Protein AF-A0AAD8Y9J9-F1 (afdb_monomer_lite)

Foldseek 3Di:
DVVVVVVVVVCQLPPPVNLLVVLLVLLCVQAWLFDDPVLSVCLSVQQQQQADPRWGDRHHRTPRSSNCSSCPPCLRDPPVCLLALRTWAFDAQVRLVVLLCVLLPKDFPDPPQDWDLPPLCVQQVDDDVVAPDPCGSWDSQFAALFPLQVVVVTHHGRCVSLALRNLLLSLQQVLVCLFANQFDDQQADDPPPPRPNPVPAFHRRSPTDRDVPDGFYGYNDTNDHVRYRMHRPDDQPDLPDLLSLLQSVCCSQLVSLQDPVLSVLLCVVLVVCSVVVVVSLSNSLSSSQSSLFLSNRINHRFAFPLAFDDDDDDDDFAPDAFFEEEEEAAEAAFQQCQQKAQCQAFQVGGRLVLLCVLQPVLRDDSVQFQKAAAPAPPERGGIITGGNLQVVQSVLQVVQFKEKEAQEAADLFFDFPPDPRVVRQLWDAQDRVTLVLCLQALCSPPPPPNAGLQQLLQLLCVVVVAFEAAEEADDRQRSNGHNPVSPHDYAHFWLDQHHDRCVNHSDPCSLVSSSSSLRDTDPSTNSNSVSSSVSNSRSVVSNVVSNVLNPDPQLDDPDVVLDDDCPDSQLRSLNRVLSCVSCCSVSSHRYYYYYHYDYQSNWQAQVSSCLQDPDDPPDDDPRRPSNVNSSSVVSSCVSCVVSVNQQNYKYKYYYSAHWFSYRDPRRTTGGAGTRMIMIGGPFWSHSHHAAYHDPPQDPVTRQDPDSSHGNGSAYSLQVSQLVSQLSPDQAPVSSCVSNVSNVSHPPSHHHVVNTGVPGDDRDHDPPDPPDDDDDDPDDDDDDDDDDDPDDDDDDDDDDDDDDDDDDDDDDDDDDDDDDPPPDDPD

InterPro domains:
  IPR010869 Protein of unknown function DUF1501 [PF07394] (585-694)
  IPR014917 Protein of unknown function DUF1800 [PF08811] (3-295)
  IPR017850 Alkaline-phosphatase-like, core domain superfamily [SSF53649] (630-705)

Sequence (826 aa):
MLFETDETIDSLFYHPSHPPFLSVRLLQRFGLSNPSPGLVERVATAYSEGSYDGIGSGKYGDLGALVAAVLLDDESREVVLDHDPSHGHIREPLVKLLSFFRSMGIAFDMPLRIPSLLSLEGDIGQGSFESPSVFSFFLPEFEPNSPTIRSAGLVSPEAMVLQGNRILYQFDATWNMVKFGFTDSRQCGDDQGETFSNWRNDVGDFGFKLEPGRYTHCASTEGDVSLSPAIISYQPSITSSVDDLIEELSMLLTSGRLSDMNKALVRSTILPYYSAGDIGRATRIAQQLLFSAPEHHATGVPRVTGVPRQAASYDDSPVQPYKALVVYVMNGGCDSFNLLVPKGQCQNGDGYNEYVKARGSHALAKSSLISIDANSPNQNCQEFGVYDALDVVGELYNNGTALFFANTGVLSQPMNKHDEWVKETSFQLFAHNTMLHEYATGDPYEMNAGTGVFGRILDKLRLKGYHTSANNVNGGETSLTGDQYYNNPVNSVSAAAPSELNKIPSINNLVDLVKQLNGNGENANNYLSETFSARVASAFAEHEANVELASNPLFDLPIGDYGGSMTDPLNSGFWAVARHMKSRAHRKVNRDIYFVSQRGYDLHDSNSLSNLFGSSSRNADDNERGGKANDSLKRFIQFLKDEGLWDNTAILMASDFGRSLNPNSGGGTDHGWGGNYFLAGGKVNGKKILGDFPSPLSPEHPNWIGRGRFIPTTPWDAVWNGIAQWLGVDTDEDLDWILPNRQKFGSSLFSGHDLFTDSPVWTPAPVGPSKSPTPQPTPVPTFPIHSPTASPVVPTTTPLQFVGDGGSNLGLCQGDCDTDGDCQPG

Secondary structure (DSSP, 8-state):
-HHHHHHHHHHHHT-TTHHHHHHHHHHHHHT-SS--HHHHHHHHHHHHHT-BTTBS-SSTT-HHHHHHHHHHSHHHH-GGGGGSTT-S-BPPHHHHHHHHHHHTTEEESSTT--PBP--HHHHHS--TT--SSTT-SS-TT---S-HHHHHTT---GGGGG--HHHHHHHHHHHHHHHHH-S--GGG---TT----TTGGGSS--TT-BSBTTB--PPPSSTT--TT-SEEE----S--SSHHHHHHHHHHHHHTT---HHHHHHHHHHHHHHHHTT-HHHHHHHHHHHHHTSHHHHBSS---B-SPPPPPP---S---SPPEEEEEEEETT---TTTTSEE-SEETTEEHHHHHHHHHGGGPPPGGGEEEEE---TT-SBSEEEEEGGGHHHHHHHHTTSEEEEEEEE--SS---TTS-HHHH--S-TT-HHHHHHHHHH--TT-TTTT--HHHHHHHHHHHTT--EEEEEEES-HHHH---GGG---EEE--SSPPPPTTSS-SSTTHHHHHHHHT-PBPTT--HHHHHHHHHHHHHHHHHHHHHHHHH-GGG---HHHH---TTSHHHHHHHHHHHHHHGGGTTT-SEEEEEEEE------BHHHHHHHS--S--S--TT-HHHHHHHHHHHHHHHHHHTT-GGGEEEEEE-S-PEEEEE-TTBSEEE-S-EEEEEEETTB--S-EES---SSSSTTSTTB-STT-B--SEEHHHHHHHHHHHHT---HHHHHHH-TTGGGTGGGPPPHHHHBTTSPP--PPP------PPP-PPPPPPP-PPPP--PPPPP-PPPPPP--S-------------SS------

Radius of gyration: 29.7 Å; chains: 1; bounding box: 86×85×74 Å

Structure (mmCIF, N/CA/C/O backbone):
data_AF-A0AAD8Y9J9-F1
#
_entry.id   AF-A0AAD8Y9J9-F1
#
loop_
_atom_site.group_PDB
_atom_site.id
_atom_site.type_symbol
_atom_site.label_atom_id
_atom_site.label_alt_id
_atom_site.label_comp_id
_atom_site.label_asym_id
_atom_site.label_entity_id
_atom_site.label_seq_id
_atom_site.pdbx_PDB_ins_code
_atom_site.Cartn_x
_atom_site.Cartn_y
_atom_site.Cartn_z
_atom_site.occupancy
_atom_site.B_iso_or_equiv
_atom_site.auth_seq_id
_atom_site.auth_comp_id
_atom_site.auth_asym_id
_atom_site.auth_atom_id
_atom_site.pdbx_PDB_model_num
ATOM 1 N N . MET A 1 1 ? -28.591 -30.642 -9.793 1.00 57.34 1 MET A N 1
ATOM 2 C CA . MET A 1 1 ? -27.209 -30.292 -9.412 1.00 57.34 1 MET A CA 1
ATOM 3 C C . MET A 1 1 ? -26.274 -30.248 -10.615 1.00 57.34 1 MET A C 1
ATOM 5 O O . MET A 1 1 ? -26.100 -29.141 -11.077 1.00 57.34 1 MET A O 1
ATOM 9 N N . LEU A 1 2 ? -25.768 -31.351 -11.198 1.00 66.19 2 LEU A N 1
ATOM 10 C CA . LEU A 1 2 ? -24.860 -31.267 -12.372 1.00 66.19 2 LEU A CA 1
ATOM 11 C C . LEU A 1 2 ? -25.475 -30.521 -13.573 1.00 66.19 2 LEU A C 1
ATOM 13 O O . LEU A 1 2 ? -24.908 -29.540 -14.021 1.00 66.19 2 LEU A O 1
ATOM 17 N N . PHE A 1 3 ? -26.695 -30.881 -13.984 1.00 79.88 3 PHE A N 1
ATOM 18 C CA . PHE A 1 3 ? -27.397 -30.204 -15.088 1.00 79.88 3 PHE A CA 1
ATOM 19 C C . PHE A 1 3 ? -27.652 -28.707 -14.837 1.00 79.88 3 PHE A C 1
ATOM 21 O O . PHE A 1 3 ? -27.533 -27.894 -15.739 1.00 79.88 3 PHE A O 1
ATOM 28 N N . GLU A 1 4 ? -27.982 -28.323 -13.600 1.00 80.25 4 GLU A N 1
ATOM 29 C CA . GLU A 1 4 ? -28.188 -26.909 -13.244 1.00 80.25 4 GLU A CA 1
ATOM 30 C C . GLU A 1 4 ? -26.864 -26.136 -13.244 1.00 80.25 4 GLU A C 1
ATOM 32 O O . GLU A 1 4 ? -26.841 -24.956 -13.584 1.00 80.25 4 GLU A O 1
ATOM 37 N N . THR A 1 5 ? -25.762 -26.791 -12.866 1.00 87.62 5 THR A N 1
ATOM 38 C CA . THR A 1 5 ? -24.417 -26.221 -12.947 1.00 87.62 5 THR A CA 1
ATOM 39 C C . THR A 1 5 ? -23.986 -26.045 -14.400 1.00 87.62 5 THR A C 1
ATOM 41 O O . THR A 1 5 ? -23.538 -24.955 -14.736 1.00 87.62 5 THR A O 1
ATOM 44 N N . ASP A 1 6 ? -24.186 -27.049 -15.255 1.00 88.56 6 ASP A N 1
ATOM 45 C CA . ASP A 1 6 ? -23.849 -26.978 -16.682 1.00 88.56 6 ASP A CA 1
ATOM 46 C C . ASP A 1 6 ? -24.669 -25.895 -17.396 1.00 88.56 6 ASP A C 1
ATOM 48 O O . ASP A 1 6 ? -24.090 -25.027 -18.036 1.00 88.56 6 ASP A O 1
ATOM 52 N N . GLU A 1 7 ? -25.988 -25.841 -17.182 1.00 89.06 7 GLU A N 1
ATOM 53 C CA . GLU A 1 7 ? -26.850 -24.772 -17.717 1.00 89.06 7 GLU A CA 1
ATOM 54 C C . GLU A 1 7 ? -26.434 -23.380 -17.214 1.00 89.06 7 GLU A C 1
ATOM 56 O O . GLU A 1 7 ? -26.464 -22.403 -17.962 1.00 89.06 7 GLU A O 1
ATOM 61 N N . THR A 1 8 ? -26.007 -23.264 -15.950 1.00 90.19 8 THR A N 1
ATOM 62 C CA . THR A 1 8 ? -25.492 -21.992 -15.415 1.00 90.19 8 THR A CA 1
ATOM 63 C C . THR A 1 8 ? -24.174 -21.608 -16.088 1.00 90.19 8 THR A C 1
ATOM 65 O O . THR A 1 8 ? -23.995 -20.447 -16.456 1.00 90.19 8 THR A O 1
ATOM 68 N N . ILE A 1 9 ? -23.254 -22.561 -16.262 1.00 91.81 9 ILE A N 1
ATOM 69 C CA . ILE A 1 9 ? -21.969 -22.339 -16.934 1.00 91.81 9 ILE A CA 1
ATOM 70 C C . ILE A 1 9 ? -22.202 -21.951 -18.394 1.00 91.81 9 ILE A C 1
ATOM 72 O O . ILE A 1 9 ? -21.656 -20.939 -18.828 1.00 91.81 9 ILE A O 1
ATOM 76 N N . ASP A 1 10 ? -23.049 -22.678 -19.119 1.00 92.25 10 ASP A N 1
ATOM 77 C CA . ASP A 1 10 ? -23.397 -22.383 -20.508 1.00 92.25 10 ASP A CA 1
ATOM 78 C C . ASP A 1 10 ? -24.068 -21.013 -20.625 1.00 92.25 10 ASP A C 1
ATOM 80 O O . ASP A 1 10 ? -23.688 -20.204 -21.473 1.00 92.25 10 ASP A O 1
ATOM 84 N N . SER A 1 11 ? -25.004 -20.686 -19.729 1.00 92.44 11 SER A N 1
ATOM 85 C CA . SER A 1 11 ? -25.638 -19.368 -19.718 1.00 92.44 11 SER A CA 1
ATOM 86 C C . SER A 1 11 ? -24.637 -18.238 -19.475 1.00 92.44 11 SER A C 1
ATOM 88 O O . SER A 1 11 ? -24.835 -17.153 -20.021 1.00 92.44 11 SER A O 1
ATOM 90 N N . LEU A 1 12 ? -23.602 -18.449 -18.654 1.00 91.38 12 LEU A N 1
ATOM 91 C CA . LEU A 1 12 ? -22.543 -17.463 -18.422 1.00 91.38 12 LEU A CA 1
ATOM 92 C C . LEU A 1 12 ? -21.575 -17.383 -19.608 1.00 91.38 12 LEU A C 1
ATOM 94 O O . LEU A 1 12 ? -21.197 -16.283 -20.008 1.00 91.38 12 LEU A O 1
ATOM 98 N N . PHE A 1 13 ? -21.200 -18.530 -20.173 1.00 94.25 13 PHE A N 1
ATOM 99 C CA . PHE A 1 13 ? -20.272 -18.647 -21.294 1.00 94.25 13 PHE A CA 1
ATOM 100 C C . PHE A 1 13 ? -20.836 -18.016 -22.569 1.00 94.25 13 PHE A C 1
ATOM 102 O O . PHE A 1 13 ? -20.143 -17.244 -23.223 1.00 94.25 13 PHE A O 1
ATOM 109 N N . TYR A 1 14 ? -22.112 -18.265 -22.878 1.00 94.38 14 TYR A N 1
ATOM 110 C CA . TYR A 1 14 ? -22.799 -17.692 -24.039 1.00 94.38 14 TYR A CA 1
ATOM 111 C C . TYR A 1 14 ? -23.447 -16.327 -23.762 1.00 94.38 14 TYR A C 1
ATOM 113 O O . TYR A 1 14 ? -24.134 -15.780 -24.633 1.00 94.38 14 TYR A O 1
ATOM 121 N N . HIS A 1 15 ? -23.258 -15.746 -22.572 1.00 95.75 15 HIS A N 1
ATOM 122 C CA . HIS A 1 15 ? -23.820 -14.435 -22.269 1.00 95.75 15 HIS A CA 1
ATOM 123 C C . HIS A 1 15 ? -23.211 -13.360 -23.194 1.00 95.75 15 HIS A C 1
ATOM 125 O O . HIS A 1 15 ? -21.988 -13.307 -23.341 1.00 95.75 15 HIS A O 1
ATOM 131 N N . PRO A 1 16 ? -24.002 -12.426 -23.763 1.00 93.12 16 PRO A N 1
ATOM 132 C CA . PRO A 1 16 ? -23.484 -11.420 -24.700 1.00 93.12 16 PRO A CA 1
ATOM 133 C C . PRO A 1 16 ? -22.381 -10.513 -24.136 1.00 93.12 16 PRO A C 1
ATOM 135 O O . PRO A 1 16 ? -21.586 -9.963 -24.891 1.00 93.12 16 PRO A O 1
ATOM 138 N N . SER A 1 17 ? -22.319 -10.345 -22.811 1.00 94.12 17 SER A N 1
ATOM 139 C CA . SER A 1 17 ? -21.259 -9.564 -22.164 1.00 94.12 17 SER A CA 1
ATOM 140 C C . SER A 1 17 ? -19.962 -10.344 -21.941 1.00 94.12 17 SER A C 1
ATOM 142 O O . SER A 1 17 ? -18.958 -9.723 -21.601 1.00 94.12 17 SER A O 1
ATOM 144 N N . HIS A 1 18 ? -19.958 -11.673 -22.097 1.00 94.81 18 HIS A N 1
ATOM 145 C CA . HIS A 1 18 ? -18.787 -12.497 -21.804 1.00 94.81 18 HIS A CA 1
ATOM 146 C C . HIS A 1 18 ? -17.607 -12.203 -22.751 1.00 94.81 18 HIS A C 1
ATOM 148 O O . HIS A 1 18 ? -16.529 -11.887 -22.239 1.00 94.81 18 HIS A O 1
ATOM 154 N N . PRO A 1 19 ? -17.780 -12.174 -24.093 1.00 96.31 19 PRO A N 1
ATOM 155 C CA . PRO A 1 19 ? -16.690 -11.834 -25.007 1.00 96.31 19 PRO A CA 1
ATOM 156 C C . PRO A 1 19 ? -16.034 -10.467 -24.743 1.00 96.31 19 PRO A C 1
ATOM 158 O O . PRO A 1 19 ? -14.810 -10.437 -24.590 1.00 96.31 19 PRO A O 1
ATOM 161 N N . PRO A 1 20 ? -16.766 -9.333 -24.639 1.00 95.31 20 PRO A N 1
ATOM 162 C CA . PRO A 1 20 ? -16.127 -8.042 -24.380 1.00 95.31 20 PRO A CA 1
ATOM 163 C C . PRO A 1 20 ? -15.502 -7.968 -22.982 1.00 95.31 20 PRO A C 1
ATOM 165 O O . PRO A 1 20 ? -14.412 -7.415 -22.842 1.00 95.31 20 PRO A O 1
ATOM 168 N N . PHE A 1 21 ? -16.127 -8.574 -21.963 1.00 92.19 21 PHE A N 1
ATOM 169 C CA . PHE A 1 21 ? -15.554 -8.647 -20.617 1.00 92.19 21 PHE A CA 1
ATOM 170 C C . PHE A 1 21 ? -14.189 -9.344 -20.627 1.00 92.19 21 PHE A C 1
ATOM 172 O O . PHE A 1 21 ? -13.208 -8.793 -20.127 1.00 92.19 21 PHE A O 1
ATOM 179 N N . LEU A 1 22 ? -14.102 -10.528 -21.241 1.00 92.88 22 LEU A N 1
ATOM 180 C CA . LEU A 1 22 ? -12.852 -11.279 -21.335 1.00 92.88 22 LEU A CA 1
ATOM 181 C C . LEU A 1 22 ? -11.809 -10.546 -22.193 1.00 92.88 22 LEU A C 1
ATOM 183 O O . LEU A 1 22 ? -10.633 -10.504 -21.828 1.00 92.88 22 LEU A O 1
ATOM 187 N N . SER A 1 23 ? -12.245 -9.928 -23.294 1.00 95.06 23 SER A N 1
ATOM 188 C CA . SER A 1 23 ? -11.377 -9.195 -24.223 1.00 95.06 23 SER A CA 1
ATOM 189 C C . SER A 1 23 ? -10.643 -8.050 -23.537 1.00 95.06 23 SER A C 1
ATOM 191 O O . SER A 1 23 ? -9.427 -7.961 -23.669 1.00 95.06 23 SER A O 1
ATOM 193 N N . VAL A 1 24 ? -11.338 -7.223 -22.744 1.00 92.12 24 VAL A N 1
ATOM 194 C CA . VAL A 1 24 ? -10.705 -6.124 -21.990 1.00 92.12 24 VAL A CA 1
ATOM 195 C C . VAL A 1 24 ? -9.623 -6.657 -21.049 1.00 92.12 24 VAL A C 1
ATOM 197 O O . VAL A 1 24 ? -8.508 -6.140 -21.036 1.00 92.12 24 VAL A O 1
ATOM 200 N N . ARG A 1 25 ? -9.908 -7.727 -20.296 1.00 89.81 25 ARG A N 1
ATOM 201 C CA . ARG A 1 25 ? -8.948 -8.287 -19.331 1.00 89.81 25 ARG A CA 1
ATOM 202 C C . ARG A 1 25 ? -7.715 -8.877 -20.007 1.00 89.81 25 ARG A C 1
ATOM 204 O O . ARG A 1 25 ? -6.611 -8.700 -19.502 1.00 89.81 25 ARG A O 1
ATOM 211 N N . LEU A 1 26 ? -7.881 -9.562 -21.137 1.00 91.88 26 LEU A N 1
ATOM 212 C CA . LEU A 1 26 ? -6.752 -10.137 -21.869 1.00 91.88 26 LEU A CA 1
ATOM 213 C C . LEU A 1 26 ? -5.968 -9.088 -22.664 1.00 91.88 26 LEU A C 1
ATOM 215 O O . LEU A 1 26 ? -4.745 -9.193 -22.725 1.00 91.88 26 LEU A O 1
ATOM 219 N N . LEU A 1 27 ? -6.627 -8.044 -23.174 1.00 93.38 27 LEU A N 1
ATOM 220 C CA . LEU A 1 27 ? -5.959 -6.868 -23.736 1.00 93.38 27 LEU A CA 1
ATOM 221 C C . LEU A 1 27 ? -5.064 -6.199 -22.695 1.00 93.38 27 LEU A C 1
ATOM 223 O O . LEU A 1 27 ? -3.895 -5.975 -22.974 1.00 93.38 27 LEU A O 1
ATOM 227 N N . GLN A 1 28 ? -5.561 -5.969 -21.480 1.00 90.06 28 GLN A N 1
ATOM 228 C CA . GLN A 1 28 ? -4.763 -5.373 -20.405 1.00 90.06 28 GLN A CA 1
ATOM 229 C C . GLN A 1 28 ? -3.599 -6.265 -19.956 1.00 90.06 28 GLN A C 1
ATOM 231 O O . GLN A 1 28 ? -2.562 -5.759 -19.553 1.00 90.06 28 GLN A O 1
ATOM 236 N N . ARG A 1 29 ? -3.733 -7.594 -20.048 1.00 86.69 29 ARG A N 1
ATOM 237 C CA . ARG A 1 29 ? -2.672 -8.535 -19.640 1.00 86.69 29 ARG A CA 1
ATOM 238 C C . ARG A 1 29 ? -1.597 -8.771 -20.690 1.00 86.69 29 ARG A C 1
ATOM 240 O O . ARG A 1 29 ? -0.451 -9.025 -20.332 1.00 86.69 29 ARG A O 1
ATOM 247 N N . PHE A 1 30 ? -1.963 -8.751 -21.967 1.00 86.44 30 PHE A N 1
ATOM 248 C CA . PHE A 1 30 ? -1.066 -9.140 -23.058 1.00 86.44 30 PHE A CA 1
ATOM 249 C C . PHE A 1 30 ? -0.790 -8.022 -24.069 1.00 86.44 30 PHE A C 1
ATOM 251 O O . PHE A 1 30 ? 0.048 -8.213 -24.947 1.00 86.44 30 PHE A O 1
ATOM 258 N N . GLY A 1 31 ? -1.467 -6.879 -23.958 1.00 85.88 31 GLY A N 1
ATOM 259 C CA . GLY A 1 31 ? -1.419 -5.792 -24.932 1.00 85.88 31 GLY A CA 1
ATOM 260 C C . GLY A 1 31 ? -1.318 -4.407 -24.292 1.00 85.88 31 GLY A C 1
ATOM 261 O O . GLY A 1 31 ? -0.220 -3.891 -24.100 1.00 85.88 31 GLY A O 1
ATOM 262 N N . LEU A 1 32 ? -2.460 -3.773 -24.027 1.00 91.69 32 LEU A N 1
ATOM 263 C CA . LEU A 1 32 ? -2.589 -2.340 -23.740 1.00 91.69 32 LEU A CA 1
ATOM 264 C C . LEU A 1 32 ? -3.443 -2.115 -22.489 1.00 91.69 32 LEU A C 1
ATOM 266 O O . LEU A 1 32 ? -4.509 -2.718 -22.366 1.00 91.69 32 LEU A O 1
ATOM 270 N N . SER A 1 33 ? -3.040 -1.191 -21.611 1.00 91.94 33 SER A N 1
ATOM 271 C CA . SER A 1 33 ? -3.828 -0.854 -20.414 1.00 91.94 33 SER A CA 1
ATOM 272 C C . SER A 1 33 ? -5.164 -0.189 -20.779 1.00 91.94 33 SER A C 1
ATOM 274 O O . SER A 1 33 ? -6.161 -0.394 -20.087 1.00 91.94 33 SER A O 1
ATOM 276 N N . ASN A 1 34 ? -5.187 0.569 -21.885 1.00 92.88 34 ASN A N 1
ATOM 277 C CA . ASN A 1 34 ? -6.327 1.370 -22.344 1.00 92.88 34 ASN A CA 1
ATOM 278 C C . ASN A 1 34 ? -6.657 1.081 -23.824 1.00 92.88 34 ASN A C 1
ATOM 280 O O . ASN A 1 34 ? -6.361 1.905 -24.691 1.00 92.88 34 ASN A O 1
ATOM 284 N N . PRO A 1 35 ? -7.214 -0.099 -24.157 1.00 93.00 35 PRO A N 1
ATOM 285 C CA . PRO A 1 35 ? -7.558 -0.435 -25.537 1.00 93.00 35 PRO A CA 1
ATOM 286 C C . PRO A 1 35 ? -8.718 0.424 -26.057 1.00 93.00 35 PRO A C 1
ATOM 288 O O . PRO A 1 35 ? -9.641 0.759 -25.310 1.00 93.00 35 PRO A O 1
ATOM 291 N N . SER A 1 36 ? -8.719 0.739 -27.356 1.00 93.88 36 SER A N 1
ATOM 292 C CA . SER A 1 36 ? -9.843 1.460 -27.958 1.00 93.88 36 SER A CA 1
ATOM 293 C C . SER A 1 36 ? -11.113 0.592 -27.978 1.00 93.88 36 SER A C 1
ATOM 295 O O . SER A 1 36 ? -11.026 -0.639 -28.056 1.00 93.88 36 SER A O 1
ATOM 297 N N . PRO A 1 37 ? -12.317 1.197 -27.987 1.00 95.00 37 PRO A N 1
ATOM 298 C CA . PRO A 1 37 ? -13.558 0.440 -28.153 1.00 95.00 37 PRO A CA 1
ATOM 299 C C . PRO A 1 37 ? -13.571 -0.429 -29.420 1.00 95.00 37 PRO A C 1
ATOM 301 O O . PRO A 1 37 ? -14.117 -1.529 -29.402 1.00 95.00 37 PRO A O 1
ATOM 304 N N . GLY A 1 38 ? -12.932 0.039 -30.500 1.00 96.88 38 GLY A N 1
ATOM 305 C CA . GLY A 1 38 ? -12.828 -0.708 -31.753 1.00 96.88 38 GLY A CA 1
ATOM 306 C C . GLY A 1 38 ? -11.938 -1.945 -31.632 1.00 96.88 38 GLY A C 1
ATOM 307 O O . GLY A 1 38 ? -12.289 -2.999 -32.160 1.00 96.88 38 GLY A O 1
ATOM 308 N N . LEU A 1 39 ? -10.817 -1.853 -30.913 1.00 96.00 39 LEU A N 1
ATOM 309 C CA . LEU A 1 39 ? -9.969 -3.013 -30.632 1.00 96.00 39 LEU A CA 1
ATOM 310 C C . LEU A 1 39 ? -10.699 -4.038 -29.756 1.00 96.00 39 LEU A C 1
ATOM 312 O O . LEU A 1 39 ? -10.673 -5.231 -30.057 1.00 96.00 39 LEU A O 1
ATOM 316 N N . VAL A 1 40 ? -11.409 -3.583 -28.717 1.00 97.12 40 VAL A N 1
ATOM 317 C CA . VAL A 1 40 ? -12.220 -4.468 -27.863 1.00 97.12 40 VAL A CA 1
ATOM 318 C C . VAL A 1 40 ? -13.265 -5.221 -28.691 1.00 97.12 40 VAL A C 1
ATOM 320 O O . VAL A 1 40 ? -13.421 -6.430 -28.519 1.00 97.12 40 VAL A O 1
ATOM 323 N N . GLU A 1 41 ? -13.941 -4.541 -29.619 1.00 97.81 41 GLU A N 1
ATOM 324 C CA . GLU A 1 41 ? -14.911 -5.162 -30.528 1.00 97.81 41 GLU A CA 1
ATOM 325 C C . GLU A 1 41 ? -14.266 -6.233 -31.423 1.00 97.81 41 GLU A C 1
ATOM 327 O O . GLU A 1 41 ? -14.795 -7.343 -31.529 1.00 97.81 41 GLU A O 1
ATOM 332 N N . ARG A 1 42 ? -13.105 -5.948 -32.029 1.00 98.00 42 ARG A N 1
ATOM 333 C CA . ARG A 1 42 ? -12.406 -6.908 -32.903 1.00 98.00 42 ARG A CA 1
ATOM 334 C C . ARG A 1 42 ? -11.922 -8.144 -32.144 1.00 98.00 42 ARG A C 1
ATOM 336 O O . ARG A 1 42 ? -12.109 -9.260 -32.625 1.00 98.00 42 ARG A O 1
ATOM 343 N N . VAL A 1 43 ? -11.377 -7.972 -30.940 1.00 98.06 43 VAL A N 1
ATOM 344 C CA . VAL A 1 43 ? -10.936 -9.092 -30.088 1.00 98.06 43 VAL A CA 1
ATOM 345 C C . VAL A 1 43 ? -12.128 -9.933 -29.612 1.00 98.06 43 VAL A C 1
ATOM 347 O O . VAL A 1 43 ? -12.080 -11.165 -29.670 1.00 98.06 43 VAL A O 1
ATOM 350 N N . ALA A 1 44 ? -13.232 -9.291 -29.221 1.00 98.12 44 ALA A N 1
ATOM 351 C CA . ALA A 1 44 ? -14.459 -9.989 -28.834 1.00 98.12 44 ALA A CA 1
ATOM 352 C C . ALA A 1 44 ? -15.078 -10.761 -30.012 1.00 98.12 44 ALA A C 1
ATOM 354 O O . ALA A 1 44 ? -15.605 -11.865 -29.833 1.00 98.12 44 ALA A O 1
ATOM 355 N N . THR A 1 45 ? -14.979 -10.202 -31.220 1.00 98.19 45 THR A N 1
ATOM 356 C CA . THR A 1 45 ? -15.405 -10.857 -32.463 1.00 98.19 45 THR A CA 1
ATOM 357 C C . THR A 1 45 ? -14.543 -12.082 -32.745 1.00 98.19 45 THR A C 1
ATOM 359 O O . THR A 1 45 ? -15.090 -13.164 -32.933 1.00 98.19 45 THR A O 1
ATOM 362 N N . ALA A 1 46 ? -13.216 -11.962 -32.658 1.00 98.19 46 ALA A N 1
ATOM 363 C CA . ALA A 1 46 ? -12.294 -13.083 -32.841 1.00 98.19 46 ALA A CA 1
ATOM 364 C C . ALA A 1 46 ? -12.585 -14.257 -31.893 1.00 98.19 46 ALA A C 1
ATOM 366 O O . ALA A 1 46 ? -12.609 -15.409 -32.323 1.00 98.19 46 ALA A O 1
ATOM 367 N N . TYR A 1 47 ? -12.862 -13.968 -30.618 1.00 98.12 47 TYR A N 1
ATOM 368 C CA . TYR A 1 47 ? -13.279 -14.972 -29.635 1.00 98.12 47 TYR A CA 1
ATOM 369 C C . TYR A 1 47 ? -14.596 -15.661 -30.016 1.00 98.12 47 TYR A C 1
ATOM 371 O O . TYR A 1 47 ? -14.733 -16.878 -29.893 1.00 98.12 47 TYR A O 1
ATOM 379 N N . SER A 1 48 ? -15.571 -14.879 -30.482 1.00 97.75 48 SER A N 1
ATOM 380 C CA . SER A 1 48 ? -16.920 -15.368 -30.787 1.00 97.75 48 SER A CA 1
ATOM 381 C C . SER A 1 48 ? -16.976 -16.164 -32.093 1.00 97.75 48 SER A C 1
ATOM 383 O O . SER A 1 48 ? -17.683 -17.165 -32.177 1.00 97.75 48 SER A O 1
ATOM 385 N N . GLU A 1 49 ? -16.229 -15.739 -33.111 1.00 97.69 49 GLU A N 1
ATOM 386 C CA . GLU A 1 49 ? -16.118 -16.431 -34.402 1.00 97.69 49 GLU A CA 1
ATOM 387 C C . GLU A 1 49 ? -15.101 -17.578 -34.359 1.00 97.69 49 GLU A C 1
ATOM 389 O O . GLU A 1 49 ? -15.130 -18.488 -35.189 1.00 97.69 49 GLU A O 1
ATOM 394 N N . GLY A 1 50 ? -14.196 -17.544 -33.384 1.00 98.00 50 GLY A N 1
ATOM 395 C CA . GLY A 1 50 ? -13.136 -18.521 -33.214 1.00 98.00 50 GLY A CA 1
ATOM 396 C C . GLY A 1 50 ? -12.029 -18.426 -34.256 1.00 98.00 50 GLY A C 1
ATOM 397 O O . GLY A 1 50 ? -11.382 -19.434 -34.537 1.00 98.00 50 GLY A O 1
ATOM 398 N N . SER A 1 51 ? -11.838 -17.259 -34.871 1.00 97.94 51 SER A N 1
ATOM 399 C CA . SER A 1 51 ? -10.842 -17.044 -35.920 1.00 97.94 51 SER A CA 1
ATOM 400 C C . SER A 1 51 ? -10.347 -15.597 -35.937 1.00 97.94 51 SER A C 1
ATOM 402 O O . SER A 1 51 ? -11.145 -14.665 -35.913 1.00 97.94 51 SER A O 1
ATOM 404 N N . TYR A 1 52 ? -9.034 -15.408 -36.064 1.00 97.69 52 TYR A N 1
ATOM 405 C CA . TYR A 1 52 ? -8.405 -14.124 -36.378 1.00 97.69 52 TYR A CA 1
ATOM 406 C C . TYR A 1 52 ? -7.189 -14.356 -37.273 1.00 97.69 52 TYR A C 1
ATOM 408 O O . TYR A 1 52 ? -6.317 -15.145 -36.920 1.00 97.69 52 TYR A O 1
ATOM 416 N N . ASP A 1 53 ? -7.150 -13.721 -38.447 1.00 95.31 53 ASP A N 1
ATOM 417 C CA . ASP A 1 53 ? -6.074 -13.884 -39.445 1.00 95.31 53 ASP A CA 1
ATOM 418 C C . ASP A 1 53 ? -5.683 -15.361 -39.714 1.00 95.31 53 ASP A C 1
ATOM 420 O O . ASP A 1 53 ? -4.518 -15.742 -39.801 1.00 95.31 53 ASP A O 1
ATOM 424 N N . GLY A 1 54 ? -6.689 -16.243 -39.784 1.00 94.00 54 GLY A N 1
ATOM 425 C CA . GLY A 1 54 ? -6.503 -17.681 -40.017 1.00 94.00 54 GLY A CA 1
ATOM 426 C C . GLY A 1 54 ? -6.046 -18.503 -38.801 1.00 94.00 54 GLY A C 1
ATOM 427 O O . GLY A 1 54 ? -5.813 -19.703 -38.949 1.00 94.00 54 GLY A O 1
ATOM 428 N N . ILE A 1 55 ? -5.941 -17.899 -37.614 1.00 97.12 55 ILE A N 1
ATOM 429 C CA . ILE A 1 55 ? -5.629 -18.571 -36.345 1.00 97.12 55 ILE A CA 1
ATOM 430 C C . ILE A 1 55 ? -6.918 -18.801 -35.547 1.00 97.12 55 ILE A C 1
ATOM 432 O O . ILE A 1 55 ? -7.661 -17.859 -35.283 1.00 97.12 55 ILE A O 1
ATOM 436 N N . GLY A 1 56 ? -7.150 -20.045 -35.122 1.00 97.06 56 GLY A N 1
ATOM 437 C CA . GLY A 1 56 ? -8.279 -20.447 -34.277 1.00 97.06 56 GLY A CA 1
ATOM 438 C C . GLY A 1 56 ? -8.988 -21.705 -34.789 1.00 97.06 56 GLY A C 1
ATOM 439 O O . GLY A 1 56 ? -8.649 -22.243 -35.845 1.00 97.06 56 GLY A O 1
ATOM 440 N N . SER A 1 57 ? -9.951 -22.216 -34.022 1.00 97.25 57 SER A N 1
ATOM 441 C CA . SER A 1 57 ? -10.717 -23.429 -34.349 1.00 97.25 57 SER A CA 1
ATOM 442 C C . SER A 1 57 ? -11.995 -23.182 -35.160 1.00 97.25 57 SER A C 1
ATOM 444 O O . SER A 1 57 ? -12.641 -24.148 -35.577 1.00 97.25 57 SER A O 1
ATOM 446 N N . GLY A 1 58 ? -12.379 -21.920 -35.377 1.00 96.81 58 GLY A N 1
ATOM 447 C CA . GLY A 1 58 ? -13.648 -21.528 -36.000 1.00 96.81 58 GLY A CA 1
ATOM 448 C C . GLY A 1 58 ? -14.877 -21.805 -35.126 1.00 96.81 58 GLY A C 1
ATOM 449 O O . GLY A 1 58 ? -15.985 -21.941 -35.647 1.00 96.81 58 GLY A O 1
ATOM 450 N N . LYS A 1 59 ? -14.683 -21.976 -33.812 1.00 97.19 59 LYS A N 1
ATOM 451 C CA . LYS A 1 59 ? -15.747 -22.220 -32.832 1.00 97.19 59 LYS A CA 1
ATOM 452 C C . LYS A 1 59 ? -15.836 -21.071 -31.838 1.00 97.19 59 LYS A C 1
ATOM 454 O O . LYS A 1 59 ? -14.820 -20.494 -31.467 1.00 97.19 59 LYS A O 1
ATOM 459 N N . TYR A 1 60 ? -17.049 -20.809 -31.358 1.00 97.00 60 TYR A N 1
ATOM 460 C CA . TYR A 1 60 ? -17.271 -19.851 -30.282 1.00 97.00 60 TYR A CA 1
ATOM 461 C C . TYR A 1 60 ? -16.418 -20.186 -29.058 1.00 97.00 60 TYR A C 1
ATOM 463 O O . TYR A 1 60 ? -16.341 -21.342 -28.635 1.00 97.00 60 TYR A O 1
ATOM 471 N N . GLY A 1 61 ? -15.813 -19.156 -28.485 1.00 96.25 61 GLY A N 1
ATOM 472 C CA . GLY A 1 61 ? -15.033 -19.254 -27.266 1.00 96.25 61 GLY A CA 1
ATOM 473 C C . GLY A 1 61 ? -13.565 -19.615 -27.461 1.00 96.25 61 GLY A C 1
ATOM 474 O O . GLY A 1 61 ? -12.921 -20.094 -26.526 1.00 96.25 61 GLY A O 1
ATOM 475 N N . ASP A 1 62 ? -13.021 -19.414 -28.662 1.00 97.50 62 ASP A N 1
ATOM 476 C CA . ASP A 1 62 ? -11.634 -19.762 -28.957 1.00 97.50 62 ASP A CA 1
ATOM 477 C C . ASP A 1 62 ? -10.652 -18.736 -28.368 1.00 97.50 62 ASP A C 1
ATOM 479 O O . ASP A 1 62 ? -10.506 -17.608 -28.849 1.00 97.50 62 ASP A O 1
ATOM 483 N N . LEU A 1 63 ? -9.935 -19.147 -27.321 1.00 95.81 63 LEU A N 1
ATOM 484 C CA . LEU A 1 63 ? -8.895 -18.324 -26.701 1.00 95.81 63 LEU A CA 1
ATOM 485 C C . LEU A 1 63 ? -7.682 -18.104 -27.615 1.00 95.81 63 LEU A C 1
ATOM 487 O O . LEU A 1 63 ? -7.007 -17.087 -27.479 1.00 95.81 63 LEU A O 1
ATOM 491 N N . GLY A 1 64 ? -7.393 -19.027 -28.535 1.00 96.19 64 GLY A N 1
ATOM 492 C CA . GLY A 1 64 ? -6.304 -18.882 -29.498 1.00 96.19 64 GLY A CA 1
ATOM 493 C C . GLY A 1 64 ? -6.575 -17.747 -30.483 1.00 96.19 64 GLY A C 1
ATOM 494 O O . GLY A 1 64 ? -5.700 -16.912 -30.698 1.00 96.19 64 GLY A O 1
ATOM 495 N N . ALA A 1 65 ? -7.799 -17.670 -31.011 1.00 98.06 65 ALA A N 1
ATOM 496 C CA . ALA A 1 65 ? -8.242 -16.566 -31.861 1.00 98.06 65 ALA A CA 1
ATOM 497 C C . ALA A 1 65 ? -8.267 -15.230 -31.103 1.00 98.06 65 ALA A C 1
ATOM 499 O O . ALA A 1 65 ? -7.791 -14.222 -31.622 1.00 98.06 65 ALA A O 1
ATOM 500 N N . LEU A 1 66 ? -8.760 -15.229 -29.858 1.00 97.00 66 LEU A N 1
ATOM 501 C CA . LEU A 1 66 ? -8.750 -14.042 -29.001 1.00 97.00 66 LEU A CA 1
ATOM 502 C C . LEU A 1 66 ? -7.319 -13.525 -28.797 1.00 97.00 66 LEU A C 1
ATOM 504 O O . LEU A 1 66 ? -7.037 -12.360 -29.071 1.00 97.00 66 LEU A O 1
ATOM 508 N N . VAL A 1 67 ? -6.400 -14.379 -28.335 1.00 96.12 67 VAL A N 1
ATOM 509 C CA . VAL A 1 67 ? -5.006 -13.984 -28.075 1.00 96.12 67 VAL A CA 1
ATOM 510 C C . VAL A 1 67 ? -4.300 -13.572 -29.368 1.00 96.12 67 VAL A C 1
ATOM 512 O O . VAL A 1 67 ? -3.523 -12.619 -29.353 1.00 96.12 67 VAL A O 1
ATOM 515 N N . ALA A 1 68 ? -4.593 -14.232 -30.492 1.00 96.56 68 ALA A N 1
ATOM 516 C CA . ALA A 1 68 ? -4.100 -13.809 -31.798 1.00 96.56 68 ALA A CA 1
ATOM 517 C C . ALA A 1 68 ? -4.553 -12.382 -32.127 1.00 96.56 68 ALA A C 1
ATOM 519 O O . ALA A 1 68 ? -3.708 -11.565 -32.469 1.00 96.56 68 ALA A O 1
ATOM 520 N N . ALA A 1 69 ? -5.834 -12.053 -31.941 1.00 97.25 69 ALA A N 1
ATOM 521 C CA . ALA A 1 69 ? -6.332 -10.694 -32.138 1.00 97.25 69 ALA A CA 1
ATOM 522 C C . ALA A 1 69 ? -5.630 -9.686 -31.216 1.00 97.25 69 ALA A C 1
ATOM 524 O O . ALA A 1 69 ? -5.162 -8.656 -31.680 1.00 97.25 69 ALA A O 1
ATOM 525 N N . VAL A 1 70 ? -5.463 -10.006 -29.928 1.00 96.25 70 VAL A N 1
ATOM 526 C CA . VAL A 1 70 ? -4.756 -9.126 -28.979 1.00 96.25 70 VAL A CA 1
ATOM 527 C C . VAL A 1 70 ? -3.333 -8.809 -29.437 1.00 96.25 70 VAL A C 1
ATOM 529 O O . VAL A 1 70 ? -2.900 -7.669 -29.312 1.00 96.25 70 VAL A O 1
ATOM 532 N N . LEU A 1 71 ? -2.599 -9.797 -29.952 1.00 94.38 71 LEU A N 1
ATOM 533 C CA . LEU A 1 71 ? -1.181 -9.641 -30.285 1.00 94.38 71 LEU A CA 1
ATOM 534 C C . LEU A 1 71 ? -0.925 -9.173 -31.721 1.00 94.38 71 LEU A C 1
ATOM 536 O O . LEU A 1 71 ? 0.134 -8.606 -31.985 1.00 94.38 71 LEU A O 1
ATOM 540 N N . LEU A 1 72 ? -1.829 -9.476 -32.654 1.00 95.81 72 LEU A N 1
ATOM 541 C CA . LEU A 1 72 ? -1.609 -9.287 -34.089 1.00 95.81 72 LEU A CA 1
ATOM 542 C C . LEU A 1 72 ? -2.348 -8.093 -34.681 1.00 95.81 72 LEU A C 1
ATOM 544 O O . LEU A 1 72 ? -1.964 -7.688 -35.777 1.00 95.81 72 LEU A O 1
ATOM 548 N N . ASP A 1 73 ? -3.341 -7.542 -33.981 1.00 96.31 73 ASP A N 1
ATOM 549 C CA . ASP A 1 73 ? -4.081 -6.373 -34.447 1.00 96.31 73 ASP A CA 1
ATOM 550 C C . ASP A 1 73 ? -3.179 -5.158 -34.659 1.00 96.31 73 ASP A C 1
ATOM 552 O O . ASP A 1 73 ? -2.196 -4.957 -33.938 1.00 96.31 73 ASP A O 1
ATOM 556 N N . ASP A 1 74 ? -3.529 -4.348 -35.657 1.00 93.44 74 ASP A N 1
ATOM 557 C CA . ASP A 1 74 ? -2.782 -3.148 -36.028 1.00 93.44 74 ASP A CA 1
ATOM 558 C C . ASP A 1 74 ? -2.637 -2.206 -34.824 1.00 93.44 74 ASP A C 1
ATOM 560 O O . ASP A 1 74 ? -1.543 -1.708 -34.553 1.00 93.44 74 ASP A O 1
ATOM 564 N N . GLU A 1 75 ? -3.695 -2.038 -34.018 1.00 92.81 75 GLU A N 1
ATOM 565 C CA . GLU A 1 75 ? -3.625 -1.197 -32.817 1.00 92.81 75 GLU A CA 1
ATOM 566 C C . GLU A 1 75 ? -2.637 -1.720 -31.768 1.00 92.81 75 GLU A C 1
ATOM 568 O O . GLU A 1 75 ? -2.165 -0.937 -30.957 1.00 92.81 75 GLU A O 1
ATOM 573 N N . SER A 1 76 ? -2.276 -3.003 -31.787 1.00 90.25 76 SER A N 1
ATOM 574 C CA . SER A 1 76 ? -1.308 -3.587 -30.851 1.00 90.25 76 SER A CA 1
ATOM 575 C C . SER A 1 76 ? 0.140 -3.542 -31.350 1.00 90.25 76 SER A C 1
ATOM 577 O O . SER A 1 76 ? 1.054 -3.901 -30.603 1.00 90.25 76 SER A O 1
ATOM 579 N N . ARG A 1 77 ? 0.375 -3.170 -32.616 1.00 88.06 77 ARG A N 1
ATOM 580 C CA . ARG A 1 77 ? 1.680 -3.337 -33.287 1.00 88.06 77 ARG A CA 1
ATOM 581 C C . ARG A 1 77 ? 2.196 -2.096 -34.001 1.00 88.06 77 ARG A C 1
ATOM 583 O O . ARG A 1 77 ? 3.391 -2.031 -34.295 1.00 88.06 77 ARG A O 1
ATOM 590 N N . GLU A 1 78 ? 1.319 -1.159 -34.333 1.00 90.19 78 GLU A N 1
ATOM 591 C CA . GLU A 1 78 ? 1.668 0.011 -35.126 1.00 90.19 78 GLU A CA 1
ATOM 592 C C . GLU A 1 78 ? 2.572 0.981 -34.357 1.00 90.19 78 GLU A C 1
ATOM 594 O O . GLU A 1 78 ? 2.171 1.608 -33.381 1.00 90.19 78 GLU A O 1
ATOM 599 N N . VAL A 1 79 ? 3.796 1.175 -34.856 1.00 85.69 79 VAL A N 1
ATOM 600 C CA . VAL A 1 79 ? 4.834 2.001 -34.204 1.00 85.69 79 VAL A CA 1
ATOM 601 C C . VAL A 1 79 ? 4.415 3.469 -34.084 1.00 85.69 79 VAL A C 1
ATOM 603 O O . VAL A 1 79 ? 4.875 4.182 -33.197 1.00 85.69 79 VAL A O 1
ATOM 606 N N . VAL A 1 80 ? 3.520 3.953 -34.951 1.00 87.75 80 VAL A N 1
ATOM 607 C CA . VAL A 1 80 ? 3.000 5.326 -34.842 1.00 87.75 80 VAL A CA 1
ATOM 608 C C . VAL A 1 80 ? 2.231 5.550 -33.533 1.00 87.75 80 VAL A C 1
ATOM 610 O O . VAL A 1 80 ? 2.220 6.675 -33.030 1.00 87.75 80 VAL A O 1
ATOM 613 N N . LEU A 1 81 ? 1.639 4.496 -32.958 1.00 89.62 81 LEU A N 1
ATOM 614 C CA . LEU A 1 81 ? 0.899 4.561 -31.699 1.00 89.62 81 LEU A CA 1
ATOM 615 C C . LEU A 1 81 ? 1.820 4.656 -30.478 1.00 89.62 81 LEU A C 1
ATOM 617 O O . LEU A 1 81 ? 1.385 5.166 -29.452 1.00 89.62 81 LEU A O 1
ATOM 621 N N . ASP A 1 82 ? 3.109 4.318 -30.589 1.00 85.44 82 ASP A N 1
ATOM 622 C CA . ASP A 1 82 ? 4.089 4.535 -29.510 1.00 85.44 82 ASP A CA 1
ATOM 623 C C . ASP A 1 82 ? 4.224 6.027 -29.124 1.00 85.44 82 ASP A C 1
ATOM 625 O O . ASP A 1 82 ? 4.698 6.362 -28.032 1.00 85.44 82 ASP A O 1
ATOM 629 N N . HIS A 1 83 ? 3.824 6.934 -30.027 1.00 85.12 83 HIS A N 1
ATOM 630 C CA . HIS A 1 83 ? 3.782 8.380 -29.802 1.00 85.12 83 HIS A CA 1
ATOM 631 C C . HIS A 1 83 ? 2.451 8.894 -29.240 1.00 85.12 83 HIS A C 1
ATOM 633 O O . HIS A 1 83 ? 2.375 10.076 -28.894 1.00 85.12 83 HIS A O 1
ATOM 639 N N . ASP A 1 84 ? 1.415 8.059 -29.158 1.00 89.19 84 ASP A N 1
ATOM 640 C CA . ASP A 1 84 ? 0.174 8.424 -28.486 1.00 89.19 84 ASP A CA 1
ATOM 641 C C . ASP A 1 84 ? 0.420 8.470 -26.961 1.00 89.19 84 ASP A C 1
ATOM 643 O O . ASP A 1 84 ? 0.920 7.501 -26.375 1.00 89.19 84 ASP A O 1
ATOM 647 N N . PRO A 1 85 ? 0.090 9.587 -26.283 1.00 88.94 85 PRO A N 1
ATOM 648 C CA . PRO A 1 85 ? 0.302 9.730 -24.845 1.00 88.94 85 PRO A CA 1
ATOM 649 C C . PRO A 1 85 ? -0.396 8.672 -23.977 1.00 88.94 85 PRO A C 1
ATOM 651 O O . PRO A 1 85 ? 0.066 8.395 -22.870 1.00 88.94 85 PRO A O 1
ATOM 654 N N . SER A 1 86 ? -1.504 8.110 -24.461 1.00 88.38 86 SER A N 1
ATOM 655 C CA . SER A 1 86 ? -2.362 7.157 -23.747 1.00 88.38 86 SER A CA 1
ATOM 656 C C . SER A 1 86 ? -2.085 5.692 -24.090 1.00 88.38 86 SER A C 1
ATOM 658 O O . SER A 1 86 ? -2.548 4.794 -23.383 1.00 88.38 86 SER A O 1
ATOM 660 N N . HIS A 1 87 ? -1.330 5.447 -25.161 1.00 90.69 87 HIS A N 1
ATOM 661 C CA . HIS A 1 87 ? -1.096 4.110 -25.676 1.00 90.69 87 HIS A CA 1
ATOM 662 C C . HIS A 1 87 ? -0.028 3.353 -24.879 1.00 90.69 87 HIS A C 1
ATOM 664 O O . HIS A 1 87 ? 0.942 3.926 -24.367 1.00 90.69 87 HIS A O 1
ATOM 670 N N . GLY A 1 88 ? -0.203 2.032 -24.818 1.00 91.44 88 GLY A N 1
ATOM 671 C CA . GLY A 1 88 ? 0.722 1.102 -24.190 1.00 91.44 88 GLY A CA 1
ATOM 672 C C . GLY A 1 88 ? 0.292 0.611 -22.810 1.00 91.44 88 GLY A C 1
ATOM 673 O O . GLY A 1 88 ? -0.884 0.652 -22.445 1.00 91.44 88 GLY A O 1
ATOM 674 N N . HIS A 1 89 ? 1.271 0.113 -22.059 1.00 92.38 89 HIS A N 1
ATOM 675 C CA . HIS A 1 89 ? 1.138 -0.281 -20.658 1.00 92.38 89 HIS A CA 1
ATOM 676 C C . HIS A 1 89 ? 2.462 -0.075 -19.905 1.00 92.38 89 HIS A C 1
ATOM 678 O O . HIS A 1 89 ? 3.543 0.025 -20.503 1.00 92.38 89 HIS A O 1
ATOM 684 N N . ILE A 1 90 ? 2.383 -0.032 -18.575 1.00 93.06 90 ILE A N 1
ATOM 685 C CA . ILE A 1 90 ? 3.547 -0.222 -17.705 1.00 93.06 90 ILE A CA 1
ATOM 686 C C . ILE A 1 90 ? 3.827 -1.720 -17.628 1.00 93.06 90 ILE A C 1
ATOM 688 O O . ILE A 1 90 ? 2.937 -2.498 -17.314 1.00 93.06 90 ILE A O 1
ATOM 692 N N . ARG A 1 91 ? 5.069 -2.151 -17.854 1.00 92.69 91 ARG A N 1
ATOM 693 C CA . ARG A 1 91 ? 5.426 -3.573 -17.781 1.00 92.69 91 ARG A CA 1
ATOM 694 C C . ARG A 1 91 ? 5.365 -4.082 -16.343 1.00 92.69 91 ARG A C 1
ATOM 696 O O . ARG A 1 91 ? 5.996 -3.514 -15.445 1.00 92.69 91 ARG A O 1
ATOM 703 N N . GLU A 1 92 ? 4.682 -5.207 -16.151 1.00 91.88 92 GLU A N 1
ATOM 704 C CA . GLU A 1 92 ? 4.568 -5.855 -14.845 1.00 91.88 92 GLU A CA 1
ATOM 705 C C . GLU A 1 92 ? 5.960 -6.229 -14.265 1.00 91.88 92 GLU A C 1
ATOM 707 O O . GLU A 1 92 ? 6.885 -6.555 -15.029 1.00 91.88 92 GLU A O 1
ATOM 712 N N . PRO A 1 93 ? 6.159 -6.193 -12.928 1.00 91.19 93 PRO A N 1
ATOM 713 C CA . PRO A 1 93 ? 7.478 -6.358 -12.315 1.00 91.19 93 PRO A CA 1
ATOM 714 C C . PRO A 1 93 ? 8.224 -7.645 -12.669 1.00 91.19 93 PRO A C 1
ATOM 716 O O . PRO A 1 93 ? 9.440 -7.597 -12.878 1.00 91.19 93 PRO A O 1
ATOM 719 N N . LEU A 1 94 ? 7.521 -8.776 -12.760 1.00 90.19 94 LEU A N 1
ATOM 720 C CA . LEU A 1 94 ? 8.132 -10.048 -13.143 1.00 90.19 94 LEU A CA 1
ATOM 721 C C . LEU A 1 94 ? 8.390 -10.102 -14.655 1.00 90.19 94 LEU A C 1
ATOM 723 O O . LEU A 1 94 ? 9.436 -10.579 -15.090 1.00 90.19 94 LEU A O 1
ATOM 727 N N . VAL A 1 95 ? 7.471 -9.566 -15.462 1.00 90.69 95 VAL A N 1
ATOM 728 C CA . VAL A 1 95 ? 7.560 -9.589 -16.931 1.00 90.69 95 VAL A CA 1
ATOM 729 C C . VAL A 1 95 ? 8.774 -8.808 -17.429 1.00 90.69 95 VAL A C 1
ATOM 731 O O . VAL A 1 95 ? 9.509 -9.304 -18.282 1.00 90.69 95 VAL A O 1
ATOM 734 N N . LYS A 1 96 ? 9.051 -7.623 -16.873 1.00 91.31 96 LYS A N 1
ATOM 735 C CA . LYS A 1 96 ? 10.242 -6.841 -17.254 1.00 91.31 96 LYS A CA 1
ATOM 736 C C . LYS A 1 96 ? 11.555 -7.529 -16.864 1.00 91.31 96 LYS A C 1
ATOM 738 O O . LYS A 1 96 ? 12.500 -7.518 -17.649 1.00 91.31 96 LYS A O 1
ATOM 743 N N . LEU A 1 97 ? 11.588 -8.220 -15.721 1.00 89.94 97 LEU A N 1
ATOM 744 C CA . LEU A 1 97 ? 12.746 -9.016 -15.310 1.00 89.94 97 LEU A CA 1
ATOM 745 C C . LEU A 1 97 ? 12.978 -10.195 -16.269 1.00 89.94 97 LEU A C 1
ATOM 747 O O . LEU A 1 97 ? 14.087 -10.384 -16.763 1.00 89.94 97 LEU A O 1
ATOM 751 N N . LEU A 1 98 ? 11.921 -10.937 -16.611 1.00 90.12 98 LEU A N 1
ATOM 752 C CA . LEU A 1 98 ? 11.990 -12.029 -17.587 1.00 90.12 98 LEU A CA 1
ATOM 753 C C . LEU A 1 98 ? 12.365 -11.532 -18.990 1.00 90.12 98 LEU A C 1
ATOM 755 O O . LEU A 1 98 ? 13.116 -12.203 -19.700 1.00 90.12 98 LEU A O 1
ATOM 759 N N . SER A 1 99 ? 11.884 -10.354 -19.393 1.00 92.12 99 SER A N 1
ATOM 760 C CA . SER A 1 99 ? 12.297 -9.712 -20.641 1.00 92.12 99 SER A CA 1
ATOM 761 C C . SER A 1 99 ? 13.793 -9.406 -20.621 1.00 92.12 99 SER A C 1
ATOM 763 O O . SER A 1 99 ? 14.487 -9.760 -21.568 1.00 92.12 99 SER A O 1
ATOM 765 N N . PHE A 1 100 ? 14.304 -8.813 -19.538 1.00 93.81 100 PHE A N 1
ATOM 766 C CA . PHE A 1 100 ? 15.731 -8.539 -19.374 1.00 93.81 100 PHE A CA 1
ATOM 767 C C . PHE A 1 100 ? 16.562 -9.828 -19.449 1.00 93.81 100 PHE A C 1
ATOM 769 O O . PHE A 1 100 ? 17.531 -9.897 -20.199 1.00 93.81 100 PHE A O 1
ATOM 776 N N . PHE A 1 101 ? 16.135 -10.886 -18.759 1.00 91.06 101 PHE A N 1
ATOM 777 C CA . PHE A 1 101 ? 16.785 -12.199 -18.774 1.00 91.06 101 PHE A CA 1
ATOM 778 C C . PHE A 1 101 ? 16.887 -12.809 -20.172 1.00 91.06 101 PHE A C 1
ATOM 780 O O . PHE A 1 101 ? 17.934 -13.336 -20.552 1.00 91.06 101 PHE A O 1
ATOM 787 N N . ARG A 1 102 ? 15.800 -12.738 -20.944 1.00 92.38 102 ARG A N 1
ATOM 788 C CA . ARG A 1 102 ? 15.763 -13.244 -22.319 1.00 92.38 102 ARG A CA 1
ATOM 789 C C . ARG A 1 102 ? 16.653 -12.413 -23.234 1.00 92.38 102 ARG A C 1
ATOM 791 O O . ARG A 1 102 ? 17.435 -12.987 -23.984 1.00 92.38 102 ARG A O 1
ATOM 798 N N . SER A 1 103 ? 16.562 -11.089 -23.140 1.00 94.50 103 SER A N 1
ATOM 799 C CA . SER A 1 103 ? 17.338 -10.158 -23.963 1.00 94.50 103 SER A CA 1
ATOM 800 C C . SER A 1 103 ? 18.837 -10.234 -23.684 1.00 94.50 103 SER A C 1
ATOM 802 O O . SER A 1 103 ? 19.640 -10.136 -24.604 1.00 94.50 103 SER A O 1
ATOM 804 N N . MET A 1 104 ? 19.217 -10.430 -22.422 1.00 94.44 104 MET A N 1
ATOM 805 C CA . MET A 1 104 ? 20.612 -10.490 -21.991 1.00 94.44 104 MET A CA 1
ATOM 806 C C . MET A 1 104 ? 21.191 -11.916 -21.991 1.00 94.44 104 MET A C 1
ATOM 808 O O . MET A 1 104 ? 22.361 -12.101 -21.667 1.00 94.44 104 MET A O 1
ATOM 812 N N . GLY A 1 105 ? 20.388 -12.922 -22.348 1.00 91.06 105 GLY A N 1
ATOM 813 C CA . GLY A 1 105 ? 20.787 -14.325 -22.427 1.00 91.06 105 GLY A CA 1
ATOM 814 C C . GLY A 1 105 ? 21.333 -14.870 -21.107 1.00 91.06 105 GLY A C 1
ATOM 815 O O . GLY A 1 105 ? 22.537 -14.823 -20.867 1.00 91.06 105 GLY A O 1
ATOM 816 N N . ILE A 1 106 ? 20.486 -15.446 -20.254 1.00 87.44 106 ILE A N 1
ATOM 817 C CA . ILE A 1 106 ? 20.995 -16.169 -19.079 1.00 87.44 106 ILE A CA 1
ATOM 818 C C . ILE A 1 106 ? 21.705 -17.452 -19.519 1.00 87.44 106 ILE A C 1
ATOM 820 O O . ILE A 1 106 ? 21.121 -18.282 -20.219 1.00 87.44 106 ILE A O 1
ATOM 824 N N . ALA A 1 107 ? 22.933 -17.642 -19.041 1.00 86.69 107 ALA A N 1
ATOM 825 C CA . ALA A 1 107 ? 23.639 -18.914 -19.097 1.00 86.69 107 ALA A CA 1
ATOM 826 C C . ALA A 1 107 ? 23.772 -19.505 -17.690 1.00 86.69 107 ALA A C 1
ATOM 828 O O . ALA A 1 107 ? 24.166 -18.809 -16.758 1.00 86.69 107 ALA A O 1
ATOM 829 N N . PHE A 1 108 ? 23.463 -20.792 -17.557 1.00 82.56 108 PHE A N 1
ATOM 830 C CA . PHE A 1 108 ? 23.596 -21.549 -16.312 1.00 82.56 108 PHE A CA 1
ATOM 831 C C . PHE A 1 108 ? 24.880 -22.376 -16.335 1.00 82.56 108 PHE A C 1
ATOM 833 O O . PHE A 1 108 ? 25.246 -22.923 -17.379 1.00 82.56 108 PHE A O 1
ATOM 840 N N . ASP A 1 109 ? 25.529 -22.511 -15.179 1.00 73.44 109 ASP A N 1
ATOM 841 C CA . ASP A 1 109 ? 26.684 -23.393 -14.996 1.00 73.44 109 ASP A CA 1
ATOM 842 C C . ASP A 1 109 ? 26.324 -24.875 -15.233 1.00 73.44 109 ASP A C 1
ATOM 844 O O . ASP A 1 109 ? 27.136 -25.647 -15.749 1.00 73.44 109 ASP A O 1
ATOM 848 N N . MET A 1 110 ? 25.080 -25.261 -14.920 1.00 67.88 110 MET A N 1
ATOM 849 C CA . MET A 1 110 ? 24.503 -26.577 -15.170 1.00 67.88 110 MET A CA 1
ATOM 850 C C . MET A 1 110 ? 23.015 -26.489 -15.563 1.00 67.88 110 MET A C 1
ATOM 852 O O . MET A 1 110 ? 22.212 -25.925 -14.823 1.00 67.88 110 MET A O 1
ATOM 856 N N . PRO A 1 111 ? 22.579 -27.153 -16.654 1.00 58.84 111 PRO A N 1
ATOM 857 C CA . PRO A 1 111 ? 21.215 -27.032 -17.190 1.00 58.84 111 PRO A CA 1
ATOM 858 C C . PRO A 1 111 ? 20.100 -27.599 -16.289 1.00 58.84 111 PRO A C 1
ATOM 860 O O . PRO A 1 111 ? 18.928 -27.352 -16.550 1.00 58.84 111 PRO A O 1
ATOM 863 N N . LEU A 1 112 ? 20.442 -28.364 -15.243 1.00 55.19 112 LEU A N 1
ATOM 864 C CA . LEU A 1 112 ? 19.487 -28.933 -14.277 1.00 55.19 112 LEU A CA 1
ATOM 865 C C . LEU A 1 112 ? 19.392 -28.141 -12.962 1.00 55.19 112 LEU A C 1
ATOM 867 O O . LEU A 1 112 ? 18.571 -28.478 -12.112 1.00 55.19 112 LEU A O 1
ATOM 871 N N . ARG A 1 113 ? 20.217 -27.104 -12.774 1.00 56.97 113 ARG A N 1
ATOM 872 C CA . ARG A 1 113 ? 20.119 -26.183 -11.636 1.00 56.97 113 ARG A CA 1
ATOM 873 C C . ARG A 1 113 ? 19.454 -24.905 -12.112 1.00 56.97 113 ARG A C 1
ATOM 875 O O . ARG A 1 113 ? 20.124 -23.990 -12.569 1.00 56.97 113 ARG A O 1
ATOM 882 N N . ILE A 1 114 ? 18.129 -24.863 -12.021 1.00 58.78 114 ILE A N 1
ATOM 883 C CA . ILE A 1 114 ? 17.383 -23.623 -12.234 1.00 58.78 114 ILE A CA 1
ATOM 884 C C . ILE A 1 114 ? 17.336 -22.905 -10.880 1.00 58.78 114 ILE A C 1
ATOM 886 O O . ILE A 1 114 ? 16.730 -23.439 -9.948 1.00 58.78 114 ILE A O 1
ATOM 890 N N . PRO A 1 115 ? 17.977 -21.733 -10.732 1.00 59.62 115 PRO A N 1
ATOM 891 C CA . PRO A 1 115 ? 17.844 -20.913 -9.541 1.00 59.62 115 PRO A CA 1
ATOM 892 C C . PRO A 1 115 ? 16.369 -20.591 -9.317 1.00 59.62 115 PRO A C 1
ATOM 894 O O . PRO A 1 115 ? 15.676 -20.144 -10.234 1.00 59.62 115 PRO A O 1
ATOM 897 N N . SER A 1 116 ? 15.885 -20.816 -8.099 1.00 62.56 116 SER A N 1
ATOM 898 C CA . SER A 1 116 ? 14.541 -20.380 -7.736 1.00 62.56 116 SER A CA 1
ATOM 899 C C . SER A 1 116 ? 14.577 -18.899 -7.385 1.00 62.56 116 SER A C 1
ATOM 901 O O . SER A 1 116 ? 15.359 -18.486 -6.529 1.00 62.56 116 SER A O 1
ATOM 903 N N . LEU A 1 117 ? 13.688 -18.133 -8.010 1.00 68.12 117 LEU A N 1
ATOM 904 C CA . LEU A 1 117 ? 13.266 -16.824 -7.527 1.00 68.12 117 LEU A CA 1
ATOM 905 C C . LEU A 1 117 ? 12.202 -17.078 -6.455 1.00 68.12 117 LEU A C 1
ATOM 907 O O . LEU A 1 117 ? 11.197 -17.723 -6.749 1.00 68.12 117 LEU A O 1
ATOM 911 N N . LEU A 1 118 ? 12.446 -16.670 -5.214 1.00 64.31 118 LEU A N 1
ATOM 912 C CA . LEU A 1 118 ? 11.534 -16.916 -4.093 1.00 64.31 118 LEU A CA 1
ATOM 913 C C . LEU A 1 118 ? 11.082 -15.587 -3.501 1.00 64.31 118 LEU A C 1
ATOM 915 O O . LEU A 1 118 ? 11.909 -14.695 -3.348 1.00 64.31 118 LEU A O 1
ATOM 919 N N . SER A 1 119 ? 9.817 -15.500 -3.088 1.00 68.12 119 SER A N 1
ATOM 920 C CA . SER A 1 119 ? 9.266 -14.353 -2.357 1.00 68.12 119 SER A CA 1
ATOM 921 C C . SER A 1 119 ? 9.271 -13.035 -3.141 1.00 68.12 119 SER A C 1
ATOM 923 O O . SER A 1 119 ? 9.281 -11.954 -2.546 1.00 68.12 119 SER A O 1
ATOM 925 N N . LEU A 1 120 ? 9.220 -13.103 -4.475 1.00 78.25 120 LEU A N 1
ATOM 926 C CA . LEU A 1 120 ? 9.258 -11.918 -5.333 1.00 78.25 120 LEU A CA 1
ATOM 927 C C . LEU A 1 120 ? 8.031 -10.999 -5.173 1.00 78.25 120 LEU A C 1
ATOM 929 O O . LEU A 1 120 ? 8.121 -9.814 -5.499 1.00 78.25 120 LEU A O 1
ATOM 933 N N . GLU A 1 121 ? 6.895 -11.485 -4.655 1.00 78.44 121 GLU A N 1
ATOM 934 C CA . GLU A 1 121 ? 5.774 -10.610 -4.272 1.00 78.44 121 GLU A CA 1
ATOM 935 C C . GLU A 1 121 ? 6.204 -9.583 -3.224 1.00 78.44 121 GLU A C 1
ATOM 937 O O . GLU A 1 121 ? 5.874 -8.404 -3.343 1.00 78.44 121 GLU A O 1
ATOM 942 N N . GLY A 1 122 ? 6.984 -10.000 -2.225 1.00 70.62 122 GLY A N 1
ATOM 943 C CA . GLY A 1 122 ? 7.518 -9.091 -1.213 1.00 70.62 122 GLY A CA 1
ATOM 944 C C . GLY A 1 122 ? 8.488 -8.077 -1.818 1.00 70.62 122 GLY A C 1
ATOM 945 O O . GLY A 1 122 ? 8.348 -6.875 -1.576 1.00 70.62 122 GLY A O 1
ATOM 946 N N . ASP A 1 123 ? 9.405 -8.573 -2.648 1.00 76.00 123 ASP A N 1
ATOM 947 C CA . ASP A 1 123 ? 10.573 -7.836 -3.134 1.00 76.00 123 ASP A CA 1
ATOM 948 C C . ASP A 1 123 ? 10.251 -6.848 -4.262 1.00 76.00 123 ASP A C 1
ATOM 950 O O . ASP A 1 123 ? 10.663 -5.689 -4.222 1.00 76.00 123 ASP A O 1
ATOM 954 N N . ILE A 1 124 ? 9.497 -7.291 -5.272 1.00 82.50 124 ILE A N 1
ATOM 955 C CA . ILE A 1 124 ? 9.183 -6.494 -6.469 1.00 82.50 124 ILE A CA 1
ATOM 956 C C . ILE A 1 124 ? 7.683 -6.357 -6.735 1.00 82.50 124 ILE A C 1
ATOM 958 O O . ILE A 1 124 ? 7.291 -5.715 -7.706 1.00 82.50 124 ILE A O 1
ATOM 962 N N . GLY A 1 125 ? 6.833 -6.931 -5.880 1.00 80.50 125 GLY A N 1
ATOM 963 C CA . GLY A 1 125 ? 5.376 -6.841 -5.999 1.00 80.50 125 GLY A CA 1
ATOM 964 C C . GLY A 1 125 ? 4.737 -7.912 -6.873 1.00 80.50 125 GLY A C 1
ATOM 965 O O . GLY A 1 125 ? 3.520 -7.899 -7.037 1.00 80.50 125 GLY A O 1
ATOM 966 N N . GLN A 1 126 ? 5.528 -8.840 -7.419 1.00 86.94 126 GLN A N 1
ATOM 967 C CA . GLN A 1 126 ? 5.014 -9.920 -8.250 1.00 86.94 126 GLN A CA 1
ATOM 968 C C . GLN A 1 126 ? 5.957 -11.127 -8.281 1.00 86.94 126 GLN A C 1
ATOM 970 O O . GLN A 1 126 ? 7.106 -11.003 -8.700 1.00 86.94 126 GLN A O 1
ATOM 975 N N . GLY A 1 127 ? 5.446 -12.305 -7.915 1.00 84.88 127 GLY A N 1
ATOM 976 C CA . GLY A 1 127 ? 6.184 -13.569 -7.942 1.00 84.88 127 GLY A CA 1
ATOM 977 C C . GLY A 1 127 ? 5.425 -14.695 -8.635 1.00 84.88 127 GLY A C 1
ATOM 978 O O . GLY A 1 127 ? 4.201 -14.679 -8.739 1.00 84.88 127 GLY A O 1
ATOM 979 N N . SER A 1 128 ? 6.146 -15.694 -9.141 1.00 82.38 128 SER A N 1
ATOM 980 C CA . SER A 1 128 ? 5.510 -16.859 -9.766 1.00 82.38 128 SER A CA 1
ATOM 981 C C . SER A 1 128 ? 4.727 -17.652 -8.716 1.00 82.38 128 SER A C 1
ATOM 983 O O . SER A 1 128 ? 5.281 -17.992 -7.679 1.00 82.38 128 SER A O 1
ATOM 985 N N . PHE A 1 129 ? 3.447 -17.937 -8.978 1.00 80.56 129 PHE A N 1
ATOM 986 C CA . PHE A 1 129 ? 2.529 -18.613 -8.042 1.00 80.56 129 PHE A CA 1
ATOM 987 C C . PHE A 1 129 ? 2.268 -17.873 -6.715 1.00 80.56 129 PHE A C 1
ATOM 989 O O . PHE A 1 129 ? 1.695 -18.449 -5.796 1.00 80.56 129 PHE A O 1
ATOM 996 N N . GLU A 1 130 ? 2.623 -16.588 -6.623 1.00 76.25 130 GLU A N 1
ATOM 997 C CA . GLU A 1 130 ? 2.477 -15.771 -5.407 1.00 76.25 130 GLU A CA 1
ATOM 998 C C . GLU A 1 130 ? 1.341 -14.739 -5.521 1.00 76.25 130 GLU A C 1
ATOM 1000 O O . GLU A 1 130 ? 1.359 -13.709 -4.851 1.00 76.25 130 GLU A O 1
ATOM 1005 N N . SER A 1 131 ? 0.351 -14.978 -6.393 1.00 75.50 131 SER A N 1
ATOM 1006 C CA . SER A 1 131 ? -0.782 -14.057 -6.539 1.00 75.50 131 SER A CA 1
ATOM 1007 C C . SER A 1 131 ? -1.528 -13.933 -5.207 1.00 75.50 131 SER A C 1
ATOM 1009 O O . SER A 1 131 ? -1.960 -14.953 -4.665 1.00 75.50 131 SER A O 1
ATOM 1011 N N . PRO A 1 132 ? -1.728 -12.713 -4.676 1.00 60.62 132 PRO A N 1
ATOM 1012 C CA . PRO A 1 132 ? -2.364 -12.513 -3.375 1.00 60.62 132 PRO A CA 1
ATOM 1013 C C . PRO A 1 132 ? -3.862 -12.846 -3.394 1.00 60.62 132 PRO A C 1
ATOM 1015 O O . PRO A 1 132 ? -4.489 -12.962 -2.344 1.00 60.62 132 PRO A O 1
ATOM 1018 N N . SER A 1 133 ? -4.453 -12.975 -4.583 1.00 64.38 133 SER A N 1
ATOM 1019 C CA . SER A 1 133 ? -5.849 -13.348 -4.770 1.00 64.38 133 SER A CA 1
ATOM 1020 C C . SER A 1 133 ? -6.046 -14.140 -6.064 1.00 64.38 133 SER A C 1
ATOM 1022 O O . SER A 1 133 ? -5.179 -14.154 -6.942 1.00 64.38 133 SER A O 1
ATOM 1024 N N . VAL A 1 134 ? -7.225 -14.742 -6.227 1.00 60.28 134 VAL A N 1
ATOM 1025 C CA . VAL A 1 134 ? -7.655 -15.346 -7.504 1.00 60.28 134 VAL A CA 1
ATOM 1026 C C . VAL A 1 134 ? -7.833 -14.315 -8.631 1.00 60.28 134 VAL A C 1
ATOM 1028 O O . VAL A 1 134 ? -7.955 -14.693 -9.790 1.00 60.28 134 VAL A O 1
ATOM 1031 N N . PHE A 1 135 ? -7.810 -13.018 -8.310 1.00 59.91 135 PHE A N 1
ATOM 1032 C CA . PHE A 1 135 ? -8.014 -11.903 -9.238 1.00 59.91 135 PHE A CA 1
ATOM 1033 C C . PHE A 1 135 ? -6.703 -11.243 -9.698 1.00 59.91 135 PHE A C 1
ATOM 1035 O O . PHE A 1 135 ? -6.732 -10.137 -10.230 1.00 59.91 135 PHE A O 1
ATOM 1042 N N . SER A 1 136 ? -5.565 -11.936 -9.550 1.00 76.25 136 SER A N 1
ATOM 1043 C CA . SER A 1 136 ? -4.205 -11.457 -9.854 1.00 76.25 136 SER A CA 1
ATOM 1044 C C . SER A 1 136 ? -3.608 -10.515 -8.788 1.00 76.25 136 SER A C 1
ATOM 1046 O O . SER A 1 136 ? -4.116 -10.394 -7.669 1.00 76.25 136 SER A O 1
ATOM 1048 N N . PHE A 1 137 ? -2.476 -9.892 -9.132 1.00 78.38 137 PHE A N 1
ATOM 1049 C CA . PHE A 1 137 ? -1.685 -8.974 -8.304 1.00 78.38 137 PHE A CA 1
ATOM 1050 C C . PHE A 1 137 ? -2.248 -7.552 -8.240 1.00 78.38 137 PHE A C 1
ATOM 1052 O O . PHE A 1 137 ? -1.861 -6.782 -7.366 1.00 78.38 137 PHE A O 1
ATOM 1059 N N . PHE A 1 138 ? -3.131 -7.193 -9.170 1.00 77.56 138 PHE A N 1
ATOM 1060 C CA . PHE A 1 138 ? -3.669 -5.846 -9.297 1.00 77.56 138 PHE A CA 1
ATOM 1061 C C . PHE A 1 138 ? -5.031 -5.833 -9.986 1.00 77.56 138 PHE A C 1
ATOM 1063 O O . PHE A 1 138 ? -5.342 -6.732 -10.775 1.00 77.56 138 PHE A O 1
ATOM 1070 N N . LEU A 1 139 ? -5.816 -4.793 -9.696 1.00 74.12 139 LEU A N 1
ATOM 1071 C CA . LEU A 1 139 ? -7.152 -4.597 -10.248 1.00 74.12 139 LEU A CA 1
ATOM 1072 C C . LEU A 1 139 ? -7.081 -4.066 -11.691 1.00 74.12 139 LEU A C 1
ATOM 1074 O O . LEU A 1 139 ? -6.338 -3.119 -11.949 1.00 74.12 139 LEU A O 1
ATOM 1078 N N . PRO A 1 140 ? -7.861 -4.628 -12.629 1.00 79.75 140 PRO A N 1
ATOM 1079 C CA . PRO A 1 140 ? -7.916 -4.163 -14.019 1.00 79.75 140 PRO A CA 1
ATOM 1080 C C . PRO A 1 140 ? -8.416 -2.720 -14.213 1.00 79.75 140 PRO A C 1
ATOM 1082 O O . PRO A 1 140 ? -8.202 -2.123 -15.264 1.00 79.75 140 PRO A O 1
ATOM 1085 N N . GLU A 1 141 ? -9.112 -2.182 -13.219 1.00 74.75 141 GLU A N 1
ATOM 1086 C CA . GLU A 1 141 ? -9.670 -0.826 -13.197 1.00 74.75 141 GLU A CA 1
ATOM 1087 C C . GLU A 1 141 ? -8.836 0.138 -12.338 1.00 74.75 141 GLU A C 1
ATOM 1089 O O . GLU A 1 141 ? -9.252 1.260 -12.078 1.00 74.75 141 GLU A O 1
ATOM 1094 N N . PHE A 1 142 ? -7.647 -0.277 -11.881 1.00 76.50 142 PHE A N 1
ATOM 1095 C CA . PHE A 1 142 ? -6.829 0.576 -11.027 1.00 76.50 142 PHE A CA 1
ATOM 1096 C C . PHE A 1 142 ? -6.323 1.816 -11.776 1.00 76.50 142 PHE A C 1
ATOM 1098 O O . PHE A 1 142 ? -5.567 1.730 -12.750 1.00 76.50 142 PHE A O 1
ATOM 1105 N N . GLU A 1 143 ? -6.692 2.979 -11.251 1.00 76.38 143 GLU A N 1
ATOM 1106 C CA . GLU A 1 143 ? -6.176 4.280 -11.654 1.00 76.38 143 GLU A CA 1
ATOM 1107 C C . GLU A 1 143 ? -5.092 4.722 -10.657 1.00 76.38 143 GLU A C 1
ATOM 1109 O O . GLU A 1 143 ? -5.402 4.987 -9.490 1.00 76.38 143 GLU A O 1
ATOM 1114 N N . PRO A 1 144 ? -3.808 4.804 -11.057 1.00 72.62 144 PRO A N 1
ATOM 1115 C CA . PRO A 1 144 ? -2.785 5.361 -10.190 1.00 72.62 144 PRO A CA 1
ATOM 1116 C C . PRO A 1 144 ? -3.055 6.837 -9.922 1.00 72.62 144 PRO A C 1
ATOM 1118 O O . PRO A 1 144 ? -3.594 7.563 -10.759 1.00 72.62 144 PRO A O 1
ATOM 1121 N N . ASN A 1 145 ? -2.557 7.307 -8.783 1.00 63.53 145 ASN A N 1
ATOM 1122 C CA . ASN A 1 145 ? -2.546 8.720 -8.427 1.00 63.53 145 ASN A CA 1
ATOM 1123 C C . ASN A 1 145 ? -1.529 9.510 -9.275 1.00 63.53 145 ASN A C 1
ATOM 1125 O O . ASN A 1 145 ? -0.464 9.909 -8.802 1.00 63.53 145 ASN A O 1
ATOM 1129 N N . SER A 1 146 ? -1.838 9.664 -10.561 1.00 68.50 146 SER A N 1
ATOM 1130 C CA . SER A 1 146 ? -1.013 10.299 -11.582 1.00 68.50 146 SER A CA 1
ATOM 1131 C C . SER A 1 146 ? -1.832 11.358 -12.333 1.00 68.50 146 SER A C 1
ATOM 1133 O O . SER A 1 146 ? -2.833 10.994 -12.966 1.00 68.50 146 SER A O 1
ATOM 1135 N N . PRO A 1 147 ? -1.411 12.651 -12.316 1.00 61.84 147 PRO A N 1
ATOM 1136 C CA . PRO A 1 147 ? -2.130 13.763 -12.950 1.00 61.84 147 PRO A CA 1
ATOM 1137 C C . PRO A 1 147 ? -2.562 13.492 -14.371 1.00 61.84 147 PRO A C 1
ATOM 1139 O O . PRO A 1 147 ? -3.648 13.890 -14.789 1.00 61.84 147 PRO A O 1
ATOM 1142 N N . THR A 1 148 ? -1.705 12.806 -15.104 1.00 73.31 148 THR A N 1
ATOM 1143 C CA . THR A 1 148 ? -1.879 12.525 -16.515 1.00 73.31 148 THR A CA 1
ATOM 1144 C C . THR A 1 148 ? -2.888 11.410 -16.765 1.00 73.31 148 THR A C 1
ATOM 1146 O O . THR A 1 148 ? -3.770 11.585 -17.597 1.00 73.31 148 THR A O 1
ATOM 1149 N N . ILE A 1 149 ? -2.816 10.306 -16.018 1.00 80.00 149 ILE A N 1
ATOM 1150 C CA . ILE A 1 149 ? -3.698 9.142 -16.193 1.00 80.00 149 ILE A CA 1
ATOM 1151 C C . ILE A 1 149 ? -5.133 9.473 -15.769 1.00 80.00 149 ILE A C 1
ATOM 1153 O O . ILE A 1 149 ? -6.065 9.302 -16.553 1.00 80.00 149 ILE A O 1
ATOM 1157 N N . ARG A 1 150 ? -5.310 10.054 -14.576 1.00 71.69 150 ARG A N 1
ATOM 1158 C CA . ARG A 1 150 ? -6.645 10.329 -14.026 1.00 71.69 150 ARG A CA 1
ATOM 1159 C C . ARG A 1 150 ? -7.379 11.444 -14.770 1.00 71.69 150 ARG A C 1
ATOM 1161 O O . ARG A 1 150 ? -8.570 11.330 -15.034 1.00 71.69 150 ARG A O 1
ATOM 1168 N N . SER A 1 151 ? -6.684 12.522 -15.155 1.00 70.38 151 SER A N 1
ATOM 1169 C CA . SER A 1 151 ? -7.320 13.604 -15.934 1.00 70.38 151 SER A CA 1
ATOM 1170 C C . SER A 1 151 ? -7.719 13.172 -17.346 1.00 70.38 151 SER A C 1
ATOM 1172 O O . SER A 1 151 ? -8.648 13.744 -17.916 1.00 70.38 151 SER A O 1
ATOM 1174 N N . ALA A 1 152 ? -7.047 12.156 -17.890 1.00 81.69 152 ALA A N 1
ATOM 1175 C CA . ALA A 1 152 ? -7.384 11.549 -19.167 1.00 81.69 152 ALA A CA 1
ATOM 1176 C C . ALA A 1 152 ? -8.475 10.463 -19.057 1.00 81.69 152 ALA A C 1
ATOM 1178 O O . ALA A 1 152 ? -8.920 9.973 -20.092 1.00 81.69 152 ALA A O 1
ATOM 1179 N N . GLY A 1 153 ? -8.921 10.103 -17.844 1.00 81.50 153 GLY A N 1
ATOM 1180 C CA . GLY A 1 153 ? -9.885 9.017 -17.621 1.00 81.50 153 GLY A CA 1
ATOM 1181 C C . GLY A 1 153 ? -9.337 7.646 -18.024 1.00 81.50 153 GLY A C 1
ATOM 1182 O O . GLY A 1 153 ? -10.063 6.839 -18.601 1.00 81.50 153 GLY A O 1
ATOM 1183 N N . LEU A 1 154 ? -8.038 7.431 -17.809 1.00 88.31 154 LEU A N 1
ATOM 1184 C CA . LEU A 1 154 ? -7.325 6.205 -18.156 1.00 88.31 154 LEU A CA 1
ATOM 1185 C C . LEU A 1 154 ? -7.047 5.372 -16.905 1.00 88.31 154 LEU A C 1
ATOM 1187 O O . LEU A 1 154 ? -6.927 5.903 -15.803 1.00 88.31 154 LEU A O 1
ATOM 1191 N N . VAL A 1 155 ? -6.826 4.077 -17.106 1.00 86.31 155 VAL A N 1
ATOM 1192 C CA . VAL A 1 155 ? -6.360 3.145 -16.074 1.00 86.31 155 VAL A CA 1
ATOM 1193 C C . VAL A 1 155 ? -4.894 2.773 -16.305 1.00 86.31 155 VAL A C 1
ATOM 1195 O O . VAL A 1 155 ? -4.368 2.859 -17.417 1.00 86.31 155 VAL A O 1
ATOM 1198 N N . SER A 1 156 ? -4.209 2.334 -15.252 1.00 88.12 156 SER A N 1
ATOM 1199 C CA . SER A 1 156 ? -2.877 1.723 -15.352 1.00 88.12 156 SER A CA 1
ATOM 1200 C C . SER A 1 156 ? -2.770 0.614 -14.303 1.00 88.12 156 SER A C 1
ATOM 1202 O O . SER A 1 156 ? -2.141 0.817 -13.259 1.00 88.12 156 SER A O 1
ATOM 1204 N N . PRO A 1 157 ? -3.379 -0.555 -14.564 1.00 85.19 157 PRO A N 1
ATOM 1205 C CA . PRO A 1 157 ? -3.505 -1.651 -13.605 1.00 85.19 157 PRO A CA 1
ATOM 1206 C C . PRO A 1 157 ? -2.191 -2.037 -12.915 1.00 85.19 157 PRO A C 1
ATOM 1208 O O . PRO A 1 157 ? -2.117 -2.196 -11.697 1.00 85.19 157 PRO A O 1
ATOM 1211 N N . GLU A 1 158 ? -1.115 -2.108 -13.692 1.00 87.88 158 GLU A N 1
ATOM 1212 C CA . GLU A 1 158 ? 0.212 -2.556 -13.271 1.00 87.88 158 GLU A CA 1
ATOM 1213 C C . GLU A 1 158 ? 0.867 -1.589 -12.276 1.00 87.88 158 GLU A C 1
ATOM 1215 O O . GLU A 1 158 ? 1.730 -1.989 -11.492 1.00 87.88 158 GLU A O 1
ATOM 1220 N N . ALA A 1 159 ? 0.435 -0.323 -12.254 1.00 84.75 159 ALA A N 1
ATOM 1221 C CA . ALA A 1 159 ? 0.942 0.675 -11.320 1.00 84.75 159 ALA A CA 1
ATOM 1222 C C . ALA A 1 159 ? 0.561 0.368 -9.861 1.00 84.75 159 ALA A C 1
ATOM 1224 O O . ALA A 1 159 ? 1.258 0.822 -8.957 1.00 84.75 159 ALA A O 1
ATOM 1225 N N . MET A 1 160 ? -0.474 -0.450 -9.617 1.00 78.12 160 MET A N 1
ATOM 1226 C CA . MET A 1 160 ? -0.908 -0.837 -8.266 1.00 78.12 160 MET A CA 1
ATOM 1227 C C . MET A 1 160 ? 0.184 -1.571 -7.474 1.00 78.12 160 MET A C 1
ATOM 1229 O O . MET A 1 160 ? 0.201 -1.526 -6.246 1.00 78.12 160 MET A O 1
ATOM 1233 N N . VAL A 1 161 ? 1.104 -2.250 -8.167 1.00 79.38 161 VAL A N 1
ATOM 1234 C CA . VAL A 1 161 ? 2.208 -2.992 -7.535 1.00 79.38 161 VAL A CA 1
ATOM 1235 C C . VAL A 1 161 ? 3.548 -2.248 -7.577 1.00 79.38 161 VAL A C 1
ATOM 1237 O O . VAL A 1 161 ? 4.541 -2.750 -7.042 1.00 79.38 161 VAL A O 1
ATOM 1240 N N . LEU A 1 162 ? 3.589 -1.040 -8.152 1.00 78.75 162 LEU A N 1
ATOM 1241 C CA . LEU A 1 162 ? 4.789 -0.208 -8.276 1.00 78.75 162 LEU A CA 1
ATOM 1242 C C . LEU A 1 162 ? 5.048 0.655 -7.030 1.00 78.75 162 LEU A C 1
ATOM 1244 O O . LEU A 1 162 ? 4.911 1.881 -7.032 1.00 78.75 162 LEU A O 1
ATOM 1248 N N . GLN A 1 163 ? 5.496 0.010 -5.957 1.00 76.44 163 GLN A N 1
ATOM 1249 C CA . GLN A 1 163 ? 5.921 0.710 -4.742 1.00 76.44 163 GLN A CA 1
ATOM 1250 C C . GLN A 1 163 ? 7.352 1.227 -4.859 1.00 76.44 163 GLN A C 1
ATOM 1252 O O . GLN A 1 163 ? 8.204 0.572 -5.458 1.00 76.44 163 GLN A O 1
ATOM 1257 N N . GLY A 1 164 ? 7.636 2.381 -4.250 1.00 78.56 164 GLY A N 1
ATOM 1258 C CA . GLY A 1 164 ? 8.954 3.010 -4.335 1.00 78.56 164 GLY A CA 1
ATOM 1259 C C . GLY A 1 164 ? 10.088 2.101 -3.847 1.00 78.56 164 GLY A C 1
ATOM 1260 O O . GLY A 1 164 ? 11.065 1.890 -4.563 1.00 78.56 164 GLY A O 1
ATOM 1261 N N . ASN A 1 165 ? 9.924 1.472 -2.682 1.00 75.50 165 ASN A N 1
ATOM 1262 C CA . ASN A 1 165 ? 10.873 0.482 -2.163 1.00 75.50 165 ASN A CA 1
ATOM 1263 C C . ASN A 1 165 ? 11.060 -0.724 -3.105 1.00 75.50 165 ASN A C 1
ATOM 1265 O O . ASN A 1 165 ? 12.190 -1.163 -3.297 1.00 75.50 165 ASN A O 1
ATOM 1269 N N . ARG A 1 166 ? 9.985 -1.226 -3.727 1.00 82.88 166 ARG A N 1
ATOM 1270 C CA . ARG A 1 166 ? 10.021 -2.354 -4.679 1.00 82.88 166 ARG A CA 1
ATOM 1271 C C . ARG A 1 166 ? 10.729 -1.989 -5.986 1.00 82.88 166 ARG A C 1
ATOM 1273 O O . ARG A 1 166 ? 11.481 -2.792 -6.533 1.00 82.88 166 ARG A O 1
ATOM 1280 N N . ILE A 1 167 ? 10.534 -0.760 -6.471 1.00 87.06 167 ILE A N 1
ATOM 1281 C CA . ILE A 1 167 ? 11.240 -0.223 -7.643 1.00 87.06 167 ILE A CA 1
ATOM 1282 C C . ILE A 1 167 ? 12.741 -0.142 -7.363 1.00 87.06 167 ILE A C 1
ATOM 1284 O O . ILE A 1 167 ? 13.536 -0.644 -8.158 1.00 87.06 167 ILE A O 1
ATOM 1288 N N . LEU A 1 168 ? 13.130 0.454 -6.230 1.00 86.62 168 LEU A N 1
ATOM 1289 C CA . LEU A 1 168 ? 14.539 0.579 -5.859 1.00 86.62 168 LEU A CA 1
ATOM 1290 C C . LEU A 1 168 ? 15.189 -0.782 -5.618 1.00 86.62 168 LEU A C 1
ATOM 1292 O O . LEU A 1 168 ? 16.301 -1.000 -6.092 1.00 86.62 168 LEU A O 1
ATOM 1296 N N . TYR A 1 169 ? 14.484 -1.706 -4.957 1.00 84.19 169 TYR A N 1
ATOM 1297 C CA . TYR A 1 169 ? 14.949 -3.082 -4.793 1.00 84.19 169 TYR A CA 1
ATOM 1298 C C . TYR A 1 169 ? 15.211 -3.729 -6.154 1.00 84.19 169 TYR A C 1
ATOM 1300 O O . TYR A 1 169 ? 16.264 -4.318 -6.369 1.00 84.19 169 TYR A O 1
ATOM 1308 N N . GLN A 1 170 ? 14.286 -3.591 -7.105 1.00 88.62 170 GLN A N 1
ATOM 1309 C CA . GLN A 1 170 ? 14.441 -4.184 -8.427 1.00 88.62 170 GLN A CA 1
ATOM 1310 C C . GLN A 1 170 ? 15.597 -3.582 -9.231 1.00 88.62 170 GLN A C 1
ATOM 1312 O O . GLN A 1 170 ? 16.291 -4.314 -9.944 1.00 88.62 170 GLN A O 1
ATOM 1317 N N . PHE A 1 171 ? 15.797 -2.266 -9.136 1.00 92.38 171 PHE A N 1
ATOM 1318 C CA . PHE A 1 171 ? 16.955 -1.589 -9.716 1.00 92.38 171 PHE A CA 1
ATOM 1319 C C . PHE A 1 171 ? 18.245 -2.142 -9.130 1.00 92.38 171 PHE A C 1
ATOM 1321 O O . PHE A 1 171 ? 19.072 -2.664 -9.874 1.00 92.38 171 PHE A O 1
ATOM 1328 N N . ASP A 1 172 ? 18.372 -2.108 -7.808 1.00 87.06 172 ASP A N 1
ATOM 1329 C CA . ASP A 1 172 ? 19.570 -2.553 -7.110 1.00 87.06 172 ASP A CA 1
ATOM 1330 C C . ASP A 1 172 ? 19.870 -4.039 -7.361 1.00 87.06 172 ASP A C 1
ATOM 1332 O O . ASP A 1 172 ? 20.995 -4.397 -7.714 1.00 87.06 172 ASP A O 1
ATOM 1336 N N . ALA A 1 173 ? 18.843 -4.894 -7.316 1.00 84.75 173 ALA A N 1
ATOM 1337 C CA . ALA A 1 173 ? 18.959 -6.319 -7.614 1.00 84.75 173 ALA A CA 1
ATOM 1338 C C . ALA A 1 173 ? 19.463 -6.584 -9.029 1.00 84.75 173 ALA A C 1
ATOM 1340 O O . ALA A 1 173 ? 20.367 -7.394 -9.242 1.00 84.75 173 ALA A O 1
ATOM 1341 N N . THR A 1 174 ? 18.917 -5.867 -10.009 1.00 89.88 174 THR A N 1
ATOM 1342 C CA . THR A 1 174 ? 19.329 -6.032 -11.405 1.00 89.88 174 THR A CA 1
ATOM 1343 C C . THR A 1 174 ? 20.733 -5.481 -11.634 1.00 89.88 174 THR A C 1
ATOM 1345 O O . THR A 1 174 ? 21.527 -6.100 -12.339 1.00 89.88 174 THR A O 1
ATOM 1348 N N . TRP A 1 175 ? 21.084 -4.357 -11.005 1.00 91.19 175 TRP A N 1
ATOM 1349 C CA . TRP A 1 175 ? 22.432 -3.798 -11.058 1.00 91.19 175 TRP A CA 1
ATOM 1350 C C . TRP A 1 175 ? 23.472 -4.754 -10.477 1.00 91.19 175 TRP A C 1
ATOM 1352 O O . TRP A 1 175 ? 24.512 -4.974 -11.097 1.00 91.19 175 TRP A O 1
ATOM 1362 N N . ASN A 1 176 ? 23.192 -5.356 -9.323 1.00 85.12 176 ASN A N 1
ATOM 1363 C CA . ASN A 1 176 ? 24.071 -6.351 -8.712 1.00 85.12 176 ASN A CA 1
ATOM 1364 C C . ASN A 1 176 ? 24.197 -7.598 -9.585 1.00 85.12 176 ASN A C 1
ATOM 1366 O O . ASN A 1 176 ? 25.308 -8.067 -9.824 1.00 85.12 176 ASN A O 1
ATOM 1370 N N . MET A 1 177 ? 23.090 -8.062 -10.158 1.00 87.00 177 MET A N 1
ATOM 1371 C CA . MET A 1 177 ? 23.092 -9.192 -11.080 1.00 87.00 177 MET A CA 1
ATOM 1372 C C . MET A 1 177 ? 23.906 -8.924 -12.357 1.00 87.00 177 MET A C 1
ATOM 1374 O O . MET A 1 177 ? 24.595 -9.820 -12.840 1.00 87.00 177 MET A O 1
ATOM 1378 N N . VAL A 1 178 ? 23.895 -7.699 -12.892 1.00 91.56 178 VAL A N 1
ATOM 1379 C CA . VAL A 1 178 ? 24.757 -7.307 -14.025 1.00 91.56 178 VAL A CA 1
ATOM 1380 C C . VAL A 1 178 ? 26.245 -7.361 -13.668 1.00 91.56 178 VAL A C 1
ATOM 1382 O O . VAL A 1 178 ? 27.068 -7.725 -14.508 1.00 91.56 178 VAL A O 1
ATOM 1385 N N . LYS A 1 179 ? 26.603 -7.025 -12.427 1.00 88.38 179 LYS A N 1
ATOM 1386 C CA . LYS A 1 179 ? 27.996 -6.990 -11.960 1.00 88.38 179 LYS A CA 1
ATOM 1387 C C . LYS A 1 179 ? 28.540 -8.366 -11.575 1.00 88.38 179 LYS A C 1
ATOM 1389 O O . LYS A 1 179 ? 29.707 -8.636 -11.845 1.00 88.38 179 LYS A O 1
ATOM 1394 N N . PHE A 1 180 ? 27.717 -9.197 -10.937 1.00 84.81 180 PHE A N 1
ATOM 1395 C CA . PHE A 1 180 ? 28.159 -10.403 -10.221 1.00 84.81 180 PHE A CA 1
ATOM 1396 C C . PHE A 1 180 ? 27.409 -11.685 -10.626 1.00 84.81 180 PHE A C 1
ATOM 1398 O O . PHE A 1 180 ? 27.727 -12.782 -10.163 1.00 84.81 180 PHE A O 1
ATOM 1405 N N . GLY A 1 181 ? 26.425 -11.577 -11.520 1.00 84.25 181 GLY A N 1
ATOM 1406 C CA . GLY A 1 181 ? 25.528 -12.671 -11.880 1.00 84.25 181 GLY A CA 1
ATOM 1407 C C . GLY A 1 181 ? 24.526 -13.012 -10.768 1.00 84.25 181 GLY A C 1
ATOM 1408 O O . GLY A 1 181 ? 24.227 -12.205 -9.893 1.00 84.25 181 GLY A O 1
ATOM 1409 N N . PHE A 1 182 ? 23.979 -14.221 -10.817 1.00 81.44 182 PHE A N 1
ATOM 1410 C CA . PHE A 1 182 ? 22.910 -14.719 -9.952 1.00 81.44 182 PHE A CA 1
ATOM 1411 C C . PHE A 1 182 ? 23.455 -15.216 -8.603 1.00 81.44 182 PHE A C 1
ATOM 1413 O O . PHE A 1 182 ? 23.396 -16.405 -8.286 1.00 81.44 182 PHE A O 1
ATOM 1420 N N . THR A 1 183 ? 24.030 -14.310 -7.818 1.00 73.12 183 THR A N 1
ATOM 1421 C CA . THR A 1 183 ? 24.624 -14.612 -6.507 1.00 73.12 183 THR A CA 1
ATOM 1422 C C . THR A 1 183 ? 23.676 -14.288 -5.358 1.00 73.12 183 THR A C 1
ATOM 1424 O O . THR A 1 183 ? 22.793 -13.448 -5.495 1.00 73.12 183 THR A O 1
ATOM 1427 N N . ASP A 1 184 ? 23.900 -14.922 -4.205 1.00 65.81 184 ASP A N 1
ATOM 1428 C CA . ASP A 1 184 ? 23.251 -14.535 -2.959 1.00 65.81 184 ASP A CA 1
ATOM 1429 C C . ASP A 1 184 ? 24.085 -13.419 -2.348 1.00 65.81 184 ASP A C 1
ATOM 1431 O O . ASP A 1 184 ? 25.203 -13.604 -1.852 1.00 65.81 184 ASP A O 1
ATOM 1435 N N . SER A 1 185 ? 23.520 -12.233 -2.407 1.00 56.56 185 SER A N 1
ATOM 1436 C CA . SER A 1 185 ? 24.202 -11.045 -1.963 1.00 56.56 185 SER A CA 1
ATOM 1437 C C . SER A 1 185 ? 24.436 -11.032 -0.451 1.00 56.56 185 SER A C 1
ATOM 1439 O O . SER A 1 185 ? 25.390 -10.414 0.023 1.00 56.56 185 SER A O 1
ATOM 1441 N N . ARG A 1 186 ? 23.655 -11.824 0.307 1.00 53.53 186 ARG A N 1
ATOM 1442 C CA . ARG A 1 186 ? 23.756 -11.973 1.767 1.00 53.53 186 ARG A CA 1
ATOM 1443 C C . ARG A 1 186 ? 25.108 -12.482 2.243 1.00 53.53 186 ARG A C 1
ATOM 1445 O O . ARG A 1 186 ? 25.371 -12.476 3.445 1.00 53.53 186 ARG A O 1
ATOM 1452 N N . GLN A 1 187 ? 25.943 -12.965 1.326 1.00 51.75 187 GLN A N 1
ATOM 1453 C CA . GLN A 1 187 ? 27.259 -13.508 1.628 1.00 51.75 187 GLN A CA 1
ATOM 1454 C C . GLN A 1 187 ? 28.392 -12.899 0.786 1.00 51.75 187 GLN A C 1
ATOM 1456 O O . GLN A 1 187 ? 29.479 -13.476 0.725 1.00 51.75 187 GLN A O 1
ATOM 1461 N N . CYS A 1 188 ? 28.163 -11.749 0.149 1.00 54.66 188 CYS A N 1
ATOM 1462 C CA . CYS A 1 188 ? 29.198 -10.961 -0.519 1.00 54.66 188 CYS A CA 1
ATOM 1463 C C . CYS A 1 188 ? 30.217 -10.428 0.495 1.00 54.66 188 CYS A C 1
ATOM 1465 O O . CYS A 1 188 ? 29.921 -9.422 1.116 1.00 54.66 188 CYS A O 1
ATOM 1467 N N . GLY A 1 189 ? 31.364 -11.091 0.693 1.00 49.88 189 GLY A N 1
ATOM 1468 C CA . GLY A 1 189 ? 32.454 -10.670 1.593 1.00 49.88 189 GLY A CA 1
ATOM 1469 C C . GLY A 1 189 ? 33.452 -9.702 0.942 1.00 49.88 189 GLY A C 1
ATOM 1470 O O . GLY A 1 189 ? 33.546 -9.637 -0.282 1.00 49.88 189 GLY A O 1
ATOM 1471 N N . ASP A 1 190 ? 34.207 -8.958 1.754 1.00 47.44 190 ASP A N 1
ATOM 1472 C CA . ASP A 1 190 ? 35.428 -8.294 1.301 1.00 47.44 190 ASP A CA 1
ATOM 1473 C C . ASP A 1 190 ? 36.622 -9.249 1.473 1.00 47.44 190 ASP A C 1
ATOM 1475 O O . ASP A 1 190 ? 36.525 -10.304 2.110 1.00 47.44 190 ASP A O 1
ATOM 1479 N N . ASP A 1 191 ? 37.770 -8.899 0.892 1.00 42.88 191 ASP A N 1
ATOM 1480 C CA . ASP A 1 191 ? 38.977 -9.741 0.894 1.00 42.88 191 ASP A CA 1
ATOM 1481 C C . ASP A 1 191 ? 39.575 -9.975 2.308 1.00 42.88 191 ASP A C 1
ATOM 1483 O O . ASP A 1 191 ? 40.601 -10.646 2.442 1.00 42.88 191 ASP A O 1
ATOM 1487 N N . GLN A 1 192 ? 38.966 -9.426 3.372 1.00 44.72 192 GLN A N 1
ATOM 1488 C CA . GLN A 1 192 ? 39.418 -9.526 4.768 1.00 44.72 192 GLN A CA 1
ATOM 1489 C C . GLN A 1 192 ? 38.710 -10.647 5.553 1.00 44.72 192 GLN A C 1
ATOM 1491 O O . GLN A 1 192 ? 39.061 -10.896 6.707 1.00 44.72 192 GLN A O 1
ATOM 1496 N N . GLY A 1 193 ? 37.748 -11.359 4.952 1.00 40.44 193 GLY A N 1
ATOM 1497 C CA . GLY A 1 193 ? 37.061 -12.477 5.611 1.00 40.44 193 GLY A CA 1
ATOM 1498 C C . GLY A 1 193 ? 36.004 -12.057 6.639 1.00 40.44 193 GLY A C 1
ATOM 1499 O O . GLY A 1 193 ? 35.525 -12.901 7.400 1.00 40.44 193 GLY A O 1
ATOM 1500 N N . GLU A 1 194 ? 35.602 -10.784 6.645 1.00 43.44 194 GLU A N 1
ATOM 1501 C CA . GLU A 1 194 ? 34.375 -10.342 7.302 1.00 43.44 194 GLU A CA 1
ATOM 1502 C C . GLU A 1 194 ? 33.192 -10.870 6.475 1.00 43.44 194 GLU A C 1
ATOM 1504 O O . GLU A 1 194 ? 32.855 -10.363 5.404 1.00 43.44 194 GLU A O 1
ATOM 1509 N N . THR A 1 195 ? 32.532 -11.929 6.947 1.00 42.88 195 THR A N 1
ATOM 1510 C CA . THR A 1 195 ? 31.177 -12.218 6.471 1.00 42.88 195 THR A CA 1
ATOM 1511 C C . THR A 1 195 ? 30.303 -11.047 6.909 1.00 42.88 195 THR A C 1
ATOM 1513 O O . THR A 1 195 ? 30.105 -10.876 8.116 1.00 42.88 195 THR A O 1
ATOM 1516 N N . PHE A 1 196 ? 29.780 -10.250 5.971 1.00 47.72 196 PHE A N 1
ATOM 1517 C CA . PHE A 1 196 ? 28.833 -9.168 6.269 1.00 47.72 196 PHE A CA 1
ATOM 1518 C C . PHE A 1 196 ? 27.493 -9.758 6.731 1.00 47.72 196 PHE A C 1
ATOM 1520 O O . PHE A 1 196 ? 26.498 -9.813 6.014 1.00 47.72 196 PHE A O 1
ATOM 1527 N N . SER A 1 197 ? 27.494 -10.245 7.965 1.00 39.00 197 SER A N 1
ATOM 1528 C CA . SER A 1 197 ? 26.523 -11.144 8.594 1.00 39.00 197 SER A CA 1
ATOM 1529 C C . SER A 1 197 ? 25.114 -10.567 8.791 1.00 39.00 197 SER A C 1
ATOM 1531 O O . SER A 1 197 ? 24.243 -11.262 9.311 1.00 39.00 197 SER A O 1
ATOM 1533 N N . ASN A 1 198 ? 24.853 -9.344 8.323 1.00 41.03 198 ASN A N 1
ATOM 1534 C CA . ASN A 1 198 ? 23.588 -8.637 8.535 1.00 41.03 198 ASN A CA 1
ATOM 1535 C C . ASN A 1 198 ? 22.729 -8.474 7.268 1.00 41.03 198 ASN A C 1
ATOM 1537 O O . ASN A 1 198 ? 21.596 -8.015 7.365 1.00 41.03 198 ASN A O 1
ATOM 1541 N N . TRP A 1 199 ? 23.195 -8.936 6.102 1.00 46.06 199 TRP A N 1
ATOM 1542 C CA . TRP A 1 199 ? 22.592 -8.627 4.798 1.00 46.06 199 TRP A CA 1
ATOM 1543 C C . TRP A 1 199 ? 21.235 -9.263 4.476 1.00 46.06 199 TRP A C 1
ATOM 1545 O O . TRP A 1 199 ? 20.776 -9.160 3.341 1.00 46.06 199 TRP A O 1
ATOM 1555 N N . ARG A 1 200 ? 20.523 -9.872 5.434 1.00 39.06 200 ARG A N 1
ATOM 1556 C CA . ARG A 1 200 ? 19.167 -10.388 5.155 1.00 39.06 200 ARG A CA 1
ATOM 1557 C C . ARG A 1 200 ? 18.224 -9.301 4.599 1.00 39.06 200 ARG A C 1
ATOM 1559 O O . ARG A 1 200 ? 17.202 -9.667 4.034 1.00 39.06 200 ARG A O 1
ATOM 1566 N N . ASN A 1 201 ? 18.589 -8.020 4.745 1.00 43.03 201 ASN A N 1
ATOM 1567 C CA . ASN A 1 201 ? 17.788 -6.855 4.389 1.00 43.03 201 ASN A CA 1
ATOM 1568 C C . ASN A 1 201 ? 18.499 -5.826 3.472 1.00 43.03 201 ASN A C 1
ATOM 1570 O O . ASN A 1 201 ? 17.905 -4.779 3.224 1.00 43.03 201 ASN A O 1
ATOM 1574 N N . ASP A 1 202 ? 19.735 -6.073 2.995 1.00 44.31 202 ASP A N 1
ATOM 1575 C CA . ASP A 1 202 ? 20.654 -4.957 2.675 1.00 44.31 202 ASP A CA 1
ATOM 1576 C C . ASP A 1 202 ? 21.172 -4.834 1.228 1.00 44.31 202 ASP A C 1
ATOM 1578 O O . ASP A 1 202 ? 21.880 -3.869 0.962 1.00 44.31 202 ASP A O 1
ATOM 1582 N N . VAL A 1 203 ? 20.821 -5.710 0.280 1.00 48.34 203 VAL A N 1
ATOM 1583 C CA . VAL A 1 203 ? 20.793 -5.354 -1.158 1.00 48.34 203 VAL A CA 1
ATOM 1584 C C . VAL A 1 203 ? 19.752 -6.188 -1.896 1.00 48.34 203 VAL A C 1
ATOM 1586 O O . VAL A 1 203 ? 19.317 -7.242 -1.423 1.00 48.34 203 VAL A O 1
ATOM 1589 N N . GLY A 1 204 ? 19.394 -5.741 -3.095 1.00 52.91 204 GLY A N 1
ATOM 1590 C CA . GLY A 1 204 ? 18.617 -6.557 -4.010 1.00 52.91 204 GLY A CA 1
ATOM 1591 C C . GLY A 1 204 ? 19.406 -7.769 -4.525 1.00 52.91 204 GLY A C 1
ATOM 1592 O O . GLY A 1 204 ? 20.509 -7.611 -5.050 1.00 52.91 204 GLY A O 1
ATOM 1593 N N . ASP A 1 205 ? 18.841 -8.973 -4.415 1.00 60.66 205 ASP A N 1
ATOM 1594 C CA . ASP A 1 205 ? 19.402 -10.199 -5.012 1.00 60.66 205 ASP A CA 1
ATOM 1595 C C . ASP A 1 205 ? 18.358 -11.200 -5.512 1.00 60.66 205 ASP A C 1
ATOM 1597 O O . ASP A 1 205 ? 18.686 -12.344 -5.821 1.00 60.66 205 ASP A O 1
ATOM 1601 N N . PHE A 1 206 ? 17.093 -10.775 -5.590 1.00 71.00 206 PHE A N 1
ATOM 1602 C CA . PHE A 1 206 ? 15.947 -11.601 -5.983 1.00 71.00 206 PHE A CA 1
ATOM 1603 C C . PHE A 1 206 ? 15.828 -12.938 -5.215 1.00 71.00 206 PHE A C 1
ATOM 1605 O O . PHE A 1 206 ? 15.149 -13.866 -5.668 1.00 71.00 206 PHE A O 1
ATOM 1612 N N . GLY A 1 207 ? 16.498 -13.062 -4.063 1.00 59.00 207 GLY A N 1
ATOM 1613 C CA . GLY A 1 207 ? 16.430 -14.223 -3.192 1.00 59.00 207 GLY A CA 1
ATOM 1614 C C . GLY A 1 207 ? 17.023 -15.508 -3.776 1.00 59.00 207 GLY A C 1
ATOM 1615 O O . GLY A 1 207 ? 16.601 -16.587 -3.344 1.00 59.00 207 GLY A O 1
ATOM 1616 N N . PHE A 1 208 ? 17.977 -15.430 -4.716 1.00 66.06 208 PHE A N 1
ATOM 1617 C CA . PHE A 1 208 ? 18.514 -16.604 -5.419 1.00 66.06 208 PHE A CA 1
ATOM 1618 C C . PHE A 1 208 ? 19.036 -17.696 -4.471 1.00 66.06 208 PHE A C 1
ATOM 1620 O O . PHE A 1 208 ? 19.819 -17.450 -3.549 1.00 66.06 208 PHE A O 1
ATOM 1627 N N . LYS A 1 209 ? 18.607 -18.941 -4.722 1.00 59.19 209 LYS A N 1
ATOM 1628 C CA . LYS A 1 209 ? 19.097 -20.147 -4.036 1.00 59.19 209 LYS A CA 1
ATOM 1629 C C . LYS A 1 209 ? 19.388 -21.252 -5.040 1.00 59.19 209 LYS A C 1
ATOM 1631 O O . LYS A 1 209 ? 18.571 -21.525 -5.918 1.00 59.19 209 LYS A O 1
ATOM 1636 N N . LEU A 1 210 ? 20.526 -21.920 -4.851 1.00 56.91 210 LEU A N 1
ATOM 1637 C CA . LEU A 1 210 ? 20.883 -23.123 -5.604 1.00 56.91 210 LEU A CA 1
ATOM 1638 C C . LEU A 1 210 ? 20.089 -24.345 -5.129 1.00 56.91 210 LEU A C 1
ATOM 1640 O O . LEU A 1 210 ? 19.563 -25.099 -5.938 1.00 56.91 210 LEU A O 1
ATOM 1644 N N . GLU A 1 211 ? 20.022 -24.534 -3.809 1.00 57.12 211 GLU A N 1
ATOM 1645 C CA . GLU A 1 211 ? 19.326 -25.622 -3.113 1.00 57.12 211 GLU A CA 1
ATOM 1646 C C . GLU A 1 211 ? 18.901 -25.110 -1.717 1.00 57.12 211 GLU A C 1
ATOM 1648 O O . GLU A 1 211 ? 19.513 -24.162 -1.205 1.00 57.12 211 GLU A O 1
ATOM 1653 N N . PRO A 1 212 ? 17.891 -25.706 -1.050 1.00 54.56 212 PRO A N 1
ATOM 1654 C CA . PRO A 1 212 ? 17.553 -25.353 0.328 1.00 54.56 212 PRO A CA 1
ATOM 1655 C C . PRO A 1 212 ? 18.786 -25.422 1.248 1.00 54.56 212 PRO A C 1
ATOM 1657 O O . PRO A 1 212 ? 19.361 -26.486 1.455 1.00 54.56 212 PRO A O 1
ATOM 1660 N N . GLY A 1 213 ? 19.207 -24.277 1.795 1.00 51.66 213 GLY A N 1
ATOM 1661 C CA . GLY A 1 213 ? 20.339 -24.182 2.726 1.00 51.66 213 GLY A CA 1
ATOM 1662 C C . GLY A 1 213 ? 21.731 -24.009 2.099 1.00 51.66 213 GLY A C 1
ATOM 1663 O O . GLY A 1 213 ? 22.698 -23.917 2.854 1.00 51.66 213 GLY A O 1
ATOM 1664 N N . ARG A 1 214 ? 21.862 -23.923 0.764 1.00 55.16 214 ARG A N 1
ATOM 1665 C CA . ARG A 1 214 ? 23.114 -23.512 0.098 1.00 55.16 214 ARG A CA 1
ATOM 1666 C C . ARG A 1 214 ? 22.985 -22.117 -0.504 1.00 55.16 214 ARG A C 1
ATOM 1668 O O . ARG A 1 214 ? 22.093 -21.863 -1.309 1.00 55.16 214 ARG A O 1
ATOM 1675 N N . TYR A 1 215 ? 23.931 -21.262 -0.145 1.00 57.12 215 TYR A N 1
ATOM 1676 C CA . TYR A 1 215 ? 24.023 -19.872 -0.569 1.00 57.12 215 TYR A CA 1
ATOM 1677 C C . TYR A 1 215 ? 25.259 -19.679 -1.462 1.00 57.12 215 TYR A C 1
ATOM 1679 O O . TYR A 1 215 ? 26.237 -20.419 -1.335 1.00 57.12 215 TYR A O 1
ATOM 1687 N N . THR A 1 216 ? 25.191 -18.732 -2.394 1.00 60.66 216 THR A N 1
ATOM 1688 C CA . THR A 1 216 ? 26.251 -18.431 -3.372 1.00 60.66 216 THR A CA 1
ATOM 1689 C C . THR A 1 216 ? 26.876 -17.079 -3.077 1.00 60.66 216 THR A C 1
ATOM 1691 O O . THR A 1 216 ? 26.170 -16.086 -3.090 1.00 60.66 216 THR A O 1
ATOM 1694 N N . HIS A 1 217 ? 28.185 -17.014 -2.848 1.00 68.75 217 HIS A N 1
ATOM 1695 C CA . HIS A 1 217 ? 28.888 -15.752 -2.599 1.00 68.75 217 HIS A CA 1
ATOM 1696 C C . HIS A 1 217 ? 29.084 -14.956 -3.896 1.00 68.75 217 HIS A C 1
ATOM 1698 O O . HIS A 1 217 ? 29.326 -15.559 -4.941 1.00 68.75 217 HIS A O 1
ATOM 1704 N N . CYS A 1 218 ? 29.039 -13.622 -3.837 1.00 70.56 218 CYS A N 1
ATOM 1705 C CA . CYS A 1 218 ? 29.557 -12.798 -4.930 1.00 70.56 218 CYS A CA 1
ATOM 1706 C C . CYS A 1 218 ? 31.058 -12.530 -4.774 1.00 70.56 218 CYS A C 1
ATOM 1708 O O . CYS A 1 218 ? 31.603 -12.616 -3.672 1.00 70.56 218 CYS A O 1
ATOM 1710 N N . ALA A 1 219 ? 31.728 -12.231 -5.887 1.00 72.94 219 ALA A N 1
ATOM 1711 C CA . ALA A 1 219 ? 33.121 -11.804 -5.876 1.00 72.94 219 ALA A CA 1
ATOM 1712 C C . ALA A 1 219 ? 33.255 -10.362 -5.352 1.00 72.94 219 ALA A C 1
ATOM 1714 O O . ALA A 1 219 ? 32.345 -9.549 -5.499 1.00 72.94 219 ALA A O 1
ATOM 1715 N N . SER A 1 220 ? 34.416 -10.023 -4.788 1.00 70.81 220 SER A N 1
ATOM 1716 C CA . SER A 1 220 ? 34.723 -8.667 -4.300 1.00 70.81 220 SER A CA 1
ATOM 1717 C C . SER A 1 220 ? 35.034 -7.670 -5.426 1.00 70.81 220 SER A C 1
ATOM 1719 O O . SER A 1 220 ? 35.024 -6.457 -5.214 1.00 70.81 220 SER A O 1
ATOM 1721 N N . THR A 1 221 ? 35.298 -8.169 -6.638 1.00 80.00 221 THR A N 1
ATOM 1722 C CA . THR A 1 221 ? 35.650 -7.366 -7.813 1.00 80.00 221 THR A CA 1
ATOM 1723 C C . THR A 1 221 ? 34.469 -7.257 -8.771 1.00 80.00 221 THR A C 1
ATOM 1725 O O . THR A 1 221 ? 33.912 -8.259 -9.210 1.00 80.00 221 THR A O 1
ATOM 1728 N N . GLU A 1 222 ? 34.097 -6.029 -9.129 1.00 84.44 222 GLU A N 1
ATOM 1729 C CA . GLU A 1 222 ? 33.044 -5.761 -10.113 1.00 84.44 222 GLU A CA 1
ATOM 1730 C C . GLU A 1 222 ? 33.342 -6.436 -11.463 1.00 84.44 222 GLU A C 1
ATOM 1732 O O . GLU A 1 222 ? 34.452 -6.345 -11.989 1.00 84.44 222 GLU A O 1
ATOM 1737 N N . GLY A 1 223 ? 32.345 -7.125 -12.025 1.00 85.88 223 GLY A N 1
ATOM 1738 C CA . GLY A 1 223 ? 32.480 -7.876 -13.274 1.00 85.88 223 GLY A CA 1
ATOM 1739 C C . GLY A 1 223 ? 33.048 -9.291 -13.119 1.00 85.88 223 GLY A C 1
ATOM 1740 O O . GLY A 1 223 ? 33.065 -10.028 -14.106 1.00 85.88 223 GLY A O 1
ATOM 1741 N N . ASP A 1 224 ? 33.494 -9.691 -11.923 1.00 86.00 224 ASP A N 1
ATOM 1742 C CA . ASP A 1 224 ? 33.854 -11.080 -11.639 1.00 86.00 224 ASP A CA 1
ATOM 1743 C C . ASP A 1 224 ? 32.598 -11.896 -11.302 1.00 86.00 224 ASP A C 1
ATOM 1745 O O . ASP A 1 224 ? 31.946 -11.718 -10.273 1.00 86.00 224 ASP A O 1
ATOM 1749 N N . VAL A 1 225 ? 32.269 -12.814 -12.208 1.00 86.31 225 VAL A N 1
ATOM 1750 C CA . VAL A 1 225 ? 31.108 -13.707 -12.124 1.00 86.31 225 VAL A CA 1
ATOM 1751 C C . VAL A 1 225 ? 31.510 -15.164 -11.872 1.00 86.31 225 VAL A C 1
ATOM 1753 O O . VAL A 1 225 ? 30.696 -16.070 -12.028 1.00 86.31 225 VAL A O 1
ATOM 1756 N N . SER A 1 226 ? 32.766 -15.419 -11.494 1.00 83.56 226 SER A N 1
ATOM 1757 C CA . SER A 1 226 ? 33.321 -16.775 -11.347 1.00 83.56 226 SER A CA 1
ATOM 1758 C C . SER A 1 226 ? 32.642 -17.623 -10.267 1.00 83.56 226 SER A C 1
ATOM 1760 O O . SER A 1 226 ? 32.672 -18.851 -10.341 1.00 83.56 226 SER A O 1
ATOM 1762 N N . LEU A 1 227 ? 32.017 -16.977 -9.280 1.00 77.94 227 LEU A N 1
ATOM 1763 C CA . LEU A 1 227 ? 31.276 -17.625 -8.193 1.00 77.94 227 LEU A CA 1
ATOM 1764 C C . LEU A 1 227 ? 29.779 -17.778 -8.492 1.00 77.94 227 LEU A C 1
ATOM 1766 O O . LEU A 1 227 ? 29.025 -18.309 -7.674 1.00 77.94 227 LEU A O 1
ATOM 1770 N N . SER A 1 228 ? 29.345 -17.297 -9.654 1.00 81.44 228 SER A N 1
ATOM 1771 C CA . SER A 1 228 ? 27.943 -17.212 -10.008 1.00 81.44 228 SER A CA 1
ATOM 1772 C C . SER A 1 228 ? 27.446 -18.503 -10.664 1.00 81.44 228 SER A C 1
ATOM 1774 O O . SER A 1 228 ? 28.037 -18.952 -11.647 1.00 81.44 228 SER A O 1
ATOM 1776 N N . PRO A 1 229 ? 26.345 -19.104 -10.181 1.00 78.12 229 PRO A N 1
ATOM 1777 C CA . PRO A 1 229 ? 25.765 -20.303 -10.789 1.00 78.12 229 PRO A CA 1
ATOM 1778 C C . PRO A 1 229 ? 25.031 -20.013 -12.104 1.00 78.12 229 PRO A C 1
ATOM 1780 O O . PRO A 1 229 ? 24.761 -20.913 -12.899 1.00 78.12 229 PRO A O 1
ATOM 1783 N N . ALA A 1 230 ? 24.676 -18.753 -12.336 1.00 83.19 230 ALA A N 1
ATOM 1784 C CA . ALA A 1 230 ? 24.122 -18.295 -13.592 1.00 83.19 230 ALA A CA 1
ATOM 1785 C C . ALA A 1 230 ? 24.602 -16.875 -13.864 1.00 83.19 230 ALA A C 1
ATOM 1787 O O . ALA A 1 230 ? 24.777 -16.079 -12.943 1.00 83.19 230 ALA A O 1
ATOM 1788 N N . ILE A 1 231 ? 24.811 -16.550 -15.133 1.00 87.19 231 ILE A N 1
ATOM 1789 C CA . ILE A 1 231 ? 25.342 -15.258 -15.554 1.00 87.19 231 ILE A CA 1
ATOM 1790 C C . ILE A 1 231 ? 24.512 -14.678 -16.684 1.00 87.19 231 ILE A C 1
ATOM 1792 O O . ILE A 1 231 ? 23.892 -15.395 -17.472 1.00 87.19 231 ILE A O 1
ATOM 1796 N N . ILE A 1 232 ? 24.569 -13.359 -16.799 1.00 89.31 232 ILE A N 1
ATOM 1797 C CA . ILE A 1 232 ? 24.203 -12.666 -18.025 1.00 89.31 232 ILE A CA 1
ATOM 1798 C C . ILE A 1 232 ? 25.309 -12.934 -19.051 1.00 89.31 232 ILE A C 1
ATOM 1800 O O . ILE A 1 232 ? 26.441 -12.490 -18.879 1.00 89.31 232 ILE A O 1
ATOM 1804 N N . SER A 1 233 ? 24.991 -13.701 -20.095 1.00 90.69 233 SER A N 1
ATOM 1805 C CA . SER A 1 233 ? 25.954 -14.144 -21.114 1.00 90.69 233 SER A CA 1
ATOM 1806 C C . SER A 1 233 ? 26.010 -13.250 -22.349 1.00 90.69 233 SER A C 1
ATOM 1808 O O . SER A 1 233 ? 26.826 -13.505 -23.235 1.00 90.69 233 SER A O 1
ATOM 1810 N N . TYR A 1 234 ? 25.178 -12.204 -22.404 1.00 93.81 234 TYR A N 1
ATOM 1811 C CA . TYR A 1 234 ? 25.188 -11.216 -23.476 1.00 93.81 234 TYR A CA 1
ATOM 1812 C C . TYR A 1 234 ? 26.607 -10.736 -23.779 1.00 93.81 234 TYR A C 1
ATOM 1814 O O . TYR A 1 234 ? 27.338 -10.267 -22.904 1.00 93.81 234 TYR A O 1
ATOM 1822 N N . GLN A 1 235 ? 26.964 -10.843 -25.052 1.00 90.00 235 GLN A N 1
ATOM 1823 C CA . GLN A 1 235 ? 28.149 -10.245 -25.639 1.00 90.00 235 GLN A CA 1
ATOM 1824 C C . GLN A 1 235 ? 27.666 -9.387 -26.805 1.00 90.00 235 GLN A C 1
ATOM 1826 O O . GLN A 1 235 ? 26.909 -9.912 -27.625 1.00 90.00 235 GLN A O 1
ATOM 1831 N N . PRO A 1 236 ? 28.079 -8.111 -26.897 1.00 88.88 236 PRO A N 1
ATOM 1832 C CA . PRO A 1 236 ? 27.668 -7.265 -28.007 1.00 88.88 236 PRO A CA 1
ATOM 1833 C C . PRO A 1 236 ? 28.050 -7.908 -29.341 1.00 88.88 236 PRO A C 1
ATOM 1835 O O . PRO A 1 236 ? 29.211 -8.274 -29.553 1.00 88.88 236 PRO A O 1
ATOM 1838 N N . SER A 1 237 ? 27.076 -8.054 -30.235 1.00 87.69 237 SER A N 1
ATOM 1839 C CA . SER A 1 237 ? 27.296 -8.626 -31.563 1.00 87.69 237 SER A CA 1
ATOM 1840 C C . SER A 1 237 ? 28.072 -7.673 -32.478 1.00 87.69 237 SER A C 1
ATOM 1842 O O . SER A 1 237 ? 28.801 -8.125 -33.368 1.00 87.69 237 SER A O 1
ATOM 1844 N N . ILE A 1 238 ? 27.958 -6.361 -32.234 1.00 81.19 238 ILE A N 1
ATOM 1845 C CA . ILE A 1 238 ? 28.649 -5.308 -32.977 1.00 81.19 238 ILE A CA 1
ATOM 1846 C C . ILE A 1 238 ? 29.349 -4.352 -32.000 1.00 81.19 238 ILE A C 1
ATOM 1848 O O . ILE A 1 238 ? 28.720 -3.640 -31.224 1.00 81.19 238 ILE A O 1
ATOM 1852 N N . THR A 1 239 ? 30.681 -4.295 -32.078 1.00 79.38 239 THR A N 1
ATOM 1853 C CA . THR A 1 239 ? 31.528 -3.378 -31.287 1.00 79.38 239 THR A CA 1
ATOM 1854 C C . THR A 1 239 ? 32.394 -2.486 -32.182 1.00 79.38 239 THR A C 1
ATOM 1856 O O . THR A 1 239 ? 33.537 -2.161 -31.848 1.00 79.38 239 THR A O 1
ATOM 1859 N N . SER A 1 240 ? 31.914 -2.127 -33.376 1.00 86.75 240 SER A N 1
ATOM 1860 C CA . SER A 1 240 ? 32.635 -1.198 -34.261 1.00 86.75 240 SER A CA 1
ATOM 1861 C C . SER A 1 240 ? 32.660 0.226 -33.708 1.00 86.75 240 SER A C 1
ATOM 1863 O O . SER A 1 240 ? 33.625 0.957 -33.937 1.00 86.75 240 SER A O 1
ATOM 1865 N N . SER A 1 241 ? 31.640 0.610 -32.946 1.00 93.81 241 SER A N 1
ATOM 1866 C CA . SER A 1 241 ? 31.541 1.904 -32.282 1.00 93.81 241 SER A CA 1
ATOM 1867 C C . SER A 1 241 ? 30.726 1.807 -30.991 1.00 93.81 241 SER A C 1
ATOM 1869 O O . SER A 1 241 ? 29.990 0.847 -30.770 1.00 93.81 241 SER A O 1
ATOM 1871 N N . VAL A 1 242 ? 30.836 2.832 -30.140 1.00 96.06 242 VAL A N 1
ATOM 1872 C CA . VAL A 1 242 ? 29.978 2.968 -28.952 1.00 96.06 242 VAL A CA 1
ATOM 1873 C C . VAL A 1 242 ? 28.498 3.098 -29.332 1.00 96.06 242 VAL A C 1
ATOM 1875 O O . VAL A 1 242 ? 27.633 2.660 -28.582 1.00 96.06 242 VAL A O 1
ATOM 1878 N N . ASP A 1 243 ? 28.216 3.689 -30.495 1.00 96.06 243 ASP A N 1
ATOM 1879 C CA . ASP A 1 243 ? 26.859 3.929 -30.977 1.00 96.06 243 ASP A CA 1
ATOM 1880 C C . ASP A 1 243 ? 26.198 2.602 -31.388 1.00 96.06 243 ASP A C 1
ATOM 1882 O O . ASP A 1 243 ? 25.049 2.364 -31.028 1.00 96.06 243 ASP A O 1
ATOM 1886 N N . ASP A 1 244 ? 26.951 1.681 -32.002 1.00 94.88 244 ASP A N 1
ATOM 1887 C CA . ASP A 1 244 ? 26.454 0.336 -32.333 1.00 94.88 244 ASP A CA 1
ATOM 1888 C C . ASP A 1 244 ? 26.066 -0.463 -31.077 1.00 94.88 244 ASP A C 1
ATOM 1890 O O . ASP A 1 244 ? 25.006 -1.086 -31.041 1.00 94.88 244 ASP A O 1
ATOM 1894 N N . LEU A 1 245 ? 26.887 -0.392 -30.020 1.00 95.62 245 LEU A N 1
ATOM 1895 C CA . LEU A 1 245 ? 26.589 -1.025 -28.730 1.00 95.62 245 LEU A CA 1
ATOM 1896 C C . LEU A 1 245 ? 25.283 -0.484 -28.123 1.00 95.62 245 LEU A C 1
ATOM 1898 O O . LEU A 1 245 ? 24.483 -1.247 -27.580 1.00 95.62 245 LEU A O 1
ATOM 1902 N N . ILE A 1 246 ? 25.075 0.833 -28.192 1.00 96.88 246 ILE A N 1
ATOM 1903 C CA . ILE A 1 246 ? 23.881 1.489 -27.645 1.00 96.88 246 ILE A CA 1
ATOM 1904 C C . ILE A 1 246 ? 22.640 1.121 -28.454 1.00 96.88 246 ILE A C 1
ATOM 1906 O O . ILE A 1 246 ? 21.603 0.839 -27.855 1.00 96.88 246 ILE A O 1
ATOM 1910 N N . GLU A 1 247 ? 22.728 1.098 -29.784 1.00 96.12 247 GLU A N 1
ATOM 1911 C CA . GLU A 1 247 ? 21.602 0.708 -30.636 1.00 96.12 247 GLU A CA 1
ATOM 1912 C C . GLU A 1 247 ? 21.225 -0.764 -30.438 1.00 96.12 247 GLU A C 1
ATOM 1914 O O . GLU A 1 247 ? 20.042 -1.070 -30.293 1.00 96.12 247 GLU A O 1
ATOM 1919 N N . GLU A 1 248 ? 22.202 -1.671 -30.335 1.00 95.94 248 GLU A N 1
ATOM 1920 C CA . GLU A 1 248 ? 21.936 -3.087 -30.060 1.00 95.94 248 GLU A CA 1
ATOM 1921 C C . GLU A 1 248 ? 21.218 -3.272 -28.714 1.00 95.94 248 GLU A C 1
ATOM 1923 O O . GLU A 1 248 ? 20.164 -3.912 -28.645 1.00 95.94 248 GLU A O 1
ATOM 1928 N N . LEU A 1 249 ? 21.727 -2.653 -27.644 1.00 96.19 249 LEU A N 1
ATOM 1929 C CA . LEU A 1 249 ? 21.089 -2.736 -26.330 1.00 96.19 249 LEU A CA 1
ATOM 1930 C C . LEU A 1 249 ? 19.722 -2.035 -26.295 1.00 96.19 249 LEU A C 1
ATOM 1932 O O . LEU A 1 249 ? 18.807 -2.534 -25.641 1.00 96.19 249 LEU A O 1
ATOM 1936 N N . SER A 1 250 ? 19.554 -0.917 -27.006 1.00 95.69 250 SER A N 1
ATOM 1937 C CA . SER A 1 250 ? 18.261 -0.239 -27.161 1.00 95.69 250 SER A CA 1
ATOM 1938 C C . SER A 1 250 ? 17.244 -1.173 -27.819 1.00 95.69 250 SER A C 1
ATOM 1940 O O . SER A 1 250 ? 16.149 -1.383 -27.293 1.00 95.69 250 SER A O 1
ATOM 1942 N N . MET A 1 251 ? 17.619 -1.839 -28.912 1.00 94.88 251 MET A N 1
ATOM 1943 C CA . MET A 1 251 ? 16.759 -2.831 -29.558 1.00 94.88 251 MET A CA 1
ATOM 1944 C C . MET A 1 251 ? 16.372 -3.968 -28.606 1.00 94.88 251 MET A C 1
ATOM 1946 O O . MET A 1 251 ? 15.200 -4.341 -28.539 1.00 94.88 251 MET A O 1
ATOM 1950 N N . LEU A 1 252 ? 17.326 -4.484 -27.830 1.00 95.56 252 LEU A N 1
ATOM 1951 C CA . LEU A 1 252 ? 17.107 -5.617 -26.931 1.00 95.56 252 LEU A CA 1
ATOM 1952 C C . LEU A 1 252 ? 16.293 -5.274 -25.674 1.00 95.56 252 LEU A C 1
ATOM 1954 O O . LEU A 1 252 ? 15.503 -6.103 -25.218 1.00 95.56 252 LEU A O 1
ATOM 1958 N N . LEU A 1 253 ? 16.483 -4.091 -25.087 1.00 95.44 253 LEU A N 1
ATOM 1959 C CA . LEU A 1 253 ? 15.920 -3.741 -23.775 1.00 95.44 253 LEU A CA 1
ATOM 1960 C C . LEU A 1 253 ? 14.714 -2.803 -23.858 1.00 95.44 253 LEU A C 1
ATOM 1962 O O . LEU A 1 253 ? 13.810 -2.886 -23.020 1.00 95.44 253 LEU A O 1
ATOM 1966 N N . THR A 1 254 ? 14.663 -1.943 -24.871 1.00 93.44 254 THR A N 1
ATOM 1967 C CA . THR A 1 254 ? 13.609 -0.930 -25.031 1.00 93.44 254 THR A CA 1
ATOM 1968 C C . THR A 1 254 ? 12.821 -1.109 -26.326 1.00 93.44 254 THR A C 1
ATOM 1970 O O . THR A 1 254 ? 11.946 -0.302 -26.623 1.00 93.44 254 THR A O 1
ATOM 1973 N N . SER A 1 255 ? 13.080 -2.179 -27.089 1.00 91.38 255 SER A N 1
ATOM 1974 C CA . SER A 1 255 ? 12.515 -2.387 -28.432 1.00 91.38 255 SER A CA 1
ATOM 1975 C C . SER A 1 255 ? 12.873 -1.257 -29.408 1.00 91.38 255 SER A C 1
ATOM 1977 O O . SER A 1 255 ? 12.104 -0.958 -30.315 1.00 91.38 255 SER A O 1
ATOM 1979 N N . GLY A 1 256 ? 14.020 -0.603 -29.202 1.00 91.88 256 GLY A N 1
ATOM 1980 C CA . GLY A 1 256 ? 14.481 0.516 -30.025 1.00 91.88 256 GLY A CA 1
ATOM 1981 C C . GLY A 1 256 ? 13.914 1.878 -29.621 1.00 91.88 256 GLY A C 1
ATOM 1982 O O . GLY A 1 256 ? 14.256 2.875 -30.251 1.00 91.88 256 GLY A O 1
ATOM 1983 N N . ARG A 1 257 ? 13.087 1.950 -28.567 1.00 90.69 257 ARG A N 1
ATOM 1984 C CA . ARG A 1 257 ? 12.405 3.184 -28.139 1.00 90.69 257 ARG A CA 1
ATOM 1985 C C . ARG A 1 257 ? 13.261 4.152 -27.326 1.00 90.69 257 ARG A C 1
ATOM 1987 O O . ARG A 1 257 ? 12.765 5.222 -26.991 1.00 90.69 257 ARG A O 1
ATOM 1994 N N . LEU A 1 258 ? 14.507 3.804 -26.986 1.00 91.88 258 LEU A N 1
ATOM 1995 C CA . LEU A 1 258 ? 15.368 4.678 -26.181 1.00 91.88 258 LEU A CA 1
ATOM 1996 C C . LEU A 1 258 ? 15.500 6.049 -26.861 1.00 91.88 258 LEU A C 1
ATOM 1998 O O . LEU A 1 258 ? 15.977 6.132 -27.994 1.00 91.88 258 LEU A O 1
ATOM 2002 N N . SER A 1 259 ? 15.077 7.109 -26.172 1.00 89.19 259 SER A N 1
ATOM 2003 C CA . SER A 1 259 ? 15.057 8.459 -26.741 1.00 89.19 259 SER A CA 1
ATOM 2004 C C . SER A 1 259 ? 16.460 8.952 -27.110 1.00 89.19 259 SER A C 1
ATOM 2006 O O . SER A 1 259 ? 17.448 8.576 -26.476 1.00 89.19 259 SER A O 1
ATOM 2008 N N . ASP A 1 260 ? 16.564 9.850 -28.095 1.00 89.75 260 ASP A N 1
ATOM 2009 C CA . ASP A 1 260 ? 17.852 10.431 -28.513 1.00 89.75 260 ASP A CA 1
ATOM 2010 C C . ASP A 1 260 ? 18.596 11.100 -27.348 1.00 89.75 260 ASP A C 1
ATOM 2012 O O . ASP A 1 260 ? 19.822 11.017 -27.239 1.00 89.75 260 ASP A O 1
ATOM 2016 N N . MET A 1 261 ? 17.850 11.721 -26.432 1.00 88.38 261 MET A N 1
ATOM 2017 C CA . MET A 1 261 ? 18.411 12.322 -25.226 1.00 88.38 261 MET A CA 1
ATOM 2018 C C . MET A 1 261 ? 19.001 11.260 -24.286 1.00 88.38 261 MET A C 1
ATOM 2020 O O . MET A 1 261 ? 20.143 11.403 -23.841 1.00 88.38 261 MET A O 1
ATOM 2024 N N . ASN A 1 262 ? 18.268 10.173 -24.022 1.00 91.75 262 ASN A N 1
ATOM 2025 C CA . ASN A 1 262 ? 18.752 9.079 -23.178 1.00 91.75 262 ASN A CA 1
ATOM 2026 C C . ASN A 1 262 ? 19.923 8.333 -23.839 1.00 91.75 262 ASN A C 1
ATOM 2028 O O . ASN A 1 262 ? 20.906 8.024 -23.163 1.00 91.75 262 ASN A O 1
ATOM 2032 N N . LYS A 1 263 ? 19.896 8.141 -25.166 1.00 94.44 263 LYS A N 1
ATOM 2033 C CA . LYS A 1 263 ? 21.036 7.634 -25.949 1.00 94.44 263 LYS A CA 1
ATOM 2034 C C . LYS A 1 263 ? 22.271 8.514 -25.767 1.00 94.44 263 LYS A C 1
ATOM 2036 O O . LYS A 1 263 ? 23.348 7.995 -25.480 1.00 94.44 263 LYS A O 1
ATOM 2041 N N . ALA A 1 264 ? 22.131 9.837 -25.871 1.00 94.31 264 ALA A N 1
ATOM 2042 C CA . ALA A 1 264 ? 23.240 10.770 -25.681 1.00 94.31 264 ALA A CA 1
ATOM 2043 C C . ALA A 1 264 ? 23.813 10.725 -24.251 1.00 94.31 264 ALA A C 1
ATOM 2045 O O . ALA A 1 264 ? 25.039 10.737 -24.078 1.00 94.31 264 ALA A O 1
ATOM 2046 N N . LEU A 1 265 ? 22.953 10.618 -23.230 1.00 94.50 265 LEU A N 1
ATOM 2047 C CA . LEU A 1 265 ? 23.379 10.474 -21.835 1.00 94.50 265 LEU A CA 1
ATOM 2048 C C . LEU A 1 265 ? 24.163 9.170 -21.622 1.00 94.50 265 LEU A C 1
ATOM 2050 O O . LEU A 1 265 ? 25.284 9.206 -21.107 1.00 94.50 265 LEU A O 1
ATOM 2054 N N . VAL A 1 266 ? 23.632 8.037 -22.091 1.00 96.94 266 VAL A N 1
ATOM 2055 C CA . VAL A 1 266 ? 24.308 6.730 -22.019 1.00 96.94 266 VAL A CA 1
ATOM 2056 C C . VAL A 1 266 ? 25.645 6.784 -22.756 1.00 96.94 266 VAL A C 1
ATOM 2058 O O . VAL A 1 266 ? 26.677 6.425 -22.189 1.00 96.94 266 VAL A O 1
ATOM 2061 N N . ARG A 1 267 ? 25.658 7.326 -23.978 1.00 97.81 267 ARG A N 1
ATOM 2062 C CA . ARG A 1 267 ? 26.863 7.486 -24.798 1.00 97.81 267 ARG A CA 1
ATOM 2063 C C . ARG A 1 267 ? 27.946 8.271 -24.082 1.00 97.81 267 ARG A C 1
ATOM 2065 O O . ARG A 1 267 ? 29.078 7.803 -23.998 1.00 97.81 267 ARG A O 1
ATOM 2072 N N . SER A 1 268 ? 27.616 9.453 -23.566 1.00 97.31 268 SER A N 1
ATOM 2073 C CA . SER A 1 268 ? 28.587 10.293 -22.856 1.00 97.31 268 SER A CA 1
ATOM 2074 C C . SER A 1 268 ? 29.147 9.607 -21.605 1.00 97.31 268 SER A C 1
ATOM 2076 O O . SER A 1 268 ? 30.326 9.778 -21.298 1.00 97.31 268 SER A O 1
ATOM 2078 N N . THR A 1 269 ? 28.336 8.774 -20.946 1.00 97.81 269 THR A N 1
ATOM 2079 C CA . THR A 1 269 ? 28.724 8.020 -19.750 1.00 97.81 269 THR A CA 1
ATOM 2080 C C . THR A 1 269 ? 29.696 6.884 -20.071 1.00 97.81 269 THR A C 1
ATOM 2082 O O . THR A 1 269 ? 30.696 6.714 -19.373 1.00 97.81 269 THR A O 1
ATOM 2085 N N . ILE A 1 270 ? 29.430 6.097 -21.119 1.00 97.88 270 ILE A N 1
ATOM 2086 C CA . ILE A 1 270 ? 30.200 4.872 -21.397 1.00 97.88 270 ILE A CA 1
ATOM 2087 C C . ILE A 1 270 ? 31.377 5.089 -22.357 1.00 97.88 270 ILE A C 1
ATOM 2089 O O . ILE A 1 270 ? 32.323 4.298 -22.349 1.00 97.88 270 ILE A O 1
ATOM 2093 N N . LEU A 1 271 ? 31.361 6.163 -23.158 1.00 97.88 271 LEU A N 1
ATOM 2094 C CA . LEU A 1 271 ? 32.404 6.468 -24.144 1.00 97.88 271 LEU A CA 1
ATOM 2095 C C . LEU A 1 271 ? 33.829 6.492 -23.555 1.00 97.88 271 LEU A C 1
ATOM 2097 O O . LEU A 1 271 ? 34.720 5.961 -24.223 1.00 97.88 271 LEU A O 1
ATOM 2101 N N . PRO A 1 272 ? 34.096 7.042 -22.351 1.00 97.69 272 PRO A N 1
ATOM 2102 C CA . PRO A 1 272 ? 35.438 7.012 -21.768 1.00 97.69 272 PRO A CA 1
ATOM 2103 C C . PRO A 1 272 ? 35.962 5.589 -21.533 1.00 97.69 272 PRO A C 1
ATOM 2105 O O . PRO A 1 272 ? 37.111 5.300 -21.860 1.00 97.69 272 PRO A O 1
ATOM 2108 N N . TYR A 1 273 ? 35.115 4.688 -21.027 1.00 96.25 273 TYR A N 1
ATOM 2109 C CA . TYR A 1 273 ? 35.468 3.286 -20.770 1.00 96.25 273 TYR A CA 1
ATOM 2110 C C . TYR A 1 273 ? 35.644 2.507 -22.071 1.00 96.25 273 TYR A C 1
ATOM 2112 O O . TYR A 1 273 ? 36.639 1.807 -22.252 1.00 96.25 273 TYR A O 1
ATOM 2120 N N . TYR A 1 274 ? 34.726 2.717 -23.016 1.00 95.88 274 TYR A N 1
ATOM 2121 C CA . TYR A 1 274 ? 34.802 2.129 -24.348 1.00 95.88 274 TYR A CA 1
ATOM 2122 C C . TYR A 1 274 ? 36.099 2.533 -25.065 1.00 95.88 274 TYR A C 1
ATOM 2124 O O . TYR A 1 274 ? 36.822 1.688 -25.588 1.00 95.88 274 TYR A O 1
ATOM 2132 N N . SER A 1 275 ? 36.439 3.826 -25.032 1.00 96.31 275 SER A N 1
ATOM 2133 C CA . SER A 1 275 ? 37.649 4.369 -25.667 1.00 96.31 275 SER A CA 1
ATOM 2134 C C . SER A 1 275 ? 38.939 3.878 -25.004 1.00 96.31 275 SER A C 1
ATOM 2136 O O . SER A 1 275 ? 39.976 3.813 -25.660 1.00 96.31 275 SER A O 1
ATOM 2138 N N . ALA A 1 276 ? 38.882 3.519 -23.719 1.00 96.69 276 ALA A N 1
ATOM 2139 C CA . ALA A 1 276 ? 39.986 2.901 -22.989 1.00 96.69 276 ALA A CA 1
ATOM 2140 C C . ALA A 1 276 ? 40.130 1.388 -23.263 1.00 96.69 276 ALA A C 1
ATOM 2142 O O . ALA A 1 276 ? 41.069 0.770 -22.763 1.00 96.69 276 ALA A O 1
ATOM 2143 N N . GLY A 1 277 ? 39.227 0.790 -24.050 1.00 94.62 277 GLY A N 1
ATOM 2144 C CA . GLY A 1 277 ? 39.205 -0.642 -24.353 1.00 94.62 277 GLY A CA 1
ATOM 2145 C C . GLY A 1 277 ? 38.493 -1.502 -23.304 1.00 94.62 277 GLY A C 1
ATOM 2146 O O . GLY A 1 277 ? 38.413 -2.717 -23.475 1.00 94.62 277 GLY A O 1
ATOM 2147 N N . ASP A 1 278 ? 37.930 -0.901 -22.253 1.00 94.19 278 ASP A N 1
ATOM 2148 C CA . ASP A 1 278 ? 37.142 -1.601 -21.232 1.00 94.19 278 ASP A CA 1
ATOM 2149 C C . ASP A 1 278 ? 35.678 -1.737 -21.684 1.00 94.19 278 ASP A C 1
ATOM 2151 O O . ASP A 1 278 ? 34.742 -1.151 -21.128 1.00 94.19 278 ASP A O 1
ATOM 2155 N N . ILE A 1 279 ? 35.491 -2.496 -22.767 1.00 93.56 279 ILE A N 1
ATOM 2156 C CA . ILE A 1 279 ? 34.178 -2.731 -23.384 1.00 93.56 279 ILE A CA 1
ATOM 2157 C C . ILE A 1 279 ? 33.249 -3.464 -22.407 1.00 93.56 279 ILE A C 1
ATOM 2159 O O . ILE A 1 279 ? 32.048 -3.194 -22.384 1.00 93.56 279 ILE A O 1
ATOM 2163 N N . GLY A 1 280 ? 33.792 -4.347 -21.561 1.00 93.19 280 GLY A N 1
ATOM 2164 C CA . GLY A 1 280 ? 33.023 -5.074 -20.551 1.00 93.19 280 GLY A CA 1
ATOM 2165 C C . GLY A 1 280 ? 32.370 -4.134 -19.539 1.00 93.19 280 GLY A C 1
ATOM 2166 O O . GLY A 1 280 ? 31.159 -4.205 -19.329 1.00 93.19 280 GLY A O 1
ATOM 2167 N N . ARG A 1 281 ? 33.137 -3.196 -18.968 1.00 95.06 281 ARG A N 1
ATOM 2168 C CA . ARG A 1 281 ? 32.586 -2.192 -18.048 1.00 95.06 281 ARG A CA 1
ATOM 2169 C C . ARG A 1 281 ? 31.634 -1.225 -18.744 1.00 95.06 281 ARG A C 1
ATOM 2171 O O . ARG A 1 281 ? 30.578 -0.926 -18.192 1.00 95.06 281 ARG A O 1
ATOM 2178 N N . ALA A 1 282 ? 31.966 -0.776 -19.958 1.00 96.56 282 ALA A N 1
ATOM 2179 C CA . ALA A 1 282 ? 31.069 0.060 -20.761 1.00 96.56 282 ALA A CA 1
ATOM 2180 C C . ALA A 1 282 ? 29.708 -0.626 -20.991 1.00 96.56 282 ALA A C 1
ATOM 2182 O O . ALA A 1 282 ? 28.663 0.004 -20.835 1.00 96.56 282 ALA A O 1
ATOM 2183 N N . THR A 1 283 ? 29.725 -1.929 -21.289 1.00 95.75 283 THR A N 1
ATOM 2184 C CA . THR A 1 283 ? 28.521 -2.747 -21.493 1.00 95.75 283 THR A CA 1
ATOM 2185 C C . THR A 1 283 ? 27.704 -2.875 -20.210 1.00 95.75 283 THR A C 1
ATOM 2187 O O . THR A 1 283 ? 26.500 -2.635 -20.247 1.00 95.75 283 THR A O 1
ATOM 2190 N N . ARG A 1 284 ? 28.336 -3.173 -19.065 1.00 95.38 284 ARG A N 1
ATOM 2191 C CA . ARG A 1 284 ? 27.632 -3.281 -17.773 1.00 95.38 284 ARG A CA 1
ATOM 2192 C C . ARG A 1 284 ? 26.961 -1.969 -17.368 1.00 95.38 284 ARG A C 1
ATOM 2194 O O . ARG A 1 284 ? 25.779 -1.975 -17.032 1.00 95.38 284 ARG A O 1
ATOM 2201 N N . ILE A 1 285 ? 27.661 -0.837 -17.500 1.00 97.31 285 ILE A N 1
ATOM 2202 C CA . ILE A 1 285 ? 27.074 0.486 -17.228 1.00 97.31 285 ILE A CA 1
ATOM 2203 C C . ILE A 1 285 ? 25.872 0.740 -18.152 1.00 97.31 285 ILE A C 1
ATOM 2205 O O . ILE A 1 285 ? 24.824 1.183 -17.683 1.00 97.31 285 ILE A O 1
ATOM 2209 N N . ALA A 1 286 ? 25.986 0.429 -19.448 1.00 97.44 286 ALA A N 1
ATOM 2210 C CA . ALA A 1 286 ? 24.879 0.584 -20.391 1.00 97.44 286 ALA A CA 1
ATOM 2211 C C . ALA A 1 286 ? 23.678 -0.308 -20.030 1.00 97.44 286 ALA A C 1
ATOM 2213 O O . ALA A 1 286 ? 22.551 0.176 -20.023 1.00 97.44 286 ALA A O 1
ATOM 2214 N N . GLN A 1 287 ? 23.901 -1.574 -19.662 1.00 97.00 287 GLN A N 1
ATOM 2215 C CA . GLN A 1 287 ? 22.843 -2.489 -19.211 1.00 97.00 287 GLN A CA 1
ATOM 2216 C C . GLN A 1 287 ? 22.110 -1.950 -17.975 1.00 97.00 287 GLN A C 1
ATOM 2218 O O . GLN A 1 287 ? 20.880 -1.956 -17.949 1.00 97.00 287 GLN A O 1
ATOM 2223 N N . GLN A 1 288 ? 22.846 -1.442 -16.980 1.00 96.88 288 GLN A N 1
ATOM 2224 C CA . GLN A 1 288 ? 22.266 -0.856 -15.767 1.00 96.88 288 GLN A CA 1
ATOM 2225 C C . GLN A 1 288 ? 21.425 0.390 -16.074 1.00 96.88 288 GLN A C 1
ATOM 2227 O O . GLN A 1 288 ? 20.320 0.524 -15.552 1.00 96.88 288 GLN A O 1
ATOM 2232 N N . LEU A 1 289 ? 21.924 1.280 -16.938 1.00 97.56 289 LEU A N 1
ATOM 2233 C CA . LEU A 1 289 ? 21.217 2.501 -17.329 1.00 97.56 289 LEU A CA 1
ATOM 2234 C C . LEU A 1 289 ? 19.966 2.204 -18.161 1.00 97.56 289 LEU A C 1
ATOM 2236 O O . LEU A 1 289 ? 18.909 2.756 -17.873 1.00 97.56 289 LEU A O 1
ATOM 2240 N N . LEU A 1 290 ? 20.062 1.327 -19.166 1.00 96.81 290 LEU A N 1
ATOM 2241 C CA . LEU A 1 290 ? 18.930 0.997 -20.036 1.00 96.81 290 LEU A CA 1
ATOM 2242 C C . LEU A 1 290 ? 17.856 0.201 -19.302 1.00 96.81 290 LEU A C 1
ATOM 2244 O O . LEU A 1 290 ? 16.680 0.415 -19.576 1.00 96.81 290 LEU A O 1
ATOM 2248 N N . PHE A 1 291 ? 18.232 -0.675 -18.364 1.00 96.75 291 PHE A N 1
ATOM 2249 C CA . PHE A 1 291 ? 17.254 -1.328 -17.500 1.00 96.75 291 PHE A CA 1
ATOM 2250 C C . PHE A 1 291 ? 16.477 -0.300 -16.677 1.00 96.75 291 PHE A C 1
ATOM 2252 O O . PHE A 1 291 ? 15.265 -0.396 -16.607 1.00 96.75 291 PHE A O 1
ATOM 2259 N N . SER A 1 292 ? 17.150 0.703 -16.107 1.00 95.94 292 SER A N 1
ATOM 2260 C CA . SER A 1 292 ? 16.521 1.735 -15.271 1.00 95.94 292 SER A CA 1
ATOM 2261 C C . SER A 1 292 ? 15.858 2.882 -16.048 1.00 95.94 292 SER A C 1
ATOM 2263 O O . SER A 1 292 ? 15.333 3.815 -15.431 1.00 95.94 292 SER A O 1
ATOM 2265 N N . ALA A 1 293 ? 15.892 2.849 -17.381 1.00 94.44 293 ALA A N 1
ATOM 2266 C CA . ALA A 1 293 ? 15.284 3.863 -18.232 1.00 94.44 293 ALA A CA 1
ATOM 2267 C C . ALA A 1 293 ? 13.760 3.650 -18.337 1.00 94.44 293 ALA A C 1
ATOM 2269 O O . ALA A 1 293 ? 13.307 2.503 -18.425 1.00 94.44 293 ALA A O 1
ATOM 2270 N N . PRO A 1 294 ? 12.944 4.717 -18.382 1.00 93.06 294 PRO A N 1
ATOM 2271 C CA . PRO A 1 294 ? 11.489 4.586 -18.474 1.00 93.06 294 PRO A CA 1
ATOM 2272 C C . PRO A 1 294 ? 11.024 3.775 -19.699 1.00 93.06 294 PRO A C 1
ATOM 2274 O O . PRO A 1 294 ? 10.015 3.077 -19.618 1.00 93.06 294 PRO A O 1
ATOM 2277 N N . GLU A 1 295 ? 11.785 3.780 -20.797 1.00 93.12 295 GLU A N 1
ATOM 2278 C CA . GLU A 1 295 ? 11.531 3.003 -22.023 1.00 93.12 295 GLU A CA 1
ATOM 2279 C C . GLU A 1 295 ? 11.639 1.479 -21.845 1.00 93.12 295 GLU A C 1
ATOM 2281 O O . GLU A 1 295 ? 11.131 0.707 -22.665 1.00 93.12 295 GLU A O 1
ATOM 2286 N N . HIS A 1 296 ? 12.318 1.019 -20.789 1.00 94.56 296 HIS A N 1
ATOM 2287 C CA . HIS A 1 296 ? 12.315 -0.390 -20.404 1.00 94.56 296 HIS A CA 1
ATOM 2288 C C . HIS A 1 296 ? 11.093 -0.747 -19.546 1.00 94.56 296 HIS A C 1
ATOM 2290 O O . HIS A 1 296 ? 10.695 -1.911 -19.487 1.00 94.56 296 HIS A O 1
ATOM 2296 N N . HIS A 1 297 ? 10.473 0.235 -18.897 1.00 94.12 297 HIS A N 1
ATOM 2297 C CA . HIS A 1 297 ? 9.416 0.024 -17.911 1.00 94.12 297 HIS A CA 1
ATOM 2298 C C . HIS A 1 297 ? 8.008 0.323 -18.416 1.00 94.12 297 HIS A C 1
ATOM 2300 O O . HIS A 1 297 ? 7.048 -0.155 -17.820 1.00 94.12 297 HIS A O 1
ATOM 2306 N N . ALA A 1 298 ? 7.877 1.045 -19.522 1.00 91.62 298 ALA A N 1
ATOM 2307 C CA . ALA A 1 298 ? 6.618 1.277 -20.213 1.00 91.62 298 ALA A CA 1
ATOM 2308 C C . ALA A 1 298 ? 6.813 1.115 -21.726 1.00 91.62 298 ALA A C 1
ATOM 2310 O O . ALA A 1 298 ? 7.926 1.248 -22.237 1.00 91.62 298 ALA A O 1
ATOM 2311 N N . THR A 1 299 ? 5.742 0.786 -22.446 1.00 88.12 299 THR A N 1
ATOM 2312 C CA . THR A 1 299 ? 5.821 0.525 -23.893 1.00 88.12 299 THR A CA 1
ATOM 2313 C C . THR A 1 299 ? 5.725 1.774 -24.769 1.00 88.12 299 THR A C 1
ATOM 2315 O O . THR A 1 299 ? 5.993 1.668 -25.958 1.00 88.12 299 THR A O 1
ATOM 2318 N N . GLY A 1 300 ? 5.397 2.942 -24.212 1.00 84.31 300 GLY A N 1
ATOM 2319 C CA . GLY A 1 300 ? 5.395 4.210 -24.948 1.00 84.31 300 GLY A CA 1
ATOM 2320 C C . GLY A 1 300 ? 6.783 4.844 -25.094 1.00 84.31 300 GLY A C 1
ATOM 2321 O O . GLY A 1 300 ? 7.753 4.416 -24.463 1.00 84.31 300 GLY A O 1
ATOM 2322 N N . VAL A 1 301 ? 6.878 5.895 -25.916 1.00 84.19 301 VAL A N 1
ATOM 2323 C CA . VAL A 1 301 ? 8.108 6.691 -26.086 1.00 84.19 301 VAL A CA 1
ATOM 2324 C C . VAL A 1 301 ? 8.053 7.941 -25.190 1.00 84.19 301 VAL A C 1
ATOM 2326 O O . VAL A 1 301 ? 7.327 8.888 -25.510 1.00 84.19 301 VAL A O 1
ATOM 2329 N N . PRO A 1 302 ? 8.815 7.991 -24.079 1.00 85.44 302 PRO A N 1
ATOM 2330 C CA . PRO A 1 302 ? 8.886 9.160 -23.222 1.00 85.44 302 PRO A CA 1
ATOM 2331 C C . PRO A 1 302 ? 9.636 10.298 -23.914 1.00 85.44 302 PRO A C 1
ATOM 2333 O O . PRO A 1 302 ? 10.623 10.095 -24.624 1.00 85.44 302 PRO A O 1
ATOM 2336 N N . ARG A 1 303 ? 9.194 11.524 -23.644 1.00 82.06 303 ARG A N 1
ATOM 2337 C CA . ARG A 1 303 ? 9.895 12.752 -24.025 1.00 82.06 303 ARG A CA 1
ATOM 2338 C C . ARG A 1 303 ? 10.285 13.475 -22.754 1.00 82.06 303 ARG A C 1
ATOM 2340 O O . ARG A 1 303 ? 9.421 13.984 -22.051 1.00 82.06 303 ARG A O 1
ATOM 2347 N N . VAL A 1 304 ? 11.570 13.468 -22.436 1.00 75.88 304 VAL A N 1
ATOM 2348 C CA . VAL A 1 304 ? 12.130 14.008 -21.192 1.00 75.88 304 VAL A CA 1
ATOM 2349 C C . VAL A 1 304 ? 12.891 15.303 -21.472 1.00 75.88 304 VAL A C 1
ATOM 2351 O O . VAL A 1 304 ? 13.601 15.417 -22.460 1.00 75.88 304 VAL A O 1
ATOM 2354 N N . THR A 1 305 ? 12.761 16.279 -20.576 1.00 76.31 305 THR A N 1
ATOM 2355 C CA . THR A 1 305 ? 13.387 17.615 -20.667 1.00 76.31 305 THR A CA 1
ATOM 2356 C C . THR A 1 305 ? 14.857 17.635 -20.230 1.00 76.31 305 THR A C 1
ATOM 2358 O O . THR A 1 305 ? 15.508 18.678 -20.292 1.00 76.31 305 THR A O 1
ATOM 2361 N N . GLY A 1 306 ? 15.370 16.520 -19.699 1.00 69.56 306 GLY A N 1
ATOM 2362 C CA . GLY A 1 306 ? 16.707 16.423 -19.099 1.00 69.56 306 GLY A CA 1
ATOM 2363 C C . GLY A 1 306 ? 16.850 17.131 -17.745 1.00 69.56 306 GLY A C 1
ATOM 2364 O O . GLY A 1 306 ? 17.924 17.101 -17.146 1.00 69.56 306 GLY A O 1
ATOM 2365 N N . VAL A 1 307 ? 15.782 17.752 -17.235 1.00 79.06 307 VAL A N 1
ATOM 2366 C CA . VAL A 1 307 ? 15.760 18.391 -15.915 1.00 79.06 307 VAL A CA 1
ATOM 2367 C C . VAL A 1 307 ? 15.363 17.350 -14.863 1.00 79.06 307 VAL A C 1
ATOM 2369 O O . VAL A 1 307 ? 14.287 16.757 -14.994 1.00 79.06 307 VAL A O 1
ATOM 2372 N N . PRO A 1 308 ? 16.171 17.129 -13.805 1.00 77.00 308 PRO A N 1
ATOM 2373 C CA . PRO A 1 308 ? 15.782 16.258 -12.703 1.00 77.00 308 PRO A CA 1
ATOM 2374 C C . PRO A 1 308 ? 14.456 16.697 -12.080 1.00 77.00 308 PRO A C 1
ATOM 2376 O O . PRO A 1 308 ? 14.178 17.891 -11.939 1.00 77.00 308 PRO A O 1
ATOM 2379 N N . ARG A 1 309 ? 13.636 15.725 -11.684 1.00 81.12 309 ARG A N 1
ATOM 2380 C CA . ARG A 1 309 ? 12.386 15.999 -10.969 1.00 81.12 309 ARG A CA 1
ATOM 2381 C C . ARG A 1 309 ? 12.711 16.579 -9.595 1.00 81.12 309 ARG A C 1
ATOM 2383 O O . ARG A 1 309 ? 13.557 16.041 -8.884 1.00 81.12 309 ARG A O 1
ATOM 2390 N N . GLN A 1 310 ? 12.054 17.676 -9.226 1.00 66.19 310 GLN A N 1
ATOM 2391 C CA . GLN A 1 310 ? 12.235 18.283 -7.910 1.00 66.19 310 GLN A CA 1
ATOM 2392 C C . GLN A 1 310 ? 11.310 17.597 -6.900 1.00 66.19 310 GLN A C 1
ATOM 2394 O O . GLN A 1 310 ? 10.109 17.475 -7.140 1.00 66.19 310 GLN A O 1
ATOM 2399 N N . ALA A 1 311 ? 11.860 17.164 -5.765 1.00 58.75 311 ALA A N 1
ATOM 2400 C CA . ALA A 1 311 ? 11.050 16.702 -4.643 1.00 58.75 311 ALA A CA 1
ATOM 2401 C C . ALA A 1 311 ? 10.252 17.876 -4.052 1.00 58.75 311 ALA A C 1
ATOM 2403 O O . ALA A 1 311 ? 10.740 19.007 -4.007 1.00 58.75 311 ALA A O 1
ATOM 2404 N N . ALA A 1 312 ? 9.033 17.620 -3.579 1.00 52.81 312 ALA A N 1
ATOM 2405 C CA . ALA A 1 312 ? 8.259 18.639 -2.880 1.00 52.81 312 ALA A CA 1
ATOM 2406 C C . ALA A 1 312 ? 8.989 19.060 -1.589 1.00 52.81 312 ALA A C 1
ATOM 2408 O O . ALA A 1 312 ? 9.254 18.215 -0.736 1.00 52.81 312 ALA A O 1
ATOM 2409 N N . SER A 1 313 ? 9.292 20.351 -1.426 1.00 50.66 313 SER A N 1
ATOM 2410 C CA . SER A 1 313 ? 9.808 20.918 -0.172 1.00 50.66 313 SER A CA 1
ATOM 2411 C C . SER A 1 313 ? 8.771 21.824 0.494 1.00 50.66 313 SER A C 1
ATOM 2413 O O . SER A 1 313 ? 7.900 22.392 -0.167 1.00 50.66 313 SER A O 1
ATOM 2415 N N . TYR A 1 314 ? 8.873 21.959 1.818 1.00 52.31 314 TYR A N 1
ATOM 2416 C CA . TYR A 1 314 ? 8.144 22.956 2.599 1.00 52.31 314 TYR A CA 1
ATOM 2417 C C . TYR A 1 314 ? 9.158 23.865 3.297 1.00 52.31 314 TYR A C 1
ATOM 2419 O O . TYR A 1 314 ? 10.019 23.384 4.041 1.00 52.31 314 TYR A O 1
ATOM 2427 N N . ASP A 1 315 ? 9.072 25.171 3.052 1.00 48.75 315 ASP A N 1
ATOM 2428 C CA . ASP A 1 315 ? 10.134 26.101 3.451 1.00 48.75 315 ASP A CA 1
ATOM 2429 C C . ASP A 1 315 ? 10.037 26.566 4.918 1.00 48.75 315 ASP A C 1
ATOM 2431 O O . ASP A 1 315 ? 11.063 26.879 5.529 1.00 48.75 315 ASP A O 1
ATOM 2435 N N . ASP A 1 316 ? 8.861 26.480 5.550 1.00 59.88 316 ASP A N 1
ATOM 2436 C CA . ASP A 1 316 ? 8.628 27.014 6.900 1.00 59.88 316 ASP A CA 1
ATOM 2437 C C . ASP A 1 316 ? 8.578 25.948 8.014 1.00 59.88 316 ASP A C 1
ATOM 2439 O O . ASP A 1 316 ? 8.465 24.747 7.777 1.00 59.88 316 ASP A O 1
ATOM 2443 N N . SER A 1 317 ? 8.697 26.375 9.273 1.00 60.56 317 SER A N 1
ATOM 2444 C CA . SER A 1 317 ? 8.439 25.505 10.429 1.00 60.56 317 SER A CA 1
ATOM 2445 C C . SER A 1 317 ? 6.933 25.439 10.709 1.00 60.56 317 SER A C 1
ATOM 2447 O O . SER A 1 317 ? 6.277 26.484 10.704 1.00 60.56 317 SER A O 1
ATOM 2449 N N . PRO A 1 318 ? 6.366 24.260 11.014 1.00 63.88 318 PRO A N 1
ATOM 2450 C CA . PRO A 1 318 ? 4.937 24.135 11.261 1.00 63.88 318 PRO A CA 1
ATOM 2451 C C . PRO A 1 318 ? 4.477 24.975 12.463 1.00 63.88 318 PRO A C 1
ATOM 2453 O O . PRO A 1 318 ? 5.013 24.850 13.562 1.00 63.88 318 PRO A O 1
ATOM 2456 N N . VAL A 1 319 ? 3.433 25.789 12.273 1.00 68.75 319 VAL A N 1
ATOM 2457 C CA . VAL A 1 319 ? 2.853 26.650 13.329 1.00 68.75 319 VAL A CA 1
ATOM 2458 C C . VAL A 1 319 ? 1.976 25.854 14.309 1.00 68.75 319 VAL A C 1
ATOM 2460 O O . VAL A 1 319 ? 1.807 26.243 15.462 1.00 68.75 319 VAL A O 1
ATOM 2463 N N . GLN A 1 320 ? 1.406 24.732 13.861 1.00 82.81 320 GLN A N 1
ATOM 2464 C CA . GLN A 1 320 ? 0.442 23.943 14.637 1.00 82.81 320 GLN A CA 1
ATOM 2465 C C . GLN A 1 320 ? 1.120 22.823 15.453 1.00 82.81 320 GLN A C 1
ATOM 2467 O O . GLN A 1 320 ? 2.080 22.231 14.949 1.00 82.81 320 GLN A O 1
ATOM 2472 N N . PRO A 1 321 ? 0.604 22.469 16.655 1.00 89.31 321 PRO A N 1
ATOM 2473 C CA . PRO A 1 321 ? 1.143 21.386 17.489 1.00 89.31 321 PRO A CA 1
ATOM 2474 C C . PRO A 1 321 ? 1.158 20.047 16.756 1.00 89.31 321 PRO A C 1
ATOM 2476 O O . PRO A 1 321 ? 0.230 19.780 16.003 1.00 89.31 321 PRO A O 1
ATOM 2479 N N . TYR A 1 322 ? 2.159 19.199 16.992 1.00 95.25 322 TYR A N 1
ATOM 2480 C CA . TYR A 1 322 ? 2.289 17.888 16.344 1.00 95.25 322 TYR A CA 1
ATOM 2481 C C . TYR A 1 322 ? 1.144 16.928 16.711 1.00 95.25 322 TYR A C 1
ATOM 2483 O O . TYR A 1 322 ? 0.771 16.843 17.878 1.00 95.25 322 TYR A O 1
ATOM 2491 N N . LYS A 1 323 ? 0.629 16.175 15.731 1.00 97.19 323 LYS A N 1
ATOM 2492 C CA . LYS A 1 323 ? -0.271 15.028 15.926 1.00 97.19 323 LYS A CA 1
ATOM 2493 C C . LYS A 1 323 ? 0.119 13.887 14.989 1.00 97.19 323 LYS A C 1
ATOM 2495 O O . LYS A 1 323 ? 0.481 14.137 13.838 1.00 97.19 323 LYS A O 1
ATOM 2500 N N . ALA A 1 324 ? 0.008 12.656 15.479 1.00 98.06 324 ALA A N 1
ATOM 2501 C CA . ALA A 1 324 ? 0.278 11.447 14.714 1.00 98.06 324 ALA A CA 1
ATOM 2502 C C . ALA A 1 324 ? -0.852 10.423 14.847 1.00 98.06 324 ALA A C 1
ATOM 2504 O O . ALA A 1 324 ? -1.311 10.132 15.954 1.00 98.06 324 ALA A O 1
ATOM 2505 N N . LEU A 1 325 ? -1.258 9.843 13.720 1.00 98.50 325 LEU A N 1
ATOM 2506 C CA . LEU A 1 325 ? -2.111 8.658 13.680 1.00 98.50 325 LEU A CA 1
ATOM 2507 C C . LEU A 1 325 ? -1.264 7.451 13.270 1.00 98.50 325 LEU A C 1
ATOM 2509 O O . LEU A 1 325 ? -0.606 7.483 12.235 1.00 98.50 325 LEU A O 1
ATOM 2513 N N . VAL A 1 326 ? -1.301 6.383 14.056 1.00 98.12 326 VAL A N 1
ATOM 2514 C CA . VAL A 1 326 ? -0.705 5.087 13.727 1.00 98.12 326 VAL A CA 1
ATOM 2515 C C . VAL A 1 326 ? -1.842 4.103 13.489 1.00 98.12 326 VAL A C 1
ATOM 2517 O O . VAL A 1 326 ? -2.561 3.727 14.412 1.00 98.12 326 VAL A O 1
ATOM 2520 N N . VAL A 1 327 ? -2.025 3.705 12.240 1.00 96.88 327 VAL A N 1
ATOM 2521 C CA . VAL A 1 327 ? -3.030 2.731 11.820 1.00 96.88 327 VAL A CA 1
ATOM 2522 C C . VAL A 1 327 ? -2.367 1.363 11.810 1.00 96.88 327 VAL A C 1
ATOM 2524 O O . VAL A 1 327 ? -1.454 1.119 11.025 1.00 96.88 327 VAL A O 1
ATOM 2527 N N . TYR A 1 328 ? -2.805 0.488 12.706 1.00 94.12 328 TYR A N 1
ATOM 2528 C CA . TYR A 1 328 ? -2.324 -0.876 12.849 1.00 94.12 328 TYR A CA 1
ATOM 2529 C C . TYR A 1 328 ? -3.354 -1.860 12.283 1.00 94.12 328 TYR A C 1
ATOM 2531 O O . TYR A 1 328 ? -4.394 -2.098 12.895 1.00 94.12 328 TYR A O 1
ATOM 2539 N N . VAL A 1 329 ? -3.078 -2.439 11.115 1.00 89.94 329 VAL A N 1
ATOM 2540 C CA . VAL A 1 329 ? -4.028 -3.318 10.419 1.00 89.94 329 VAL A CA 1
ATOM 2541 C C . VAL A 1 329 ? -3.655 -4.787 10.562 1.00 89.94 329 VAL A C 1
ATOM 2543 O O . VAL A 1 329 ? -2.598 -5.237 10.122 1.00 89.94 329 VAL A O 1
ATOM 2546 N N . MET A 1 330 ? -4.562 -5.558 11.149 1.00 87.69 330 MET A N 1
ATOM 2547 C CA . MET A 1 330 ? -4.490 -7.013 11.231 1.00 87.69 330 MET A CA 1
ATOM 2548 C C . MET A 1 330 ? -5.090 -7.620 9.954 1.00 87.69 330 MET A C 1
ATOM 2550 O O . MET A 1 330 ? -6.286 -7.905 9.899 1.00 87.69 330 MET A O 1
ATOM 2554 N N . ASN A 1 331 ? -4.267 -7.779 8.916 1.00 81.44 331 ASN A N 1
ATOM 2555 C CA . ASN A 1 331 ? -4.688 -8.223 7.584 1.00 81.44 331 ASN A CA 1
ATOM 2556 C C . ASN A 1 331 ? -5.141 -9.688 7.582 1.00 81.44 331 ASN A C 1
ATOM 2558 O O . ASN A 1 331 ? -4.401 -10.580 8.028 1.00 81.44 331 ASN A O 1
ATOM 2562 N N . GLY A 1 332 ? -6.311 -9.928 6.992 1.00 77.38 332 GLY A N 1
ATOM 2563 C CA . GLY A 1 332 ? -6.926 -11.246 6.871 1.00 77.38 332 GLY A CA 1
ATOM 2564 C C . GLY A 1 332 ? -8.249 -11.375 7.622 1.00 77.38 332 GLY A C 1
ATOM 2565 O O . GLY A 1 332 ? -8.761 -12.476 7.725 1.00 77.38 332 GLY A O 1
ATOM 2566 N N . GLY A 1 333 ? -8.824 -10.301 8.155 1.00 83.19 333 GLY A N 1
ATOM 2567 C CA . GLY A 1 333 ? -10.063 -10.365 8.928 1.00 83.19 333 GLY A CA 1
ATOM 2568 C C . GLY A 1 333 ? -9.835 -10.867 10.354 1.00 83.19 333 GLY A C 1
ATOM 2569 O O . GLY A 1 333 ? -9.844 -12.066 10.623 1.00 83.19 333 GLY A O 1
ATOM 2570 N N . CYS A 1 334 ? -9.617 -9.948 11.289 1.00 86.44 334 CYS A N 1
ATOM 2571 C CA . CYS A 1 334 ? -9.348 -10.269 12.684 1.00 86.44 334 CYS A CA 1
ATOM 2572 C C . CYS A 1 334 ? -10.576 -10.897 13.363 1.00 86.44 334 CYS A C 1
ATOM 2574 O O . CYS A 1 334 ? -11.706 -10.425 13.204 1.00 86.44 334 CYS A O 1
ATOM 2576 N N . ASP A 1 335 ? -10.365 -11.941 14.175 1.00 88.56 335 ASP A N 1
ATOM 2577 C CA . ASP A 1 335 ? -11.415 -12.504 15.031 1.00 88.56 335 ASP A CA 1
ATOM 2578 C C . ASP A 1 335 ? -11.678 -11.597 16.244 1.00 88.56 335 ASP A C 1
ATOM 2580 O O . ASP A 1 335 ? -11.338 -11.874 17.398 1.00 88.56 335 ASP A O 1
ATOM 2584 N N . SER A 1 336 ? -12.287 -10.454 15.951 1.00 91.50 336 SER A N 1
ATOM 2585 C CA . SER A 1 336 ? -12.528 -9.372 16.894 1.00 91.50 336 SER A CA 1
ATOM 2586 C C . SER A 1 336 ? -13.546 -9.700 17.983 1.00 91.50 336 SER A C 1
ATOM 2588 O O . SER A 1 336 ? -13.641 -8.980 18.977 1.00 91.50 336 SER A O 1
ATOM 2590 N N . PHE A 1 337 ? -14.324 -10.774 17.828 1.00 92.62 337 PHE A N 1
ATOM 2591 C CA . PHE A 1 337 ? -15.221 -11.252 18.883 1.00 92.62 337 PHE A CA 1
ATOM 2592 C C . PHE A 1 337 ? -14.463 -11.931 20.026 1.00 92.62 337 PHE A C 1
ATOM 2594 O O . PHE A 1 337 ? -15.011 -12.059 21.114 1.00 92.62 337 PHE A O 1
ATOM 2601 N N . ASN A 1 338 ? -13.199 -12.305 19.808 1.00 89.56 338 ASN A N 1
ATOM 2602 C CA . ASN A 1 338 ? -12.278 -12.720 20.864 1.00 89.56 338 ASN A CA 1
ATOM 2603 C C . ASN A 1 338 ? -11.404 -11.564 21.391 1.00 89.56 338 ASN A C 1
ATOM 2605 O O . ASN A 1 338 ? -10.709 -11.740 22.388 1.00 89.56 338 ASN A O 1
ATOM 2609 N N . LEU A 1 339 ? -11.453 -10.379 20.771 1.00 88.75 339 LEU A N 1
ATOM 2610 C CA . LEU A 1 339 ? -10.807 -9.167 21.292 1.00 88.75 339 LEU A CA 1
ATOM 2611 C C . LEU A 1 339 ? -11.692 -8.420 22.295 1.00 88.75 339 LEU A C 1
ATOM 2613 O O . LEU A 1 339 ? -11.188 -7.905 23.291 1.00 88.75 339 LEU A O 1
ATOM 2617 N N . LEU A 1 340 ? -12.999 -8.379 22.028 1.00 94.50 340 LEU A N 1
ATOM 2618 C CA . LEU A 1 340 ? -14.008 -7.758 22.879 1.00 94.50 340 LEU A CA 1
ATOM 2619 C C . LEU A 1 340 ? -15.132 -8.766 23.145 1.00 94.50 340 LEU A C 1
ATOM 2621 O O . LEU A 1 340 ? -15.988 -8.999 22.292 1.00 94.50 340 LEU A O 1
ATOM 2625 N N . VAL A 1 341 ? -15.110 -9.375 24.331 1.00 95.88 341 VAL A N 1
ATOM 2626 C CA . VAL A 1 341 ? -16.017 -10.464 24.721 1.00 95.88 341 VAL A CA 1
ATOM 2627 C C . VAL A 1 341 ? -17.053 -9.946 25.721 1.00 95.88 341 VAL A C 1
ATOM 2629 O O . VAL A 1 341 ? -16.658 -9.357 26.724 1.00 95.88 341 VAL A O 1
ATOM 2632 N N . PRO A 1 342 ? -18.365 -10.168 25.549 1.00 95.94 342 PRO A N 1
ATOM 2633 C CA . PRO A 1 342 ? -19.335 -9.837 26.591 1.00 95.94 342 PRO A CA 1
ATOM 2634 C C . PRO A 1 342 ? -19.094 -10.726 27.823 1.00 95.94 342 PRO A C 1
ATOM 2636 O O . PRO A 1 342 ? -19.042 -11.952 27.721 1.00 95.94 342 PRO A O 1
ATOM 2639 N N . LYS A 1 343 ? -18.911 -10.115 28.999 1.00 94.00 343 LYS A N 1
ATOM 2640 C CA . LYS A 1 343 ? -18.556 -10.826 30.245 1.00 94.00 343 LYS A CA 1
ATOM 2641 C C . LYS A 1 343 ? -19.669 -10.775 31.297 1.00 94.00 343 LYS A C 1
ATOM 2643 O O . LYS A 1 343 ? -19.779 -11.705 32.110 1.00 94.00 343 LYS A O 1
ATOM 2648 N N . GLY A 1 344 ? -20.475 -9.715 31.264 1.00 86.56 344 GLY A N 1
ATOM 2649 C CA . GLY A 1 344 ? -21.573 -9.457 32.195 1.00 86.56 344 GLY A CA 1
ATOM 2650 C C . GLY A 1 344 ? -22.969 -9.609 31.587 1.00 86.56 344 GLY A C 1
ATOM 2651 O O . GLY A 1 344 ? -23.174 -10.296 30.586 1.00 86.56 344 GLY A O 1
ATOM 2652 N N . GLN A 1 345 ? -23.944 -8.962 32.230 1.00 91.31 345 GLN A N 1
ATOM 2653 C CA . GLN A 1 345 ? -25.327 -8.921 31.755 1.00 91.31 345 GLN A CA 1
ATOM 2654 C C . GLN A 1 345 ? -25.447 -8.048 30.500 1.00 91.31 345 GLN A C 1
ATOM 2656 O O . GLN A 1 345 ? -24.931 -6.925 30.457 1.00 91.31 345 GLN A O 1
ATOM 2661 N N . CYS A 1 346 ? -26.167 -8.570 29.514 1.00 93.19 346 CYS A N 1
ATOM 2662 C CA . CYS A 1 346 ? -26.624 -7.862 28.329 1.00 93.19 346 CYS A CA 1
ATOM 2663 C C . CYS A 1 346 ? -28.152 -7.731 28.352 1.00 93.19 346 CYS A C 1
ATOM 2665 O O . CYS A 1 346 ? -28.826 -8.358 29.171 1.00 93.19 346 CYS A O 1
ATOM 2667 N N . GLN A 1 347 ? -28.715 -6.944 27.435 1.00 87.69 347 GLN A N 1
ATOM 2668 C CA . GLN A 1 347 ? -30.166 -6.741 27.326 1.00 87.69 347 GLN A CA 1
ATOM 2669 C C . GLN A 1 347 ? -30.968 -8.054 27.254 1.00 87.69 347 GLN A C 1
ATOM 2671 O O . GLN A 1 347 ? -32.087 -8.108 27.760 1.00 87.69 347 GLN A O 1
ATOM 2676 N N . ASN A 1 348 ? -30.388 -9.113 26.677 1.00 84.94 348 ASN A N 1
ATOM 2677 C CA . ASN A 1 348 ? -31.054 -10.399 26.449 1.00 84.94 348 ASN A CA 1
ATOM 2678 C C . ASN A 1 348 ? -30.643 -11.515 27.431 1.00 84.94 348 ASN A C 1
ATOM 2680 O O . ASN A 1 348 ? -31.114 -12.646 27.296 1.00 84.94 348 ASN A O 1
ATOM 2684 N N . GLY A 1 349 ? -29.840 -11.203 28.457 1.00 89.69 349 GLY A N 1
ATOM 2685 C CA . GLY A 1 349 ? -29.450 -12.147 29.507 1.00 89.69 349 GLY A CA 1
ATOM 2686 C C . GLY A 1 349 ? -27.951 -12.164 29.803 1.00 89.69 349 GLY A C 1
ATOM 2687 O O . GLY A 1 349 ? -27.287 -11.130 29.831 1.00 89.69 349 GLY A O 1
ATOM 2688 N N . ASP A 1 350 ? -27.408 -13.352 30.079 1.00 94.25 350 ASP A N 1
ATOM 2689 C CA . ASP A 1 350 ? -25.976 -13.534 30.341 1.00 94.25 350 ASP A CA 1
ATOM 2690 C C . ASP A 1 350 ? -25.187 -13.525 29.025 1.00 94.25 350 ASP A C 1
ATOM 2692 O O . ASP A 1 350 ? -25.134 -14.531 28.309 1.00 94.25 350 ASP A O 1
ATOM 2696 N N . GLY A 1 351 ? -24.547 -12.391 28.733 1.00 94.69 351 GLY A N 1
ATOM 2697 C CA . GLY A 1 351 ? -23.792 -12.188 27.503 1.00 94.69 351 GLY A CA 1
ATOM 2698 C C . GLY A 1 351 ? -22.627 -13.155 27.329 1.00 94.69 351 GLY A C 1
ATOM 2699 O O . GLY A 1 351 ? -22.339 -13.571 26.208 1.00 94.69 351 GLY A O 1
ATOM 2700 N N . TYR A 1 352 ? -21.990 -13.583 28.424 1.00 96.31 352 TYR A N 1
ATOM 2701 C CA . TYR A 1 352 ? -20.898 -14.550 28.335 1.00 96.31 352 TYR A CA 1
ATOM 2702 C C . TYR A 1 352 ? -21.412 -15.923 27.896 1.00 96.31 352 TYR A C 1
ATOM 2704 O O . TYR A 1 352 ? -20.793 -16.580 27.060 1.00 96.31 352 TYR A O 1
ATOM 2712 N N . ASN A 1 353 ? -22.574 -16.347 28.400 1.00 95.56 353 ASN A N 1
ATOM 2713 C CA . ASN A 1 353 ? -23.186 -17.603 27.963 1.00 95.56 353 ASN A CA 1
ATOM 2714 C C . ASN A 1 353 ? -23.681 -17.527 26.511 1.00 95.56 353 ASN A C 1
ATOM 2716 O O . ASN A 1 353 ? -23.555 -18.514 25.785 1.00 95.56 353 ASN A O 1
ATOM 2720 N N . GLU A 1 354 ? -24.203 -16.375 26.068 1.00 94.19 354 GLU A N 1
ATOM 2721 C CA . GLU A 1 354 ? -24.524 -16.141 24.651 1.00 94.19 354 GLU A CA 1
ATOM 2722 C C . GLU A 1 354 ? -23.280 -16.298 23.769 1.00 94.19 354 GLU A C 1
ATOM 2724 O O . GLU A 1 354 ? -23.311 -17.028 22.777 1.00 94.19 354 GLU A O 1
ATOM 2729 N N . TYR A 1 355 ? -22.165 -15.684 24.172 1.00 95.50 355 TYR A N 1
ATOM 2730 C CA . TYR A 1 355 ? -20.878 -15.796 23.492 1.00 95.50 355 TYR A CA 1
ATOM 2731 C C . TYR A 1 355 ? -20.374 -17.243 23.438 1.00 95.50 355 TYR A C 1
ATOM 2733 O O . TYR A 1 355 ? -20.080 -17.741 22.351 1.00 95.50 355 TYR A O 1
ATOM 2741 N N . VAL A 1 356 ? -20.339 -17.956 24.570 1.00 95.12 356 VAL A N 1
ATOM 2742 C CA . VAL A 1 356 ? -19.905 -19.365 24.616 1.00 95.12 356 VAL A CA 1
ATOM 2743 C C . VAL A 1 356 ? -20.768 -20.232 23.699 1.00 95.12 356 VAL A C 1
ATOM 2745 O O . VAL A 1 356 ? -20.245 -21.065 22.959 1.00 95.12 356 VAL A O 1
ATOM 2748 N N . LYS A 1 357 ? -22.087 -20.011 23.693 1.00 94.06 357 LYS A N 1
ATOM 2749 C CA . LYS A 1 357 ? -23.015 -20.745 22.828 1.00 94.06 357 LYS A CA 1
ATOM 2750 C C . LYS A 1 357 ? -22.777 -20.453 21.345 1.00 94.06 357 LYS A C 1
ATOM 2752 O O . LYS A 1 357 ? -22.801 -21.384 20.544 1.00 94.06 357 LYS A O 1
ATOM 2757 N N . ALA A 1 358 ? -22.560 -19.192 20.976 1.00 92.94 358 ALA A N 1
ATOM 2758 C CA . ALA A 1 358 ? -22.344 -18.804 19.584 1.00 92.94 358 ALA A CA 1
ATOM 2759 C C . ALA A 1 358 ? -20.982 -19.282 19.044 1.00 92.94 358 ALA A C 1
ATOM 2761 O O . ALA A 1 358 ? -20.894 -19.717 17.893 1.00 92.94 358 ALA A O 1
ATOM 2762 N N . ARG A 1 359 ? -19.939 -19.232 19.883 1.00 91.44 359 ARG A N 1
ATOM 2763 C CA . ARG A 1 359 ? -18.550 -19.572 19.530 1.00 91.44 359 ARG A CA 1
ATOM 2764 C C . ARG A 1 359 ? -18.221 -21.058 19.636 1.00 91.44 359 ARG A C 1
ATOM 2766 O O . ARG A 1 359 ? -17.299 -21.525 18.969 1.00 91.44 359 ARG A O 1
ATOM 2773 N N . GLY A 1 360 ? -18.926 -21.808 20.483 1.00 90.12 360 GLY A N 1
ATOM 2774 C CA . GLY A 1 360 ? -18.630 -23.218 20.734 1.00 90.12 360 GLY A CA 1
ATOM 2775 C C . GLY A 1 360 ? -17.189 -23.421 21.213 1.00 90.12 360 GLY A C 1
ATOM 2776 O O . GLY A 1 360 ? -16.758 -22.811 22.189 1.00 90.12 360 GLY A O 1
ATOM 2777 N N . SER A 1 361 ? -16.422 -24.254 20.505 1.00 84.88 361 SER A N 1
ATOM 2778 C CA . SER A 1 361 ? -15.016 -24.555 20.822 1.00 84.88 361 SER A CA 1
ATOM 2779 C C . SER A 1 361 ? -14.054 -23.369 20.682 1.00 84.88 361 SER A C 1
ATOM 2781 O O . SER A 1 361 ? -12.913 -23.476 21.119 1.00 84.88 361 SER A O 1
ATOM 2783 N N . HIS A 1 362 ? -14.477 -22.256 20.076 1.00 87.88 362 HIS A N 1
ATOM 2784 C CA . HIS A 1 362 ? -13.647 -21.054 19.902 1.00 87.88 362 HIS A CA 1
ATOM 2785 C C . HIS A 1 362 ? -13.857 -20.000 20.998 1.00 87.88 362 HIS A C 1
ATOM 2787 O O . HIS A 1 362 ? -13.286 -18.907 20.925 1.00 87.88 362 HIS A O 1
ATOM 2793 N N . ALA A 1 363 ? -14.699 -20.305 21.990 1.00 90.81 363 ALA A N 1
ATOM 2794 C CA . ALA A 1 363 ? -14.950 -19.430 23.122 1.00 90.81 363 ALA A CA 1
ATOM 2795 C C . ALA A 1 363 ? -13.732 -19.369 24.055 1.00 90.81 363 ALA A C 1
ATOM 2797 O O . ALA A 1 363 ? -13.205 -20.398 24.478 1.00 90.81 363 ALA A O 1
ATOM 2798 N N . LEU A 1 364 ? -13.323 -18.159 24.428 1.00 89.69 364 LEU A N 1
ATOM 2799 C CA . LEU A 1 364 ? -12.302 -17.930 25.443 1.00 89.69 364 LEU A CA 1
ATOM 2800 C C . LEU A 1 364 ? -12.845 -18.234 26.844 1.00 89.69 364 LEU A C 1
ATOM 2802 O O . LEU A 1 364 ? -14.005 -17.946 27.168 1.00 89.69 364 LEU A O 1
ATOM 2806 N N . ALA A 1 365 ? -11.986 -18.785 27.702 1.00 91.25 365 ALA A N 1
ATOM 2807 C CA . ALA A 1 365 ? -12.322 -19.040 29.095 1.00 91.25 365 ALA A CA 1
ATOM 2808 C C . ALA A 1 365 ? -12.545 -17.719 29.845 1.00 91.25 365 ALA A C 1
ATOM 2810 O O . ALA A 1 365 ? -11.771 -16.777 29.718 1.00 91.25 365 ALA A O 1
ATOM 2811 N N . LYS A 1 366 ? -13.570 -17.648 30.702 1.00 93.06 366 LYS A N 1
ATOM 2812 C CA . LYS A 1 366 ? -13.895 -16.410 31.436 1.00 93.06 366 LYS A CA 1
ATOM 2813 C C . LYS A 1 366 ? -12.730 -15.898 32.294 1.00 93.06 366 LYS A C 1
ATOM 2815 O O . LYS A 1 366 ? -12.639 -14.700 32.552 1.00 93.06 366 LYS A O 1
ATOM 2820 N N . SER A 1 367 ? -11.858 -16.804 32.744 1.00 92.31 367 SER A N 1
ATOM 2821 C CA . SER A 1 367 ? -10.664 -16.511 33.542 1.00 92.31 367 SER A CA 1
ATOM 2822 C C . SER A 1 367 ? -9.523 -15.862 32.757 1.00 92.31 367 SER A C 1
ATOM 2824 O O . SER A 1 367 ? -8.692 -15.221 33.385 1.00 92.31 367 SER A O 1
ATOM 2826 N N . SER A 1 368 ? -9.483 -15.998 31.427 1.00 89.44 368 SER A N 1
ATOM 2827 C CA . SER A 1 368 ? -8.476 -15.362 30.560 1.00 89.44 368 SER A CA 1
ATOM 2828 C C . SER A 1 368 ? -8.939 -13.999 30.023 1.00 89.44 368 SER A C 1
ATOM 2830 O O . SER A 1 368 ? -8.428 -13.511 29.019 1.00 89.44 368 SER A O 1
ATOM 2832 N N . LEU A 1 369 ? -9.968 -13.406 30.641 1.00 92.50 369 LEU A N 1
ATOM 2833 C CA . LEU A 1 369 ? -10.562 -12.136 30.227 1.00 92.50 369 LEU A CA 1
ATOM 2834 C C . LEU A 1 369 ? -10.374 -11.066 31.305 1.00 92.50 369 LEU A C 1
ATOM 2836 O O . LEU A 1 369 ? -10.953 -11.152 32.398 1.00 92.50 369 LEU A O 1
ATOM 2840 N N . ILE A 1 370 ? -9.640 -10.015 30.958 1.00 94.44 370 ILE A N 1
ATOM 2841 C CA . ILE A 1 370 ? -9.491 -8.788 31.742 1.00 94.44 370 ILE A CA 1
ATOM 2842 C C . ILE A 1 370 ? -10.804 -8.006 31.659 1.00 94.44 370 ILE A C 1
ATOM 2844 O O . ILE A 1 370 ? -11.229 -7.639 30.568 1.00 94.44 370 ILE A O 1
ATOM 2848 N N . SER A 1 371 ? -11.456 -7.765 32.800 1.00 96.56 371 SER A N 1
ATOM 2849 C CA . SER A 1 371 ? -12.724 -7.019 32.848 1.00 96.56 371 SER A CA 1
ATOM 2850 C C . SER A 1 371 ? -12.549 -5.558 32.442 1.00 96.56 371 SER A C 1
ATOM 2852 O O . SER A 1 371 ? -11.610 -4.894 32.894 1.00 96.56 371 SER A O 1
ATOM 2854 N N . ILE A 1 372 ? -13.502 -5.066 31.651 1.00 96.25 372 ILE A N 1
ATOM 2855 C CA . ILE A 1 372 ? -13.670 -3.658 31.301 1.00 96.25 372 ILE A CA 1
ATOM 2856 C C . ILE A 1 372 ? -15.159 -3.270 31.348 1.00 96.25 372 ILE A C 1
ATOM 2858 O O . ILE A 1 372 ? -16.027 -4.009 30.879 1.00 96.25 372 ILE A O 1
ATOM 2862 N N . ASP A 1 373 ? -15.467 -2.095 31.894 1.00 93.94 373 ASP A N 1
ATOM 2863 C CA . ASP A 1 373 ? -16.839 -1.568 31.953 1.00 93.94 373 ASP A CA 1
ATOM 2864 C C . ASP A 1 373 ? -17.177 -0.801 30.673 1.00 93.94 373 ASP A C 1
ATOM 2866 O O . ASP A 1 373 ? -16.366 0.001 30.210 1.00 93.94 373 ASP A O 1
ATOM 2870 N N . ALA A 1 374 ? -18.380 -0.964 30.117 1.00 87.38 374 ALA A N 1
ATOM 2871 C CA . ALA A 1 374 ? -18.742 -0.318 28.850 1.00 87.38 374 ALA A CA 1
ATOM 2872 C C . ALA A 1 374 ? -18.834 1.224 28.925 1.00 87.38 374 ALA A C 1
ATOM 2874 O O . ALA A 1 374 ? -18.653 1.894 27.906 1.00 87.38 374 ALA A O 1
ATOM 2875 N N . ASN A 1 375 ? -19.171 1.765 30.107 1.00 85.44 375 ASN A N 1
ATOM 2876 C CA . ASN A 1 375 ? -19.441 3.183 30.439 1.00 85.44 375 ASN A CA 1
ATOM 2877 C C . ASN A 1 375 ? -20.047 4.039 29.307 1.00 85.44 375 ASN A C 1
ATOM 2879 O O . ASN A 1 375 ? -19.747 5.226 29.175 1.00 85.44 375 ASN A O 1
ATOM 2883 N N . SER A 1 376 ? -20.917 3.442 28.493 1.00 85.88 376 SER A N 1
ATOM 2884 C CA . SER A 1 376 ? -21.555 4.072 27.338 1.00 85.88 376 SER A CA 1
ATOM 2885 C C . SER A 1 376 ? -23.070 3.919 27.507 1.00 85.88 376 SER A C 1
ATOM 2887 O O . SER A 1 376 ? -23.525 2.784 27.661 1.00 85.88 376 SER A O 1
ATOM 2889 N N . PRO A 1 377 ? -23.862 5.013 27.522 1.00 73.88 377 PRO A N 1
ATOM 2890 C CA . PRO A 1 377 ? -25.263 4.983 27.963 1.00 73.88 377 PRO A CA 1
ATOM 2891 C C . PRO A 1 377 ? -26.175 4.000 27.219 1.00 73.88 377 PRO A C 1
ATOM 2893 O O . PRO A 1 377 ? -27.160 3.546 27.789 1.00 73.88 377 PRO A O 1
ATOM 2896 N N . ASN A 1 378 ? -25.840 3.670 25.969 1.00 80.62 378 ASN A N 1
ATOM 2897 C CA . ASN A 1 378 ? -26.676 2.868 25.076 1.00 80.62 378 ASN A CA 1
ATOM 2898 C C . ASN A 1 378 ? -26.066 1.499 24.735 1.00 80.62 378 ASN A C 1
ATOM 2900 O O . ASN A 1 378 ? -26.544 0.839 23.821 1.00 80.62 378 ASN A O 1
ATOM 2904 N N . GLN A 1 379 ? -25.013 1.064 25.435 1.00 90.94 379 GLN A N 1
ATOM 2905 C CA . GLN A 1 379 ? -24.382 -0.214 25.114 1.00 90.94 379 GLN A CA 1
ATOM 2906 C C . GLN A 1 379 ? -25.251 -1.399 25.562 1.00 90.94 379 GLN A C 1
ATOM 2908 O O . GLN A 1 379 ? -25.828 -1.395 26.650 1.00 90.94 379 GLN A O 1
ATOM 2913 N N . ASN A 1 380 ? -25.305 -2.444 24.736 1.00 89.44 380 ASN A N 1
ATOM 2914 C CA . ASN A 1 380 ? -26.165 -3.606 24.964 1.00 89.44 380 ASN A CA 1
ATOM 2915 C C . ASN A 1 380 ? -25.723 -4.476 26.145 1.00 89.44 380 ASN A C 1
ATOM 2917 O O . ASN A 1 380 ? -26.540 -5.219 26.686 1.00 89.44 380 ASN A O 1
ATOM 2921 N N . CYS A 1 381 ? -24.457 -4.380 26.551 1.00 92.69 381 CYS A N 1
ATOM 2922 C CA . CYS A 1 381 ? -23.881 -5.111 27.673 1.00 92.69 381 CYS A CA 1
ATOM 2923 C C . CYS A 1 381 ? -23.188 -4.161 28.649 1.00 92.69 381 CYS A C 1
ATOM 2925 O O . CYS A 1 381 ? -22.600 -3.158 28.246 1.00 92.69 381 CYS A O 1
ATOM 2927 N N . GLN A 1 382 ? -23.245 -4.491 29.940 1.00 91.25 382 GLN A N 1
ATOM 2928 C CA . GLN A 1 382 ? -22.695 -3.644 31.005 1.00 91.25 382 GLN A CA 1
ATOM 2929 C C . GLN A 1 382 ? -21.183 -3.834 31.195 1.00 91.25 382 GLN A C 1
ATOM 2931 O O . GLN A 1 382 ? -20.463 -2.870 31.448 1.00 91.25 382 GLN A O 1
ATOM 2936 N N . GLU A 1 383 ? -20.705 -5.070 31.037 1.00 94.44 383 GLU A N 1
ATOM 2937 C CA . GLU A 1 383 ? -19.311 -5.464 31.260 1.00 94.44 383 GLU A CA 1
ATOM 2938 C C . GLU A 1 383 ? -18.819 -6.344 30.107 1.00 94.44 383 GLU A C 1
ATOM 2940 O O . GLU A 1 383 ? -19.497 -7.290 29.679 1.00 94.44 383 GLU A O 1
ATOM 2945 N N . PHE A 1 384 ? -17.602 -6.060 29.657 1.00 97.19 384 PHE A N 1
ATOM 2946 C CA . PHE A 1 384 ? -16.883 -6.811 28.640 1.00 97.19 384 PHE A CA 1
ATOM 2947 C C . PHE A 1 384 ? -15.548 -7.333 29.184 1.00 97.19 384 PHE A C 1
ATOM 2949 O O . PHE A 1 384 ? -15.118 -7.021 30.295 1.00 97.19 384 PHE A O 1
ATOM 2956 N N . GLY A 1 385 ? -14.903 -8.179 28.395 1.00 95.62 385 GLY A N 1
ATOM 2957 C CA . GLY A 1 385 ? -13.608 -8.772 28.648 1.00 95.62 385 GLY A CA 1
ATOM 2958 C C . GLY A 1 385 ? -12.681 -8.571 27.456 1.00 95.62 385 GLY A C 1
ATOM 2959 O O . GLY A 1 385 ? -13.082 -8.820 26.320 1.00 95.62 385 GLY A O 1
ATOM 2960 N N . VAL A 1 386 ? -11.445 -8.162 27.730 1.00 93.38 386 VAL A N 1
ATOM 2961 C CA . VAL A 1 386 ? -10.335 -8.173 26.766 1.00 93.38 386 VAL A CA 1
ATOM 2962 C C . VAL A 1 386 ? -9.471 -9.395 27.049 1.00 93.38 386 VAL A C 1
ATOM 2964 O O . VAL A 1 386 ? -9.225 -9.717 28.212 1.00 93.38 386 VAL A O 1
ATOM 2967 N N . TYR A 1 387 ? -9.026 -10.094 26.009 1.00 88.44 387 TYR A N 1
ATOM 2968 C CA . TYR A 1 387 ? -8.169 -11.266 26.176 1.00 88.44 387 TYR A CA 1
ATOM 2969 C C . TYR A 1 387 ? -6.821 -10.906 26.821 1.00 88.44 387 TYR A C 1
ATOM 2971 O O . TYR A 1 387 ? -6.199 -9.907 26.459 1.00 88.44 387 TYR A O 1
ATOM 2979 N N . ASP A 1 388 ? -6.360 -11.723 27.767 1.00 84.94 388 ASP A N 1
ATOM 2980 C CA . ASP A 1 388 ? -5.148 -11.466 28.554 1.00 84.94 388 ASP A CA 1
ATOM 2981 C C . ASP A 1 388 ? -3.838 -11.514 27.747 1.00 84.94 388 ASP A C 1
ATOM 2983 O O . ASP A 1 388 ? -2.863 -10.878 28.144 1.00 84.94 388 ASP A O 1
ATOM 2987 N N . ALA A 1 389 ? -3.814 -12.156 26.575 1.00 80.06 389 ALA A N 1
ATOM 2988 C CA . ALA A 1 389 ? -2.667 -12.065 25.665 1.00 80.06 389 ALA A CA 1
ATOM 2989 C C . ALA A 1 389 ? -2.500 -10.677 25.016 1.00 80.06 389 ALA A C 1
ATOM 2991 O O . ALA A 1 389 ? -1.457 -10.419 24.426 1.00 80.06 389 ALA A O 1
ATOM 2992 N N . LEU A 1 390 ? -3.501 -9.792 25.118 1.00 85.12 390 LEU A N 1
ATOM 2993 C CA . LEU A 1 390 ? -3.447 -8.376 24.726 1.00 85.12 390 LEU A CA 1
ATOM 2994 C C . LEU A 1 390 ? -3.678 -7.468 25.947 1.00 85.12 390 LEU A C 1
ATOM 2996 O O . LEU A 1 390 ? -4.390 -6.461 25.872 1.00 85.12 390 LEU A O 1
ATOM 3000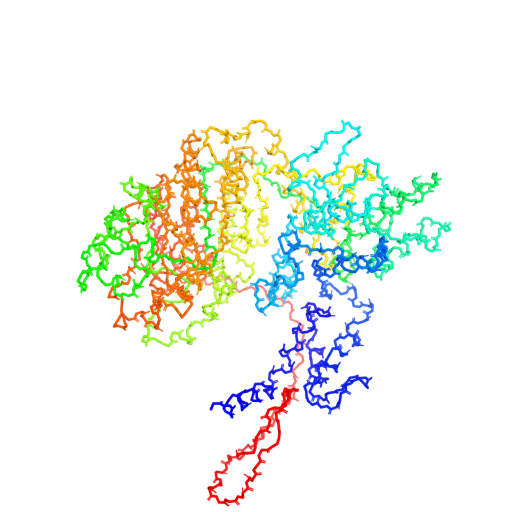 N N . ASP A 1 391 ? -3.096 -7.839 27.091 1.00 90.19 391 ASP A N 1
ATOM 3001 C CA . ASP A 1 391 ? -3.253 -7.137 28.369 1.00 90.19 391 ASP A CA 1
ATOM 3002 C C . ASP A 1 391 ? -3.003 -5.624 28.292 1.00 90.19 391 ASP A C 1
ATOM 3004 O O . ASP A 1 391 ? -3.723 -4.866 28.947 1.00 90.19 391 ASP A O 1
ATOM 3008 N N . VAL A 1 392 ? -2.088 -5.162 27.432 1.00 93.88 392 VAL A N 1
ATOM 3009 C CA . VAL A 1 392 ? -1.818 -3.731 27.236 1.00 93.88 392 VAL A CA 1
ATOM 3010 C C . VAL A 1 392 ? -3.076 -2.956 26.843 1.00 93.88 392 VAL A C 1
ATOM 3012 O O . VAL A 1 392 ? -3.285 -1.839 27.309 1.00 93.88 392 VAL A O 1
ATOM 3015 N N . VAL A 1 393 ? -3.959 -3.544 26.033 1.00 94.31 393 VAL A N 1
ATOM 3016 C CA . VAL A 1 393 ? -5.197 -2.888 25.592 1.00 94.31 393 VAL A CA 1
ATOM 3017 C C . VAL A 1 393 ? -6.178 -2.770 26.759 1.00 94.31 393 VAL A C 1
ATOM 3019 O O . VAL A 1 393 ? -6.766 -1.705 26.965 1.00 94.31 393 VAL A O 1
ATOM 3022 N N . GLY A 1 394 ? -6.307 -3.829 27.566 1.00 95.00 394 GLY A N 1
ATOM 3023 C CA . GLY A 1 394 ? -7.124 -3.816 28.782 1.00 95.00 394 GLY A CA 1
ATOM 3024 C C . GLY A 1 394 ? -6.625 -2.796 29.814 1.00 95.00 394 GLY A C 1
ATOM 3025 O O . GLY A 1 394 ? -7.422 -2.054 30.391 1.00 95.00 394 GLY A O 1
ATOM 3026 N N . GLU A 1 395 ? -5.307 -2.698 30.005 1.00 96.38 395 GLU A N 1
ATOM 3027 C CA . GLU A 1 395 ? -4.678 -1.698 30.876 1.00 96.38 395 GLU A CA 1
ATOM 3028 C C . GLU A 1 395 ? -4.940 -0.265 30.392 1.00 96.38 395 GLU A C 1
ATOM 3030 O O . GLU A 1 395 ? -5.356 0.587 31.180 1.00 96.38 395 GLU A O 1
ATOM 3035 N N . LEU A 1 396 ? -4.745 0.015 29.098 1.00 97.81 396 LEU A N 1
ATOM 3036 C CA . LEU A 1 396 ? -4.997 1.340 28.520 1.00 97.81 396 LEU A CA 1
ATOM 3037 C C . LEU A 1 396 ? -6.469 1.742 28.644 1.00 97.81 396 LEU A C 1
ATOM 3039 O O . LEU A 1 396 ? -6.759 2.896 28.968 1.00 97.81 396 LEU A O 1
ATOM 3043 N N . TYR A 1 397 ? -7.390 0.800 28.429 1.00 98.19 397 TYR A N 1
ATOM 3044 C CA . TYR A 1 397 ? -8.819 1.044 28.597 1.00 98.19 397 TYR A CA 1
ATOM 3045 C C . TYR A 1 397 ? -9.136 1.425 30.045 1.00 98.19 397 TYR A C 1
ATOM 3047 O O . TYR A 1 397 ? -9.710 2.484 30.306 1.00 98.19 397 TYR A O 1
ATOM 3055 N N . ASN A 1 398 ? -8.684 0.616 31.006 1.00 97.19 398 ASN A N 1
ATOM 3056 C CA . ASN A 1 398 ? -8.916 0.852 32.432 1.00 97.19 398 ASN A CA 1
ATOM 3057 C C . ASN A 1 398 ? -8.227 2.126 32.956 1.00 97.19 398 ASN A C 1
ATOM 3059 O O . ASN A 1 398 ? -8.721 2.749 33.903 1.00 97.19 398 ASN A O 1
ATOM 3063 N N . ASN A 1 399 ? -7.161 2.577 32.293 1.00 97.00 399 ASN A N 1
ATOM 3064 C CA . ASN A 1 399 ? -6.495 3.853 32.560 1.00 97.00 399 ASN A CA 1
ATOM 3065 C C . ASN A 1 399 ? -7.150 5.060 31.862 1.00 97.00 399 ASN A C 1
ATOM 3067 O O . ASN A 1 399 ? -6.777 6.194 32.152 1.00 97.00 399 ASN A O 1
ATOM 3071 N N . GLY A 1 400 ? -8.149 4.858 30.996 1.00 97.38 400 GLY A N 1
ATOM 3072 C CA . GLY A 1 400 ? -8.849 5.948 30.304 1.00 97.38 400 GLY A CA 1
ATOM 3073 C C . GLY A 1 400 ? -8.181 6.448 29.029 1.00 97.38 400 GLY A C 1
ATOM 3074 O O . GLY A 1 400 ? -8.608 7.464 28.498 1.00 97.38 400 GLY A O 1
ATOM 3075 N N . THR A 1 401 ? -7.187 5.728 28.512 1.00 98.06 401 THR A N 1
ATOM 3076 C CA . THR A 1 401 ? -6.440 6.084 27.294 1.00 98.06 401 THR A CA 1
ATOM 3077 C C . THR A 1 401 ? -6.695 5.111 26.141 1.00 98.06 401 THR A C 1
ATOM 3079 O O . THR A 1 401 ? -5.905 5.047 25.202 1.00 98.06 401 THR A O 1
ATOM 3082 N N . ALA A 1 402 ? -7.765 4.315 26.218 1.00 98.38 402 ALA A N 1
ATOM 3083 C CA . ALA A 1 402 ? -8.284 3.540 25.098 1.00 98.38 402 ALA A CA 1
ATOM 3084 C C . ALA A 1 402 ? -9.813 3.417 25.147 1.00 98.38 402 ALA A C 1
ATOM 3086 O O . ALA A 1 402 ? -10.422 3.479 26.220 1.00 98.38 402 ALA A O 1
ATOM 3087 N N . LEU A 1 403 ? -10.411 3.230 23.974 1.00 97.94 403 LEU A N 1
ATOM 3088 C CA . LEU A 1 403 ? -11.826 2.933 23.755 1.00 97.94 403 LEU A CA 1
ATOM 3089 C C . LEU A 1 403 ? -11.973 1.836 22.693 1.00 97.94 403 LEU A C 1
ATOM 3091 O O . LEU A 1 403 ? -11.027 1.563 21.950 1.00 97.94 403 LEU A O 1
ATOM 3095 N N . PHE A 1 404 ? -13.158 1.237 22.607 1.00 97.88 404 PHE A N 1
ATOM 3096 C CA . PHE A 1 404 ? -13.513 0.281 21.557 1.00 97.88 404 PHE A CA 1
ATOM 3097 C C . PHE A 1 404 ? -14.590 0.835 20.621 1.00 97.88 404 PHE A C 1
ATOM 3099 O O . PHE A 1 404 ? -15.451 1.608 21.039 1.00 97.88 404 PHE A O 1
ATOM 3106 N N . PHE A 1 405 ? -14.559 0.374 19.375 1.00 97.12 405 PHE A N 1
ATOM 3107 C CA . PHE A 1 405 ? -15.635 0.469 18.397 1.00 97.12 405 PHE A CA 1
ATOM 3108 C C . PHE A 1 405 ? -16.260 -0.916 18.232 1.00 97.12 405 PHE A C 1
ATOM 3110 O O . PHE A 1 405 ? -15.552 -1.874 17.913 1.00 97.12 405 PHE A O 1
ATOM 3117 N N . ALA A 1 406 ? -17.558 -1.041 18.478 1.00 96.12 406 ALA A N 1
ATOM 3118 C CA . ALA A 1 406 ? -18.301 -2.287 18.366 1.00 96.12 406 ALA A CA 1
ATOM 3119 C C . ALA A 1 406 ? -19.044 -2.373 17.026 1.00 96.12 406 ALA A C 1
ATOM 3121 O O . ALA A 1 406 ? -19.504 -1.360 16.499 1.00 96.12 406 ALA A O 1
ATOM 3122 N N . ASN A 1 407 ? -19.148 -3.590 16.482 1.00 95.94 407 ASN A N 1
ATOM 3123 C CA . ASN A 1 407 ? -19.851 -3.907 15.230 1.00 95.94 407 ASN A CA 1
ATOM 3124 C C . ASN A 1 407 ? -19.604 -2.892 14.094 1.00 95.94 407 ASN A C 1
ATOM 3126 O O . ASN A 1 407 ? -20.527 -2.339 13.485 1.00 95.94 407 ASN A O 1
ATOM 3130 N N . THR A 1 408 ? -18.327 -2.619 13.859 1.00 96.44 408 THR A N 1
ATOM 3131 C CA . THR A 1 408 ? -17.832 -1.638 12.902 1.00 96.44 408 THR A CA 1
ATOM 3132 C C . THR A 1 408 ? -17.400 -2.310 11.603 1.00 96.44 408 THR A C 1
ATOM 3134 O O . THR A 1 408 ? -16.847 -3.412 11.621 1.00 96.44 408 THR A O 1
ATOM 3137 N N . GLY A 1 409 ? -17.639 -1.663 10.468 1.00 94.94 409 GLY A N 1
ATOM 3138 C CA . GLY A 1 409 ? -17.236 -2.170 9.160 1.00 94.94 409 GLY A CA 1
ATOM 3139 C C . GLY A 1 409 ? -17.612 -1.223 8.027 1.00 94.94 409 GLY A C 1
ATOM 3140 O O . GLY A 1 409 ? -18.155 -0.143 8.250 1.00 94.94 409 GLY A O 1
ATOM 3141 N N . VAL A 1 410 ? -17.309 -1.630 6.796 1.00 92.31 410 VAL A N 1
ATOM 3142 C CA . VAL A 1 410 ? -17.665 -0.864 5.595 1.00 92.31 410 VAL A CA 1
ATOM 3143 C C . VAL A 1 410 ? -19.180 -0.903 5.396 1.00 92.31 410 VAL A C 1
ATOM 3145 O O . VAL A 1 410 ? -19.775 -1.980 5.426 1.00 92.31 410 VAL A O 1
ATOM 3148 N N . LEU A 1 411 ? -19.796 0.255 5.163 1.00 91.94 411 LEU A N 1
ATOM 3149 C CA . LEU A 1 411 ? -21.205 0.400 4.803 1.00 91.94 411 LEU A CA 1
ATOM 3150 C C . LEU A 1 411 ? -21.341 1.489 3.738 1.00 91.94 411 LEU A C 1
ATOM 3152 O O . LEU A 1 411 ? -20.678 2.516 3.819 1.00 91.94 411 LEU A O 1
ATOM 3156 N N . SER A 1 412 ? -22.256 1.303 2.790 1.00 87.81 412 SER A N 1
ATOM 3157 C CA . SER A 1 412 ? -22.639 2.349 1.832 1.00 87.81 412 SER A CA 1
ATOM 3158 C C . SER A 1 412 ? -23.726 3.284 2.386 1.00 87.81 412 SER A C 1
ATOM 3160 O O . SER A 1 412 ? -23.859 4.422 1.933 1.00 87.81 412 SER A O 1
ATOM 3162 N N . GLN A 1 413 ? -24.515 2.790 3.347 1.00 89.25 413 GLN A N 1
ATOM 3163 C CA . GLN A 1 413 ? -25.592 3.476 4.067 1.00 89.25 413 GLN A CA 1
ATOM 3164 C C . GLN A 1 413 ? -26.047 2.625 5.274 1.00 89.25 413 GLN A C 1
ATOM 3166 O O . GLN A 1 413 ? -25.704 1.440 5.337 1.00 89.25 413 GLN A O 1
ATOM 3171 N N . PRO A 1 414 ? -26.814 3.177 6.235 1.00 90.25 414 PRO A N 1
ATOM 3172 C CA . PRO A 1 414 ? -27.426 2.380 7.300 1.00 90.25 414 PRO A CA 1
ATOM 3173 C C . PRO A 1 414 ? -28.357 1.292 6.738 1.00 90.25 414 PRO A C 1
ATOM 3175 O O . PRO A 1 414 ? -29.214 1.597 5.911 1.00 90.25 414 PRO A O 1
ATOM 3178 N N . MET A 1 415 ? -28.211 0.042 7.191 1.00 91.00 415 MET A N 1
ATOM 3179 C CA . MET A 1 415 ? -29.046 -1.090 6.756 1.00 91.00 415 MET A CA 1
ATOM 3180 C C . MET A 1 415 ? -29.055 -2.245 7.776 1.00 91.00 415 MET A C 1
ATOM 3182 O O . MET A 1 415 ? -28.199 -2.316 8.657 1.00 91.00 415 MET A O 1
ATOM 3186 N N . ASN A 1 416 ? -30.018 -3.160 7.645 1.00 88.50 416 ASN A N 1
ATOM 3187 C CA . ASN A 1 416 ? -30.169 -4.399 8.414 1.00 88.50 416 ASN A CA 1
ATOM 3188 C C . ASN A 1 416 ? -30.697 -5.557 7.528 1.00 88.50 416 ASN A C 1
ATOM 3190 O O . ASN A 1 416 ? -30.920 -5.392 6.330 1.00 88.50 416 ASN A O 1
ATOM 3194 N N . LYS A 1 417 ? -30.908 -6.758 8.096 1.00 85.50 417 LYS A N 1
ATOM 3195 C CA . LYS A 1 417 ? -31.291 -7.959 7.319 1.00 85.50 417 LYS A CA 1
ATOM 3196 C C . LYS A 1 417 ? -32.684 -7.886 6.679 1.00 85.50 417 LYS A C 1
ATOM 3198 O O . LYS A 1 417 ? -32.988 -8.712 5.822 1.00 85.50 417 LYS A O 1
ATOM 3203 N N . HIS A 1 418 ? -33.544 -6.985 7.154 1.00 85.25 418 HIS A N 1
ATOM 3204 C CA . HIS A 1 418 ? -34.886 -6.760 6.616 1.00 85.25 418 HIS A CA 1
ATOM 3205 C C . HIS A 1 418 ? -34.892 -5.785 5.435 1.00 85.25 418 HIS A C 1
ATOM 3207 O O . HIS A 1 418 ? -35.907 -5.693 4.747 1.00 85.25 418 HIS A O 1
ATOM 3213 N N . ASP A 1 419 ? -33.774 -5.105 5.185 1.00 83.12 419 ASP A N 1
ATOM 3214 C CA . ASP A 1 419 ? -33.567 -4.297 3.989 1.00 83.12 419 ASP A CA 1
ATOM 3215 C C . ASP A 1 419 ? -33.079 -5.185 2.829 1.00 83.12 419 ASP A C 1
ATOM 3217 O O . ASP A 1 419 ? -32.594 -6.303 3.037 1.00 83.12 419 ASP A O 1
ATOM 3221 N N . GLU A 1 420 ? -33.150 -4.693 1.588 1.00 83.81 420 GLU A N 1
ATOM 3222 C CA . GLU A 1 420 ? -32.568 -5.373 0.419 1.00 83.81 420 GLU A CA 1
ATOM 3223 C C . GLU A 1 420 ? -31.029 -5.237 0.394 1.00 83.81 420 GLU A C 1
ATOM 3225 O O . GLU A 1 420 ? -30.440 -4.884 -0.623 1.00 83.81 420 GLU A O 1
ATOM 3230 N N . TRP A 1 421 ? -30.357 -5.531 1.516 1.00 84.19 421 TRP A N 1
ATOM 3231 C CA . TRP A 1 421 ? -28.924 -5.285 1.746 1.00 84.19 421 TRP A CA 1
ATOM 3232 C C . TRP A 1 421 ? -28.012 -5.875 0.662 1.00 84.19 421 TRP A C 1
ATOM 3234 O O . TRP A 1 421 ? -26.981 -5.289 0.341 1.00 84.19 421 TRP A O 1
ATOM 3244 N N . VAL A 1 422 ? -28.406 -7.001 0.056 1.00 83.38 422 VAL A N 1
ATOM 3245 C CA . VAL A 1 422 ? -27.684 -7.620 -1.070 1.00 83.38 422 VAL A CA 1
ATOM 3246 C C . VAL A 1 422 ? -27.638 -6.693 -2.288 1.00 83.38 422 VAL A C 1
ATOM 3248 O O . VAL A 1 422 ? -26.632 -6.667 -2.984 1.00 83.38 422 VAL A O 1
ATOM 3251 N N . LYS A 1 423 ? -28.710 -5.937 -2.551 1.00 82.25 423 LYS A N 1
ATOM 3252 C CA . LYS A 1 423 ? -28.778 -4.972 -3.659 1.00 82.25 423 LYS A CA 1
ATOM 3253 C C . LYS A 1 423 ? -28.178 -3.615 -3.292 1.00 82.25 423 LYS A C 1
ATOM 3255 O O . LYS A 1 423 ? -27.613 -2.955 -4.151 1.00 82.25 423 LYS A O 1
ATOM 3260 N N . GLU A 1 424 ? -28.316 -3.204 -2.033 1.00 82.12 424 GLU A N 1
ATOM 3261 C CA . GLU A 1 424 ? -27.847 -1.899 -1.536 1.00 82.12 424 GLU A CA 1
ATOM 3262 C C . GLU A 1 424 ? -26.329 -1.853 -1.272 1.00 82.12 424 GLU A C 1
ATOM 3264 O O . GLU A 1 424 ? -25.739 -0.781 -1.102 1.00 82.12 424 GLU A O 1
ATOM 3269 N N . THR A 1 425 ? -25.677 -3.016 -1.218 1.00 86.69 425 THR A N 1
ATOM 3270 C CA . THR A 1 425 ? -24.219 -3.105 -1.118 1.00 86.69 425 THR A CA 1
ATOM 3271 C C . THR A 1 425 ? -23.617 -3.057 -2.521 1.00 86.69 425 THR A C 1
ATOM 3273 O O . THR A 1 425 ? -23.799 -3.986 -3.303 1.00 86.69 425 THR A O 1
ATOM 3276 N N . SER A 1 426 ? -22.889 -1.985 -2.843 1.00 81.94 426 SER A N 1
ATOM 3277 C CA . SER A 1 426 ? -22.281 -1.775 -4.170 1.00 81.94 426 SER A CA 1
ATOM 3278 C C . SER A 1 426 ? -20.941 -2.490 -4.375 1.00 81.94 426 SER A C 1
ATOM 3280 O O . SER A 1 426 ? -20.404 -2.474 -5.477 1.00 81.94 426 SER A O 1
ATOM 3282 N N . PHE A 1 427 ? -20.410 -3.136 -3.338 1.00 84.06 427 PHE A N 1
ATOM 3283 C CA . PHE A 1 427 ? -19.109 -3.799 -3.340 1.00 84.06 427 PHE A CA 1
ATOM 3284 C C . PHE A 1 427 ? -19.223 -5.268 -2.918 1.00 84.06 427 PHE A C 1
ATOM 3286 O O . PHE A 1 427 ? -20.147 -5.680 -2.213 1.00 84.06 427 PHE A O 1
ATOM 3293 N N . GLN A 1 428 ? -18.257 -6.085 -3.335 1.00 84.62 428 GLN A N 1
ATOM 3294 C CA . GLN A 1 428 ? -18.224 -7.501 -2.983 1.00 84.62 428 GLN A CA 1
ATOM 3295 C C . GLN A 1 428 ? -17.870 -7.702 -1.503 1.00 84.62 428 GLN A C 1
ATOM 3297 O O . GLN A 1 428 ? -16.767 -7.396 -1.048 1.00 84.62 428 GLN A O 1
ATOM 3302 N N . LEU A 1 429 ? -18.804 -8.291 -0.758 1.00 89.75 429 LEU A N 1
ATOM 3303 C CA . LEU A 1 429 ? -18.582 -8.715 0.621 1.00 89.75 429 LEU A CA 1
ATOM 3304 C C . LEU A 1 429 ? -17.812 -10.035 0.692 1.00 89.75 429 LEU A C 1
ATOM 3306 O O . LEU A 1 429 ? -17.858 -10.869 -0.213 1.00 89.75 429 LEU A O 1
ATOM 3310 N N . PHE A 1 430 ? -17.162 -10.246 1.836 1.00 89.06 430 PHE A N 1
ATOM 3311 C CA . PHE A 1 430 ? -16.456 -11.477 2.195 1.00 89.06 430 PHE A CA 1
ATOM 3312 C C . PHE A 1 430 ? -15.260 -11.807 1.289 1.00 89.06 430 PHE A C 1
ATOM 3314 O O . PHE A 1 430 ? -14.870 -12.969 1.194 1.00 89.06 430 PHE A O 1
ATOM 3321 N N . ALA A 1 431 ? -14.663 -10.805 0.645 1.00 83.69 431 ALA A N 1
ATOM 3322 C CA . ALA A 1 431 ? -13.437 -10.937 -0.134 1.00 83.69 431 ALA A CA 1
ATOM 3323 C C . ALA A 1 431 ? -12.374 -9.977 0.417 1.00 83.69 431 ALA A C 1
ATOM 3325 O O . ALA A 1 431 ? -12.650 -8.788 0.575 1.00 83.69 431 ALA A O 1
ATOM 3326 N N . HIS A 1 432 ? -11.173 -10.483 0.729 1.00 81.56 432 HIS A N 1
ATOM 3327 C CA . HIS A 1 432 ? -10.098 -9.682 1.337 1.00 81.56 432 HIS A CA 1
ATOM 3328 C C . HIS A 1 432 ? -9.745 -8.453 0.506 1.00 81.56 432 HIS A C 1
ATOM 3330 O O . HIS A 1 432 ? -9.691 -7.352 1.036 1.00 81.56 432 HIS A O 1
ATOM 3336 N N . ASN A 1 433 ? -9.536 -8.635 -0.798 1.00 70.12 433 ASN A N 1
ATOM 3337 C CA . ASN A 1 433 ? -9.166 -7.562 -1.716 1.00 70.12 433 ASN A CA 1
ATOM 3338 C C . ASN A 1 433 ? -10.211 -6.441 -1.721 1.00 70.12 433 ASN A C 1
ATOM 3340 O O . ASN A 1 433 ? -9.851 -5.283 -1.531 1.00 70.12 433 ASN A O 1
ATOM 3344 N N . THR A 1 434 ? -11.490 -6.783 -1.888 1.00 81.06 434 THR A N 1
ATOM 3345 C CA . THR A 1 434 ? -12.552 -5.781 -1.987 1.00 81.06 434 THR A CA 1
ATOM 3346 C C . THR A 1 434 ? -12.811 -5.117 -0.644 1.00 81.06 434 THR A C 1
ATOM 3348 O O . THR A 1 434 ? -12.795 -3.901 -0.557 1.00 81.06 434 THR A O 1
ATOM 3351 N N . MET A 1 435 ? -12.967 -5.874 0.441 1.00 87.56 435 MET A N 1
ATOM 3352 C CA . MET A 1 435 ? -13.280 -5.267 1.738 1.00 87.56 435 MET A CA 1
ATOM 3353 C C . MET A 1 435 ? -12.111 -4.466 2.328 1.00 87.56 435 MET A C 1
ATOM 3355 O O . MET A 1 435 ? -12.347 -3.436 2.959 1.00 87.56 435 MET A O 1
ATOM 3359 N N . LEU A 1 436 ? -10.859 -4.879 2.088 1.00 84.31 436 LEU A N 1
ATOM 3360 C CA . LEU A 1 436 ? -9.688 -4.078 2.456 1.00 84.31 436 LEU A CA 1
ATOM 3361 C C . LEU A 1 436 ? -9.604 -2.798 1.615 1.00 84.31 436 LEU A C 1
ATOM 3363 O O . LEU A 1 436 ? -9.278 -1.743 2.158 1.00 84.31 436 LEU A O 1
ATOM 3367 N N . HIS A 1 437 ? -9.917 -2.880 0.316 1.00 83.94 437 HIS A N 1
ATOM 3368 C CA . HIS A 1 437 ? -10.006 -1.709 -0.554 1.00 83.94 437 HIS A CA 1
ATOM 3369 C C . HIS A 1 437 ? -11.062 -0.729 -0.039 1.00 83.94 437 HIS A C 1
ATOM 3371 O O . HIS A 1 437 ? -10.740 0.429 0.198 1.00 83.94 437 HIS A O 1
ATOM 3377 N N . GLU A 1 438 ? -12.274 -1.199 0.248 1.00 89.25 438 GLU A N 1
ATOM 3378 C CA . GLU A 1 438 ? -13.357 -0.342 0.732 1.00 89.25 438 GLU A CA 1
ATOM 3379 C C . GLU A 1 438 ? -13.102 0.240 2.127 1.00 89.25 438 GLU A C 1
ATOM 3381 O O . GLU A 1 438 ? -13.507 1.361 2.425 1.00 89.25 438 GLU A O 1
ATOM 3386 N N . TYR A 1 439 ? -12.395 -0.482 3.000 1.00 91.50 439 TYR A N 1
ATOM 3387 C CA . TYR A 1 439 ? -11.879 0.090 4.245 1.00 91.50 439 TYR A CA 1
ATOM 3388 C C . TYR A 1 439 ? -10.893 1.235 3.966 1.00 91.50 439 TYR A C 1
ATOM 3390 O O . TYR A 1 439 ? -10.953 2.287 4.608 1.00 91.50 439 TYR A O 1
ATOM 3398 N N . ALA A 1 440 ? -9.976 1.018 3.020 1.00 89.31 440 ALA A N 1
ATOM 3399 C CA . ALA A 1 440 ? -8.914 1.953 2.687 1.00 89.31 440 ALA A CA 1
ATOM 3400 C C . ALA A 1 440 ? -9.432 3.219 1.994 1.00 89.31 440 ALA A C 1
ATOM 3402 O O . ALA A 1 440 ? -8.916 4.310 2.258 1.00 89.31 440 ALA A O 1
ATOM 3403 N N . THR A 1 441 ? -10.419 3.079 1.112 1.00 89.25 441 THR A N 1
ATOM 3404 C CA . THR A 1 441 ? -10.988 4.180 0.336 1.00 89.25 441 THR A CA 1
ATOM 3405 C C . THR A 1 441 ? -12.186 4.804 1.028 1.00 89.25 441 THR A C 1
ATOM 3407 O O . THR A 1 441 ? -12.300 6.020 0.978 1.00 89.25 441 THR A O 1
ATOM 3410 N N . GLY A 1 442 ? -13.057 4.042 1.697 1.00 89.94 442 GLY A N 1
ATOM 3411 C CA . GLY A 1 442 ? -14.316 4.555 2.251 1.00 89.94 442 GLY A CA 1
ATOM 3412 C C . GLY A 1 442 ? -15.219 5.192 1.188 1.00 89.94 442 GLY A C 1
ATOM 3413 O O . GLY A 1 442 ? -15.947 6.140 1.486 1.00 89.94 442 GLY A O 1
ATOM 3414 N N . ASP A 1 443 ? -15.113 4.736 -0.062 1.00 88.50 443 ASP A N 1
ATOM 3415 C CA . ASP A 1 443 ? -15.722 5.364 -1.236 1.00 88.50 443 ASP A CA 1
ATOM 3416 C C . ASP A 1 443 ? -16.280 4.313 -2.220 1.00 88.50 443 ASP A C 1
ATOM 3418 O O . ASP A 1 443 ? -15.806 4.192 -3.348 1.00 88.50 443 ASP A O 1
ATOM 3422 N N . PRO A 1 444 ? -17.324 3.567 -1.816 1.00 86.25 444 PRO A N 1
ATOM 3423 C CA . PRO A 1 444 ? -17.887 2.446 -2.566 1.00 86.25 444 PRO A CA 1
ATOM 3424 C C . PRO A 1 444 ? -18.678 2.870 -3.817 1.00 86.25 444 PRO A C 1
ATOM 3426 O O . PRO A 1 444 ? -19.298 2.031 -4.472 1.00 86.25 444 PRO A O 1
ATOM 3429 N N . TYR A 1 445 ? -18.734 4.175 -4.101 1.00 85.31 445 TYR A N 1
ATOM 3430 C CA . TYR A 1 445 ? -19.334 4.770 -5.298 1.00 85.31 445 TYR A CA 1
ATOM 3431 C C . TYR A 1 445 ? -18.306 5.567 -6.115 1.00 85.31 445 TYR A C 1
ATOM 3433 O O . TYR A 1 445 ? -18.696 6.276 -7.040 1.00 85.31 445 TYR A O 1
ATOM 3441 N N . GLU A 1 446 ? -17.020 5.472 -5.754 1.00 81.44 446 GLU A N 1
ATOM 3442 C CA . GLU A 1 446 ? -15.889 6.050 -6.485 1.00 81.44 446 GLU A CA 1
ATOM 3443 C C . GLU A 1 446 ? -16.005 7.568 -6.739 1.00 81.44 446 GLU A C 1
ATOM 3445 O O . GLU A 1 446 ? -15.510 8.094 -7.738 1.00 81.44 446 GLU A O 1
ATOM 3450 N N . MET A 1 447 ? -16.617 8.312 -5.810 1.00 84.75 447 MET A N 1
ATOM 3451 C CA . MET A 1 447 ? -16.771 9.772 -5.901 1.00 84.75 447 MET A CA 1
ATOM 3452 C C . MET A 1 447 ? -15.419 10.502 -5.972 1.00 84.75 447 MET A C 1
ATOM 3454 O O . MET A 1 447 ? -15.315 11.576 -6.563 1.00 84.75 447 MET A O 1
ATOM 3458 N N . ASN A 1 448 ? -14.385 9.912 -5.372 1.00 81.12 448 ASN A N 1
ATOM 3459 C CA . ASN A 1 448 ? -12.985 10.309 -5.417 1.00 81.12 448 ASN A CA 1
ATOM 3460 C C . ASN A 1 448 ? -12.096 9.090 -5.751 1.00 81.12 448 ASN A C 1
ATOM 3462 O O . ASN A 1 448 ? -11.112 8.829 -5.047 1.00 81.12 448 ASN A O 1
ATOM 3466 N N . ALA A 1 449 ? -12.425 8.368 -6.830 1.00 74.19 449 ALA A N 1
ATOM 3467 C CA . ALA A 1 449 ? -11.722 7.159 -7.277 1.00 74.19 449 ALA A CA 1
ATOM 3468 C C . ALA A 1 449 ? -10.184 7.291 -7.249 1.00 74.19 449 ALA A C 1
ATOM 3470 O O . ALA A 1 449 ? -9.637 8.355 -7.549 1.00 74.19 449 ALA A O 1
ATOM 3471 N N . GLY A 1 450 ? -9.484 6.219 -6.869 1.00 70.56 450 GLY A N 1
ATOM 3472 C CA . GLY A 1 450 ? -8.015 6.188 -6.806 1.00 70.56 450 GLY A CA 1
ATOM 3473 C C . GLY A 1 450 ? -7.388 6.848 -5.567 1.00 70.56 450 GLY A C 1
ATOM 3474 O O . GLY A 1 450 ? -6.166 6.835 -5.428 1.00 70.56 450 GLY A O 1
ATOM 3475 N N . THR A 1 451 ? -8.189 7.393 -4.642 1.00 82.69 451 THR A N 1
ATOM 3476 C CA . THR A 1 451 ? -7.695 8.002 -3.391 1.00 82.69 451 THR A CA 1
ATOM 3477 C C . THR A 1 451 ? -8.123 7.218 -2.147 1.00 82.69 451 THR A C 1
ATOM 3479 O O . THR A 1 451 ? -9.219 6.661 -2.076 1.00 82.69 451 THR A O 1
ATOM 3482 N N . GLY A 1 452 ? -7.261 7.202 -1.133 1.00 90.06 452 GLY A N 1
ATOM 3483 C CA . GLY A 1 452 ? -7.525 6.648 0.190 1.00 90.06 452 GLY A CA 1
ATOM 3484 C C . GLY A 1 452 ? -8.001 7.696 1.188 1.00 90.06 452 GLY A C 1
ATOM 3485 O O . GLY A 1 452 ? -7.677 8.882 1.079 1.00 90.06 452 GLY A O 1
ATOM 3486 N N . VAL A 1 453 ? -8.731 7.256 2.214 1.00 95.31 453 VAL A N 1
ATOM 3487 C CA . VAL A 1 453 ? -9.312 8.156 3.222 1.00 95.31 453 VAL A CA 1
ATOM 3488 C C . VAL A 1 453 ? -8.254 8.990 3.954 1.00 95.31 453 VAL A C 1
ATOM 3490 O O . VAL A 1 453 ? -8.449 10.188 4.162 1.00 95.31 453 VAL A O 1
ATOM 3493 N N . PHE A 1 454 ? -7.101 8.409 4.302 1.00 95.75 454 PHE A N 1
ATOM 3494 C CA . PHE A 1 454 ? -6.036 9.140 4.994 1.00 95.75 454 PHE A CA 1
ATOM 3495 C C . PHE A 1 454 ? -5.271 10.070 4.062 1.00 95.75 454 PHE A C 1
ATOM 3497 O O . PHE A 1 454 ? -4.878 11.155 4.488 1.00 95.75 454 PHE A O 1
ATOM 3504 N N . GLY A 1 455 ? -5.103 9.680 2.798 1.00 93.31 455 GLY A N 1
ATOM 3505 C CA . GLY A 1 455 ? -4.575 10.564 1.766 1.00 93.31 455 GLY A CA 1
ATOM 3506 C C . GLY A 1 455 ? -5.410 11.837 1.644 1.00 93.31 455 GLY A C 1
ATOM 3507 O O . GLY A 1 455 ? -4.883 12.935 1.822 1.00 93.31 455 GLY A O 1
ATOM 3508 N N . ARG A 1 456 ? -6.733 11.682 1.497 1.00 94.75 456 ARG A N 1
ATOM 3509 C CA . ARG A 1 456 ? -7.681 12.806 1.439 1.00 94.75 456 ARG A CA 1
ATOM 3510 C C . ARG A 1 456 ? -7.654 13.680 2.697 1.00 94.75 456 ARG A C 1
ATOM 3512 O O . ARG A 1 456 ? -7.712 14.905 2.596 1.00 94.75 456 ARG A O 1
ATOM 3519 N N . ILE A 1 457 ? -7.529 13.087 3.890 1.00 97.25 457 ILE A N 1
ATOM 3520 C CA . ILE A 1 457 ? -7.352 13.860 5.134 1.00 97.25 457 ILE A CA 1
ATOM 3521 C C . ILE A 1 457 ? -6.098 14.738 5.042 1.00 97.25 457 ILE A C 1
ATOM 3523 O O . ILE A 1 457 ? -6.160 15.938 5.316 1.00 97.25 457 ILE A O 1
ATOM 3527 N N . LEU A 1 458 ? -4.958 14.157 4.662 1.00 94.88 458 LEU A N 1
ATOM 3528 C CA . LEU A 1 458 ? -3.686 14.877 4.605 1.00 94.88 458 LEU A CA 1
ATOM 3529 C C . LEU A 1 458 ? -3.684 15.983 3.546 1.00 94.88 458 LEU A C 1
ATOM 3531 O O . LEU A 1 458 ? -3.103 17.040 3.785 1.00 94.88 458 LEU A O 1
ATOM 3535 N N . ASP A 1 459 ? -4.378 15.794 2.432 1.00 91.50 459 ASP A N 1
ATOM 3536 C CA . ASP A 1 459 ? -4.533 16.819 1.400 1.00 91.50 459 ASP A CA 1
ATOM 3537 C C . ASP A 1 459 ? -5.244 18.068 1.924 1.00 91.50 459 ASP A C 1
ATOM 3539 O O . ASP A 1 459 ? -4.759 19.196 1.778 1.00 91.50 459 ASP A O 1
ATOM 3543 N N . LYS A 1 460 ? -6.375 17.870 2.611 1.00 93.00 460 LYS A N 1
ATOM 3544 C CA . LYS A 1 460 ? -7.140 18.969 3.210 1.00 93.00 460 LYS A CA 1
ATOM 3545 C C . LYS A 1 460 ? -6.371 19.657 4.327 1.00 93.00 460 LYS A C 1
ATOM 3547 O O . LYS A 1 460 ? -6.408 20.880 4.442 1.00 93.00 460 LYS A O 1
ATOM 3552 N N . LEU A 1 461 ? -5.610 18.905 5.117 1.00 92.56 461 LEU A N 1
ATOM 3553 C CA . LEU A 1 461 ? -4.716 19.492 6.111 1.00 92.56 461 LEU A CA 1
ATOM 3554 C C . LEU A 1 461 ? -3.613 20.329 5.436 1.00 92.56 461 LEU A C 1
ATOM 3556 O O . LEU A 1 461 ? -3.338 21.449 5.870 1.00 92.56 461 LEU A O 1
ATOM 3560 N N . ARG A 1 462 ? -3.025 19.867 4.331 1.00 87.31 462 ARG A N 1
ATOM 3561 C CA . ARG A 1 462 ? -1.998 20.635 3.613 1.00 87.31 462 ARG A CA 1
ATOM 3562 C C . ARG A 1 462 ? -2.520 21.983 3.111 1.00 87.31 462 ARG A C 1
ATOM 3564 O O . ARG A 1 462 ? -1.848 22.996 3.296 1.00 87.31 462 ARG A O 1
ATOM 3571 N N . LEU A 1 463 ? -3.742 22.027 2.571 1.00 86.88 463 LEU A N 1
ATOM 3572 C CA . LEU A 1 463 ? -4.402 23.280 2.165 1.00 86.88 463 LEU A CA 1
ATOM 3573 C C . LEU A 1 463 ? -4.549 24.295 3.303 1.00 86.88 463 LEU A C 1
ATOM 3575 O O . LEU A 1 463 ? -4.561 25.504 3.072 1.00 86.88 463 LEU A O 1
ATOM 3579 N N . LYS A 1 464 ? -4.650 23.804 4.535 1.00 86.75 464 LYS A N 1
ATOM 3580 C CA . LYS A 1 464 ? -4.774 24.622 5.742 1.00 86.75 464 LYS A CA 1
ATOM 3581 C C . LYS A 1 464 ? -3.421 25.004 6.350 1.00 86.75 464 LYS A C 1
ATOM 3583 O O . LYS A 1 464 ? -3.379 25.544 7.455 1.00 86.75 464 LYS A O 1
ATOM 3588 N N . GLY A 1 465 ? -2.320 24.728 5.650 1.00 85.81 465 GLY A N 1
ATOM 3589 C CA . GLY A 1 465 ? -0.961 25.038 6.092 1.00 85.81 465 GLY A CA 1
ATOM 3590 C C . GLY A 1 465 ? -0.384 24.036 7.096 1.00 85.81 465 GLY A C 1
ATOM 3591 O O . GLY A 1 465 ? 0.606 24.345 7.761 1.00 85.81 465 GLY A O 1
ATOM 3592 N N . TYR A 1 466 ? -0.980 22.847 7.245 1.00 88.62 466 TYR A N 1
ATOM 3593 C CA . TYR A 1 466 ? -0.328 21.761 7.977 1.00 88.62 466 TYR A CA 1
ATOM 3594 C C . TYR A 1 466 ? 0.781 21.138 7.128 1.00 88.62 466 TYR A C 1
ATOM 3596 O O . TYR A 1 466 ? 0.681 21.041 5.907 1.00 88.62 466 TYR A O 1
ATOM 3604 N N . HIS A 1 467 ? 1.837 20.689 7.797 1.00 88.69 467 HIS A N 1
ATOM 3605 C CA . HIS A 1 467 ? 2.949 19.985 7.176 1.00 88.69 467 HIS A CA 1
ATOM 3606 C C . HIS A 1 467 ? 2.722 18.496 7.390 1.00 88.69 467 HIS A C 1
ATOM 3608 O O . HIS A 1 467 ? 2.900 17.975 8.500 1.00 88.69 467 HIS A O 1
ATOM 3614 N N . THR A 1 468 ? 2.244 17.853 6.332 1.00 90.75 468 THR A N 1
ATOM 3615 C CA . THR A 1 468 ? 1.713 16.496 6.357 1.00 90.75 468 THR A CA 1
ATOM 3616 C C . THR A 1 468 ? 2.707 15.489 5.795 1.00 90.75 468 THR A C 1
ATOM 3618 O O . THR A 1 468 ? 3.548 15.822 4.960 1.00 90.75 468 THR A O 1
ATOM 3621 N N . SER A 1 469 ? 2.613 14.248 6.263 1.00 89.94 469 SER A N 1
ATOM 3622 C CA . SER A 1 469 ? 3.381 13.129 5.728 1.00 89.94 469 SER A CA 1
ATOM 3623 C C . SER A 1 469 ? 2.584 11.829 5.846 1.00 89.94 469 SER A C 1
ATOM 3625 O O . SER A 1 469 ? 2.070 11.484 6.916 1.00 89.94 469 SER A O 1
ATOM 3627 N N . ALA A 1 470 ? 2.474 11.128 4.718 1.00 91.38 470 ALA A N 1
ATOM 3628 C CA . ALA A 1 470 ? 1.844 9.822 4.598 1.00 91.38 470 ALA A CA 1
ATOM 3629 C C . ALA A 1 470 ? 2.929 8.737 4.601 1.00 91.38 470 ALA A C 1
ATOM 3631 O O . ALA A 1 470 ? 3.805 8.751 3.741 1.00 91.38 470 ALA A O 1
ATOM 3632 N N . ASN A 1 471 ? 2.901 7.812 5.561 1.00 90.31 471 ASN A N 1
ATOM 3633 C CA . ASN A 1 471 ? 4.007 6.885 5.805 1.00 90.31 471 ASN A CA 1
ATOM 3634 C C . ASN A 1 471 ? 3.526 5.429 5.795 1.00 90.31 471 ASN A C 1
ATOM 3636 O O . ASN A 1 471 ? 2.893 4.955 6.739 1.00 90.31 471 ASN A O 1
ATOM 3640 N N . ASN A 1 472 ? 3.843 4.709 4.724 1.00 87.00 472 ASN A N 1
ATOM 3641 C CA . ASN A 1 472 ? 3.616 3.279 4.589 1.00 87.00 472 ASN A CA 1
ATOM 3642 C C . ASN A 1 472 ? 4.803 2.515 5.180 1.00 87.00 472 ASN A C 1
ATOM 3644 O O . ASN A 1 472 ? 5.907 2.555 4.639 1.00 87.00 472 ASN A O 1
ATOM 3648 N N . VAL A 1 473 ? 4.574 1.794 6.273 1.00 85.00 473 VAL A N 1
ATOM 3649 C CA . VAL A 1 473 ? 5.595 0.927 6.868 1.00 85.00 473 VAL A CA 1
ATOM 3650 C C . VAL A 1 473 ? 5.565 -0.440 6.199 1.00 85.00 473 VAL A C 1
ATOM 3652 O O . VAL A 1 473 ? 6.587 -0.963 5.761 1.00 85.00 473 VAL A O 1
ATOM 3655 N N . ASN A 1 474 ? 4.368 -1.009 6.075 1.00 73.06 474 ASN A N 1
ATOM 3656 C CA . ASN A 1 474 ? 4.137 -2.258 5.368 1.00 73.06 474 ASN A CA 1
ATOM 3657 C C . ASN A 1 474 ? 2.654 -2.401 4.983 1.00 73.06 474 ASN A C 1
ATOM 3659 O O . ASN A 1 474 ? 1.806 -2.646 5.836 1.00 73.06 474 ASN A O 1
ATOM 3663 N N . GLY A 1 475 ? 2.338 -2.321 3.685 1.00 65.44 475 GLY A N 1
ATOM 3664 C CA . GLY A 1 475 ? 1.042 -2.737 3.123 1.00 65.44 475 GLY A CA 1
ATOM 3665 C C . GLY A 1 475 ? -0.152 -1.778 3.277 1.00 65.44 475 GLY A C 1
ATOM 3666 O O . GLY A 1 475 ? -1.277 -2.263 3.301 1.00 65.44 475 GLY A O 1
ATOM 3667 N N . GLY A 1 476 ? 0.064 -0.459 3.381 1.00 66.00 476 GLY A N 1
ATOM 3668 C CA . GLY A 1 476 ? -0.984 0.559 3.601 1.00 66.00 476 GLY A CA 1
ATOM 3669 C C . GLY A 1 476 ? -1.176 1.621 2.520 1.00 66.00 476 GLY A C 1
ATOM 3670 O O . GLY A 1 476 ? -1.830 2.634 2.759 1.00 66.00 476 GLY A O 1
ATOM 3671 N N . GLU A 1 477 ? -0.558 1.444 1.356 1.00 71.38 477 GLU A N 1
ATOM 3672 C CA . GLU A 1 477 ? -0.427 2.499 0.346 1.00 71.38 477 GLU A CA 1
ATOM 3673 C C . GLU A 1 477 ? -1.771 3.042 -0.153 1.00 71.38 477 GLU A C 1
ATOM 3675 O O . GLU A 1 477 ? -1.946 4.259 -0.212 1.00 71.38 477 GLU A O 1
ATOM 3680 N N . THR A 1 478 ? -2.748 2.171 -0.427 1.00 79.69 478 THR A N 1
ATOM 3681 C CA . THR A 1 478 ? -4.074 2.589 -0.904 1.00 79.69 478 THR A CA 1
ATOM 3682 C C . THR A 1 478 ? -4.733 3.575 0.055 1.00 79.69 478 THR A C 1
ATOM 3684 O O . THR A 1 478 ? -5.194 4.618 -0.389 1.00 79.69 478 THR A O 1
ATOM 3687 N N . SER A 1 479 ? -4.721 3.314 1.369 1.00 88.12 479 SER A N 1
ATOM 3688 C CA . SER A 1 479 ? -5.356 4.203 2.356 1.00 88.12 479 SER A CA 1
ATOM 3689 C C . SER A 1 479 ? -4.659 5.561 2.472 1.00 88.12 479 SER A C 1
ATOM 3691 O O . SER A 1 479 ? -5.293 6.554 2.824 1.00 88.12 479 SER A O 1
ATOM 3693 N N . LEU A 1 480 ? -3.352 5.597 2.207 1.00 89.75 480 LEU A N 1
ATOM 3694 C CA . LEU A 1 480 ? -2.483 6.768 2.347 1.00 89.75 480 LEU A CA 1
ATOM 3695 C C . LEU A 1 480 ? -2.403 7.629 1.080 1.00 89.75 480 LEU A C 1
ATOM 3697 O O . LEU A 1 480 ? -1.903 8.751 1.140 1.00 89.75 480 LEU A O 1
ATOM 3701 N N . THR A 1 481 ? -2.882 7.118 -0.051 1.00 83.25 481 THR A N 1
ATOM 3702 C CA . THR A 1 481 ? -2.802 7.793 -1.348 1.00 83.25 481 THR A CA 1
ATOM 3703 C C . THR A 1 481 ? -3.772 8.976 -1.396 1.00 83.25 481 THR A C 1
ATOM 3705 O O . THR A 1 481 ? -4.983 8.784 -1.337 1.00 83.25 481 THR A O 1
ATOM 3708 N N . GLY A 1 482 ? -3.252 10.207 -1.450 1.00 82.25 482 GLY A N 1
ATOM 3709 C CA . GLY A 1 482 ? -4.056 11.431 -1.597 1.00 82.25 482 GLY A CA 1
ATOM 3710 C C . GLY A 1 482 ? -4.414 11.743 -3.048 1.00 82.25 482 GLY A C 1
ATOM 3711 O O . GLY A 1 482 ? -4.070 10.993 -3.951 1.00 82.25 482 GLY A O 1
ATOM 3712 N N . ASP A 1 483 ? -5.075 12.865 -3.286 1.00 75.94 483 ASP A N 1
ATOM 3713 C CA . ASP A 1 483 ? -5.274 13.449 -4.602 1.00 75.94 483 ASP A CA 1
ATOM 3714 C C . ASP A 1 483 ? -4.003 14.179 -5.062 1.00 75.94 483 ASP A C 1
ATOM 3716 O O . ASP A 1 483 ? -3.420 15.023 -4.373 1.00 75.94 483 ASP A O 1
ATOM 3720 N N . GLN A 1 484 ? -3.570 13.846 -6.270 1.00 63.53 484 GLN A N 1
ATOM 3721 C CA . GLN A 1 484 ? -2.401 14.399 -6.942 1.00 63.53 484 GLN A CA 1
ATOM 3722 C C . GLN A 1 484 ? -2.276 15.928 -6.925 1.00 63.53 484 GLN A C 1
ATOM 3724 O O . GLN A 1 484 ? -1.150 16.428 -6.910 1.00 63.53 484 GLN A O 1
ATOM 3729 N N . TYR A 1 485 ? -3.385 16.683 -6.925 1.00 63.75 485 TYR A N 1
ATOM 3730 C CA . TYR A 1 485 ? -3.343 18.149 -6.923 1.00 63.75 485 TYR A CA 1
ATOM 3731 C C . TYR A 1 485 ? -2.589 18.683 -5.695 1.00 63.75 485 TYR A C 1
ATOM 3733 O O . TYR A 1 485 ? -1.950 19.735 -5.754 1.00 63.75 485 TYR A O 1
ATOM 3741 N N . TYR A 1 486 ? -2.603 17.927 -4.596 1.00 67.06 486 TYR A N 1
ATOM 3742 C CA . TYR A 1 486 ? -1.962 18.292 -3.337 1.00 67.06 486 TYR A CA 1
ATOM 3743 C C . TYR A 1 486 ? -0.553 17.704 -3.172 1.00 67.06 486 TYR A C 1
ATOM 3745 O O . TYR A 1 486 ? 0.131 18.039 -2.200 1.00 67.06 486 TYR A O 1
ATOM 3753 N N . ASN A 1 487 ? -0.100 16.875 -4.125 1.00 65.12 487 ASN A N 1
ATOM 3754 C CA . ASN A 1 487 ? 1.248 16.304 -4.215 1.00 65.12 487 ASN A CA 1
ATOM 3755 C C . ASN A 1 487 ? 1.765 15.736 -2.879 1.00 65.12 487 ASN A C 1
ATOM 3757 O O . ASN A 1 487 ? 2.819 16.142 -2.376 1.00 65.12 487 ASN A O 1
ATOM 3761 N N . ASN A 1 488 ? 0.979 14.854 -2.261 1.00 72.75 488 ASN A N 1
ATOM 3762 C CA . ASN A 1 488 ? 1.310 14.198 -1.000 1.00 72.75 488 ASN A CA 1
ATOM 3763 C C . ASN A 1 488 ? 1.768 12.745 -1.259 1.00 72.75 488 ASN A C 1
ATOM 3765 O O . ASN A 1 488 ? 0.930 11.840 -1.269 1.00 72.75 488 ASN A O 1
ATOM 3769 N N . PRO A 1 489 ? 3.066 12.507 -1.540 1.00 73.06 489 PRO A N 1
ATOM 3770 C CA . PRO A 1 489 ? 3.568 11.167 -1.822 1.00 73.06 489 PRO A CA 1
ATOM 3771 C C . PRO A 1 489 ? 3.485 10.266 -0.586 1.00 73.06 489 PRO A C 1
ATOM 3773 O O . PRO A 1 489 ? 3.639 10.714 0.552 1.00 73.06 489 PRO A O 1
ATOM 3776 N N . VAL A 1 490 ? 3.268 8.974 -0.827 1.00 78.81 490 VAL A N 1
ATOM 3777 C CA . VAL A 1 490 ? 3.305 7.949 0.218 1.00 78.81 490 VAL A CA 1
ATOM 3778 C C . VAL A 1 490 ? 4.742 7.482 0.408 1.00 78.81 490 VAL A C 1
ATOM 3780 O O . VAL A 1 490 ? 5.279 6.779 -0.449 1.00 78.81 490 VAL A O 1
ATOM 3783 N N . ASN A 1 491 ? 5.319 7.830 1.558 1.00 80.88 491 ASN A N 1
ATOM 3784 C CA . ASN A 1 491 ? 6.672 7.463 1.948 1.00 80.88 491 ASN A CA 1
ATOM 3785 C C . ASN A 1 491 ? 6.748 5.991 2.352 1.00 80.88 491 ASN A C 1
ATOM 3787 O O . ASN A 1 491 ? 5.977 5.544 3.203 1.00 80.88 491 ASN A O 1
ATOM 3791 N N . SER A 1 492 ? 7.724 5.257 1.829 1.00 79.06 492 SER A N 1
ATOM 3792 C CA . SER A 1 492 ? 8.075 3.930 2.349 1.00 79.06 492 SER A CA 1
ATOM 3793 C C . SER A 1 492 ? 8.976 4.075 3.581 1.00 79.06 492 SER A C 1
ATOM 3795 O O . SER A 1 492 ? 10.009 4.734 3.503 1.00 79.06 492 SER A O 1
ATOM 3797 N N . VAL A 1 493 ? 8.615 3.478 4.720 1.00 79.88 493 VAL A N 1
ATOM 3798 C CA . VAL A 1 493 ? 9.327 3.645 6.002 1.00 79.88 493 VAL A CA 1
ATOM 3799 C C . VAL A 1 493 ? 9.728 2.288 6.582 1.00 79.88 493 VAL A C 1
ATOM 3801 O O . VAL A 1 493 ? 8.896 1.397 6.704 1.00 79.88 493 VAL A O 1
ATOM 3804 N N . SER A 1 494 ? 10.992 2.115 6.980 1.00 74.38 494 SER A N 1
ATOM 3805 C CA . SER A 1 494 ? 11.498 0.850 7.535 1.00 74.38 494 SER A CA 1
ATOM 3806 C C . SER A 1 494 ? 12.357 1.040 8.791 1.00 74.38 494 SER A C 1
ATOM 3808 O O . SER A 1 494 ? 12.876 2.121 9.083 1.00 74.38 494 SER A O 1
ATOM 3810 N N . ALA A 1 495 ? 12.448 -0.025 9.593 1.00 65.62 495 ALA A N 1
ATOM 3811 C CA . ALA A 1 495 ? 13.184 -0.027 10.858 1.00 65.62 495 ALA A CA 1
ATOM 3812 C C . ALA A 1 495 ? 14.690 -0.165 10.652 1.00 65.62 495 ALA A C 1
ATOM 3814 O O . ALA A 1 495 ? 15.479 0.397 11.410 1.00 65.62 495 ALA A O 1
ATOM 3815 N N . ALA A 1 496 ? 15.094 -0.931 9.642 1.00 63.84 496 ALA A N 1
ATOM 3816 C CA . ALA A 1 496 ? 16.483 -1.006 9.227 1.00 63.84 496 ALA A CA 1
ATOM 3817 C C . ALA A 1 496 ? 16.901 0.322 8.583 1.00 63.84 496 ALA A C 1
ATOM 3819 O O . ALA A 1 496 ? 16.056 1.077 8.099 1.00 63.84 496 ALA A O 1
ATOM 3820 N N . ALA A 1 497 ? 18.198 0.621 8.593 1.00 63.19 497 ALA A N 1
ATOM 3821 C CA . ALA A 1 497 ? 18.708 1.612 7.659 1.00 63.19 497 ALA A CA 1
ATOM 3822 C C . ALA A 1 497 ? 18.419 1.098 6.240 1.00 63.19 497 ALA A C 1
ATOM 3824 O O . ALA A 1 497 ? 18.621 -0.095 5.999 1.00 63.19 497 ALA A O 1
ATOM 3825 N N . PRO A 1 498 ? 17.922 1.934 5.313 1.00 67.38 498 PRO A N 1
ATOM 3826 C CA . PRO A 1 498 ? 17.872 1.527 3.921 1.00 67.38 498 PRO A CA 1
ATOM 3827 C C . PRO A 1 498 ? 19.274 1.136 3.454 1.00 67.38 498 PRO A C 1
ATOM 3829 O O . PRO A 1 498 ? 20.263 1.758 3.850 1.00 67.38 498 PRO A O 1
ATOM 3832 N N . SER A 1 499 ? 19.346 0.110 2.617 1.00 65.19 499 SER A N 1
ATOM 3833 C CA . SER A 1 499 ? 20.589 -0.315 1.992 1.00 65.19 499 SER A CA 1
ATOM 3834 C C . SER A 1 499 ? 21.221 0.804 1.174 1.00 65.19 499 SER A C 1
ATOM 3836 O O . SER A 1 499 ? 20.525 1.532 0.475 1.00 65.19 499 SER A O 1
ATOM 3838 N N . GLU A 1 500 ? 22.548 0.908 1.180 1.00 72.00 500 GLU A N 1
ATOM 3839 C CA . GLU A 1 500 ? 23.221 1.710 0.157 1.00 72.00 500 GLU A CA 1
ATOM 3840 C C . GLU A 1 500 ? 22.927 1.113 -1.224 1.00 72.00 500 GLU A C 1
ATOM 3842 O O . GLU A 1 500 ? 23.259 -0.043 -1.493 1.00 72.00 500 GLU A O 1
ATOM 3847 N N . LEU A 1 501 ? 22.311 1.902 -2.104 1.00 81.06 501 LEU A N 1
ATOM 3848 C CA . LEU A 1 501 ? 22.050 1.488 -3.479 1.00 81.06 501 LEU A CA 1
ATOM 3849 C C . LEU A 1 501 ? 23.355 1.377 -4.277 1.00 81.06 501 LEU A C 1
ATOM 3851 O O . LEU A 1 501 ? 24.258 2.206 -4.151 1.00 81.06 501 LEU A O 1
ATOM 3855 N N . ASN A 1 502 ? 23.418 0.386 -5.166 1.00 80.25 502 ASN A N 1
ATOM 3856 C CA . ASN A 1 502 ? 24.541 0.110 -6.058 1.00 80.25 502 ASN A CA 1
ATOM 3857 C C . ASN A 1 502 ? 25.885 -0.061 -5.326 1.00 80.25 502 ASN A C 1
ATOM 3859 O O . ASN A 1 502 ? 26.932 0.414 -5.781 1.00 80.25 502 ASN A O 1
ATOM 3863 N N . LYS A 1 503 ? 25.863 -0.771 -4.198 1.00 71.38 503 LYS A N 1
ATOM 3864 C CA . LYS A 1 503 ? 27.064 -1.107 -3.429 1.00 71.38 503 LYS A CA 1
ATOM 3865 C C . LYS A 1 503 ? 28.071 -1.858 -4.323 1.00 71.38 503 LYS A C 1
ATOM 3867 O O . LYS A 1 503 ? 27.703 -2.780 -5.049 1.00 71.38 503 LYS A O 1
ATOM 3872 N N . ILE A 1 504 ? 29.331 -1.404 -4.339 1.00 77.75 504 ILE A N 1
ATOM 3873 C CA . ILE A 1 504 ? 30.358 -1.713 -5.366 1.00 77.75 504 ILE A CA 1
ATOM 3874 C C . ILE A 1 504 ? 29.912 -1.253 -6.775 1.00 77.75 504 ILE A C 1
ATOM 3876 O O . ILE A 1 504 ? 29.404 -2.052 -7.567 1.00 77.75 504 ILE A O 1
ATOM 3880 N N . PRO A 1 505 ? 30.057 0.041 -7.107 1.00 85.44 505 PRO A N 1
ATOM 3881 C CA . PRO A 1 505 ? 29.487 0.599 -8.326 1.00 85.44 505 PRO A CA 1
ATOM 3882 C C . PRO A 1 505 ? 30.364 0.380 -9.571 1.00 85.44 505 PRO A C 1
ATOM 3884 O O . PRO A 1 505 ? 31.564 0.657 -9.560 1.00 85.44 505 PRO A O 1
ATOM 3887 N N . SER A 1 506 ? 29.747 0.032 -10.706 1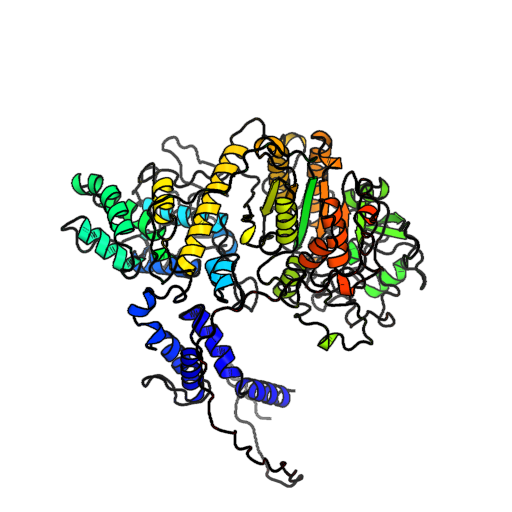.00 88.81 506 SER A N 1
ATOM 3888 C CA . SER A 1 506 ? 30.402 0.117 -12.027 1.00 88.81 506 SER A CA 1
ATOM 3889 C C . SER A 1 506 ? 30.745 1.568 -12.396 1.00 88.81 506 SER A C 1
ATOM 3891 O O . SER A 1 506 ? 31.738 1.821 -13.084 1.00 88.81 506 SER A O 1
ATOM 3893 N N . ILE A 1 507 ? 29.967 2.533 -11.890 1.00 92.94 507 ILE A N 1
ATOM 3894 C CA . ILE A 1 507 ? 30.222 3.976 -11.963 1.00 92.94 507 ILE A CA 1
ATOM 3895 C C . ILE A 1 507 ? 29.641 4.697 -10.733 1.00 92.94 507 ILE A C 1
ATOM 3897 O O . ILE A 1 507 ? 28.512 4.426 -10.324 1.00 92.94 507 ILE A O 1
ATOM 3901 N N . ASN A 1 508 ? 30.406 5.619 -10.140 1.00 90.62 508 ASN A N 1
ATOM 3902 C CA . ASN A 1 508 ? 30.088 6.210 -8.830 1.00 90.62 508 ASN A CA 1
ATOM 3903 C C . ASN A 1 508 ? 28.789 7.033 -8.802 1.00 90.62 508 ASN A C 1
ATOM 3905 O O . ASN A 1 508 ? 28.158 7.125 -7.758 1.00 90.62 508 ASN A O 1
ATOM 3909 N N . ASN A 1 509 ? 28.387 7.632 -9.924 1.00 92.88 509 ASN A N 1
ATOM 3910 C CA . ASN A 1 509 ? 27.207 8.495 -10.025 1.00 92.88 509 ASN A CA 1
ATOM 3911 C C . ASN A 1 509 ? 26.020 7.809 -10.729 1.00 92.88 509 ASN A C 1
ATOM 3913 O O . ASN A 1 509 ? 25.191 8.491 -11.330 1.00 92.88 509 ASN A O 1
ATOM 3917 N N . LEU A 1 510 ? 25.927 6.470 -10.684 1.00 94.12 510 LEU A N 1
ATOM 3918 C CA . LEU A 1 510 ? 24.844 5.728 -11.350 1.00 94.12 510 LEU A CA 1
ATOM 3919 C C . LEU A 1 510 ? 23.452 6.223 -10.925 1.00 94.12 510 LEU A C 1
ATOM 3921 O O . LEU A 1 510 ? 22.603 6.443 -11.781 1.00 94.12 510 LEU A O 1
ATOM 3925 N N . VAL A 1 511 ? 23.230 6.446 -9.626 1.00 92.38 511 VAL A N 1
ATOM 3926 C CA . VAL A 1 511 ? 21.942 6.929 -9.094 1.00 92.38 511 VAL A CA 1
ATOM 3927 C C . VAL A 1 511 ? 21.561 8.288 -9.694 1.00 92.38 511 VAL A C 1
ATOM 3929 O O . VAL A 1 511 ? 20.430 8.464 -10.143 1.00 92.38 511 VAL A O 1
ATOM 3932 N N . ASP A 1 512 ? 22.507 9.224 -9.793 1.00 92.19 512 ASP A N 1
ATOM 3933 C CA . ASP A 1 512 ? 22.267 10.542 -10.396 1.00 92.19 512 ASP A CA 1
ATOM 3934 C C . ASP A 1 512 ? 21.961 10.454 -11.895 1.00 92.19 512 ASP A C 1
ATOM 3936 O O . ASP A 1 512 ? 21.152 11.224 -12.417 1.00 92.19 512 ASP A O 1
ATOM 3940 N N . LEU A 1 513 ? 22.595 9.517 -12.604 1.00 94.31 513 LEU A N 1
ATOM 3941 C CA . LEU A 1 513 ? 22.318 9.259 -14.018 1.00 94.31 513 LEU A CA 1
ATOM 3942 C C . LEU A 1 513 ? 20.922 8.653 -14.207 1.00 94.31 513 LEU A C 1
ATOM 3944 O O . LEU A 1 513 ? 20.192 9.067 -15.104 1.00 94.31 513 LEU A O 1
ATOM 3948 N N . VAL A 1 514 ? 20.506 7.735 -13.331 1.00 94.38 514 VAL A N 1
ATOM 3949 C CA . VAL A 1 514 ? 19.155 7.150 -13.346 1.00 94.38 514 VAL A CA 1
ATOM 3950 C C . VAL A 1 514 ? 18.089 8.206 -13.046 1.00 94.38 514 VAL A C 1
ATOM 3952 O O . VAL A 1 514 ? 17.051 8.236 -13.712 1.00 94.38 514 VAL A O 1
ATOM 3955 N N . LYS A 1 515 ? 18.355 9.124 -12.108 1.00 91.56 515 LYS A N 1
ATOM 3956 C CA . LYS A 1 515 ? 17.497 10.293 -11.852 1.00 91.56 515 LYS A CA 1
ATOM 3957 C C . LYS A 1 515 ? 17.371 11.201 -13.082 1.00 91.56 515 LYS A C 1
ATOM 3959 O O . LYS A 1 515 ? 16.287 11.718 -13.335 1.00 91.56 515 LYS A O 1
ATOM 3964 N N . GLN A 1 516 ? 18.444 11.378 -13.859 1.00 91.06 516 GLN A N 1
ATOM 3965 C CA . GLN A 1 516 ? 18.412 12.141 -15.115 1.00 91.06 516 GLN A CA 1
ATOM 3966 C C . GLN A 1 516 ? 17.615 11.426 -16.217 1.00 91.06 516 GLN A C 1
ATOM 3968 O O . GLN A 1 516 ? 16.805 12.074 -16.879 1.00 91.06 516 GLN A O 1
ATOM 3973 N N . LEU A 1 517 ? 17.778 10.104 -16.370 1.00 91.06 517 LEU A N 1
ATOM 3974 C CA . LEU A 1 517 ? 16.989 9.288 -17.310 1.00 91.06 517 LEU A CA 1
ATOM 3975 C C . LEU A 1 517 ? 15.479 9.370 -17.025 1.00 91.06 517 LEU A C 1
ATOM 3977 O O . LEU A 1 517 ? 14.673 9.378 -17.951 1.00 91.06 517 LEU A O 1
ATOM 3981 N N . ASN A 1 518 ? 15.107 9.461 -15.744 1.00 90.94 518 ASN A N 1
ATOM 3982 C CA . ASN A 1 518 ? 13.723 9.565 -15.269 1.00 90.94 518 ASN A CA 1
ATOM 3983 C C . ASN A 1 518 ? 13.302 11.023 -14.964 1.00 90.94 518 ASN A C 1
ATOM 3985 O O . ASN A 1 518 ? 12.390 11.260 -14.165 1.00 90.94 518 ASN A O 1
ATOM 3989 N N . GLY A 1 519 ? 13.971 12.011 -15.574 1.00 86.88 519 GLY A N 1
ATOM 3990 C CA . GLY A 1 519 ? 13.701 13.443 -15.401 1.00 86.88 519 GLY A CA 1
ATOM 3991 C C . GLY A 1 519 ? 12.289 13.885 -15.825 1.00 86.88 519 GLY A C 1
ATOM 3992 O O . GLY A 1 519 ? 11.460 13.078 -16.248 1.00 86.88 519 GLY A O 1
ATOM 3993 N N . ASN A 1 520 ? 11.991 15.183 -15.695 1.00 80.00 520 ASN A N 1
ATOM 3994 C CA . ASN A 1 520 ? 10.675 15.752 -16.026 1.00 80.00 520 ASN A CA 1
ATOM 3995 C C . ASN A 1 520 ? 10.307 15.524 -17.500 1.00 80.00 520 ASN A C 1
ATOM 3997 O O . ASN A 1 520 ? 11.150 15.737 -18.375 1.00 80.00 520 ASN A O 1
ATOM 4001 N N . GLY A 1 521 ? 9.049 15.171 -17.773 1.00 75.06 521 GLY A N 1
ATOM 4002 C CA . GLY A 1 521 ? 8.516 15.040 -19.131 1.00 75.06 521 GLY A CA 1
ATOM 4003 C C . GLY A 1 521 ? 8.302 16.380 -19.854 1.00 75.06 521 GLY A C 1
ATOM 4004 O O . GLY A 1 521 ? 8.116 17.417 -19.219 1.00 75.06 521 GLY A O 1
ATOM 4005 N N . GLU A 1 522 ? 8.321 16.365 -21.188 1.00 75.06 522 GLU A N 1
ATOM 4006 C CA . GLU A 1 522 ? 7.887 17.469 -22.056 1.00 75.06 522 GLU A CA 1
ATOM 4007 C C . GLU A 1 522 ? 6.346 17.543 -22.159 1.00 75.06 522 GLU A C 1
ATOM 4009 O O . GLU A 1 522 ? 5.626 16.622 -21.770 1.00 75.06 522 GLU A O 1
ATOM 4014 N N . ASN A 1 523 ? 5.809 18.634 -22.722 1.00 57.47 523 ASN A N 1
ATOM 4015 C CA . ASN A 1 523 ? 4.370 18.755 -22.992 1.00 57.47 523 ASN A CA 1
ATOM 4016 C C . ASN A 1 523 ? 3.894 17.617 -23.924 1.00 57.47 523 ASN A C 1
ATOM 4018 O O . ASN A 1 523 ? 4.475 17.425 -24.990 1.00 57.47 523 ASN A O 1
ATOM 4022 N N . ALA A 1 524 ? 2.809 16.924 -23.547 1.00 62.66 524 ALA A N 1
ATOM 4023 C CA . ALA A 1 524 ? 2.271 15.722 -24.212 1.00 62.66 524 ALA A CA 1
ATOM 4024 C C . ALA A 1 524 ? 3.139 14.445 -24.087 1.00 62.66 524 ALA A C 1
ATOM 4026 O O . ALA A 1 524 ? 3.207 13.644 -25.017 1.00 62.66 524 ALA A O 1
ATOM 4027 N N . ASN A 1 525 ? 3.794 14.251 -22.935 1.00 79.44 525 ASN A N 1
ATOM 4028 C CA . ASN A 1 525 ? 4.519 13.017 -22.607 1.00 79.44 525 ASN A CA 1
ATOM 4029 C C . ASN A 1 525 ? 3.600 11.776 -22.571 1.00 79.44 525 ASN A C 1
ATOM 4031 O O . ASN A 1 525 ? 2.412 11.898 -22.273 1.00 79.44 525 ASN A O 1
ATOM 4035 N N . ASN A 1 526 ? 4.166 10.583 -22.784 1.00 88.38 526 ASN A N 1
ATOM 4036 C CA . ASN A 1 526 ? 3.463 9.324 -22.532 1.00 88.38 526 ASN A CA 1
ATOM 4037 C C . ASN A 1 526 ? 3.108 9.203 -21.042 1.00 88.38 526 ASN A C 1
ATOM 4039 O O . ASN A 1 526 ? 3.981 9.250 -20.170 1.00 88.38 526 ASN A O 1
ATOM 4043 N N . TYR A 1 527 ? 1.816 9.062 -20.750 1.00 87.75 527 TYR A N 1
ATOM 4044 C CA . TYR A 1 527 ? 1.272 9.132 -19.398 1.00 87.75 527 TYR A CA 1
ATOM 4045 C C . TYR A 1 527 ? 1.737 7.969 -18.515 1.00 87.75 527 TYR A C 1
ATOM 4047 O O . TYR A 1 527 ? 1.913 8.145 -17.307 1.00 87.75 527 TYR A O 1
ATOM 4055 N N . LEU A 1 528 ? 2.001 6.805 -19.107 1.00 89.75 528 LEU A N 1
ATOM 4056 C CA . LEU A 1 528 ? 2.458 5.605 -18.406 1.00 89.75 528 LEU A CA 1
ATOM 4057 C C . LEU A 1 528 ? 3.941 5.724 -18.022 1.00 89.75 528 LEU A C 1
ATOM 4059 O O . LEU A 1 528 ? 4.298 5.515 -16.860 1.00 89.75 528 LEU A O 1
ATOM 4063 N N . SER A 1 529 ? 4.799 6.154 -18.954 1.00 89.38 529 SER A N 1
ATOM 4064 C CA . SER A 1 529 ? 6.211 6.452 -18.667 1.00 89.38 529 SER A CA 1
ATOM 4065 C C . SER A 1 529 ? 6.374 7.601 -17.669 1.00 89.38 529 SER A C 1
ATOM 4067 O O . SER A 1 529 ? 7.262 7.554 -16.815 1.00 89.38 529 SER A O 1
ATOM 4069 N N . GLU A 1 530 ? 5.519 8.625 -17.753 1.00 86.25 530 GLU A N 1
ATOM 4070 C CA . GLU A 1 530 ? 5.467 9.728 -16.789 1.00 86.25 530 GLU A CA 1
ATOM 4071 C C . GLU A 1 530 ? 5.118 9.218 -15.386 1.00 86.25 530 GLU A C 1
ATOM 4073 O O . GLU A 1 530 ? 5.816 9.539 -14.425 1.00 86.25 530 GLU A O 1
ATOM 4078 N N . THR A 1 531 ? 4.093 8.365 -15.283 1.00 84.88 531 THR A N 1
ATOM 4079 C CA . THR A 1 531 ? 3.665 7.748 -14.019 1.00 84.88 531 THR A CA 1
ATOM 4080 C C . THR A 1 531 ? 4.796 6.934 -13.390 1.00 84.88 531 THR A C 1
ATOM 4082 O O . THR A 1 531 ? 5.098 7.100 -12.206 1.00 84.88 531 THR A O 1
ATOM 4085 N N . PHE A 1 532 ? 5.479 6.105 -14.185 1.00 89.31 532 PHE A N 1
ATOM 4086 C CA . PHE A 1 532 ? 6.642 5.347 -13.724 1.00 89.31 532 PHE A CA 1
ATOM 4087 C C . PHE A 1 532 ? 7.784 6.268 -13.257 1.00 89.31 532 PHE A C 1
ATOM 4089 O O . PHE A 1 532 ? 8.291 6.110 -12.145 1.00 89.31 532 PHE A O 1
ATOM 4096 N N . SER A 1 533 ? 8.157 7.263 -14.068 1.00 89.19 533 SER A N 1
ATOM 4097 C CA . SER A 1 533 ? 9.279 8.171 -13.779 1.00 89.19 533 SER A CA 1
ATOM 4098 C C . SER A 1 533 ? 9.032 9.024 -12.531 1.00 89.19 533 SER A C 1
ATOM 4100 O O . SER A 1 533 ? 9.943 9.237 -11.728 1.00 89.19 533 SER A O 1
ATOM 4102 N N . ALA A 1 534 ? 7.794 9.489 -12.336 1.00 82.62 534 ALA A N 1
ATOM 4103 C CA . ALA A 1 534 ? 7.390 10.199 -11.128 1.00 82.62 534 ALA A CA 1
ATOM 4104 C C . ALA A 1 534 ? 7.552 9.310 -9.886 1.00 82.62 534 ALA A C 1
ATOM 4106 O O . ALA A 1 534 ? 8.129 9.752 -8.890 1.00 82.62 534 ALA A O 1
ATOM 4107 N N . ARG A 1 535 ? 7.138 8.035 -9.964 1.00 82.81 535 ARG A N 1
ATOM 4108 C CA . ARG A 1 535 ? 7.296 7.089 -8.851 1.00 82.81 535 ARG A CA 1
ATOM 4109 C C . ARG A 1 535 ? 8.763 6.782 -8.548 1.00 82.81 535 ARG A C 1
ATOM 4111 O O . ARG A 1 535 ? 9.119 6.724 -7.374 1.00 82.81 535 ARG A O 1
ATOM 4118 N N . VAL A 1 536 ? 9.618 6.654 -9.568 1.00 88.44 536 VAL A N 1
ATOM 4119 C CA . VAL A 1 536 ? 11.079 6.509 -9.403 1.00 88.44 536 VAL A CA 1
ATOM 4120 C C . VAL A 1 536 ? 11.669 7.708 -8.653 1.00 88.44 536 VAL A C 1
ATOM 4122 O O . VAL A 1 536 ? 12.436 7.526 -7.707 1.00 88.44 536 VAL A O 1
ATOM 4125 N N . ALA A 1 537 ? 11.301 8.935 -9.033 1.00 85.44 537 ALA A N 1
ATOM 4126 C CA . ALA A 1 537 ? 11.805 10.138 -8.374 1.00 85.44 537 ALA A CA 1
ATOM 4127 C C . ALA A 1 537 ? 11.363 10.236 -6.905 1.00 85.44 537 ALA A C 1
ATOM 4129 O O . ALA A 1 537 ? 12.201 10.509 -6.042 1.00 85.44 537 ALA A O 1
ATOM 4130 N N . SER A 1 538 ? 10.086 9.961 -6.611 1.00 80.25 538 SER A N 1
ATOM 4131 C CA . SER A 1 538 ? 9.594 9.881 -5.230 1.00 80.25 538 SER A CA 1
ATOM 4132 C C . SER A 1 538 ? 10.346 8.816 -4.433 1.00 80.25 538 SER A C 1
ATOM 4134 O O . SER A 1 538 ? 10.819 9.105 -3.339 1.00 80.25 538 SER A O 1
ATOM 4136 N N . ALA A 1 539 ? 10.554 7.629 -5.010 1.00 83.31 539 ALA A N 1
ATOM 4137 C CA . ALA A 1 539 ? 11.253 6.536 -4.345 1.00 83.31 539 ALA A CA 1
ATOM 4138 C C . ALA A 1 539 ? 12.684 6.910 -3.935 1.00 83.31 539 ALA A C 1
ATOM 4140 O O . ALA A 1 539 ? 13.076 6.664 -2.795 1.00 83.31 539 ALA A O 1
ATOM 4141 N N . PHE A 1 540 ? 13.460 7.537 -4.827 1.00 86.25 540 PHE A N 1
ATOM 4142 C CA . PHE A 1 540 ? 14.809 7.996 -4.484 1.00 86.25 540 PHE A CA 1
ATOM 4143 C C . PHE A 1 540 ? 14.800 9.071 -3.393 1.00 86.25 540 PHE A C 1
ATOM 4145 O O . PHE A 1 540 ? 15.609 8.989 -2.473 1.00 86.25 540 PHE A O 1
ATOM 4152 N N . ALA A 1 541 ? 13.891 10.048 -3.468 1.00 81.88 541 ALA A N 1
ATOM 4153 C CA . ALA A 1 541 ? 13.792 11.098 -2.454 1.00 81.88 541 ALA A CA 1
ATOM 4154 C C . ALA A 1 541 ? 13.428 10.524 -1.070 1.00 81.88 541 ALA A C 1
ATOM 4156 O O . ALA A 1 541 ? 14.034 10.890 -0.063 1.00 81.88 541 ALA A O 1
ATOM 4157 N N . GLU A 1 542 ? 12.480 9.585 -1.026 1.00 80.38 542 GLU A N 1
ATOM 4158 C CA . GLU A 1 542 ? 12.102 8.849 0.186 1.00 80.38 542 GLU A CA 1
ATOM 4159 C C . GLU A 1 542 ? 13.284 8.045 0.745 1.00 80.38 542 GLU A C 1
ATOM 4161 O O . GLU A 1 542 ? 13.550 8.065 1.948 1.00 80.38 542 GLU A O 1
ATOM 4166 N N . HIS A 1 543 ? 14.011 7.342 -0.125 1.00 82.12 543 HIS A N 1
ATOM 4167 C CA . HIS A 1 543 ? 15.171 6.546 0.254 1.00 82.12 543 HIS A CA 1
ATOM 4168 C C . HIS A 1 543 ? 16.284 7.403 0.861 1.00 82.12 543 HIS A C 1
ATOM 4170 O O . HIS A 1 543 ? 16.761 7.093 1.950 1.00 82.12 543 HIS A O 1
ATOM 4176 N N . GLU A 1 544 ? 16.654 8.504 0.206 1.00 83.50 544 GLU A N 1
ATOM 4177 C CA . GLU A 1 544 ? 17.690 9.427 0.685 1.00 83.50 544 GLU A CA 1
ATOM 4178 C C . GLU A 1 544 ? 17.324 10.034 2.041 1.00 83.50 544 GLU A C 1
ATOM 4180 O O . GLU A 1 544 ? 18.151 10.035 2.954 1.00 83.50 544 GLU A O 1
ATOM 4185 N N . ALA A 1 545 ? 16.065 10.451 2.215 1.00 82.00 545 ALA A N 1
ATOM 4186 C CA . ALA A 1 545 ? 15.572 10.932 3.501 1.00 82.00 545 ALA A CA 1
ATOM 4187 C C . ALA A 1 545 ? 15.668 9.845 4.586 1.00 82.00 545 ALA A C 1
ATOM 4189 O O . ALA A 1 545 ? 16.109 10.111 5.701 1.00 82.00 545 ALA A O 1
ATOM 4190 N N . ASN A 1 546 ? 15.303 8.599 4.278 1.00 80.00 546 ASN A N 1
ATOM 4191 C CA . ASN A 1 546 ? 15.394 7.507 5.245 1.00 80.00 546 ASN A CA 1
ATOM 4192 C C . ASN A 1 546 ? 16.847 7.140 5.606 1.00 80.00 546 ASN A C 1
ATOM 4194 O O . ASN A 1 546 ? 17.111 6.843 6.773 1.00 80.00 546 ASN A O 1
ATOM 4198 N N . VAL A 1 547 ? 17.783 7.177 4.650 1.00 81.62 547 VAL A N 1
ATOM 4199 C CA . VAL A 1 547 ? 19.224 6.971 4.902 1.00 81.62 547 VAL A CA 1
ATOM 4200 C C . VAL A 1 547 ? 19.769 8.071 5.812 1.00 81.62 547 VAL A C 1
ATOM 4202 O O . VAL A 1 547 ? 20.475 7.785 6.783 1.00 81.62 547 VAL A O 1
ATOM 4205 N N . GLU A 1 548 ? 19.398 9.326 5.558 1.00 85.06 548 GLU A N 1
ATOM 4206 C CA . GLU A 1 548 ? 19.764 10.454 6.416 1.00 85.06 548 GLU A CA 1
ATOM 4207 C C . GLU A 1 548 ? 19.262 10.243 7.852 1.00 85.06 548 GLU A C 1
ATOM 4209 O O . GLU A 1 548 ? 20.027 10.373 8.808 1.00 85.06 548 GLU A O 1
ATOM 4214 N N . LEU A 1 549 ? 17.994 9.854 8.020 1.00 85.00 549 LEU A N 1
ATOM 4215 C CA . LEU A 1 549 ? 17.422 9.615 9.345 1.00 85.00 549 LEU A CA 1
ATOM 4216 C C . LEU A 1 549 ? 18.079 8.441 10.074 1.00 85.00 549 LEU A C 1
ATOM 4218 O O . LEU A 1 549 ? 18.277 8.516 11.283 1.00 85.00 549 LEU A O 1
ATOM 4222 N N . ALA A 1 550 ? 18.385 7.354 9.365 1.00 80.56 550 ALA A N 1
ATOM 4223 C CA . ALA A 1 550 ? 18.968 6.156 9.958 1.00 80.56 550 ALA A CA 1
ATOM 4224 C C . ALA A 1 550 ? 20.454 6.316 10.318 1.00 80.56 550 ALA A C 1
ATOM 4226 O O . ALA A 1 550 ? 20.926 5.648 11.231 1.00 80.56 550 ALA A O 1
ATOM 4227 N N . SER A 1 551 ? 21.183 7.185 9.613 1.00 82.94 551 SER A N 1
ATOM 4228 C CA . SER A 1 551 ? 22.606 7.457 9.862 1.00 82.94 551 SER A CA 1
ATOM 4229 C C . SER A 1 551 ? 22.853 8.548 10.909 1.00 82.94 551 SER A C 1
ATOM 4231 O O . SER A 1 551 ? 23.991 8.739 11.339 1.00 82.94 551 SER A O 1
ATOM 4233 N N . ASN A 1 552 ? 21.812 9.277 11.323 1.00 86.75 552 ASN A N 1
ATOM 4234 C CA . ASN A 1 552 ? 21.928 10.393 12.252 1.00 86.75 552 ASN A CA 1
ATOM 4235 C C . ASN A 1 552 ? 21.767 9.929 13.715 1.00 86.75 552 ASN A C 1
ATOM 4237 O O . ASN A 1 552 ? 20.651 9.580 14.115 1.00 86.75 552 ASN A O 1
ATOM 4241 N N . PRO A 1 553 ? 22.813 10.040 14.561 1.00 88.56 553 PRO A N 1
ATOM 4242 C CA . PRO A 1 553 ? 22.763 9.581 15.953 1.00 88.56 553 PRO A CA 1
ATOM 4243 C C . PRO A 1 553 ? 21.689 10.262 16.815 1.00 88.56 553 PRO A C 1
ATOM 4245 O O . PRO A 1 553 ? 21.300 9.746 17.860 1.00 88.56 553 PRO A O 1
ATOM 4248 N N . LEU A 1 554 ? 21.180 11.431 16.402 1.00 87.62 554 LEU A N 1
ATOM 4249 C CA . LEU A 1 554 ? 20.082 12.109 17.102 1.00 87.62 554 LEU A CA 1
ATOM 4250 C C . LEU A 1 554 ? 18.766 11.322 17.046 1.00 87.62 554 LEU A C 1
ATOM 4252 O O . LEU A 1 554 ? 17.899 11.521 17.901 1.00 87.62 554 LEU A O 1
ATOM 4256 N N . PHE A 1 555 ? 18.604 10.447 16.052 1.00 88.00 555 PHE A N 1
ATOM 4257 C CA . PHE A 1 555 ? 17.400 9.640 15.850 1.00 88.00 555 PHE A CA 1
ATOM 4258 C C . PHE A 1 555 ? 17.614 8.163 16.181 1.00 88.00 555 PHE A C 1
ATOM 4260 O O . PHE A 1 555 ? 16.715 7.352 15.941 1.00 88.00 555 PHE A O 1
ATOM 4267 N N . ASP A 1 556 ? 18.752 7.825 16.792 1.00 83.38 556 ASP A N 1
ATOM 4268 C CA . ASP A 1 556 ? 18.983 6.492 17.327 1.00 83.38 556 ASP A CA 1
ATOM 4269 C C . ASP A 1 556 ? 17.910 6.138 18.359 1.00 83.38 556 ASP A C 1
ATOM 4271 O O . ASP A 1 556 ? 17.472 6.945 19.196 1.00 83.38 556 ASP A O 1
ATOM 4275 N N . LEU A 1 557 ? 17.463 4.892 18.261 1.00 78.44 557 LEU A N 1
ATOM 4276 C CA . LEU A 1 557 ? 16.460 4.313 19.133 1.00 78.44 557 LEU A CA 1
ATOM 4277 C C . LEU A 1 557 ? 17.174 3.397 20.128 1.00 78.44 557 LEU A C 1
ATOM 4279 O O . LEU A 1 557 ? 17.933 2.527 19.691 1.00 78.44 557 LEU A O 1
ATOM 4283 N N . PRO A 1 558 ? 16.926 3.524 21.442 1.00 74.81 558 PRO A N 1
ATOM 4284 C CA . PRO A 1 558 ? 17.518 2.638 22.435 1.00 74.81 558 PRO A CA 1
ATOM 4285 C C . PRO A 1 558 ? 16.779 1.288 22.455 1.00 74.81 558 PRO A C 1
ATOM 4287 O O . PRO A 1 558 ? 16.213 0.873 23.458 1.00 74.81 558 PRO A O 1
ATOM 4290 N N . ILE A 1 559 ? 16.761 0.588 21.314 1.00 70.38 559 ILE A N 1
ATOM 4291 C CA . ILE A 1 559 ? 16.016 -0.666 21.098 1.00 70.38 559 ILE A CA 1
ATOM 4292 C C . ILE A 1 559 ? 16.400 -1.713 22.154 1.00 70.38 559 ILE A C 1
ATOM 4294 O O . ILE A 1 559 ? 15.540 -2.431 22.661 1.00 70.38 559 ILE A O 1
ATOM 4298 N N . GLY A 1 560 ? 17.686 -1.764 22.524 1.00 67.69 560 GLY A N 1
ATOM 4299 C CA . GLY A 1 560 ? 18.203 -2.664 23.556 1.00 67.69 560 GLY A CA 1
ATOM 4300 C C . GLY A 1 560 ? 17.602 -2.434 24.947 1.00 67.69 560 GLY A C 1
ATOM 4301 O O . GLY A 1 560 ? 17.434 -3.401 25.686 1.00 67.69 560 GLY A O 1
ATOM 4302 N N . ASP A 1 561 ? 17.208 -1.199 25.273 1.00 71.06 561 ASP A N 1
ATOM 4303 C CA . ASP A 1 561 ? 16.656 -0.837 26.586 1.00 71.06 561 ASP A CA 1
ATOM 4304 C C . ASP A 1 561 ? 15.189 -1.274 26.735 1.00 71.06 561 ASP A C 1
ATOM 4306 O O . ASP A 1 561 ? 14.730 -1.571 27.838 1.00 71.06 561 ASP A O 1
ATOM 4310 N N . TYR A 1 562 ? 14.458 -1.373 25.621 1.00 69.94 562 TYR A N 1
ATOM 4311 C CA . TYR A 1 562 ? 13.059 -1.822 25.589 1.00 69.94 562 TYR A CA 1
ATOM 4312 C C . TYR A 1 562 ? 12.904 -3.342 25.400 1.00 69.94 562 TYR A C 1
ATOM 4314 O O . TYR A 1 562 ? 11.812 -3.892 25.592 1.00 69.94 562 TYR A O 1
ATOM 4322 N N . GLY A 1 563 ? 13.989 -4.032 25.031 1.00 62.25 563 GLY A N 1
ATOM 4323 C CA . GLY A 1 563 ? 13.994 -5.450 24.672 1.00 62.25 563 GLY A CA 1
ATOM 4324 C C . GLY A 1 563 ? 13.237 -5.751 23.369 1.00 62.25 563 GLY A C 1
ATOM 4325 O O . GLY A 1 563 ? 12.494 -4.926 22.846 1.00 62.25 563 GLY A O 1
ATOM 4326 N N . GLY A 1 564 ? 13.397 -6.966 22.834 1.00 63.94 564 GLY A N 1
ATOM 4327 C CA . GLY A 1 564 ? 12.674 -7.437 21.644 1.00 63.94 564 GLY A CA 1
ATOM 4328 C C . GLY A 1 564 ? 13.551 -7.754 20.438 1.00 63.94 564 GLY A C 1
ATOM 4329 O O . GLY A 1 564 ? 14.669 -7.263 20.313 1.00 63.94 564 GLY A O 1
ATOM 4330 N N . SER A 1 565 ? 13.030 -8.593 19.538 1.00 66.56 565 SER A N 1
ATOM 4331 C CA . SER A 1 565 ? 13.734 -8.957 18.309 1.00 66.56 565 SER A CA 1
ATOM 4332 C C . SER A 1 565 ? 13.410 -7.990 17.171 1.00 66.56 565 SER A C 1
ATOM 4334 O O . SER A 1 565 ? 12.245 -7.798 16.821 1.00 66.56 565 SER A O 1
ATOM 4336 N N . MET A 1 566 ? 14.442 -7.435 16.534 1.00 69.62 566 MET A N 1
ATOM 4337 C CA . MET A 1 566 ? 14.308 -6.678 15.279 1.00 69.62 566 MET A CA 1
ATOM 4338 C C . MET A 1 566 ? 14.016 -7.574 14.067 1.00 69.62 566 MET A C 1
ATOM 4340 O O . MET A 1 566 ? 13.777 -7.064 12.978 1.00 69.62 566 MET A O 1
ATOM 4344 N N . THR A 1 567 ? 14.011 -8.900 14.244 1.00 66.75 567 THR A N 1
ATOM 4345 C CA . THR A 1 567 ? 13.613 -9.849 13.195 1.00 66.75 567 THR A CA 1
ATOM 4346 C C . THR A 1 567 ? 12.099 -10.024 13.078 1.00 66.75 567 THR A C 1
ATOM 4348 O O . THR A 1 567 ? 11.648 -10.591 12.086 1.00 66.75 567 THR A O 1
ATOM 4351 N N . ASP A 1 568 ? 11.314 -9.563 14.061 1.00 73.69 568 ASP A N 1
ATOM 4352 C CA . ASP A 1 568 ? 9.852 -9.552 13.973 1.00 73.69 568 ASP A CA 1
ATOM 4353 C C . ASP A 1 568 ? 9.396 -8.357 13.115 1.00 73.69 568 ASP A C 1
ATOM 4355 O O . ASP A 1 568 ? 9.630 -7.207 13.511 1.00 73.69 568 ASP A O 1
ATOM 4359 N N . PRO A 1 569 ? 8.725 -8.591 11.969 1.00 75.75 569 PRO A N 1
ATOM 4360 C CA . PRO A 1 569 ? 8.271 -7.522 11.088 1.00 75.75 569 PRO A CA 1
ATOM 4361 C C . PRO A 1 569 ? 7.376 -6.492 11.783 1.00 75.75 569 PRO A C 1
ATOM 4363 O O . PRO A 1 569 ? 7.512 -5.305 11.499 1.00 75.75 569 PRO A O 1
ATOM 4366 N N . LEU A 1 570 ? 6.518 -6.900 12.726 1.00 82.00 570 LEU A N 1
ATOM 4367 C CA . LEU A 1 570 ? 5.618 -5.972 13.416 1.00 82.00 570 LEU A CA 1
ATOM 4368 C C . LEU A 1 570 ? 6.386 -5.064 14.383 1.00 82.00 570 LEU A C 1
ATOM 4370 O O . LEU A 1 570 ? 6.221 -3.844 14.351 1.00 82.00 570 LEU A O 1
ATOM 4374 N N . ASN A 1 571 ? 7.258 -5.649 15.210 1.00 84.31 571 ASN A N 1
ATOM 4375 C CA . ASN A 1 571 ? 8.110 -4.892 16.129 1.00 84.31 571 ASN A CA 1
ATOM 4376 C C . ASN A 1 571 ? 9.024 -3.937 15.350 1.00 84.31 571 ASN A C 1
ATOM 4378 O O . ASN A 1 571 ? 9.112 -2.757 15.679 1.00 84.31 571 ASN A O 1
ATOM 4382 N N . SER A 1 572 ? 9.655 -4.425 14.277 1.00 82.38 572 SER A N 1
ATOM 4383 C CA . SER A 1 572 ? 10.467 -3.584 13.399 1.00 82.38 572 SER A CA 1
ATOM 4384 C C . SER A 1 572 ? 9.627 -2.447 12.797 1.00 82.38 572 SER A C 1
ATOM 4386 O O . SER A 1 572 ? 10.038 -1.291 12.849 1.00 82.38 572 SER A O 1
ATOM 4388 N N . GLY A 1 573 ? 8.401 -2.720 12.345 1.00 87.00 573 GLY A N 1
ATOM 4389 C CA . GLY A 1 573 ? 7.504 -1.700 11.817 1.00 87.00 573 GLY A CA 1
ATOM 4390 C C . GLY A 1 573 ? 7.211 -0.585 12.824 1.00 87.00 573 GLY A C 1
ATOM 4391 O O . GLY A 1 573 ? 7.365 0.592 12.499 1.00 87.00 573 GLY A O 1
ATOM 4392 N N . PHE A 1 574 ? 6.891 -0.923 14.075 1.00 91.25 574 PHE A N 1
ATOM 4393 C CA . PHE A 1 574 ? 6.708 0.088 15.124 1.00 91.25 574 PHE A CA 1
ATOM 4394 C C . PHE A 1 574 ? 7.993 0.864 15.447 1.00 91.25 574 PHE A C 1
ATOM 4396 O O . PHE A 1 574 ? 7.926 2.066 15.706 1.00 91.25 574 PHE A O 1
ATOM 4403 N N . TRP A 1 575 ? 9.169 0.235 15.377 1.00 88.88 575 TRP A N 1
ATOM 4404 C CA . TRP A 1 575 ? 10.439 0.955 15.520 1.00 88.88 575 TRP A CA 1
ATOM 4405 C C . TRP A 1 575 ? 10.725 1.898 14.346 1.00 88.88 575 TRP A C 1
ATOM 4407 O O . TRP A 1 575 ? 11.270 2.982 14.550 1.00 88.88 575 TRP A O 1
ATOM 4417 N N . ALA A 1 576 ? 10.300 1.547 13.134 1.00 87.50 576 ALA A N 1
ATOM 4418 C CA . ALA A 1 576 ? 10.354 2.446 11.985 1.00 87.50 576 ALA A CA 1
ATOM 4419 C C . ALA A 1 576 ? 9.530 3.720 12.241 1.00 87.50 576 ALA A C 1
ATOM 4421 O O . ALA A 1 576 ? 10.025 4.838 12.072 1.00 87.50 576 ALA A O 1
ATOM 4422 N N . VAL A 1 577 ? 8.301 3.539 12.745 1.00 93.69 577 VAL A N 1
ATOM 4423 C CA . VAL A 1 577 ? 7.422 4.639 13.171 1.00 93.69 577 VAL A CA 1
ATOM 4424 C C . VAL A 1 577 ? 8.090 5.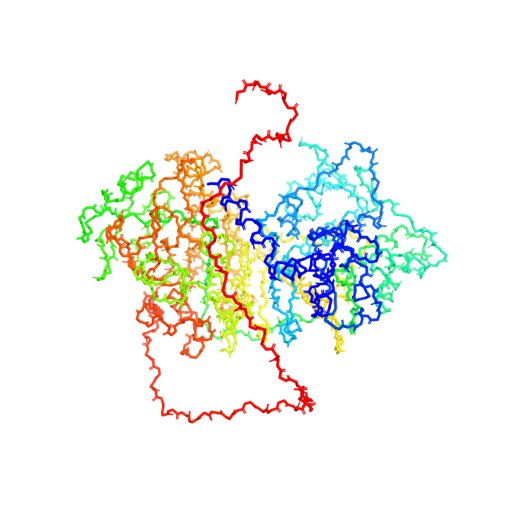469 14.268 1.00 93.69 577 VAL A C 1
ATOM 4426 O O . VAL A 1 577 ? 8.152 6.691 14.157 1.00 93.69 577 VAL A O 1
ATOM 4429 N N . ALA A 1 578 ? 8.652 4.827 15.294 1.00 92.81 578 ALA A N 1
ATOM 4430 C CA . ALA A 1 578 ? 9.325 5.501 16.403 1.00 92.81 578 ALA A CA 1
ATOM 4431 C C . ALA A 1 578 ? 10.457 6.436 15.932 1.00 92.81 578 ALA A C 1
ATOM 4433 O O . ALA A 1 578 ? 10.499 7.601 16.339 1.00 92.81 578 ALA A O 1
ATOM 4434 N N . ARG A 1 579 ? 11.332 5.973 15.023 1.00 90.25 579 ARG A N 1
ATOM 4435 C CA . ARG A 1 579 ? 12.419 6.795 14.449 1.00 90.25 579 ARG A CA 1
ATOM 4436 C C . ARG A 1 579 ? 11.867 8.000 13.689 1.00 90.25 579 ARG A C 1
ATOM 4438 O O . ARG A 1 579 ? 12.333 9.129 13.869 1.00 90.25 579 ARG A O 1
ATOM 4445 N N . HIS A 1 580 ? 10.856 7.781 12.851 1.00 91.94 580 HIS A N 1
ATOM 4446 C CA . HIS A 1 580 ? 10.217 8.860 12.097 1.00 91.94 580 HIS A CA 1
ATOM 4447 C C . HIS A 1 580 ? 9.564 9.891 13.023 1.00 91.94 580 HIS A C 1
ATOM 4449 O O . HIS A 1 580 ? 9.793 11.091 12.868 1.00 91.94 580 HIS A O 1
ATOM 4455 N N . MET A 1 581 ? 8.838 9.462 14.053 1.00 93.69 581 MET A N 1
ATOM 4456 C CA . MET A 1 581 ? 8.239 10.377 15.028 1.00 93.69 581 MET A CA 1
ATOM 4457 C C . MET A 1 581 ? 9.299 11.149 15.826 1.00 93.69 581 MET A C 1
ATOM 4459 O O . MET A 1 581 ? 9.127 12.344 16.088 1.00 93.69 581 MET A O 1
ATOM 4463 N N . LYS A 1 582 ? 10.428 10.519 16.171 1.00 92.06 582 LYS A N 1
ATOM 4464 C CA . LYS A 1 582 ? 11.565 11.192 16.820 1.00 92.06 582 LYS A CA 1
ATOM 4465 C C . LYS A 1 582 ? 12.155 12.297 15.937 1.00 92.06 582 LYS A C 1
ATOM 4467 O O . LYS A 1 582 ? 12.427 13.390 16.427 1.00 92.06 582 LYS A O 1
ATOM 4472 N N . SER A 1 583 ? 12.242 12.065 14.627 1.00 91.69 583 SER A N 1
ATOM 4473 C CA . SER A 1 583 ? 12.768 13.032 13.649 1.00 91.69 583 SER A CA 1
ATOM 4474 C C . SER A 1 583 ? 11.784 14.114 13.186 1.00 91.69 583 SER A C 1
ATOM 4476 O O . SER A 1 583 ? 12.158 14.975 12.394 1.00 91.69 583 SER A O 1
ATOM 4478 N N . ARG A 1 584 ? 10.538 14.135 13.680 1.00 91.44 584 ARG A N 1
ATOM 4479 C CA . ARG A 1 584 ? 9.476 15.065 13.235 1.00 91.44 584 ARG A CA 1
ATOM 4480 C C . ARG A 1 584 ? 9.899 16.538 13.132 1.00 91.44 584 ARG A C 1
ATOM 4482 O O . ARG A 1 584 ? 9.510 17.223 12.193 1.00 91.44 584 ARG A O 1
ATOM 4489 N N . ALA A 1 585 ? 10.707 17.018 14.083 1.00 89.25 585 ALA A N 1
ATOM 4490 C CA . ALA A 1 585 ? 11.180 18.401 14.113 1.00 89.25 585 ALA A CA 1
ATOM 4491 C C . ALA A 1 585 ? 12.183 18.684 12.985 1.00 89.25 585 ALA A C 1
ATOM 4493 O O . ALA A 1 585 ? 12.128 19.745 12.370 1.00 89.25 585 ALA A O 1
ATOM 4494 N N . HIS A 1 586 ? 13.048 17.712 12.679 1.00 88.00 586 HIS A N 1
ATOM 4495 C CA . HIS A 1 586 ? 13.985 17.758 11.554 1.00 88.00 586 HIS A CA 1
ATOM 4496 C C . HIS A 1 586 ? 13.256 17.696 10.214 1.00 88.00 586 HIS A C 1
ATOM 4498 O O . HIS A 1 586 ? 13.498 18.520 9.339 1.00 88.00 586 HIS A O 1
ATOM 4504 N N . ARG A 1 587 ? 12.271 16.797 10.101 1.00 88.06 587 ARG A N 1
ATOM 4505 C CA . ARG A 1 587 ? 11.383 16.693 8.933 1.00 88.06 587 ARG A CA 1
ATOM 4506 C C . ARG A 1 587 ? 10.414 17.876 8.789 1.00 88.06 587 ARG A C 1
ATOM 4508 O O . ARG A 1 587 ? 9.706 17.953 7.792 1.00 88.06 587 ARG A O 1
ATOM 4515 N N . LYS A 1 588 ? 10.354 18.781 9.777 1.00 87.88 588 LYS A N 1
ATOM 4516 C CA . LYS A 1 588 ? 9.415 19.915 9.848 1.00 87.88 588 LYS A CA 1
ATOM 4517 C C . LYS A 1 588 ? 7.952 19.508 9.628 1.00 87.88 588 LYS A C 1
ATOM 4519 O O . LYS A 1 588 ? 7.185 20.256 9.024 1.00 87.88 588 LYS A O 1
ATOM 4524 N N . VAL A 1 589 ? 7.550 18.341 10.128 1.00 89.44 589 VAL A N 1
ATOM 4525 C CA . VAL A 1 589 ? 6.169 17.850 10.022 1.00 89.44 589 VAL A CA 1
ATOM 4526 C C . VAL A 1 589 ? 5.392 18.116 11.304 1.00 89.44 589 VAL A C 1
ATOM 4528 O O . VAL A 1 589 ? 5.933 18.058 12.411 1.00 89.44 589 VAL A O 1
ATOM 4531 N N . ASN A 1 590 ? 4.095 18.374 11.167 1.00 93.06 590 ASN A N 1
ATOM 4532 C CA . ASN A 1 590 ? 3.175 18.415 12.302 1.00 93.06 590 ASN A CA 1
ATOM 4533 C C . ASN A 1 590 ? 2.000 17.445 12.182 1.00 93.06 590 ASN A C 1
ATOM 4535 O O . ASN A 1 590 ? 1.248 17.311 13.147 1.00 93.06 590 ASN A O 1
ATOM 4539 N N . ARG A 1 591 ? 1.832 16.763 11.048 1.00 94.81 591 ARG A N 1
ATOM 4540 C CA . ARG A 1 591 ? 0.770 15.780 10.825 1.00 94.81 591 ARG A CA 1
ATOM 4541 C C . ARG A 1 591 ? 1.335 14.546 10.147 1.00 94.81 591 ARG A C 1
ATOM 4543 O O . ARG A 1 591 ? 1.499 14.531 8.933 1.00 94.81 591 ARG A O 1
ATOM 4550 N N . ASP A 1 592 ? 1.610 13.515 10.932 1.00 95.88 592 ASP A N 1
ATOM 4551 C CA . ASP A 1 592 ? 1.995 12.222 10.372 1.00 95.88 592 ASP A CA 1
ATOM 4552 C C . ASP A 1 592 ? 0.821 11.241 10.427 1.00 95.88 592 ASP A C 1
ATOM 4554 O O . ASP A 1 592 ? 0.122 11.141 11.440 1.00 95.88 592 ASP A O 1
ATOM 4558 N N . ILE A 1 593 ? 0.650 10.464 9.361 1.00 97.44 593 ILE A N 1
ATOM 4559 C CA . ILE A 1 593 ? -0.127 9.224 9.404 1.00 97.44 593 ILE A CA 1
ATOM 4560 C C . ILE A 1 593 ? 0.805 8.079 9.027 1.00 97.44 593 ILE A C 1
ATOM 4562 O O . ILE A 1 593 ? 1.444 8.113 7.977 1.00 97.44 593 ILE A O 1
ATOM 4566 N N . TYR A 1 594 ? 0.883 7.078 9.897 1.00 96.12 594 TYR A N 1
ATOM 4567 C CA . TYR A 1 594 ? 1.661 5.862 9.715 1.00 96.12 594 TYR A CA 1
ATOM 4568 C C . TYR A 1 594 ? 0.724 4.681 9.527 1.00 96.12 594 TYR A C 1
ATOM 4570 O O . TYR A 1 594 ? -0.232 4.532 10.285 1.00 96.12 594 TYR A O 1
ATOM 4578 N N . PHE A 1 595 ? 1.024 3.819 8.564 1.00 92.44 595 PHE A N 1
ATOM 4579 C CA . PHE A 1 595 ? 0.288 2.584 8.345 1.00 92.44 595 PHE A CA 1
ATOM 4580 C C . PHE A 1 595 ? 1.212 1.388 8.534 1.00 92.44 595 PHE A C 1
ATOM 4582 O O . PHE A 1 595 ? 2.174 1.204 7.785 1.00 92.44 595 PHE A O 1
ATOM 4589 N N . VAL A 1 596 ? 0.896 0.579 9.539 1.00 90.12 596 VAL A N 1
ATOM 4590 C CA . VAL A 1 596 ? 1.599 -0.650 9.898 1.00 90.12 596 VAL A CA 1
ATOM 4591 C C . VAL A 1 596 ? 0.613 -1.798 9.746 1.00 90.12 596 VAL A C 1
ATOM 4593 O O . VAL A 1 596 ? -0.471 -1.753 10.317 1.00 90.12 596 VAL A O 1
ATOM 4596 N N . SER A 1 597 ? 0.963 -2.844 9.010 1.00 83.44 597 SER A N 1
ATOM 4597 C CA . SER A 1 597 ? 0.138 -4.045 8.911 1.00 83.44 597 SER A CA 1
ATOM 4598 C C . SER A 1 597 ? 0.810 -5.280 9.496 1.00 83.44 597 SER A C 1
ATOM 4600 O O . SER A 1 597 ? 2.029 -5.379 9.631 1.00 83.44 597 SER A O 1
ATOM 4602 N N . GLN A 1 598 ? -0.003 -6.267 9.838 1.00 81.44 598 GLN A N 1
ATOM 4603 C CA . GLN A 1 598 ? 0.440 -7.609 10.163 1.00 81.44 598 GLN A CA 1
ATOM 4604 C C . GLN A 1 598 ? -0.447 -8.593 9.407 1.00 81.44 598 GLN A C 1
ATOM 4606 O O . GLN A 1 598 ? -1.661 -8.601 9.580 1.00 81.44 598 GLN A O 1
ATOM 4611 N N . ARG A 1 599 ? 0.159 -9.424 8.556 1.00 76.19 599 ARG A N 1
ATOM 4612 C CA . ARG A 1 599 ? -0.541 -10.505 7.845 1.00 76.19 599 ARG A CA 1
ATOM 4613 C C . ARG A 1 599 ? -0.807 -11.694 8.777 1.00 76.19 599 ARG A C 1
ATOM 4615 O O . ARG A 1 599 ? -0.211 -11.822 9.846 1.00 76.19 599 ARG A O 1
ATOM 4622 N N . GLY A 1 600 ? -1.652 -12.612 8.314 1.00 74.62 600 GLY A N 1
ATOM 4623 C CA . GLY A 1 600 ? -1.849 -13.922 8.932 1.00 74.62 600 GLY A CA 1
ATOM 4624 C C . GLY A 1 600 ? -3.182 -14.089 9.647 1.00 74.62 600 GLY A C 1
ATOM 4625 O O . GLY A 1 600 ? -3.453 -15.180 10.130 1.00 74.62 600 GLY A O 1
ATOM 4626 N N . TYR A 1 601 ? -4.051 -13.085 9.671 1.00 80.94 601 TYR A N 1
ATOM 4627 C CA . TYR A 1 601 ? -5.364 -13.204 10.303 1.00 80.94 601 TYR A CA 1
ATOM 4628 C C . TYR A 1 601 ? -6.374 -13.965 9.433 1.00 80.94 601 TYR A C 1
ATOM 4630 O O . TYR A 1 601 ? -7.562 -13.929 9.728 1.00 80.94 601 TYR A O 1
ATOM 4638 N N . ASP A 1 602 ? -5.910 -14.695 8.406 1.00 78.50 602 ASP A N 1
ATOM 4639 C CA . ASP A 1 602 ? -6.749 -15.599 7.628 1.00 78.50 602 ASP A CA 1
ATOM 4640 C C . ASP A 1 602 ? -6.929 -16.983 8.293 1.00 78.50 602 ASP A C 1
ATOM 4642 O O . ASP A 1 602 ? -6.161 -17.911 8.057 1.00 78.50 602 ASP A O 1
ATOM 4646 N N . LEU A 1 603 ? -7.884 -17.089 9.222 1.00 79.44 603 LEU A N 1
ATOM 4647 C CA . LEU A 1 603 ? -8.015 -18.165 10.221 1.00 79.44 603 LEU A CA 1
ATOM 4648 C C . LEU A 1 603 ? -9.021 -19.272 9.850 1.00 79.44 603 LEU A C 1
ATOM 4650 O O . LEU A 1 603 ? -9.918 -19.576 10.639 1.00 79.44 603 LEU A O 1
ATOM 4654 N N . HIS A 1 604 ? -8.923 -19.868 8.659 1.00 83.56 604 HIS A N 1
ATOM 4655 C CA . HIS A 1 604 ? -9.890 -20.892 8.212 1.00 83.56 604 HIS A CA 1
ATOM 4656 C C . HIS A 1 604 ? -9.705 -22.278 8.837 1.00 83.56 604 HIS A C 1
ATOM 4658 O O . HIS A 1 604 ? -10.596 -23.116 8.700 1.00 83.56 604 HIS A O 1
ATOM 4664 N N . ASP A 1 605 ? -8.592 -22.534 9.524 1.00 80.75 605 ASP A N 1
ATOM 4665 C CA . ASP A 1 605 ? -8.287 -23.841 10.111 1.00 80.75 605 ASP A CA 1
ATOM 4666 C C . ASP A 1 605 ? -7.938 -23.762 11.609 1.00 80.75 605 ASP A C 1
ATOM 4668 O O . ASP A 1 605 ? -7.658 -22.697 12.169 1.00 80.75 605 ASP A O 1
ATOM 4672 N N . SER A 1 606 ? -7.947 -24.912 12.284 1.00 71.19 606 SER A N 1
ATOM 4673 C CA . SER A 1 606 ? -7.655 -24.989 13.720 1.00 71.19 606 SER A CA 1
ATOM 4674 C C . SER A 1 606 ? -6.251 -24.498 14.090 1.00 71.19 606 SER A C 1
ATOM 4676 O O . SER A 1 606 ? -6.053 -23.965 15.182 1.00 71.19 606 SER A O 1
ATOM 4678 N N . ASN A 1 607 ? -5.273 -24.664 13.195 1.00 66.19 607 ASN A N 1
ATOM 4679 C CA . ASN A 1 607 ? -3.882 -24.297 13.453 1.00 66.19 607 ASN A CA 1
ATOM 4680 C C . ASN A 1 607 ? -3.715 -22.774 13.429 1.00 66.19 607 ASN A C 1
ATOM 4682 O O . ASN A 1 607 ? -3.191 -22.183 14.372 1.00 66.19 607 ASN A O 1
ATOM 4686 N N . SER A 1 608 ? -4.219 -22.125 12.385 1.00 63.16 608 SER A N 1
ATOM 4687 C CA . SER A 1 608 ? -4.221 -20.674 12.217 1.00 63.16 608 SER A CA 1
ATOM 4688 C C . SER A 1 608 ? -4.950 -19.976 13.366 1.00 63.16 608 SER A C 1
ATOM 4690 O O . SER A 1 608 ? -4.390 -19.043 13.946 1.00 63.16 608 SER A O 1
ATOM 4692 N N . LEU A 1 609 ? -6.123 -20.472 13.777 1.00 66.31 609 LEU A N 1
ATOM 4693 C CA . LEU A 1 609 ? -6.861 -19.922 14.916 1.00 66.31 609 LEU A CA 1
ATOM 4694 C C . LEU A 1 609 ? -6.118 -20.116 16.249 1.00 66.31 609 LEU A C 1
ATOM 4696 O O . LEU A 1 609 ? -6.063 -19.189 17.058 1.00 66.31 609 LEU A O 1
ATOM 4700 N N . SER A 1 610 ? -5.490 -21.278 16.469 1.00 61.59 610 SER A N 1
ATOM 4701 C CA . SER A 1 610 ? -4.658 -21.502 17.660 1.00 61.59 610 SER A CA 1
ATOM 4702 C C . SER A 1 610 ? -3.438 -20.574 17.716 1.00 61.59 610 SER A C 1
ATOM 4704 O O . SER A 1 610 ? -3.055 -20.154 18.801 1.00 61.59 610 SER A O 1
ATOM 4706 N N . ASN A 1 611 ? -2.894 -20.154 16.568 1.00 59.12 611 ASN A N 1
ATOM 4707 C CA . ASN A 1 611 ? -1.771 -19.211 16.487 1.00 59.12 611 ASN A CA 1
ATOM 4708 C C . ASN A 1 611 ? -2.175 -17.748 16.750 1.00 59.12 611 ASN A C 1
ATOM 4710 O O . ASN A 1 611 ? -1.309 -16.907 17.004 1.00 59.12 611 ASN A O 1
ATOM 4714 N N . LEU A 1 612 ? -3.474 -17.418 16.696 1.00 62.22 612 LEU A N 1
ATOM 4715 C CA . LEU A 1 612 ? -3.971 -16.097 17.090 1.00 62.22 612 LEU A CA 1
ATOM 4716 C C . LEU A 1 612 ? -3.781 -15.871 18.602 1.00 62.22 612 LEU A C 1
ATOM 4718 O O . LEU A 1 612 ? -3.380 -14.783 19.016 1.00 62.22 612 LEU A O 1
ATOM 4722 N N . PHE A 1 613 ? -4.016 -16.915 19.406 1.00 56.41 613 PHE A N 1
ATOM 4723 C CA . PHE A 1 613 ? -4.150 -16.834 20.866 1.00 56.41 613 PHE A CA 1
ATOM 4724 C C . PHE A 1 613 ? -3.497 -18.006 21.623 1.00 56.41 613 PHE A C 1
ATOM 4726 O O . PHE A 1 613 ? -3.990 -18.382 22.688 1.00 56.41 613 PHE A O 1
ATOM 4733 N N . GLY A 1 614 ? -2.427 -18.589 21.069 1.00 46.56 614 GLY A N 1
ATOM 4734 C CA . GLY A 1 614 ? -1.727 -19.766 21.598 1.00 46.56 614 GLY A CA 1
ATOM 4735 C C . GLY A 1 614 ? -1.565 -19.739 23.119 1.00 46.56 614 GLY A C 1
ATOM 4736 O O . GLY A 1 614 ? -1.267 -18.713 23.720 1.00 46.56 614 GLY A O 1
ATOM 4737 N N . SER A 1 615 ? -1.903 -20.867 23.739 1.00 34.16 615 SER A N 1
ATOM 4738 C CA . SER A 1 615 ? -2.098 -21.041 25.177 1.00 34.16 615 SER A CA 1
ATOM 4739 C C . SER A 1 615 ? -0.899 -20.571 26.006 1.00 34.16 615 SER A C 1
ATOM 4741 O O . SER A 1 615 ? 0.137 -21.218 25.926 1.00 34.16 615 SER A O 1
ATOM 4743 N N . SER A 1 616 ? -1.126 -19.604 26.908 1.00 32.91 616 SER A N 1
ATOM 4744 C CA . SER A 1 616 ? -0.658 -19.468 28.313 1.00 32.91 616 SER A CA 1
ATOM 4745 C C . SER A 1 616 ? 0.769 -19.894 28.728 1.00 32.91 616 SER A C 1
ATOM 4747 O O . SER A 1 616 ? 1.104 -19.867 29.916 1.00 32.91 616 SER A O 1
ATOM 4749 N N . SER A 1 617 ? 1.648 -20.230 27.794 1.00 32.72 617 SER A N 1
ATOM 4750 C CA . SER A 1 617 ? 3.056 -20.472 28.024 1.00 32.72 617 SER A CA 1
ATOM 4751 C C . SER A 1 617 ? 3.748 -19.126 27.940 1.00 32.72 617 SER A C 1
ATOM 4753 O O . SER A 1 617 ? 4.103 -18.644 26.873 1.00 32.72 617 SER A O 1
ATOM 4755 N N . ARG A 1 618 ? 4.036 -18.537 29.101 1.00 37.81 618 ARG A N 1
ATOM 4756 C CA . ARG A 1 618 ? 5.002 -17.433 29.232 1.00 37.81 618 ARG A CA 1
ATOM 4757 C C . ARG A 1 618 ? 6.433 -17.810 28.782 1.00 37.81 618 ARG A C 1
ATOM 4759 O O . ARG A 1 618 ? 7.361 -17.055 29.052 1.00 37.81 618 ARG A O 1
ATOM 4766 N N . ASN A 1 619 ? 6.621 -18.953 28.116 1.00 32.94 619 ASN A N 1
ATOM 4767 C CA . ASN A 1 619 ? 7.874 -19.413 27.541 1.00 32.94 619 ASN A CA 1
ATOM 4768 C C . ASN A 1 619 ? 7.739 -19.504 26.013 1.00 32.94 619 ASN A C 1
ATOM 4770 O O . ASN A 1 619 ? 7.206 -20.477 25.491 1.00 32.94 619 ASN A O 1
ATOM 4774 N N . ALA A 1 620 ? 8.226 -18.449 25.359 1.00 34.84 620 ALA A N 1
ATOM 4775 C CA . ALA A 1 620 ? 8.957 -18.421 24.092 1.00 34.84 620 ALA A CA 1
ATOM 4776 C C . ALA A 1 620 ? 8.838 -19.643 23.159 1.00 34.84 620 ALA A C 1
ATOM 4778 O O . ALA A 1 620 ? 9.774 -20.432 23.078 1.00 34.84 620 ALA A O 1
ATOM 4779 N N . ASP A 1 621 ? 7.768 -19.703 22.367 1.00 37.16 621 ASP A N 1
ATOM 4780 C CA . ASP A 1 621 ? 7.840 -20.258 21.014 1.00 37.16 621 ASP A CA 1
ATOM 4781 C C . ASP A 1 621 ? 7.348 -19.188 20.024 1.00 37.16 621 ASP A C 1
ATOM 4783 O O . ASP A 1 621 ? 6.315 -18.547 20.218 1.00 37.16 621 ASP A O 1
ATOM 4787 N N . ASP A 1 622 ? 8.114 -18.971 18.954 1.00 44.03 622 ASP A N 1
ATOM 4788 C CA . ASP A 1 622 ? 8.022 -17.863 17.990 1.00 44.03 622 ASP A CA 1
ATOM 4789 C C . ASP A 1 622 ? 6.720 -17.795 17.147 1.00 44.03 622 ASP A C 1
ATOM 4791 O O . ASP A 1 622 ? 6.673 -17.094 16.132 1.00 44.03 622 ASP A O 1
ATOM 4795 N N . ASN A 1 623 ? 5.639 -18.472 17.537 1.00 47.22 623 ASN A N 1
ATOM 4796 C CA . ASN A 1 623 ? 4.431 -18.643 16.718 1.00 47.22 623 ASN A CA 1
ATOM 4797 C C . ASN A 1 623 ? 3.163 -17.951 17.260 1.00 47.22 623 ASN A C 1
ATOM 4799 O O . ASN A 1 623 ? 2.137 -17.960 16.578 1.00 47.22 623 ASN A O 1
ATOM 4803 N N . GLU A 1 624 ? 3.210 -17.298 18.426 1.00 61.59 624 GLU A N 1
ATOM 4804 C CA . GLU A 1 624 ? 2.034 -16.642 19.025 1.00 61.59 624 GLU A CA 1
ATOM 4805 C C . GLU A 1 624 ? 1.857 -15.189 18.542 1.00 61.59 624 GLU A C 1
ATOM 4807 O O . GLU A 1 624 ? 2.590 -14.277 18.936 1.00 61.59 624 GLU A O 1
ATOM 4812 N N . ARG A 1 625 ? 0.857 -14.941 17.684 1.00 64.69 625 ARG A N 1
ATOM 4813 C CA . ARG A 1 625 ? 0.642 -13.617 17.066 1.00 64.69 625 ARG A CA 1
ATOM 4814 C C . ARG A 1 625 ? 0.148 -12.564 18.059 1.00 64.69 625 ARG A C 1
ATOM 4816 O O . ARG A 1 625 ? 0.625 -11.431 18.010 1.00 64.69 625 ARG A O 1
ATOM 4823 N N . GLY A 1 626 ? -0.757 -12.937 18.970 1.00 59.84 626 GLY A N 1
ATOM 4824 C CA . GLY A 1 626 ? -1.279 -12.047 20.013 1.00 59.84 626 GLY A CA 1
ATOM 4825 C C . GLY A 1 626 ? -0.193 -11.550 20.972 1.00 59.84 626 GLY A C 1
ATOM 4826 O O . GLY A 1 626 ? -0.088 -10.346 21.193 1.00 59.84 626 GLY A O 1
ATOM 4827 N N . GLY A 1 627 ? 0.677 -12.449 21.451 1.00 71.62 627 GLY A N 1
ATOM 4828 C CA . GLY A 1 627 ? 1.806 -12.093 22.319 1.00 71.62 627 GLY A CA 1
ATOM 4829 C C . GLY A 1 627 ? 2.804 -11.151 21.637 1.00 71.62 627 GLY A C 1
ATOM 4830 O O . GLY A 1 627 ? 3.183 -10.130 22.208 1.00 71.62 627 GLY A O 1
ATOM 4831 N N . LYS A 1 628 ? 3.149 -11.417 20.369 1.00 75.38 628 LYS A N 1
ATOM 4832 C CA . LYS A 1 628 ? 4.014 -10.533 19.566 1.00 75.38 628 LYS A CA 1
ATOM 4833 C C . LYS A 1 628 ? 3.420 -9.140 19.364 1.00 75.38 628 LYS A C 1
ATOM 4835 O O . LYS A 1 628 ? 4.132 -8.142 19.502 1.00 75.38 628 LYS A O 1
ATOM 4840 N N . ALA A 1 629 ? 2.122 -9.061 19.065 1.00 83.31 629 ALA A N 1
ATOM 4841 C CA . ALA A 1 629 ? 1.420 -7.788 18.927 1.00 83.31 629 ALA A CA 1
ATOM 4842 C C . ALA A 1 629 ? 1.393 -7.011 20.249 1.00 83.31 629 ALA A C 1
ATOM 4844 O O . ALA A 1 629 ? 1.700 -5.819 20.266 1.00 83.31 629 ALA A O 1
ATOM 4845 N N . ASN A 1 630 ? 1.095 -7.692 21.356 1.00 87.19 630 ASN A N 1
ATOM 4846 C CA . ASN A 1 630 ? 1.075 -7.104 22.688 1.00 87.19 630 ASN A CA 1
ATOM 4847 C C . ASN A 1 630 ? 2.436 -6.534 23.101 1.00 87.19 630 ASN A C 1
ATOM 4849 O O . ASN A 1 630 ? 2.526 -5.371 23.490 1.00 87.19 630 ASN A O 1
ATOM 4853 N N . ASP A 1 631 ? 3.502 -7.322 22.961 1.00 85.44 631 ASP A N 1
ATOM 4854 C CA . ASP A 1 631 ? 4.859 -6.906 23.313 1.00 85.44 631 ASP A CA 1
ATOM 4855 C C . ASP A 1 631 ? 5.336 -5.729 22.456 1.00 85.44 631 ASP A C 1
ATOM 4857 O O . ASP A 1 631 ? 5.924 -4.776 22.975 1.00 85.44 631 ASP A O 1
ATOM 4861 N N . SER A 1 632 ? 5.050 -5.765 21.151 1.00 88.25 632 SER A N 1
ATOM 4862 C CA . SER A 1 632 ? 5.400 -4.678 20.230 1.00 88.25 632 SER A CA 1
ATOM 4863 C C . SER A 1 632 ? 4.663 -3.383 20.590 1.00 88.25 632 SER A C 1
ATOM 4865 O O . SER A 1 632 ? 5.286 -2.324 20.676 1.00 88.25 632 SER A O 1
ATOM 4867 N N . LEU A 1 633 ? 3.359 -3.466 20.887 1.00 92.38 633 LEU A N 1
ATOM 4868 C CA . LEU A 1 633 ? 2.564 -2.322 21.340 1.00 92.38 633 LEU A CA 1
ATOM 4869 C C . LEU A 1 633 ? 3.060 -1.776 22.683 1.00 92.38 633 LEU A C 1
ATOM 4871 O O . LEU A 1 633 ? 3.216 -0.564 22.813 1.00 92.38 633 LEU A O 1
ATOM 4875 N N . LYS A 1 634 ? 3.356 -2.635 23.669 1.00 92.19 634 LYS A N 1
ATOM 4876 C CA . LYS A 1 634 ? 3.893 -2.214 24.977 1.00 92.19 634 LYS A CA 1
ATOM 4877 C C . LYS A 1 634 ? 5.168 -1.395 24.823 1.00 92.19 634 LYS A C 1
ATOM 4879 O O . LYS A 1 634 ? 5.265 -0.307 25.390 1.00 92.19 634 LYS A O 1
ATOM 4884 N N . ARG A 1 635 ? 6.123 -1.897 24.036 1.00 90.44 635 ARG A N 1
ATOM 4885 C CA . ARG A 1 635 ? 7.411 -1.229 23.790 1.00 90.44 635 ARG A CA 1
ATOM 4886 C C . ARG A 1 635 ? 7.227 0.096 23.069 1.00 90.44 635 ARG A C 1
ATOM 4888 O O . ARG A 1 635 ? 7.756 1.109 23.516 1.00 90.44 635 ARG A O 1
ATOM 4895 N N . PHE A 1 636 ? 6.425 0.105 22.005 1.00 94.00 636 PHE A N 1
ATOM 4896 C CA . PHE A 1 636 ? 6.147 1.319 21.247 1.00 94.00 636 PHE A CA 1
ATOM 4897 C C . PHE A 1 636 ? 5.458 2.386 22.108 1.00 94.00 636 PHE A C 1
ATOM 4899 O O . PHE A 1 636 ? 5.872 3.541 22.116 1.00 94.00 636 PHE A O 1
ATOM 4906 N N . ILE A 1 637 ? 4.455 2.007 22.903 1.00 95.62 637 ILE A N 1
ATOM 4907 C CA . ILE A 1 637 ? 3.758 2.927 23.811 1.00 95.62 637 ILE A CA 1
ATOM 4908 C C . ILE A 1 637 ? 4.695 3.447 24.900 1.00 95.62 637 ILE A C 1
ATOM 4910 O O . ILE A 1 637 ? 4.618 4.626 25.249 1.00 95.62 637 ILE A O 1
ATOM 4914 N N . GLN A 1 638 ? 5.573 2.601 25.442 1.00 93.44 638 GLN A N 1
ATOM 4915 C CA . GLN A 1 638 ? 6.565 3.046 26.416 1.00 93.44 638 GLN A CA 1
ATOM 4916 C C . GLN A 1 638 ? 7.512 4.081 25.797 1.00 93.44 638 GLN A C 1
ATOM 4918 O O . GLN A 1 638 ? 7.666 5.158 26.365 1.00 93.44 638 GLN A O 1
ATOM 4923 N N . PHE A 1 639 ? 8.027 3.826 24.592 1.00 93.31 639 PHE A N 1
ATOM 4924 C CA . PHE A 1 639 ? 8.808 4.804 23.833 1.00 93.31 639 PHE A CA 1
ATOM 4925 C C . PHE A 1 639 ? 8.048 6.127 23.636 1.00 93.31 639 PHE A C 1
ATOM 4927 O O . PHE A 1 639 ? 8.586 7.200 23.904 1.00 93.31 639 PHE A O 1
ATOM 4934 N N . LEU A 1 640 ? 6.773 6.073 23.229 1.00 96.00 640 LEU A N 1
ATOM 4935 C CA . LEU A 1 640 ? 5.959 7.280 23.064 1.00 96.00 640 LEU A CA 1
ATOM 4936 C C . LEU A 1 640 ? 5.821 8.069 24.371 1.00 96.00 640 LEU A C 1
ATOM 4938 O O . LEU A 1 640 ? 5.771 9.298 24.336 1.00 96.00 640 LEU A O 1
ATOM 4942 N N . LYS A 1 641 ? 5.733 7.398 25.523 1.00 95.81 641 LYS A N 1
ATOM 4943 C CA . LYS A 1 641 ? 5.681 8.066 26.831 1.00 95.81 641 LYS A CA 1
ATOM 4944 C C . LYS A 1 641 ? 7.021 8.711 27.178 1.00 95.81 641 LYS A C 1
ATOM 4946 O O . LYS A 1 641 ? 7.026 9.870 27.589 1.00 95.81 641 LYS A O 1
ATOM 4951 N N . ASP A 1 642 ? 8.123 8.001 26.961 1.00 93.31 642 ASP A N 1
ATOM 4952 C CA . ASP A 1 642 ? 9.473 8.471 27.287 1.00 93.31 642 ASP A CA 1
ATOM 4953 C C . ASP A 1 642 ? 9.881 9.686 26.434 1.00 93.31 642 ASP A C 1
ATOM 4955 O O . ASP A 1 642 ? 10.484 10.631 26.940 1.00 93.31 642 ASP A O 1
ATOM 4959 N N . GLU A 1 643 ? 9.470 9.717 25.164 1.00 92.38 643 GLU A N 1
ATOM 4960 C CA . GLU A 1 643 ? 9.723 10.827 24.229 1.00 92.38 643 GLU A CA 1
ATOM 4961 C C . GLU A 1 643 ? 8.663 11.950 24.306 1.00 92.38 643 GLU A C 1
ATOM 4963 O O . GLU A 1 643 ? 8.670 12.885 23.497 1.00 92.38 643 GLU A O 1
ATOM 4968 N N . GLY A 1 644 ? 7.711 11.873 25.247 1.00 95.50 644 GLY A N 1
ATOM 4969 C CA . GLY A 1 644 ? 6.649 12.879 25.411 1.00 95.50 644 GLY A CA 1
ATOM 4970 C C . GLY A 1 644 ? 5.685 12.973 24.217 1.00 95.50 644 GLY A C 1
ATOM 4971 O O . GLY A 1 644 ? 5.084 14.018 23.961 1.00 95.50 644 GLY A O 1
ATOM 4972 N N . LEU A 1 645 ? 5.549 11.889 23.457 1.00 96.88 645 LEU A N 1
ATOM 4973 C CA . LEU A 1 645 ? 4.738 11.776 22.246 1.00 96.88 645 LEU A CA 1
ATOM 4974 C C . LEU A 1 645 ? 3.366 11.134 22.481 1.00 96.88 645 LEU A C 1
ATOM 4976 O O . LEU A 1 645 ? 2.484 11.282 21.635 1.00 96.88 645 LEU A O 1
ATOM 4980 N N . TRP A 1 646 ? 3.158 10.453 23.611 1.00 97.81 646 TRP A N 1
ATOM 4981 C CA . TRP A 1 646 ? 1.924 9.712 23.897 1.00 97.81 646 TRP A CA 1
ATOM 4982 C C . TRP A 1 646 ? 0.654 10.571 23.801 1.00 97.81 646 TRP A C 1
ATOM 4984 O O . TRP A 1 646 ? -0.334 10.154 23.201 1.00 97.81 646 TRP A O 1
ATOM 4994 N N . ASP A 1 647 ? 0.704 11.803 24.307 1.00 97.62 647 ASP A N 1
ATOM 4995 C CA . ASP A 1 647 ? -0.409 12.760 24.246 1.00 97.62 647 ASP A CA 1
ATOM 4996 C C . ASP A 1 647 ? -0.697 13.286 22.829 1.00 97.62 647 ASP A C 1
ATOM 4998 O O . ASP A 1 647 ? -1.775 13.812 22.574 1.00 97.62 647 ASP A O 1
ATOM 5002 N N . ASN A 1 648 ? 0.239 13.125 21.895 1.00 97.12 648 ASN A N 1
ATOM 5003 C CA . ASN A 1 648 ? 0.108 13.582 20.511 1.00 97.12 648 ASN A CA 1
ATOM 5004 C C . ASN A 1 648 ? -0.250 12.442 19.547 1.00 97.12 648 ASN A C 1
ATOM 5006 O O . ASN A 1 648 ? -0.305 12.663 18.337 1.00 97.12 648 ASN A O 1
ATOM 5010 N N . THR A 1 649 ? -0.441 11.222 20.058 1.00 98.50 649 THR A N 1
ATOM 5011 C CA . THR A 1 649 ? -0.522 10.012 19.235 1.00 98.50 649 THR A CA 1
ATOM 5012 C C . THR A 1 649 ? -1.836 9.281 19.449 1.00 98.50 649 THR A C 1
ATOM 5014 O O . THR A 1 649 ? -2.261 9.069 20.586 1.00 98.50 649 THR A O 1
ATOM 5017 N N . ALA A 1 650 ? -2.442 8.853 18.345 1.00 98.50 650 ALA A N 1
ATOM 5018 C CA . ALA A 1 650 ? -3.565 7.931 18.319 1.00 98.50 650 ALA A CA 1
ATOM 5019 C C . ALA A 1 650 ? -3.152 6.652 17.580 1.00 98.50 650 ALA A C 1
ATOM 5021 O O . ALA A 1 650 ? -2.631 6.723 16.472 1.00 98.50 650 ALA A O 1
ATOM 5022 N N . ILE A 1 651 ? -3.379 5.490 18.184 1.00 98.56 651 ILE A N 1
ATOM 5023 C CA . ILE A 1 651 ? -3.147 4.167 17.608 1.00 98.56 651 ILE A CA 1
ATOM 5024 C C . ILE A 1 651 ? -4.513 3.537 17.355 1.00 98.56 651 ILE A C 1
ATOM 5026 O O . ILE A 1 651 ? -5.228 3.218 18.307 1.00 98.56 651 ILE A O 1
ATOM 5030 N N . LEU A 1 652 ? -4.880 3.373 16.088 1.00 97.81 652 LEU A N 1
ATOM 5031 C CA . LEU A 1 652 ? -6.109 2.703 15.674 1.00 97.81 652 LEU A CA 1
ATOM 5032 C C . LEU A 1 652 ? -5.776 1.289 15.212 1.00 97.81 652 LEU A C 1
ATOM 5034 O O . LEU A 1 652 ? -5.015 1.130 14.262 1.00 97.81 652 LEU A O 1
ATOM 5038 N N . MET A 1 653 ? -6.378 0.278 15.832 1.00 94.75 653 MET A N 1
ATOM 5039 C CA . MET A 1 653 ? -6.346 -1.080 15.293 1.00 94.75 653 MET A CA 1
ATOM 5040 C C . MET A 1 653 ? -7.520 -1.289 14.336 1.00 94.75 653 MET A C 1
ATOM 5042 O O . MET A 1 653 ? -8.639 -0.905 14.662 1.00 94.75 653 MET A O 1
ATOM 5046 N N . ALA A 1 654 ? -7.276 -1.894 13.177 1.00 93.00 654 ALA A N 1
ATOM 5047 C CA . ALA A 1 654 ? -8.303 -2.200 12.184 1.00 93.00 654 ALA A CA 1
ATOM 5048 C C . ALA A 1 654 ? -8.053 -3.549 11.493 1.00 93.00 654 ALA A C 1
ATOM 5050 O O . ALA A 1 654 ? -7.015 -4.187 11.674 1.00 93.00 654 ALA A O 1
ATOM 5051 N N . SER A 1 655 ? -9.016 -3.983 10.686 1.00 92.12 655 SER A N 1
ATOM 5052 C CA . SER A 1 655 ? -8.917 -5.155 9.818 1.00 92.12 655 SER A CA 1
ATOM 5053 C C . SER A 1 655 ? -9.867 -4.991 8.631 1.00 92.12 655 SER A C 1
ATOM 5055 O O . SER A 1 655 ? -10.782 -4.168 8.680 1.00 92.12 655 SER A O 1
ATOM 5057 N N . ASP A 1 656 ? -9.661 -5.793 7.591 1.00 86.56 656 ASP A N 1
ATOM 5058 C CA . ASP A 1 656 ? -10.475 -5.855 6.377 1.00 86.56 656 ASP A CA 1
ATOM 5059 C C . ASP A 1 656 ? -11.967 -6.058 6.724 1.00 86.56 656 ASP A C 1
ATOM 5061 O O . ASP A 1 656 ? -12.852 -5.437 6.136 1.00 86.56 656 ASP A O 1
ATOM 5065 N N . PHE A 1 657 ? -12.237 -6.927 7.705 1.00 92.44 657 PHE A N 1
ATOM 5066 C CA . PHE A 1 657 ? -13.563 -7.246 8.238 1.00 92.44 657 PHE A CA 1
ATOM 5067 C C . PHE A 1 657 ? -13.473 -7.993 9.578 1.00 92.44 657 PHE A C 1
ATOM 5069 O O . PHE A 1 657 ? -12.409 -8.476 9.965 1.00 92.44 657 PHE A O 1
ATOM 5076 N N . GLY A 1 658 ? -14.602 -8.141 10.280 1.00 92.62 658 GLY A N 1
ATOM 5077 C CA . GLY A 1 658 ? -14.716 -9.102 11.389 1.00 92.62 658 GLY A CA 1
ATOM 5078 C C . GLY A 1 658 ? -14.859 -10.551 10.900 1.00 92.62 658 GLY A C 1
ATOM 5079 O O . GLY A 1 658 ? -15.115 -10.787 9.723 1.00 92.62 658 GLY A O 1
ATOM 5080 N N . ARG A 1 659 ? -14.758 -11.544 11.792 1.00 92.19 659 ARG A N 1
ATOM 5081 C CA . ARG A 1 659 ? -14.976 -12.971 11.461 1.00 92.19 659 ARG A CA 1
ATOM 5082 C C . ARG A 1 659 ? -16.323 -13.518 11.912 1.00 92.19 659 ARG A C 1
ATOM 5084 O O . ARG A 1 659 ? -16.991 -12.949 12.774 1.00 92.19 659 ARG A O 1
ATOM 5091 N N . SER A 1 660 ? -16.714 -14.646 11.322 1.00 93.44 660 SER A N 1
ATOM 5092 C CA . SER A 1 660 ? -17.909 -15.385 11.719 1.00 93.44 660 SER A CA 1
ATOM 5093 C C . SER A 1 660 ? -17.814 -15.864 13.174 1.00 93.44 660 SER A C 1
ATOM 5095 O O . SER A 1 660 ? -16.777 -16.375 13.600 1.00 93.44 660 SER A O 1
ATOM 5097 N N . LEU A 1 661 ? -18.903 -15.767 13.944 1.00 92.06 661 LEU A N 1
ATOM 5098 C CA . LEU A 1 661 ? -18.915 -16.331 15.301 1.00 92.06 661 LEU A CA 1
ATOM 5099 C C . LEU A 1 661 ? -18.798 -17.856 15.294 1.00 92.06 661 LEU A C 1
ATOM 5101 O O . LEU A 1 661 ? -18.117 -18.412 16.152 1.00 92.06 661 LEU A O 1
ATOM 5105 N N . ASN A 1 662 ? -19.476 -18.526 14.361 1.00 89.19 662 ASN A N 1
ATOM 5106 C CA . ASN A 1 662 ? -19.547 -19.980 14.366 1.00 89.19 662 ASN A CA 1
ATOM 5107 C C . ASN A 1 662 ? -18.257 -20.616 13.806 1.00 89.19 662 ASN A C 1
ATOM 5109 O O . ASN A 1 662 ? -17.711 -20.091 12.831 1.00 89.19 662 ASN A O 1
ATOM 5113 N N . PRO A 1 663 ? -17.819 -21.765 14.364 1.00 86.38 663 PRO A N 1
ATOM 5114 C CA . PRO A 1 663 ? -16.778 -22.603 13.773 1.00 86.38 663 PRO A CA 1
ATOM 5115 C C . PRO A 1 663 ? -17.118 -23.040 12.344 1.00 86.38 663 PRO A C 1
ATOM 5117 O O . PRO A 1 663 ? -18.269 -23.386 12.049 1.00 86.38 663 PRO A O 1
ATOM 5120 N N . ASN A 1 664 ? -16.113 -23.087 11.475 1.00 87.69 664 ASN A N 1
ATOM 5121 C CA . ASN A 1 664 ? -16.217 -23.704 10.156 1.00 87.69 664 ASN A CA 1
ATOM 5122 C C . ASN A 1 664 ? -15.797 -25.190 10.191 1.00 87.69 664 ASN A C 1
ATOM 5124 O O . ASN A 1 664 ? -15.380 -25.722 11.221 1.00 87.69 664 ASN A O 1
ATOM 5128 N N . SER A 1 665 ? -15.914 -25.889 9.058 1.00 84.88 665 SER A N 1
ATOM 5129 C CA . SER A 1 665 ? -15.569 -27.317 8.960 1.00 84.88 665 SER A CA 1
ATOM 5130 C C . SER A 1 665 ? -14.069 -27.609 9.080 1.00 84.88 665 SER A C 1
ATOM 5132 O O . SER A 1 665 ? -13.709 -28.752 9.344 1.00 84.88 665 SER A O 1
ATOM 5134 N N . GLY A 1 666 ? -13.206 -26.605 8.897 1.00 81.06 666 GLY A N 1
ATOM 5135 C CA . GLY A 1 666 ? -11.755 -26.697 9.093 1.00 81.06 666 GLY A CA 1
ATOM 5136 C C . GLY A 1 666 ? -11.310 -26.479 10.544 1.00 81.06 666 GLY A C 1
ATOM 5137 O O . GLY A 1 666 ? -10.122 -26.593 10.843 1.00 81.06 666 GLY A O 1
ATOM 5138 N N . GLY A 1 667 ? -12.240 -26.173 11.456 1.00 81.44 667 GLY A N 1
ATOM 5139 C CA . GLY A 1 667 ? -11.932 -25.858 12.852 1.00 81.44 667 GLY A CA 1
ATOM 5140 C C . GLY A 1 667 ? -11.410 -24.435 13.074 1.00 81.44 667 GLY A C 1
ATOM 5141 O O . GLY A 1 667 ? -10.858 -24.169 14.141 1.00 81.44 667 GLY A O 1
ATOM 5142 N N . GLY A 1 668 ? -11.565 -23.549 12.086 1.00 86.06 668 GLY A N 1
ATOM 5143 C CA . GLY A 1 668 ? -11.338 -22.109 12.192 1.00 86.06 668 GLY A CA 1
ATOM 5144 C C . GLY A 1 668 ? -12.647 -21.316 12.080 1.00 86.06 668 GLY A C 1
ATOM 5145 O O . GLY A 1 668 ? -13.729 -21.815 12.393 1.00 86.06 668 GLY A O 1
ATOM 5146 N N . THR A 1 669 ? -12.567 -20.078 11.599 1.00 89.12 669 THR A N 1
ATOM 5147 C CA . THR A 1 669 ? -13.717 -19.189 11.357 1.00 89.12 669 THR A CA 1
ATOM 5148 C C . THR A 1 669 ? -13.733 -18.701 9.910 1.00 89.12 669 THR A C 1
ATOM 5150 O O . THR A 1 669 ? -12.690 -18.619 9.271 1.00 89.12 669 THR A O 1
ATOM 5153 N N . ASP A 1 670 ? -14.909 -18.362 9.379 1.00 91.50 670 ASP A N 1
ATOM 5154 C CA . ASP A 1 670 ? -15.040 -17.793 8.033 1.00 91.50 670 ASP A CA 1
ATOM 5155 C C . ASP A 1 670 ? -14.959 -16.260 8.051 1.00 91.50 670 ASP A C 1
ATOM 5157 O O . ASP A 1 670 ? -15.010 -15.604 9.097 1.00 91.50 670 ASP A O 1
ATOM 5161 N N . HIS A 1 671 ? -14.948 -15.677 6.852 1.00 93.56 671 HIS A N 1
ATOM 5162 C CA . HIS A 1 671 ? -15.092 -14.239 6.641 1.00 93.56 671 HIS A CA 1
ATOM 5163 C C . HIS A 1 671 ? -16.417 -13.725 7.221 1.00 93.56 671 HIS A C 1
ATOM 5165 O O . HIS A 1 671 ? -17.462 -14.380 7.106 1.00 93.56 671 HIS A O 1
ATOM 5171 N N . GLY A 1 672 ? -16.374 -12.549 7.842 1.00 94.38 672 GLY A N 1
ATOM 5172 C CA . GLY A 1 672 ? -17.530 -11.826 8.367 1.00 94.38 672 GLY A CA 1
ATOM 5173 C C . GLY A 1 672 ? -17.646 -10.433 7.756 1.00 94.38 672 GLY A C 1
ATOM 5174 O O . GLY A 1 672 ? -17.199 -10.207 6.637 1.00 94.38 672 GLY A O 1
ATOM 5175 N N . TRP A 1 673 ? -18.308 -9.518 8.464 1.00 94.50 673 TRP A N 1
ATOM 5176 C CA . TRP A 1 673 ? -18.528 -8.152 7.985 1.00 94.50 673 TRP A CA 1
ATOM 5177 C C . TRP A 1 673 ? -18.265 -7.143 9.104 1.00 94.50 673 TRP A C 1
ATOM 5179 O O . TRP A 1 673 ? -17.179 -6.567 9.147 1.00 94.50 673 TRP A O 1
ATOM 5189 N N . GLY A 1 674 ? -19.194 -6.983 10.048 1.00 95.50 674 GLY A N 1
ATOM 5190 C CA . GLY A 1 674 ? -18.975 -6.193 11.260 1.00 95.50 674 GLY A CA 1
ATOM 5191 C C . GLY A 1 674 ? -17.983 -6.852 12.222 1.00 95.50 674 GLY A C 1
ATOM 5192 O O . GLY A 1 674 ? -18.052 -8.058 12.469 1.00 95.50 674 GLY A O 1
ATOM 5193 N N . GLY A 1 675 ? -17.062 -6.052 12.761 1.00 95.69 675 GLY A N 1
ATOM 5194 C CA . GLY A 1 675 ? -16.054 -6.456 13.744 1.00 95.69 675 GLY A CA 1
ATOM 5195 C C . GLY A 1 675 ? -15.948 -5.484 14.923 1.00 95.69 675 GLY A C 1
ATOM 5196 O O . GLY A 1 675 ? -16.707 -4.526 15.021 1.00 95.69 675 GLY A O 1
ATOM 5197 N N . ASN A 1 676 ? -15.008 -5.729 15.835 1.00 96.44 676 ASN A N 1
ATOM 5198 C CA . ASN A 1 676 ? -14.734 -4.881 16.999 1.00 96.44 676 ASN A CA 1
ATOM 5199 C C . ASN A 1 676 ? -13.271 -4.418 16.993 1.00 96.44 676 ASN A C 1
ATOM 5201 O O . ASN A 1 676 ? -12.352 -5.228 16.865 1.00 96.44 676 ASN A O 1
ATOM 5205 N N . TYR A 1 677 ? -13.053 -3.123 17.177 1.00 97.00 677 TYR A N 1
ATOM 5206 C CA . TYR A 1 677 ? -11.746 -2.484 17.019 1.00 97.00 677 TYR A CA 1
ATOM 5207 C C . TYR A 1 677 ? -11.439 -1.568 18.199 1.00 97.00 677 TYR A C 1
ATOM 5209 O O . TYR A 1 677 ? -12.340 -1.248 18.969 1.00 97.00 677 TYR A O 1
ATOM 5217 N N . PHE A 1 678 ? -10.189 -1.131 18.362 1.00 97.25 678 PHE A N 1
ATOM 5218 C CA . PHE A 1 678 ? -9.821 -0.216 19.446 1.00 97.25 678 PHE A CA 1
ATOM 5219 C C . PHE A 1 678 ? -9.047 0.999 18.945 1.00 97.25 678 PHE A C 1
ATOM 5221 O O . PHE A 1 678 ? -8.305 0.929 17.965 1.00 97.25 678 PHE A O 1
ATOM 5228 N N . LEU A 1 679 ? -9.192 2.095 19.684 1.00 98.62 679 LEU A N 1
ATOM 5229 C CA . LEU A 1 679 ? -8.393 3.307 19.563 1.00 98.62 679 LEU A CA 1
ATOM 5230 C C . LEU A 1 679 ? -7.692 3.551 20.899 1.00 98.62 679 LEU A C 1
ATOM 5232 O O . LEU A 1 679 ? -8.348 3.554 21.940 1.00 98.62 679 LEU A O 1
ATOM 5236 N N . ALA A 1 680 ? -6.381 3.775 20.877 1.00 98.62 680 ALA A N 1
ATOM 5237 C CA . ALA A 1 680 ? -5.581 4.065 22.064 1.00 98.62 680 ALA A CA 1
ATOM 5238 C C . ALA A 1 680 ? -4.712 5.312 21.863 1.00 98.62 680 ALA A C 1
ATOM 5240 O O . ALA A 1 680 ? -4.244 5.571 20.763 1.00 98.62 680 ALA A O 1
ATOM 5241 N N . GLY A 1 681 ? -4.485 6.098 22.909 1.00 98.31 681 GLY A N 1
ATOM 5242 C CA . GLY A 1 681 ? -3.703 7.333 22.818 1.00 98.31 681 GLY A CA 1
ATOM 5243 C C . GLY A 1 681 ? -3.822 8.185 24.073 1.00 98.31 681 GLY A C 1
ATOM 5244 O O . GLY A 1 681 ? -4.805 8.078 24.808 1.00 98.31 681 GLY A O 1
ATOM 5245 N N . GLY A 1 682 ? -2.845 9.059 24.327 1.00 97.56 682 GLY A N 1
ATOM 5246 C CA . GLY A 1 682 ? -2.802 9.851 25.565 1.00 97.56 682 GLY A CA 1
ATOM 5247 C C . GLY A 1 682 ? -3.964 10.829 25.725 1.00 97.56 682 GLY A C 1
ATOM 5248 O O . GLY A 1 682 ? -4.375 11.120 26.847 1.00 97.56 682 GLY A O 1
ATOM 5249 N N . LYS A 1 683 ? -4.550 11.281 24.609 1.00 97.69 683 LYS A N 1
ATOM 5250 C CA . LYS A 1 683 ? -5.745 12.138 24.596 1.00 97.69 683 LYS A CA 1
ATOM 5251 C C . LYS A 1 683 ? -7.021 11.431 24.166 1.00 97.69 683 LYS A C 1
ATOM 5253 O O . LYS A 1 683 ? -8.046 12.101 24.076 1.00 97.69 683 LYS A O 1
ATOM 5258 N N . VAL A 1 684 ? -7.006 10.117 23.942 1.00 98.38 684 VAL A N 1
ATOM 5259 C CA . VAL A 1 684 ? -8.234 9.369 23.635 1.00 98.38 684 VAL A CA 1
ATOM 5260 C C . VAL A 1 684 ? -9.227 9.509 24.789 1.00 98.38 684 VAL A C 1
ATOM 5262 O O . VAL A 1 684 ? -8.861 9.413 25.958 1.00 98.38 684 VAL A O 1
ATOM 5265 N N . ASN A 1 685 ? -10.494 9.743 24.458 1.00 97.06 685 ASN A N 1
ATOM 5266 C CA . ASN A 1 685 ? -11.599 9.852 25.406 1.00 97.06 685 ASN A CA 1
ATOM 5267 C C . ASN A 1 685 ? -12.067 8.447 25.822 1.00 97.06 685 ASN A C 1
ATOM 5269 O O . ASN A 1 685 ? -13.123 7.972 25.398 1.00 97.06 685 ASN A O 1
ATOM 5273 N N . GLY A 1 686 ? -11.198 7.760 26.568 1.00 96.81 686 GLY A N 1
ATOM 5274 C CA . GLY A 1 686 ? -11.273 6.325 26.813 1.00 96.81 686 GLY A CA 1
ATOM 5275 C C . GLY A 1 686 ? -12.394 5.869 27.748 1.00 96.81 686 GLY A C 1
ATOM 5276 O O . GLY A 1 686 ? -13.265 6.641 28.145 1.00 96.81 686 GLY A O 1
ATOM 5277 N N . LYS A 1 687 ? -12.341 4.581 28.117 1.00 96.50 687 LYS A N 1
ATOM 5278 C CA . LYS A 1 687 ? -13.360 3.869 28.916 1.00 96.50 687 LYS A CA 1
ATOM 5279 C C . LYS A 1 687 ? -14.731 3.770 28.251 1.00 96.50 687 LYS A C 1
ATOM 5281 O O . LYS A 1 687 ? -15.723 3.613 28.952 1.00 96.50 687 LYS A O 1
ATOM 5286 N N . LYS A 1 688 ? -14.794 3.856 26.924 1.00 95.69 688 LYS A N 1
ATOM 5287 C CA . LYS A 1 688 ? -16.045 3.781 26.165 1.00 95.69 688 LYS A CA 1
ATOM 5288 C C . LYS A 1 688 ? -16.022 2.630 25.174 1.00 95.69 688 LYS A C 1
ATOM 5290 O O . LYS A 1 688 ? -14.975 2.301 24.618 1.00 95.69 688 LYS A O 1
ATOM 5295 N N . ILE A 1 689 ? -17.201 2.091 24.900 1.00 96.25 689 ILE A N 1
ATOM 5296 C CA . ILE A 1 689 ? -17.455 1.174 23.793 1.00 96.25 689 ILE A CA 1
ATOM 5297 C C . ILE A 1 689 ? -18.495 1.856 22.911 1.00 96.25 689 ILE A C 1
ATOM 5299 O O . ILE A 1 689 ? -19.684 1.867 23.236 1.00 96.25 689 ILE A O 1
ATOM 5303 N N . LEU A 1 690 ? -18.008 2.481 21.844 1.00 95.19 690 LEU A N 1
ATOM 5304 C CA . LEU A 1 690 ? -18.799 3.225 20.874 1.00 95.19 690 LEU A CA 1
ATOM 5305 C C . LEU A 1 690 ? -19.353 2.279 19.805 1.00 95.19 690 LEU A C 1
ATOM 5307 O O . LEU A 1 690 ? -18.707 1.295 19.456 1.00 95.19 690 LEU A O 1
ATOM 5311 N N . GLY A 1 691 ? -20.531 2.588 19.267 1.00 92.81 691 GLY A N 1
ATOM 5312 C CA . GLY A 1 691 ? -21.273 1.659 18.411 1.00 92.81 691 GLY A CA 1
ATOM 5313 C C . GLY A 1 691 ? -22.025 0.592 19.209 1.00 92.81 691 GLY A C 1
ATOM 5314 O O . GLY A 1 691 ? -21.925 0.527 20.435 1.00 92.81 691 GLY A O 1
ATOM 5315 N N . ASP A 1 692 ? -22.772 -0.257 18.511 1.00 92.00 692 ASP A N 1
ATOM 5316 C CA . ASP A 1 692 ? -23.678 -1.223 19.138 1.00 92.00 692 ASP A CA 1
ATOM 5317 C C . ASP A 1 692 ? -23.092 -2.633 19.068 1.00 92.00 692 ASP A C 1
ATOM 5319 O O . ASP A 1 692 ? -23.022 -3.245 18.001 1.00 92.00 692 ASP A O 1
ATOM 5323 N N . PHE A 1 693 ? -22.680 -3.185 20.213 1.00 95.00 693 PHE A N 1
ATOM 5324 C CA . PHE A 1 693 ? -22.246 -4.578 20.255 1.00 95.00 693 PHE A CA 1
ATOM 5325 C C . PHE A 1 693 ? -23.456 -5.498 20.040 1.00 95.00 693 PHE A C 1
ATOM 5327 O O . PHE A 1 693 ? -24.464 -5.314 20.727 1.00 95.00 693 PHE A O 1
ATOM 5334 N N . PRO A 1 694 ? -23.405 -6.506 19.150 1.00 94.25 694 PRO A N 1
ATOM 5335 C CA . PRO A 1 694 ? -24.593 -7.294 18.846 1.00 94.25 694 PRO A CA 1
ATOM 5336 C C . PRO A 1 694 ? -25.071 -8.096 20.069 1.00 94.25 694 PRO A C 1
ATOM 5338 O O . PRO A 1 694 ? -24.296 -8.820 20.690 1.00 94.25 694 PRO A O 1
ATOM 5341 N N . SER A 1 695 ? -26.355 -7.986 20.416 1.00 92.12 695 SER A N 1
ATOM 5342 C CA . SER A 1 695 ? -27.021 -8.857 21.396 1.00 92.12 695 SER A CA 1
ATOM 5343 C C . SER A 1 695 ? -28.512 -8.975 21.039 1.00 92.12 695 SER A C 1
ATOM 5345 O O . SER A 1 695 ? -29.165 -7.947 20.863 1.00 92.12 695 SER A O 1
ATOM 5347 N N . PRO A 1 696 ? -29.076 -10.192 20.920 1.00 92.75 696 PRO A N 1
ATOM 5348 C CA . PRO A 1 696 ? -28.436 -11.469 21.223 1.00 92.75 696 PRO A CA 1
ATOM 5349 C C . PRO A 1 696 ? -27.421 -11.890 20.148 1.00 92.75 696 PRO A C 1
ATOM 5351 O O . PRO A 1 696 ? -27.533 -11.503 18.984 1.00 92.75 696 PRO A O 1
ATOM 5354 N N . LEU A 1 697 ? -26.436 -12.715 20.517 1.00 93.94 697 LEU A N 1
ATOM 5355 C CA . LEU A 1 697 ? -25.489 -13.320 19.563 1.00 93.94 697 LEU A CA 1
ATOM 5356 C C . LEU A 1 697 ? -26.104 -14.533 18.841 1.00 93.94 697 LEU A C 1
ATOM 5358 O O . LEU A 1 697 ? -25.612 -15.659 18.940 1.00 93.94 697 LEU A O 1
ATOM 5362 N N . SER A 1 698 ? -27.220 -14.321 18.143 1.00 92.69 698 SER A N 1
ATOM 5363 C CA . SER A 1 698 ? -28.024 -15.401 17.564 1.00 92.69 698 SER A CA 1
ATOM 5364 C C . SER A 1 698 ? -28.850 -14.963 16.336 1.00 92.69 698 SER A C 1
ATOM 5366 O O . SER A 1 698 ? -28.965 -13.761 16.069 1.00 92.69 698 SER A O 1
ATOM 5368 N N . PRO A 1 699 ? -29.437 -15.910 15.566 1.00 92.81 699 PRO A N 1
ATOM 5369 C CA . PRO A 1 699 ? -30.213 -15.614 14.352 1.00 92.81 699 PRO A CA 1
ATOM 5370 C C . PRO A 1 699 ? -31.405 -14.663 14.529 1.00 92.81 699 PRO A C 1
ATOM 5372 O O . PRO A 1 699 ? -31.884 -14.065 13.559 1.00 92.81 699 PRO A O 1
ATOM 5375 N N . GLU A 1 700 ? -31.887 -14.508 15.758 1.00 91.94 700 GLU A N 1
ATOM 5376 C CA . GLU A 1 700 ? -32.965 -13.594 16.115 1.00 91.94 700 GLU A CA 1
ATOM 5377 C C . GLU A 1 700 ? -32.558 -12.122 15.927 1.00 91.94 700 GLU A C 1
ATOM 5379 O O . GLU A 1 700 ? -33.411 -11.297 15.600 1.00 91.94 700 GLU A O 1
ATOM 5384 N N . HIS A 1 701 ? -31.266 -11.788 16.027 1.00 93.12 701 HIS A N 1
ATOM 5385 C CA . HIS A 1 701 ? -30.776 -10.416 15.892 1.00 93.12 701 HIS A CA 1
ATOM 5386 C C . HIS A 1 701 ? -31.039 -9.834 14.484 1.00 93.12 701 HIS A C 1
ATOM 5388 O O . HIS A 1 701 ? -30.794 -10.521 13.485 1.00 93.12 701 HIS A O 1
ATOM 5394 N N . PRO A 1 702 ? -31.497 -8.573 14.344 1.00 92.81 702 PRO A N 1
ATOM 5395 C CA . PRO A 1 702 ? -31.857 -7.972 13.051 1.00 92.81 702 PRO A CA 1
ATOM 5396 C C . PRO A 1 702 ? -30.682 -7.788 12.083 1.00 92.81 702 PRO A C 1
ATOM 5398 O O . PRO A 1 702 ? -30.895 -7.665 10.886 1.00 92.81 702 PRO A O 1
ATOM 5401 N N . ASN A 1 703 ? -29.442 -7.833 12.566 1.00 94.38 703 ASN A N 1
ATOM 5402 C CA . ASN A 1 703 ? -28.250 -7.737 11.712 1.00 94.38 703 ASN A CA 1
ATOM 5403 C C . ASN A 1 703 ? -27.583 -9.089 11.432 1.00 94.38 703 ASN A C 1
ATOM 5405 O O . ASN A 1 703 ? -26.533 -9.123 10.802 1.00 94.38 703 ASN A O 1
ATOM 5409 N N . TRP A 1 704 ? -28.156 -10.201 11.900 1.00 93.94 704 TRP A N 1
ATOM 5410 C CA . TRP A 1 704 ? -27.612 -11.533 11.641 1.00 93.94 704 TRP A CA 1
ATOM 5411 C C . TRP A 1 704 ? -27.974 -12.009 10.230 1.00 93.94 704 TRP A C 1
ATOM 5413 O O . TRP A 1 704 ? -29.153 -12.192 9.923 1.00 93.94 704 TRP A O 1
ATOM 5423 N N . ILE A 1 705 ? -26.963 -12.296 9.405 1.00 93.31 705 ILE A N 1
ATOM 5424 C CA . ILE A 1 705 ? -27.134 -12.741 8.003 1.00 93.31 705 ILE A CA 1
ATOM 5425 C C . ILE A 1 705 ? -26.638 -14.174 7.746 1.00 93.31 705 ILE A C 1
ATOM 5427 O O . ILE A 1 705 ? -26.403 -14.573 6.609 1.00 93.31 705 ILE A O 1
ATOM 5431 N N . GLY A 1 706 ? -26.498 -14.976 8.806 1.00 90.75 706 GLY A N 1
ATOM 5432 C CA . GLY A 1 706 ? -26.060 -16.374 8.730 1.00 90.75 706 GLY A CA 1
ATOM 5433 C C . GLY A 1 706 ? -24.612 -16.576 9.176 1.00 90.75 706 GLY A C 1
ATOM 5434 O O . GLY A 1 706 ? -23.818 -15.640 9.186 1.00 90.75 706 GLY A O 1
ATOM 5435 N N . ARG A 1 707 ? -24.276 -17.807 9.598 1.00 88.81 707 ARG A N 1
ATOM 5436 C CA . ARG A 1 707 ? -22.941 -18.219 10.105 1.00 88.81 707 ARG A CA 1
ATOM 5437 C C . ARG A 1 707 ? -22.386 -17.365 11.263 1.00 88.81 707 ARG A C 1
ATOM 5439 O O . ARG A 1 707 ? -21.204 -17.445 11.571 1.00 88.81 707 ARG A O 1
ATOM 5446 N N . GLY A 1 708 ? -23.203 -16.539 11.913 1.00 91.56 708 GLY A N 1
ATOM 5447 C CA . GLY A 1 708 ? -22.723 -15.589 12.916 1.00 91.56 708 GLY A CA 1
ATOM 5448 C C . GLY A 1 708 ? -22.005 -14.384 12.329 1.00 91.56 708 GLY A C 1
ATOM 5449 O O . GLY A 1 708 ? -21.103 -13.846 12.964 1.00 91.56 708 GLY A O 1
ATOM 5450 N N . ARG A 1 709 ? -22.383 -13.987 11.111 1.00 94.88 709 ARG A N 1
ATOM 5451 C CA . ARG A 1 709 ? -21.981 -12.736 10.469 1.00 94.88 709 ARG A CA 1
ATOM 5452 C C . ARG A 1 709 ? -22.993 -11.645 10.806 1.00 94.88 709 ARG A C 1
ATOM 5454 O O . ARG A 1 709 ? -24.202 -11.883 10.725 1.00 94.88 709 ARG A O 1
ATOM 5461 N N . PHE A 1 710 ? -22.487 -10.458 11.126 1.00 95.69 710 PHE A N 1
ATOM 5462 C CA . PHE A 1 710 ? -23.304 -9.287 11.426 1.00 95.69 710 PHE A CA 1
ATOM 5463 C C . PHE A 1 710 ? -23.096 -8.184 10.402 1.00 95.69 710 PHE A C 1
ATOM 5465 O O . PHE A 1 710 ? -21.957 -7.856 10.075 1.00 95.69 710 PHE A O 1
ATOM 5472 N N . ILE A 1 711 ? -24.200 -7.595 9.946 1.00 95.75 711 ILE A N 1
ATOM 5473 C CA . ILE A 1 711 ? -24.180 -6.292 9.280 1.00 95.75 711 ILE A CA 1
ATOM 5474 C C . ILE A 1 711 ? -23.678 -5.253 10.302 1.00 95.75 711 ILE A C 1
ATOM 5476 O O . ILE A 1 711 ? -24.215 -5.212 11.423 1.00 95.75 711 ILE A O 1
ATOM 5480 N N . PRO A 1 712 ? -22.661 -4.439 9.963 1.00 94.88 712 PRO A N 1
ATOM 5481 C CA . PRO A 1 712 ? -22.193 -3.377 10.835 1.00 94.88 712 PRO A CA 1
ATOM 5482 C C . PRO A 1 712 ? -23.326 -2.413 11.189 1.00 94.88 712 PRO A C 1
ATOM 5484 O O . PRO A 1 712 ? -24.179 -2.096 10.368 1.00 94.88 712 PRO A O 1
ATOM 5487 N N . THR A 1 713 ? -23.320 -1.921 12.418 1.00 91.56 713 THR A N 1
ATOM 5488 C CA . THR A 1 713 ? -24.155 -0.785 12.853 1.00 91.56 713 THR A CA 1
ATOM 5489 C C . THR A 1 713 ? -23.363 0.512 12.824 1.00 91.56 713 THR A C 1
ATOM 5491 O O . THR A 1 713 ? -23.936 1.598 12.793 1.00 91.56 713 THR A O 1
ATOM 5494 N N . THR A 1 714 ? -22.035 0.397 12.838 1.00 94.12 714 THR A N 1
ATOM 5495 C CA . THR A 1 714 ? -21.109 1.520 12.868 1.00 94.12 714 THR A CA 1
ATOM 5496 C C . THR A 1 714 ? -20.280 1.517 11.581 1.00 94.12 714 THR A C 1
ATOM 5498 O O . THR A 1 714 ? -19.530 0.570 11.340 1.00 94.12 714 THR A O 1
ATOM 5501 N N . PRO A 1 715 ? -20.410 2.536 10.717 1.00 94.88 715 PRO A N 1
ATOM 5502 C CA . PRO A 1 715 ? -19.605 2.627 9.507 1.00 94.88 715 PRO A CA 1
ATOM 5503 C C . PRO A 1 715 ? -18.173 3.057 9.843 1.00 94.88 715 PRO A C 1
ATOM 5505 O O . PRO A 1 715 ? -17.949 3.796 10.806 1.00 94.88 715 PRO A O 1
ATOM 5508 N N . TRP A 1 716 ? -17.206 2.684 9.007 1.00 95.88 716 TRP A N 1
ATOM 5509 C CA . TRP A 1 716 ? -15.854 3.249 9.089 1.00 95.88 716 TRP A CA 1
ATOM 5510 C C . TRP A 1 716 ? -15.847 4.784 8.965 1.00 95.88 716 TRP A C 1
ATOM 5512 O O . TRP A 1 716 ? -15.090 5.436 9.685 1.00 95.88 716 TRP A O 1
ATOM 5522 N N . ASP A 1 717 ? -16.764 5.379 8.189 1.00 95.69 717 ASP A N 1
ATOM 5523 C CA . ASP A 1 717 ? -16.993 6.831 8.117 1.00 95.69 717 ASP A CA 1
ATOM 5524 C C . ASP A 1 717 ? -17.183 7.481 9.497 1.00 95.69 717 ASP A C 1
ATOM 5526 O O . ASP A 1 717 ? -16.725 8.601 9.721 1.00 95.69 717 ASP A O 1
ATOM 5530 N N . ALA A 1 718 ? -17.812 6.785 10.452 1.00 95.81 718 ALA A N 1
ATOM 5531 C CA . ALA A 1 718 ? -18.007 7.310 11.801 1.00 95.81 718 ALA A CA 1
ATOM 5532 C C . ALA A 1 718 ? -16.680 7.468 12.548 1.00 95.81 718 ALA A C 1
ATOM 5534 O O . ALA A 1 718 ? -16.461 8.482 13.213 1.00 95.81 718 ALA A O 1
ATOM 5535 N N . VAL A 1 719 ? -15.788 6.485 12.416 1.00 96.94 719 VAL A N 1
ATOM 5536 C CA . VAL A 1 719 ? -14.452 6.496 13.024 1.00 96.94 719 VAL A CA 1
ATOM 5537 C C . VAL A 1 719 ? -13.573 7.541 12.336 1.00 96.94 719 VAL A C 1
ATOM 5539 O O . VAL A 1 719 ? -12.940 8.363 13.006 1.00 96.94 719 VAL A O 1
ATOM 5542 N N . TRP A 1 720 ? -13.583 7.564 11.001 1.00 97.00 720 TRP A N 1
ATOM 5543 C CA . TRP A 1 720 ? -12.806 8.514 10.208 1.00 97.00 720 TRP A CA 1
ATOM 5544 C C . TRP A 1 720 ? -13.213 9.958 10.434 1.00 97.00 720 TRP A C 1
ATOM 5546 O O . TRP A 1 720 ? -12.332 10.809 10.526 1.00 97.00 720 TRP A O 1
ATOM 5556 N N . ASN A 1 721 ? -14.507 10.240 10.596 1.00 97.00 721 ASN A N 1
ATOM 5557 C CA . ASN A 1 721 ? -14.989 11.593 10.849 1.00 97.00 721 ASN A CA 1
ATOM 5558 C C . ASN A 1 721 ? -14.356 12.177 12.123 1.00 97.00 721 ASN A C 1
ATOM 5560 O O . ASN A 1 721 ? -13.800 13.277 12.096 1.00 97.00 721 ASN A O 1
ATOM 5564 N N . GLY A 1 722 ? -14.373 11.423 13.225 1.00 96.88 722 GLY A N 1
ATOM 5565 C CA . GLY A 1 722 ? -13.796 11.881 14.488 1.00 96.88 722 GLY A CA 1
ATOM 5566 C C . GLY A 1 722 ? -12.272 12.023 14.432 1.00 96.88 722 GLY A C 1
ATOM 5567 O O . GLY A 1 722 ? -11.717 12.985 14.969 1.00 96.88 722 GLY A O 1
ATOM 5568 N N . ILE A 1 723 ? -11.585 11.111 13.738 1.00 98.00 723 ILE A N 1
ATOM 5569 C CA . ILE A 1 723 ? -10.129 11.173 13.541 1.00 98.00 723 ILE A CA 1
ATOM 5570 C C . ILE A 1 723 ? -9.733 12.368 12.661 1.00 98.00 723 ILE A C 1
ATOM 5572 O O . ILE A 1 723 ? -8.814 13.105 13.021 1.00 98.00 723 ILE A O 1
ATOM 5576 N N . ALA A 1 724 ? -10.433 12.606 11.549 1.00 97.69 724 ALA A N 1
ATOM 5577 C CA . ALA A 1 724 ? -10.192 13.744 10.663 1.00 97.69 724 ALA A CA 1
ATOM 5578 C C . ALA A 1 724 ? -10.357 15.074 11.415 1.00 97.69 724 ALA A C 1
ATOM 5580 O O . ALA A 1 724 ? -9.498 15.956 11.319 1.00 97.69 724 ALA A O 1
ATOM 5581 N N . GLN A 1 725 ? -11.405 15.184 12.241 1.00 96.94 725 GLN A N 1
ATOM 5582 C CA . GLN A 1 725 ? -11.614 16.345 13.106 1.00 96.94 725 GLN A CA 1
ATOM 5583 C C . GLN A 1 725 ? -10.476 16.536 14.114 1.00 96.94 725 GLN A C 1
ATOM 5585 O O . GLN A 1 725 ? -9.953 17.642 14.248 1.00 96.94 725 GLN A O 1
ATOM 5590 N N . TRP A 1 726 ? -10.029 15.467 14.780 1.00 97.00 726 TRP A N 1
ATOM 5591 C CA . TRP A 1 726 ? -8.911 15.545 15.727 1.00 97.00 726 TRP A CA 1
ATOM 5592 C C . TRP A 1 726 ? -7.593 15.961 15.064 1.00 97.00 726 TRP A C 1
ATOM 5594 O O . TRP A 1 726 ? -6.821 16.734 15.645 1.00 97.00 726 TRP A O 1
ATOM 5604 N N . LEU A 1 727 ? -7.349 15.499 13.835 1.00 96.94 727 LEU A N 1
ATOM 5605 C CA . LEU A 1 727 ? -6.200 15.913 13.033 1.00 96.94 727 LEU A CA 1
ATOM 5606 C C . LEU A 1 727 ? -6.313 17.374 12.562 1.00 96.94 727 LEU A C 1
ATOM 5608 O O . LEU A 1 727 ? -5.287 17.991 12.287 1.00 96.94 727 LEU A O 1
ATOM 5612 N N . GLY A 1 728 ? -7.501 17.979 12.557 1.00 94.69 728 GLY A N 1
ATOM 5613 C CA . GLY A 1 728 ? -7.687 19.414 12.310 1.00 94.69 728 GLY A CA 1
ATOM 5614 C C . GLY A 1 728 ? -8.536 19.759 11.089 1.00 94.69 728 GLY A C 1
ATOM 5615 O O . GLY A 1 728 ? -8.505 20.907 10.643 1.00 94.69 728 GLY A O 1
ATOM 5616 N N . VAL A 1 729 ? -9.285 18.807 10.532 1.00 95.19 729 VAL A N 1
ATOM 5617 C CA . VAL A 1 729 ? -10.332 19.102 9.543 1.00 95.19 729 VAL A CA 1
ATOM 5618 C C . VAL A 1 729 ? -11.542 19.681 10.280 1.00 95.19 729 VAL A C 1
ATOM 5620 O O . VAL A 1 729 ? -12.097 19.035 11.162 1.00 95.19 729 VAL A O 1
ATOM 5623 N N . ASP A 1 730 ? -11.942 20.911 9.961 1.00 91.19 730 ASP A N 1
ATOM 5624 C CA . ASP A 1 730 ? -12.910 21.677 10.765 1.00 91.19 730 ASP A CA 1
ATOM 5625 C C . ASP A 1 730 ? -14.088 22.261 9.976 1.00 91.19 730 ASP A C 1
ATOM 5627 O O . ASP A 1 730 ? -14.869 23.041 10.522 1.00 91.19 730 ASP A O 1
ATOM 5631 N N . THR A 1 731 ? -14.263 21.849 8.720 1.00 93.12 731 THR A N 1
ATOM 5632 C CA . THR A 1 731 ? -15.413 22.231 7.897 1.00 93.12 731 THR A CA 1
ATOM 5633 C C . THR A 1 731 ? -16.199 20.994 7.471 1.00 93.12 731 THR A C 1
ATOM 5635 O O . THR A 1 731 ? -15.619 19.939 7.210 1.00 93.12 731 THR A O 1
ATOM 5638 N N . ASP A 1 732 ? -17.528 21.114 7.396 1.00 92.88 732 ASP A N 1
ATOM 5639 C CA . ASP A 1 732 ? -18.375 20.038 6.863 1.00 92.88 732 ASP A CA 1
ATOM 5640 C C . ASP A 1 732 ? -18.061 19.763 5.383 1.00 92.88 732 ASP A C 1
ATOM 5642 O O . ASP A 1 732 ? -18.061 18.610 4.975 1.00 92.88 732 ASP A O 1
ATOM 5646 N N . GLU A 1 733 ? -17.707 20.793 4.605 1.00 94.44 733 GLU A N 1
ATOM 5647 C CA . GLU A 1 733 ? -17.325 20.663 3.190 1.00 94.44 733 GLU A CA 1
ATOM 5648 C C . GLU A 1 733 ? -16.086 19.775 3.000 1.00 94.44 733 GLU A C 1
ATOM 5650 O O . GLU A 1 733 ? -16.089 18.873 2.163 1.00 94.44 733 GLU A O 1
ATOM 5655 N N . ASP A 1 734 ? -15.034 19.985 3.798 1.00 95.44 734 ASP A N 1
ATOM 5656 C CA . ASP A 1 734 ? -13.843 19.139 3.720 1.00 95.44 734 ASP A CA 1
ATOM 5657 C C . ASP A 1 734 ? -14.126 17.722 4.225 1.00 95.44 734 ASP A C 1
ATOM 5659 O O . ASP A 1 734 ? -13.634 16.764 3.632 1.00 95.44 734 ASP A O 1
ATOM 5663 N N . LEU A 1 735 ? -14.934 17.569 5.283 1.00 96.06 735 LEU A N 1
ATOM 5664 C CA . LEU A 1 735 ? -15.326 16.251 5.792 1.00 96.06 735 LEU A CA 1
ATOM 5665 C C . LEU A 1 735 ? -16.159 15.464 4.774 1.00 96.06 735 LEU A C 1
ATOM 5667 O O . LEU A 1 735 ? -15.923 14.271 4.620 1.00 96.06 735 LEU A O 1
ATOM 5671 N N . ASP A 1 736 ? -17.084 16.112 4.068 1.00 95.25 736 ASP A N 1
ATOM 5672 C CA . ASP A 1 736 ? -17.909 15.479 3.034 1.00 95.25 736 ASP A CA 1
ATOM 5673 C C . ASP A 1 736 ? -17.082 15.101 1.795 1.00 95.25 736 ASP A C 1
ATOM 5675 O O . ASP A 1 736 ? -17.350 14.085 1.159 1.00 95.25 736 ASP A O 1
ATOM 5679 N N . TRP A 1 737 ? -16.031 15.866 1.472 1.00 94.00 737 TRP A N 1
ATOM 5680 C CA . TRP A 1 737 ? -15.087 15.476 0.422 1.00 94.00 737 TRP A CA 1
ATOM 5681 C C . TRP A 1 737 ? -14.205 14.291 0.844 1.00 94.00 737 TRP A C 1
ATOM 5683 O O . TRP A 1 737 ? -13.971 13.377 0.054 1.00 94.00 737 TRP A O 1
ATOM 5693 N N . ILE A 1 738 ? -13.721 14.281 2.091 1.00 95.88 738 ILE A N 1
ATOM 5694 C CA . ILE A 1 738 ? -12.911 13.177 2.628 1.00 95.88 738 ILE A CA 1
ATOM 5695 C C . ILE A 1 738 ? -13.744 11.897 2.754 1.00 95.88 738 ILE A C 1
ATOM 5697 O O . ILE A 1 738 ? -13.222 10.813 2.489 1.00 95.88 738 ILE A O 1
ATOM 5701 N N . LEU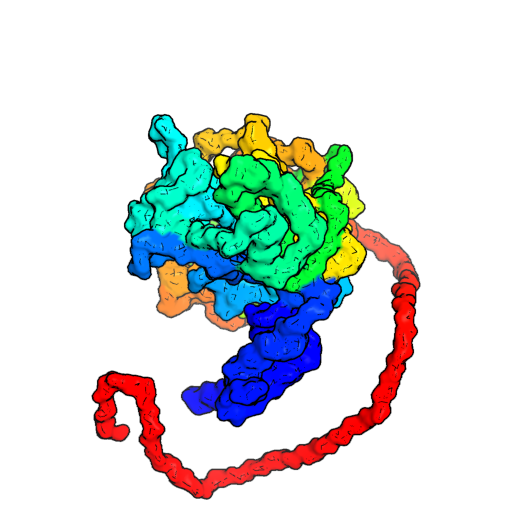 A 1 739 ? -15.009 12.011 3.160 1.00 95.81 739 LEU A N 1
ATOM 5702 C CA . LEU A 1 739 ? -15.925 10.908 3.446 1.00 95.81 739 LEU A CA 1
ATOM 5703 C C . LEU A 1 739 ? -17.203 11.067 2.609 1.00 95.81 739 LEU A C 1
ATOM 5705 O O . LEU A 1 739 ? -18.202 11.593 3.109 1.00 95.81 739 LEU A O 1
ATOM 5709 N N . PRO A 1 740 ? -17.214 10.597 1.350 1.00 92.62 740 PRO A N 1
ATOM 5710 C CA . PRO A 1 740 ? -18.331 10.835 0.433 1.00 92.62 740 PRO A CA 1
ATOM 5711 C C . PRO A 1 740 ? -19.685 10.299 0.924 1.00 92.62 740 PRO A C 1
ATOM 5713 O O . PRO A 1 740 ? -20.736 10.809 0.536 1.00 92.62 740 PRO A O 1
ATOM 5716 N N . ASN A 1 741 ? -19.686 9.296 1.809 1.00 91.19 741 ASN A N 1
ATOM 5717 C CA . ASN A 1 741 ? -20.910 8.708 2.364 1.00 91.19 741 ASN A CA 1
ATOM 5718 C C . ASN A 1 741 ? -21.345 9.335 3.690 1.00 91.19 741 ASN A C 1
ATOM 5720 O O . ASN A 1 741 ? -22.412 8.990 4.201 1.00 91.19 741 ASN A O 1
ATOM 5724 N N . ARG A 1 742 ? -20.569 10.271 4.247 1.00 93.19 742 ARG A N 1
ATOM 5725 C CA . ARG A 1 742 ? -20.784 10.861 5.576 1.00 93.19 742 ARG A CA 1
ATOM 5726 C C . ARG A 1 742 ? -22.220 11.324 5.801 1.00 93.19 742 ARG A C 1
ATOM 5728 O O . ARG A 1 742 ? -22.826 10.994 6.821 1.00 93.19 742 ARG A O 1
ATOM 5735 N N . GLN A 1 743 ? -22.797 12.031 4.830 1.00 92.31 743 GLN A N 1
ATOM 5736 C CA . GLN A 1 743 ? -24.151 12.581 4.938 1.00 92.31 743 GLN A CA 1
ATOM 5737 C C . GLN A 1 743 ? -25.248 11.508 5.074 1.00 92.31 743 GLN A C 1
ATOM 5739 O O . GLN A 1 743 ? -26.329 11.808 5.581 1.00 92.31 743 GLN A O 1
ATOM 5744 N N . LYS A 1 744 ? -24.982 10.253 4.686 1.00 91.75 744 LYS A N 1
ATOM 5745 C CA . LYS A 1 744 ? -25.937 9.138 4.803 1.00 91.75 744 LYS A CA 1
ATOM 5746 C C . LYS A 1 744 ? -26.053 8.585 6.226 1.00 91.75 744 LYS A C 1
ATOM 5748 O O . LYS A 1 744 ? -27.023 7.895 6.526 1.00 91.75 744 LYS A O 1
ATOM 5753 N N . PHE A 1 745 ? -25.091 8.876 7.104 1.00 91.38 745 PHE A N 1
ATOM 5754 C CA . PHE A 1 745 ? -24.993 8.241 8.424 1.00 91.38 745 PHE A CA 1
ATOM 5755 C C . PHE A 1 745 ? -25.467 9.111 9.593 1.00 91.38 745 PHE A C 1
ATOM 5757 O O . PHE A 1 745 ? -25.701 8.580 10.676 1.00 91.38 745 PHE A O 1
ATOM 5764 N N . GLY A 1 746 ? -25.667 10.419 9.394 1.00 86.31 746 GLY A N 1
ATOM 5765 C CA . GLY A 1 746 ? -26.299 11.307 10.377 1.00 86.31 746 GLY A CA 1
ATOM 5766 C C . GLY A 1 746 ? -25.736 11.162 11.800 1.00 86.31 746 GLY A C 1
ATOM 5767 O O . GLY A 1 746 ? -24.553 11.391 12.036 1.00 86.31 746 GLY A O 1
ATOM 5768 N N . SER A 1 747 ? -26.586 10.769 12.756 1.00 80.62 747 SER A N 1
ATOM 5769 C CA . SER A 1 747 ? -26.220 10.608 14.174 1.00 80.62 747 SER A CA 1
ATOM 5770 C C . SER A 1 747 ? -25.296 9.424 14.478 1.00 80.62 747 SER A C 1
ATOM 5772 O O . SER A 1 747 ? -24.842 9.307 15.612 1.00 80.62 747 SER A O 1
ATOM 5774 N N . SER A 1 748 ? -25.032 8.540 13.514 1.00 85.88 748 SER A N 1
ATOM 5775 C CA . SER A 1 748 ? -24.109 7.411 13.687 1.00 85.88 748 SER A CA 1
ATOM 5776 C C . SER A 1 748 ? -22.637 7.812 13.551 1.00 85.88 748 SER A C 1
ATOM 5778 O O . SER A 1 748 ? -21.766 6.978 13.776 1.00 85.88 748 SER A O 1
ATOM 5780 N N . LEU A 1 749 ? -22.346 9.062 13.174 1.00 93.62 749 LEU A N 1
ATOM 5781 C CA . LEU A 1 749 ? -20.986 9.591 13.079 1.00 93.62 749 LEU A CA 1
ATOM 5782 C C . LEU A 1 749 ? -20.431 9.962 14.459 1.00 93.62 749 LEU A C 1
ATOM 5784 O O . LEU A 1 749 ? -21.133 10.565 15.269 1.00 93.62 749 LEU A O 1
ATOM 5788 N N . PHE A 1 750 ? -19.146 9.690 14.696 1.00 94.75 750 PHE A N 1
ATOM 5789 C CA . PHE A 1 750 ? -18.449 10.176 15.887 1.00 94.75 750 PHE A CA 1
ATOM 5790 C C . PHE A 1 750 ? -17.765 11.506 15.596 1.00 94.75 750 PHE A C 1
ATOM 5792 O O . PHE A 1 750 ? -17.104 11.668 14.569 1.00 94.75 750 PHE A O 1
ATOM 5799 N N . SER A 1 751 ? -17.889 12.461 16.511 1.00 94.88 751 SER A N 1
ATOM 5800 C CA . SER A 1 751 ? -17.117 13.702 16.476 1.00 94.88 751 SER A CA 1
ATOM 5801 C C . SER A 1 751 ? -15.713 13.506 17.051 1.00 94.88 751 SER A C 1
ATOM 5803 O O . SER A 1 751 ? -15.437 12.556 17.789 1.00 94.88 751 SER A O 1
ATOM 5805 N N . GLY A 1 752 ? -14.816 14.456 16.788 1.00 95.50 752 GLY A N 1
ATOM 5806 C CA . GLY A 1 752 ? -13.495 14.487 17.407 1.00 95.50 752 GLY A CA 1
ATOM 5807 C C . GLY A 1 752 ? -13.570 14.511 18.936 1.00 95.50 752 GLY A C 1
ATOM 5808 O O . GLY A 1 752 ? -12.698 13.940 19.581 1.00 95.50 752 GLY A O 1
ATOM 5809 N N . HIS A 1 753 ? -14.610 15.119 19.518 1.00 95.50 753 HIS A N 1
ATOM 5810 C CA . HIS A 1 753 ? -14.838 15.170 20.968 1.00 95.50 753 HIS A CA 1
ATOM 5811 C C . HIS A 1 753 ? -15.306 13.823 21.551 1.00 95.50 753 HIS A C 1
ATOM 5813 O O . HIS A 1 753 ? -14.997 13.484 22.699 1.00 95.50 753 HIS A O 1
ATOM 5819 N N . ASP A 1 754 ? -16.022 13.019 20.761 1.00 95.00 754 ASP A N 1
ATOM 5820 C CA . ASP A 1 754 ? -16.411 11.669 21.180 1.00 95.00 754 ASP A CA 1
ATOM 5821 C C . ASP A 1 754 ? -15.183 10.769 21.334 1.00 95.00 754 ASP A C 1
ATOM 5823 O O . ASP A 1 754 ? -15.120 9.988 22.289 1.00 95.00 754 ASP A O 1
ATOM 5827 N N . LEU A 1 755 ? -14.201 10.940 20.437 1.00 97.50 755 LEU A N 1
ATOM 5828 C CA . LEU A 1 755 ? -12.985 10.129 20.368 1.00 97.50 755 LEU A CA 1
ATOM 5829 C C . LEU A 1 755 ? -11.816 10.678 21.200 1.00 97.50 755 LEU A C 1
ATOM 5831 O O . LEU A 1 755 ? -11.014 9.887 21.696 1.00 97.50 755 LEU A O 1
ATOM 5835 N N . PHE A 1 756 ? -11.704 11.997 21.379 1.00 97.94 756 PHE A N 1
ATOM 5836 C CA . PHE A 1 756 ? -10.542 12.642 21.997 1.00 97.94 756 PHE A CA 1
ATOM 5837 C C . PHE A 1 756 ? -10.927 13.762 22.970 1.00 97.94 756 PHE A C 1
ATOM 5839 O O . PHE A 1 756 ? -11.839 14.547 22.734 1.00 97.94 756 PHE A O 1
ATOM 5846 N N . THR A 1 757 ? -10.188 13.844 24.072 1.00 96.69 757 THR A N 1
ATOM 5847 C CA . THR A 1 757 ? -10.382 14.802 25.174 1.00 96.69 757 THR A CA 1
ATOM 5848 C C . THR A 1 757 ? -9.898 16.217 24.855 1.00 96.69 757 THR A C 1
ATOM 5850 O O . THR A 1 757 ? -10.353 17.168 25.486 1.00 96.69 757 THR A O 1
ATOM 5853 N N . ASP A 1 758 ? -8.979 16.368 23.897 1.00 94.00 758 ASP A N 1
ATOM 5854 C CA . ASP A 1 758 ? -8.415 17.650 23.456 1.00 94.00 758 ASP A CA 1
ATOM 5855 C C . ASP A 1 758 ? -9.113 18.222 22.210 1.00 94.00 758 ASP A C 1
ATOM 5857 O O . ASP A 1 758 ? -8.758 19.305 21.744 1.00 94.00 758 ASP A O 1
ATOM 5861 N N . SER A 1 759 ? -10.104 17.512 21.667 1.00 88.81 759 SER A N 1
ATOM 5862 C CA . SER A 1 759 ? -10.918 18.004 20.559 1.00 88.81 759 SER A CA 1
ATOM 5863 C C . SER A 1 759 ? -11.996 18.968 21.061 1.00 88.81 759 SER A C 1
ATOM 5865 O O . SER A 1 759 ? -12.688 18.660 22.037 1.00 88.81 759 SER A O 1
ATOM 5867 N N . PRO A 1 760 ? -12.204 20.115 20.391 1.00 82.00 760 PRO A N 1
ATOM 5868 C CA . PRO A 1 760 ? -13.307 21.004 20.725 1.00 82.00 760 PRO A CA 1
ATOM 5869 C C . PRO A 1 760 ? -14.655 20.323 20.458 1.00 82.00 760 PRO A C 1
ATOM 5871 O O . PRO A 1 760 ? -14.779 19.475 19.572 1.00 82.00 760 PRO A O 1
ATOM 5874 N N . VAL A 1 761 ? -15.686 20.731 21.202 1.00 81.50 761 VAL A N 1
ATOM 5875 C CA . VAL A 1 761 ? -17.068 20.341 20.894 1.00 81.50 761 VAL A CA 1
ATOM 5876 C C . VAL A 1 761 ? -17.419 20.887 19.513 1.00 81.50 761 VAL A C 1
ATOM 5878 O O . VAL A 1 761 ? -17.316 22.091 19.275 1.00 81.50 761 VAL A O 1
ATOM 5881 N N . TRP A 1 762 ? -17.837 20.003 18.610 1.00 74.00 762 TRP A N 1
ATOM 5882 C CA . TRP A 1 762 ? -18.234 20.392 17.265 1.00 74.00 762 TRP A CA 1
ATOM 5883 C C . TRP A 1 762 ? -19.527 21.207 17.306 1.00 74.00 762 TRP A C 1
ATOM 5885 O O . TRP A 1 762 ? -20.593 20.682 17.631 1.00 74.00 762 TRP A O 1
ATOM 5895 N N . THR A 1 763 ? -19.451 22.488 16.959 1.00 63.53 763 THR A N 1
ATOM 5896 C CA . THR A 1 763 ? -20.634 23.295 16.657 1.00 63.53 763 THR A CA 1
ATOM 5897 C C . THR A 1 763 ? -20.700 23.482 15.148 1.00 63.53 763 THR A C 1
ATOM 5899 O O . THR A 1 763 ? -19.828 24.175 14.619 1.00 63.53 763 THR A O 1
ATOM 5902 N N . PRO A 1 764 ? -21.695 22.897 14.448 1.00 54.53 764 PRO A N 1
ATOM 5903 C CA . PRO A 1 764 ? -21.895 23.159 13.028 1.00 54.53 764 PRO A CA 1
ATOM 5904 C C . PRO A 1 764 ? -21.925 24.669 12.796 1.00 54.53 764 PRO A C 1
ATOM 5906 O O . PRO A 1 764 ? -22.534 25.403 13.586 1.00 54.53 764 PRO A O 1
ATOM 5909 N N . ALA A 1 765 ? -21.249 25.147 11.751 1.00 49.25 765 ALA A N 1
ATOM 5910 C CA . ALA A 1 765 ? -21.289 26.563 11.418 1.00 49.25 765 ALA A CA 1
ATOM 5911 C C . ALA A 1 765 ? -22.761 27.004 11.272 1.00 49.25 765 ALA A C 1
ATOM 5913 O O . ALA A 1 765 ? -23.572 26.240 10.736 1.00 49.25 765 ALA A O 1
ATOM 5914 N N . PRO A 1 766 ? -23.147 28.210 11.736 1.00 38.78 766 PRO A N 1
ATOM 5915 C CA . PRO A 1 766 ? -24.484 28.725 11.482 1.00 38.78 766 PRO A CA 1
ATOM 5916 C C . PRO A 1 766 ? -24.728 28.659 9.981 1.00 38.78 766 PRO A C 1
ATOM 5918 O O . PRO A 1 766 ? -23.928 29.200 9.216 1.00 38.78 766 PRO A O 1
ATOM 5921 N N . VAL A 1 767 ? -25.802 27.982 9.570 1.00 40.06 767 VAL A N 1
ATOM 5922 C CA . VAL A 1 767 ? -26.213 27.917 8.168 1.00 40.06 767 VAL A CA 1
ATOM 5923 C C . VAL A 1 767 ? -26.425 29.356 7.706 1.00 40.06 767 VAL A C 1
ATOM 5925 O O . VAL A 1 767 ? -27.446 29.980 7.999 1.00 40.06 767 VAL A O 1
ATOM 5928 N N . GLY A 1 768 ? -25.414 29.927 7.051 1.00 35.62 768 GLY A N 1
ATOM 5929 C CA . GLY A 1 768 ? -25.543 31.211 6.387 1.00 35.62 768 GLY A CA 1
ATOM 5930 C C . GLY A 1 768 ? -26.652 31.094 5.343 1.00 35.62 768 GLY A C 1
ATOM 5931 O O . GLY A 1 768 ? -26.890 29.993 4.839 1.00 35.62 768 GLY A O 1
ATOM 5932 N N . PRO A 1 769 ? -27.362 32.186 5.011 1.00 33.62 769 PRO A N 1
ATOM 5933 C CA . PRO A 1 769 ? -28.371 32.133 3.964 1.00 33.62 769 PRO A CA 1
ATOM 5934 C C . PRO A 1 769 ? -27.727 31.521 2.725 1.00 33.62 769 PRO A C 1
ATOM 5936 O O . PRO A 1 769 ? -26.693 32.020 2.278 1.00 33.62 769 PRO A O 1
ATOM 5939 N N . SER A 1 770 ? -28.316 30.416 2.250 1.00 35.34 770 SER A N 1
ATOM 5940 C CA . SER A 1 770 ? -27.945 29.698 1.031 1.00 35.34 770 SER A CA 1
ATOM 5941 C C . SER A 1 770 ? -27.433 30.699 0.007 1.00 35.34 770 SER A C 1
ATOM 5943 O O . SER A 1 770 ? -28.227 31.435 -0.588 1.00 35.34 770 SER A O 1
ATOM 5945 N N . LYS A 1 771 ? -26.111 30.762 -0.188 1.00 35.03 771 LYS A N 1
ATOM 5946 C CA . LYS A 1 771 ? -25.579 31.479 -1.339 1.00 35.03 771 LYS A CA 1
ATOM 5947 C C . LYS A 1 771 ? -26.187 30.777 -2.543 1.00 35.03 771 LYS A C 1
ATOM 5949 O O . LYS A 1 771 ? -26.069 29.563 -2.683 1.00 35.03 771 LYS A O 1
ATOM 5954 N N . SER A 1 772 ? -26.941 31.536 -3.333 1.00 33.22 772 SER A N 1
ATOM 5955 C CA . SER A 1 772 ? -27.440 31.102 -4.632 1.00 33.22 772 SER A CA 1
ATOM 5956 C C . SER A 1 772 ? -26.307 30.415 -5.404 1.00 33.22 772 SER A C 1
ATOM 5958 O O . SER A 1 772 ? -25.155 30.815 -5.219 1.00 33.22 772 SER A O 1
ATOM 5960 N N . PRO A 1 773 ? -26.610 29.393 -6.221 1.00 35.50 773 PRO A N 1
ATOM 5961 C CA . PRO A 1 773 ? -25.597 28.542 -6.829 1.00 35.50 773 PRO A CA 1
ATOM 5962 C C . PRO A 1 773 ? -24.515 29.392 -7.497 1.00 35.50 773 PRO A C 1
ATOM 5964 O O . PRO A 1 773 ? -24.802 30.239 -8.346 1.00 35.50 773 PRO A O 1
ATOM 5967 N N . THR A 1 774 ? -23.274 29.190 -7.057 1.00 33.75 774 THR A N 1
ATOM 5968 C CA . THR A 1 774 ? -22.066 29.707 -7.702 1.00 33.75 774 THR A CA 1
ATOM 5969 C C . THR A 1 774 ? -22.093 29.291 -9.182 1.00 33.75 774 THR A C 1
ATOM 5971 O O . THR A 1 774 ? -22.635 28.225 -9.490 1.00 33.75 774 THR A O 1
ATOM 5974 N N . PRO A 1 775 ? -21.596 30.121 -10.119 1.00 34.06 775 PRO A N 1
ATOM 5975 C CA . PRO A 1 775 ? -21.887 29.957 -11.535 1.00 34.06 775 PRO A CA 1
ATOM 5976 C C . PRO A 1 775 ? -21.399 28.609 -12.052 1.00 34.06 775 PRO A C 1
ATOM 5978 O O . PRO A 1 775 ? -20.320 28.143 -11.692 1.00 34.06 775 PRO A O 1
ATOM 5981 N N . GLN A 1 776 ? -22.219 28.031 -12.923 1.00 33.22 776 GLN A N 1
ATOM 5982 C CA . GLN A 1 776 ? -21.933 26.876 -13.762 1.00 33.22 776 GLN A CA 1
ATOM 5983 C C . GLN A 1 776 ? -20.473 26.897 -14.267 1.00 33.22 776 GLN A C 1
ATOM 5985 O O . GLN A 1 776 ? -20.004 27.969 -14.667 1.00 33.22 776 GLN A O 1
ATOM 5990 N N . PRO A 1 777 ? -19.756 25.755 -14.275 1.00 34.56 777 PRO A N 1
ATOM 5991 C CA . PRO A 1 777 ? -18.411 25.691 -14.833 1.00 34.56 777 PRO A CA 1
ATOM 5992 C C . PRO A 1 777 ? -18.423 26.240 -16.261 1.00 34.56 777 PRO A C 1
ATOM 5994 O O . PRO A 1 777 ? -19.332 25.953 -17.045 1.00 34.56 777 PRO A O 1
ATOM 5997 N N . THR A 1 778 ? -17.430 27.070 -16.575 1.00 33.28 778 THR A N 1
ATOM 5998 C CA . THR A 1 778 ? -17.226 27.647 -17.904 1.00 33.28 778 THR A CA 1
ATOM 5999 C C . THR A 1 778 ? -17.315 26.529 -18.949 1.00 33.28 778 THR A C 1
ATOM 6001 O O . THR A 1 778 ? -16.626 25.520 -18.785 1.00 33.28 778 THR A O 1
ATOM 6004 N N . PRO A 1 779 ? -18.144 26.651 -20.003 1.00 28.81 779 PRO A N 1
ATOM 6005 C CA . PRO A 1 779 ? -18.268 25.588 -20.985 1.00 28.81 779 PRO A CA 1
ATOM 6006 C C . PRO A 1 779 ? -16.920 25.368 -21.671 1.00 28.81 779 PRO A C 1
ATOM 6008 O O . PRO A 1 779 ? -16.336 26.300 -22.228 1.00 28.81 779 PRO A O 1
ATOM 6011 N N . VAL A 1 780 ? -16.454 24.123 -21.648 1.00 38.44 780 VAL A N 1
ATOM 6012 C CA . VAL A 1 780 ? -15.431 23.619 -22.568 1.00 38.44 780 VAL A CA 1
ATOM 6013 C C . VAL A 1 780 ? -15.911 23.911 -24.002 1.00 38.44 780 VAL A C 1
ATOM 6015 O O . VAL A 1 780 ? -17.103 23.734 -24.277 1.00 38.44 780 VAL A O 1
ATOM 6018 N N . PRO A 1 781 ? -15.050 24.393 -24.920 1.00 28.34 781 PRO A N 1
ATOM 6019 C CA . PRO A 1 781 ? -15.457 24.676 -26.293 1.00 28.34 781 PRO A CA 1
ATOM 6020 C C . PRO A 1 781 ? -16.054 23.420 -26.936 1.00 28.34 781 PRO A C 1
ATOM 6022 O O . PRO A 1 781 ? -15.407 22.381 -27.046 1.00 28.34 781 PRO A O 1
ATOM 6025 N N . THR A 1 782 ? -17.319 23.520 -27.336 1.00 29.22 782 THR A N 1
ATOM 6026 C CA . THR A 1 782 ? -18.062 22.455 -28.005 1.00 29.22 782 THR A CA 1
ATOM 6027 C C . THR A 1 782 ? -17.580 22.320 -29.446 1.00 29.22 782 THR A C 1
ATOM 6029 O O . THR A 1 782 ? -17.738 23.229 -30.261 1.00 29.22 782 THR A O 1
ATOM 6032 N N . PHE A 1 783 ? -17.006 21.166 -29.783 1.00 30.73 783 PHE A N 1
ATOM 6033 C CA . PHE A 1 783 ? -16.884 20.735 -31.174 1.00 30.73 783 PHE A CA 1
ATOM 6034 C C . PHE A 1 783 ? -18.263 20.274 -31.685 1.00 30.73 783 PHE A C 1
ATOM 6036 O O . PHE A 1 783 ? -19.037 19.697 -30.916 1.00 30.73 783 PHE A O 1
ATOM 6043 N N . PRO A 1 784 ? -18.620 20.531 -32.956 1.00 26.83 784 PRO A N 1
ATOM 6044 C CA . PRO A 1 784 ? -19.947 20.222 -33.477 1.00 26.83 784 PRO A CA 1
ATOM 6045 C C . PRO A 1 784 ? -20.147 18.707 -33.607 1.00 26.83 784 PRO A C 1
ATOM 6047 O O . PRO A 1 784 ? -19.602 18.066 -34.504 1.00 26.83 784 PRO A O 1
ATOM 6050 N N . ILE A 1 785 ? -20.978 18.144 -32.730 1.00 29.80 785 ILE A N 1
ATOM 6051 C CA . ILE A 1 785 ? -21.456 16.762 -32.813 1.00 29.80 785 ILE A CA 1
ATOM 6052 C C . ILE A 1 785 ? -22.434 16.668 -33.992 1.00 29.80 785 ILE A C 1
ATOM 6054 O O . ILE A 1 785 ? -23.488 17.305 -33.992 1.00 29.80 785 ILE A O 1
ATOM 6058 N N . HIS A 1 786 ? -22.091 15.880 -35.012 1.00 29.70 786 HIS A N 1
ATOM 6059 C CA . HIS A 1 786 ? -23.048 15.449 -36.030 1.00 29.70 786 HIS A CA 1
ATOM 6060 C C . HIS A 1 786 ? -24.063 14.491 -35.397 1.00 29.70 786 HIS A C 1
ATOM 6062 O O . HIS A 1 786 ? -23.689 13.478 -34.813 1.00 29.70 786 HIS A O 1
ATOM 6068 N N . SER A 1 787 ? -25.353 14.808 -35.514 1.00 29.58 787 SER A N 1
ATOM 6069 C CA . SER A 1 787 ? -26.439 13.916 -35.103 1.00 29.58 787 SER A CA 1
ATOM 6070 C C . SER A 1 787 ? -26.499 12.686 -36.023 1.00 29.58 787 SER A C 1
ATOM 6072 O O . SER A 1 787 ? -26.656 12.864 -37.235 1.00 29.58 787 SER A O 1
ATOM 6074 N N . PRO A 1 788 ? -26.447 11.447 -35.502 1.00 32.47 788 PRO A N 1
ATOM 6075 C CA . PRO A 1 788 ? -26.762 10.278 -36.303 1.00 32.47 788 PRO A CA 1
ATOM 6076 C C . PRO A 1 788 ? -28.276 10.214 -36.526 1.00 32.47 788 PRO A C 1
ATOM 6078 O O . PRO A 1 788 ? -29.082 10.154 -35.598 1.00 32.47 788 PRO A O 1
ATOM 6081 N N . THR A 1 789 ? -28.662 10.263 -37.795 1.00 32.25 789 THR A N 1
ATOM 6082 C CA . THR A 1 789 ? -30.025 10.053 -38.282 1.00 32.25 789 THR A CA 1
ATOM 6083 C C . THR A 1 789 ? -30.227 8.564 -38.542 1.00 32.25 789 THR A C 1
ATOM 6085 O O . THR A 1 789 ? -29.948 8.094 -39.636 1.00 32.25 789 THR A O 1
ATOM 6088 N N . ALA A 1 790 ? -30.715 7.816 -37.551 1.00 33.59 790 ALA A N 1
ATOM 6089 C CA . ALA A 1 790 ? -31.464 6.573 -37.769 1.00 33.59 790 ALA A CA 1
ATOM 6090 C C . ALA A 1 790 ? -32.114 6.101 -36.459 1.00 33.59 790 ALA A C 1
ATOM 6092 O O . ALA A 1 790 ? -31.437 5.888 -35.458 1.00 33.59 790 ALA A O 1
ATOM 6093 N N . SER A 1 791 ? -33.436 5.926 -36.468 1.00 31.25 791 SER A N 1
ATOM 6094 C CA . SER A 1 791 ? -34.167 5.244 -35.395 1.00 31.25 791 SER A CA 1
ATOM 6095 C C . SER A 1 791 ? -33.889 3.734 -35.441 1.00 31.25 791 SER A C 1
ATOM 6097 O O . SER A 1 791 ? -33.920 3.167 -36.536 1.00 31.25 791 SER A O 1
ATOM 6099 N N . PRO A 1 792 ? -33.674 3.054 -34.301 1.00 31.67 792 PRO A N 1
ATOM 6100 C CA . PRO A 1 792 ? -33.520 1.607 -34.291 1.00 31.67 792 PRO A CA 1
ATOM 6101 C C . PRO A 1 792 ? -34.877 0.919 -34.491 1.00 31.67 792 PRO A C 1
ATOM 6103 O O . PRO A 1 792 ? -35.875 1.246 -33.847 1.00 31.67 792 PRO A O 1
ATOM 6106 N N . VAL A 1 793 ? -34.900 -0.045 -35.410 1.00 31.48 793 VAL A N 1
ATOM 6107 C CA . VAL A 1 793 ? -36.014 -0.970 -35.638 1.00 31.48 793 VAL A CA 1
ATOM 6108 C C . VAL A 1 793 ? -36.015 -2.002 -34.511 1.00 31.48 793 VAL A C 1
ATOM 6110 O O . VAL A 1 793 ? -35.031 -2.708 -34.316 1.00 31.48 793 VAL A O 1
ATOM 6113 N N . VAL A 1 794 ? -37.122 -2.096 -33.776 1.00 32.97 794 VAL A N 1
ATOM 6114 C CA . VAL A 1 794 ? -37.353 -3.127 -32.753 1.00 32.97 794 VAL A CA 1
ATOM 6115 C C . VAL A 1 794 ? -37.784 -4.428 -33.446 1.00 32.97 794 VAL A C 1
ATOM 6117 O O . VAL A 1 794 ? -38.815 -4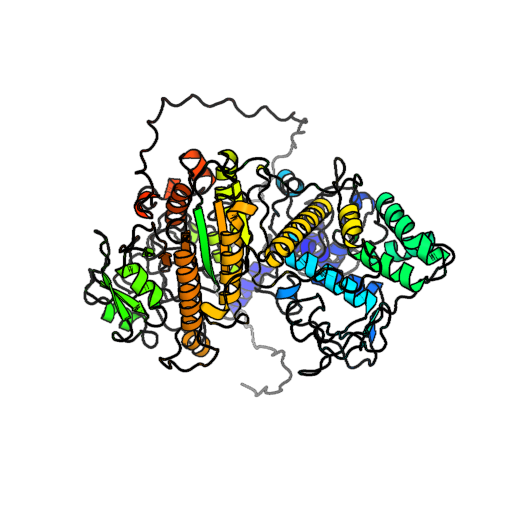.414 -34.123 1.00 32.97 794 VAL A O 1
ATOM 6120 N N . PRO A 1 795 ? -37.078 -5.565 -33.288 1.00 33.00 795 PRO A N 1
ATOM 6121 C CA . PRO A 1 795 ? -37.604 -6.860 -33.695 1.00 33.00 795 PRO A CA 1
ATOM 6122 C C . PRO A 1 795 ? -38.613 -7.345 -32.648 1.00 33.00 795 PRO A C 1
ATOM 6124 O O . PRO A 1 795 ? -38.306 -7.460 -31.463 1.00 33.00 795 PRO A O 1
ATOM 6127 N N . THR A 1 796 ? -39.831 -7.640 -33.089 1.00 34.22 796 THR A N 1
ATOM 6128 C CA . THR A 1 796 ? -40.874 -8.287 -32.287 1.00 34.22 796 THR A CA 1
ATOM 6129 C C . THR A 1 796 ? -40.468 -9.721 -31.950 1.00 34.22 796 THR A C 1
ATOM 6131 O O . THR A 1 796 ? -40.518 -10.595 -32.817 1.00 34.22 796 THR A O 1
ATOM 6134 N N . THR A 1 797 ? -40.098 -9.991 -30.700 1.00 35.53 797 THR A N 1
ATOM 6135 C CA . THR A 1 797 ? -39.947 -11.359 -30.197 1.00 35.53 797 THR A CA 1
ATOM 6136 C C . THR A 1 797 ? -41.324 -11.923 -29.845 1.00 35.53 797 THR A C 1
ATOM 6138 O O . THR A 1 797 ? -42.093 -11.353 -29.073 1.00 35.53 797 THR A O 1
ATOM 6141 N N . THR A 1 798 ? -41.670 -13.045 -30.472 1.00 35.03 798 THR A N 1
ATOM 6142 C CA . THR A 1 798 ? -42.834 -13.854 -30.088 1.00 35.03 798 THR A CA 1
ATOM 6143 C C . THR A 1 798 ? -42.461 -14.630 -28.818 1.00 35.03 798 THR A C 1
ATOM 6145 O O . THR A 1 798 ? -41.369 -15.199 -28.793 1.00 35.03 798 THR A O 1
ATOM 6148 N N . PRO A 1 799 ? -43.296 -14.675 -27.764 1.00 36.81 799 PRO A N 1
ATOM 6149 C CA . PRO A 1 799 ? -42.975 -15.462 -26.579 1.00 36.81 799 PRO A CA 1
ATOM 6150 C C . PRO A 1 799 ? -42.973 -16.962 -26.904 1.00 36.81 799 PRO A C 1
ATOM 6152 O O . PRO A 1 799 ? -43.873 -17.461 -27.582 1.00 36.81 799 PRO A O 1
ATOM 6155 N N . LEU A 1 800 ? -41.954 -17.672 -26.411 1.00 36.22 800 LEU A N 1
ATOM 6156 C CA . LEU A 1 800 ? -41.807 -19.124 -26.532 1.00 36.22 800 LEU A CA 1
ATOM 6157 C C . LEU A 1 800 ? -42.997 -19.838 -25.870 1.00 36.22 800 LEU A C 1
ATOM 6159 O O . LEU A 1 800 ? -43.305 -19.607 -24.701 1.00 36.22 800 LEU A O 1
ATOM 6163 N N . GLN A 1 801 ? -43.668 -20.710 -26.627 1.00 32.41 801 GLN A N 1
ATOM 6164 C CA . GLN A 1 801 ? -44.707 -21.604 -26.117 1.00 32.41 801 GLN A CA 1
ATOM 6165 C C . GLN A 1 801 ? -44.081 -22.881 -25.551 1.00 32.41 801 GLN A C 1
ATOM 6167 O O . GLN A 1 801 ? -43.310 -23.561 -26.224 1.00 32.41 801 GLN A O 1
ATOM 6172 N N . PHE A 1 802 ? -44.476 -23.224 -24.327 1.00 40.34 802 PHE A N 1
ATOM 6173 C CA . PHE A 1 802 ? -44.196 -24.504 -23.683 1.00 40.34 802 PHE A CA 1
ATOM 6174 C C . PHE A 1 802 ? -44.849 -25.651 -24.470 1.00 40.34 802 PHE A C 1
ATOM 6176 O O . PHE A 1 802 ? -46.077 -25.714 -24.574 1.00 40.34 802 PHE A O 1
ATOM 6183 N N . VAL A 1 803 ? -44.039 -26.558 -25.022 1.00 35.12 803 VAL A N 1
ATOM 6184 C CA . VAL A 1 803 ? -44.510 -27.807 -25.635 1.00 35.12 803 VAL A CA 1
ATOM 6185 C C . VAL A 1 803 ? -44.337 -28.904 -24.588 1.00 35.12 803 VAL A C 1
ATOM 6187 O O . VAL A 1 803 ? -43.216 -29.267 -24.250 1.00 35.12 803 VAL A O 1
ATOM 6190 N N . GLY A 1 804 ? -45.454 -29.340 -24.004 1.00 34.00 804 GLY A N 1
ATOM 6191 C CA . GLY A 1 804 ? -45.478 -30.241 -22.853 1.00 34.00 804 GLY A CA 1
ATOM 6192 C C . GLY A 1 804 ? -44.923 -31.648 -23.098 1.00 34.00 804 GLY A C 1
ATOM 6193 O O . GLY A 1 804 ? -44.729 -32.083 -24.233 1.00 34.00 804 GLY A O 1
ATOM 6194 N N . ASP A 1 805 ? -44.720 -32.340 -21.974 1.00 48.09 805 ASP A N 1
ATOM 6195 C CA . ASP A 1 805 ? -44.198 -33.701 -21.821 1.00 48.09 805 ASP A CA 1
ATOM 6196 C C . ASP A 1 805 ? -44.762 -34.704 -22.834 1.00 48.09 805 ASP A C 1
ATOM 6198 O O . ASP A 1 805 ? -45.957 -35.015 -22.842 1.00 48.09 805 ASP A O 1
ATOM 6202 N N . GLY A 1 806 ? -43.883 -35.259 -23.673 1.00 34.44 806 GLY A N 1
ATOM 6203 C CA . GLY A 1 806 ? -44.320 -36.169 -24.726 1.00 34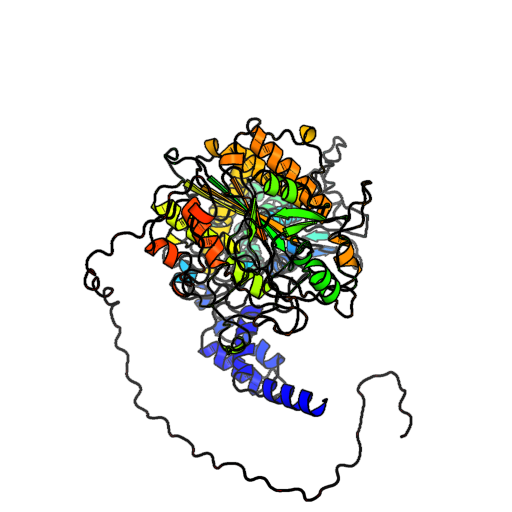.44 806 GLY A CA 1
ATOM 6204 C C . GLY A 1 806 ? -43.223 -36.787 -25.585 1.00 34.44 806 GLY A C 1
ATOM 6205 O O . GLY A 1 806 ? -43.345 -36.775 -26.800 1.00 34.44 806 GLY A O 1
ATOM 6206 N N . GLY A 1 807 ? -42.203 -37.378 -24.957 1.00 39.69 807 GLY A N 1
ATOM 6207 C CA . GLY A 1 807 ? -41.516 -38.562 -25.485 1.00 39.69 807 GLY A CA 1
ATOM 6208 C C . GLY A 1 807 ? -40.481 -38.380 -26.602 1.00 39.69 807 GLY A C 1
ATOM 6209 O O . GLY A 1 807 ? -40.807 -38.406 -27.783 1.00 39.69 807 GLY A O 1
ATOM 6210 N N . SER A 1 808 ? -39.207 -38.474 -26.225 1.00 35.34 808 SER A N 1
ATOM 6211 C CA . SER A 1 808 ? -38.258 -39.332 -26.944 1.00 35.34 808 SER A CA 1
ATOM 6212 C C . SER A 1 808 ? -37.153 -39.798 -25.996 1.00 35.34 808 SER A C 1
ATOM 6214 O O . SER A 1 808 ? -36.476 -38.988 -25.372 1.00 35.34 808 SER A O 1
ATOM 6216 N N . ASN A 1 809 ? -37.020 -41.120 -25.881 1.00 42.03 809 ASN A N 1
ATOM 6217 C CA . ASN A 1 809 ? -36.038 -41.836 -25.072 1.00 42.03 809 ASN A CA 1
ATOM 6218 C C . ASN A 1 809 ? -34.599 -41.388 -25.379 1.00 42.03 809 ASN A C 1
ATOM 6220 O O . ASN A 1 809 ? -34.080 -41.707 -26.448 1.00 42.03 809 ASN A O 1
ATOM 6224 N N . LEU A 1 810 ? -33.932 -40.755 -24.413 1.00 32.62 810 LEU A N 1
ATOM 6225 C CA . LEU A 1 810 ? -32.472 -40.708 -24.357 1.00 32.62 810 LEU A CA 1
ATOM 6226 C C . LEU A 1 810 ? -32.001 -41.885 -23.505 1.00 32.62 810 LEU A C 1
ATOM 6228 O O . LEU A 1 810 ? -32.013 -41.850 -22.277 1.00 32.62 810 LEU A O 1
ATOM 6232 N N . GLY A 1 811 ? -31.666 -42.973 -24.192 1.00 31.67 811 GLY A N 1
ATOM 6233 C CA . GLY A 1 811 ? -30.907 -44.061 -23.606 1.00 31.67 811 GLY A CA 1
ATOM 6234 C C . GLY A 1 811 ? -29.430 -43.683 -23.503 1.00 31.67 811 GLY A C 1
ATOM 6235 O O . GLY A 1 811 ? -28.846 -43.273 -24.496 1.00 31.67 811 GLY A O 1
ATOM 6236 N N . LEU A 1 812 ? -28.880 -43.930 -22.312 1.00 32.94 812 LEU A N 1
ATOM 6237 C CA . LEU A 1 812 ? -27.505 -44.347 -22.008 1.00 32.94 812 LEU A CA 1
ATOM 6238 C C . LEU A 1 812 ? -26.352 -43.352 -22.266 1.00 32.94 812 LEU A C 1
ATOM 6240 O O . LEU A 1 812 ? -26.059 -42.952 -23.387 1.00 32.94 812 LEU A O 1
ATOM 6244 N N . CYS A 1 813 ? -25.650 -43.055 -21.169 1.00 32.22 813 CYS A N 1
ATOM 6245 C CA . CYS A 1 813 ? -24.374 -42.350 -21.071 1.00 32.22 813 CYS A CA 1
ATOM 6246 C C . CYS A 1 813 ? -23.224 -43.045 -21.831 1.00 32.22 813 CYS A C 1
ATOM 6248 O O . CYS A 1 813 ? -23.110 -44.269 -21.798 1.00 32.22 813 CYS A O 1
ATOM 6250 N N . GLN A 1 814 ? -22.315 -42.245 -22.398 1.00 35.22 814 GLN A N 1
ATOM 6251 C CA . GLN A 1 814 ? -20.893 -42.546 -22.660 1.00 35.22 814 GLN A CA 1
ATOM 6252 C C . GLN A 1 814 ? -20.143 -41.199 -22.574 1.00 35.22 814 GLN A C 1
ATOM 6254 O O . GLN A 1 814 ? -20.599 -40.254 -23.210 1.00 35.22 814 GLN A O 1
ATOM 6259 N N . GLY A 1 815 ? -19.047 -40.978 -21.844 1.00 36.09 815 GLY A N 1
ATOM 6260 C CA . GLY A 1 815 ? -18.202 -41.787 -20.959 1.00 36.09 815 GLY A CA 1
ATOM 6261 C C . GLY A 1 815 ? -17.348 -40.836 -20.088 1.00 36.09 815 GLY A C 1
ATOM 6262 O O . GLY A 1 815 ? -17.330 -39.630 -20.348 1.00 36.09 815 GLY A O 1
ATOM 6263 N N . ASP A 1 816 ? -16.709 -41.358 -19.041 1.00 42.06 816 ASP A N 1
ATOM 6264 C CA . ASP A 1 816 ? -15.781 -40.615 -18.180 1.00 42.06 816 ASP A CA 1
ATOM 6265 C C . ASP A 1 816 ? -14.448 -40.321 -18.898 1.00 42.06 816 ASP A C 1
ATOM 6267 O O . ASP A 1 816 ? -14.064 -40.970 -19.873 1.00 42.06 816 ASP A O 1
ATOM 6271 N N . CYS A 1 817 ? -13.791 -39.242 -18.474 1.00 43.38 817 CYS A N 1
ATOM 6272 C CA . CYS A 1 817 ? -12.584 -38.685 -19.090 1.00 43.38 817 CYS A CA 1
ATOM 6273 C C . CYS A 1 817 ? -11.358 -38.846 -18.177 1.00 43.38 817 CYS A C 1
ATOM 6275 O O . CYS A 1 817 ? -10.496 -37.964 -18.141 1.00 43.38 817 CYS A O 1
ATOM 6277 N N . ASP A 1 818 ? -11.253 -39.952 -17.448 1.00 54.03 818 ASP A N 1
ATOM 6278 C CA . ASP A 1 818 ? -10.072 -40.312 -16.669 1.00 54.03 818 ASP A CA 1
ATOM 6279 C C . ASP A 1 818 ? -9.595 -41.747 -16.945 1.00 54.03 818 ASP A C 1
ATOM 6281 O O . ASP A 1 818 ? -10.281 -42.612 -17.480 1.00 54.03 818 ASP A O 1
ATOM 6285 N N . THR A 1 819 ? -8.292 -41.947 -16.750 1.00 45.16 819 THR A N 1
ATOM 6286 C CA . THR A 1 819 ? -7.539 -43.105 -17.259 1.00 45.16 819 THR A CA 1
ATOM 6287 C C . THR A 1 819 ? -7.375 -44.231 -16.234 1.00 45.16 819 THR A C 1
ATOM 6289 O O . THR A 1 819 ? -6.445 -45.029 -16.367 1.00 45.16 819 THR A O 1
ATOM 6292 N N . ASP A 1 820 ? -8.194 -44.294 -15.187 1.00 65.31 820 ASP A N 1
ATOM 6293 C CA . ASP A 1 820 ? -8.003 -45.230 -14.068 1.00 65.31 820 ASP A CA 1
ATOM 6294 C C . ASP A 1 820 ? -8.821 -46.534 -14.157 1.00 65.31 820 ASP A C 1
ATOM 6296 O O . ASP A 1 820 ? -8.570 -47.465 -13.390 1.00 65.31 820 ASP A O 1
ATOM 6300 N N . GLY A 1 821 ? -9.625 -46.707 -15.208 1.00 47.53 821 GLY A N 1
ATOM 6301 C CA . GLY A 1 821 ? -9.985 -48.029 -15.733 1.00 47.53 821 GLY A CA 1
ATOM 6302 C C . GLY A 1 821 ? -10.934 -48.858 -14.863 1.00 47.53 821 GLY A C 1
ATOM 6303 O O . GLY A 1 821 ? -10.872 -50.091 -14.911 1.00 47.53 821 GLY A O 1
ATOM 6304 N N . ASP A 1 822 ? -11.823 -48.224 -14.102 1.00 61.41 822 ASP A N 1
ATOM 6305 C CA . ASP A 1 822 ? -12.743 -48.894 -13.178 1.00 61.41 822 ASP A CA 1
ATOM 6306 C C . ASP A 1 822 ? -14.191 -49.061 -13.689 1.00 61.41 822 ASP A C 1
ATOM 6308 O O . ASP A 1 822 ? -15.075 -49.450 -12.924 1.00 61.41 822 ASP A O 1
ATOM 6312 N N . CYS A 1 823 ? -14.435 -48.933 -14.999 1.00 43.00 823 CYS A N 1
ATOM 6313 C CA . CYS A 1 823 ? -15.723 -49.277 -15.615 1.00 43.00 823 CYS A CA 1
ATOM 6314 C C . CYS A 1 823 ? -16.163 -50.731 -15.295 1.00 43.00 823 CYS A C 1
ATOM 6316 O O . CYS A 1 823 ? -15.730 -51.695 -15.935 1.00 43.00 823 CYS A O 1
ATOM 6318 N N . GLN A 1 824 ? -17.084 -50.899 -14.339 1.00 35.66 824 GLN A N 1
ATOM 6319 C CA . GLN A 1 824 ? -17.885 -52.115 -14.145 1.00 35.66 824 GLN A CA 1
ATOM 6320 C C . GLN A 1 824 ? -19.319 -51.879 -14.664 1.00 35.66 824 GLN A C 1
ATOM 6322 O O . GLN A 1 824 ? -19.842 -50.779 -14.502 1.00 35.66 824 GLN A O 1
ATOM 6327 N N . PRO A 1 825 ? -19.993 -52.878 -15.272 1.00 31.62 825 PRO A N 1
ATOM 6328 C CA . PRO A 1 825 ? -21.308 -52.683 -15.884 1.00 31.62 825 PRO A CA 1
ATOM 6329 C C . PRO A 1 825 ? -22.421 -52.591 -14.830 1.00 31.62 825 PRO A C 1
ATOM 6331 O O . PRO A 1 825 ? -22.626 -53.541 -14.067 1.00 31.62 825 PRO A O 1
ATOM 6334 N N . GLY A 1 826 ? -23.175 -51.490 -14.848 1.00 33.78 826 GLY A N 1
ATOM 6335 C CA . GLY A 1 826 ? -24.392 -51.279 -14.060 1.00 33.78 826 GLY A CA 1
ATOM 6336 C C . GLY A 1 826 ? -25.205 -50.111 -14.581 1.00 33.78 826 GLY A C 1
ATOM 6337 O O . GLY A 1 826 ? -24.961 -48.995 -14.084 1.00 33.78 826 GLY A O 1
#

pLDDT: mean 81.27, std 18.3, range [26.83, 98.62]

Organism: NCBI:txid267567